Protein 4HY3 (pdb70)

InterPro domains:
  IPR006140 D-isomer specific 2-hydroxyacid dehydrogenase, NAD-binding domain [PF02826] (118-294)
  IPR036291 NAD(P)-binding domain superfamily [SSF51735] (111-295)
  IPR050223 D-isomer specific 2-hydroxyacid dehydrogenase [PTHR10996] (55-313)

Structure (mmCIF, N/CA/C/O backbone):
data_4HY3
#
_entry.id   4HY3
#
_cell.length_a   61.733
_cell.length_b   121.118
_cell.length_c   106.652
_cell.angle_alpha   90.00
_cell.angle_beta   101.40
_cell.angle_gamma   90.00
#
_symmetry.space_group_name_H-M   'P 1 21 1'
#
loop_
_entity.id
_entity.type
_entity.pdbx_description
1 polymer 'phosphoglycerate oxidoreductase'
2 water water
#
loop_
_atom_site.group_PDB
_atom_site.id
_atom_site.type_symbol
_atom_site.label_atom_id
_atom_site.label_alt_id
_atom_site.label_comp_id
_atom_site.label_asym_id
_atom_site.label_entity_id
_atom_site.label_seq_id
_atom_site.pdbx_PDB_ins_code
_atom_site.Cartn_x
_atom_site.Cartn_y
_atom_site.Cartn_z
_atom_site.occupancy
_atom_site.B_iso_or_equiv
_atom_site.auth_seq_id
_atom_site.auth_comp_id
_atom_site.auth_asym_id
_atom_site.auth_atom_id
_atom_site.pdbx_PDB_model_num
ATOM 1 N N . ARG A 1 28 ? 29.982 3.510 68.412 1.00 30.68 6 ARG A N 1
ATOM 2 C CA . ARG A 1 28 ? 29.422 2.722 67.291 1.00 26.97 6 ARG A CA 1
ATOM 3 C C . ARG A 1 28 ? 28.579 1.607 67.882 1.00 25.49 6 ARG A C 1
ATOM 4 O O . ARG A 1 28 ? 29.033 0.892 68.754 1.00 25.06 6 ARG A O 1
ATOM 12 N N . PRO A 1 29 ? 27.347 1.465 67.402 1.00 25.77 7 PRO A N 1
ATOM 13 C CA . PRO A 1 29 ? 26.446 0.332 67.701 1.00 26.63 7 PRO A CA 1
ATOM 14 C C . PRO A 1 29 ? 27.083 -1.019 67.397 1.00 25.06 7 PRO A C 1
ATOM 15 O O . PRO A 1 29 ? 27.881 -1.131 66.502 1.00 26.92 7 PRO A O 1
ATOM 19 N N . LEU A 1 30 ? 26.723 -2.037 68.144 1.00 25.33 8 LEU A N 1
ATOM 20 C CA . LEU A 1 30 ? 27.327 -3.337 67.983 1.00 26.29 8 LEU A CA 1
ATOM 21 C C . LEU A 1 30 ? 26.322 -4.304 67.403 1.00 25.69 8 LEU A C 1
ATOM 22 O O . LEU A 1 30 ? 25.173 -4.357 67.843 1.00 24.25 8 LEU A O 1
ATOM 27 N N . ALA A 1 31 ? 26.790 -5.084 66.435 1.00 25.44 9 ALA A N 1
ATOM 28 C CA . ALA A 1 31 ? 26.001 -6.129 65.835 1.00 26.32 9 ALA A CA 1
ATOM 29 C C . ALA A 1 31 ? 26.764 -7.445 65.788 1.00 28.37 9 ALA A C 1
ATOM 30 O O . ALA A 1 31 ? 27.929 -7.491 65.365 1.00 30.19 9 ALA A O 1
ATOM 32 N N . ILE A 1 32 ? 26.082 -8.516 66.193 1.00 27.96 10 ILE A N 1
ATOM 33 C CA . ILE A 1 32 ? 26.615 -9.864 66.138 1.00 26.43 10 ILE A CA 1
ATOM 34 C C . ILE A 1 32 ? 26.388 -10.461 64.759 1.00 26.92 10 ILE A C 1
ATOM 35 O O . ILE A 1 32 ? 25.303 -10.393 64.194 1.00 26.96 10 ILE A O 1
ATOM 40 N N . SER A 1 33 ? 27.436 -11.049 64.208 1.00 30.09 11 SER A N 1
ATOM 41 C CA . SER A 1 33 ? 27.325 -11.718 62.929 1.00 31.01 11 SER A CA 1
ATOM 42 C C . SER A 1 33 ? 27.282 -13.246 63.116 1.00 31.40 11 SER A C 1
ATOM 43 O O . SER A 1 33 ? 28.142 -13.826 63.745 1.00 33.46 11 SER A O 1
ATOM 46 N N . ALA A 1 34 ? 26.243 -13.877 62.593 1.00 32.29 12 ALA A N 1
ATOM 47 C CA . ALA A 1 34 ? 26.036 -15.332 62.717 1.00 33.58 12 ALA A CA 1
ATOM 48 C C . ALA A 1 34 ? 25.159 -15.697 61.542 1.00 32.41 12 ALA A C 1
ATOM 49 O O . ALA A 1 34 ? 24.013 -16.128 61.712 1.00 33.05 12 ALA A O 1
ATOM 51 N N . PRO A 1 35 ? 25.676 -15.455 60.337 1.00 30.25 13 PRO A N 1
ATOM 52 C CA . PRO A 1 35 ? 24.918 -15.517 59.086 1.00 29.25 13 PRO A CA 1
ATOM 53 C C . PRO A 1 35 ? 24.825 -16.892 58.424 1.00 28.72 13 PRO A C 1
ATOM 54 O O . PRO A 1 35 ? 24.031 -17.088 57.489 1.00 29.26 13 PRO A O 1
ATOM 58 N N . GLU A 1 36 ? 25.652 -17.813 58.896 1.00 28.65 14 GLU A N 1
ATOM 59 C CA . GLU A 1 36 ? 25.730 -19.207 58.434 1.00 27.85 14 GLU A CA 1
ATOM 60 C C . GLU A 1 36 ? 24.366 -19.795 58.152 1.00 26.57 14 GLU A C 1
ATOM 61 O O . GLU A 1 36 ? 23.457 -19.605 58.937 1.00 28.60 14 GLU A O 1
ATOM 67 N N . PRO A 1 37 ? 24.188 -20.514 57.035 1.00 26.73 15 PRO A N 1
ATOM 68 C CA . PRO A 1 37 ? 25.078 -20.945 55.956 1.00 25.04 15 PRO A CA 1
ATOM 69 C C . PRO A 1 37 ? 25.401 -19.812 54.965 1.00 23.86 15 PRO A C 1
ATOM 70 O O . PRO A 1 37 ? 25.938 -20.073 53.918 1.00 23.27 15 PRO A O 1
ATOM 74 N N . ARG A 1 38 ? 25.022 -18.580 55.265 1.00 24.19 16 ARG A N 1
ATOM 75 C CA . ARG A 1 38 ? 25.435 -17.452 54.453 1.00 25.84 16 ARG A CA 1
ATOM 76 C C . ARG A 1 38 ? 26.690 -16.909 55.110 1.00 24.02 16 ARG A C 1
ATOM 77 O O . ARG A 1 38 ? 27.078 -17.433 56.169 1.00 25.47 16 ARG A O 1
ATOM 85 N N . SER A 1 39 ? 27.336 -15.905 54.510 1.00 19.54 17 SER A N 1
ATOM 86 C CA . SER A 1 39 ? 28.472 -15.257 55.163 1.00 17.39 17 SER A CA 1
ATOM 87 C C . SER A 1 39 ? 28.612 -13.795 54.773 1.00 17.05 17 SER A C 1
ATOM 88 O O . SER A 1 39 ? 28.270 -13.404 53.661 1.00 16.49 17 SER A O 1
ATOM 91 N N . LEU A 1 40 ? 29.201 -13.004 55.665 1.00 16.32 18 LEU A N 1
ATOM 92 C CA . LEU A 1 40 ? 29.591 -11.637 55.321 1.00 16.00 18 LEU A CA 1
ATOM 93 C C . LEU A 1 40 ? 30.268 -11.478 53.956 1.00 16.71 18 LEU A C 1
ATOM 94 O O . LEU A 1 40 ? 29.875 -10.614 53.152 1.00 16.21 18 LEU A O 1
ATOM 99 N N . ASP A 1 41 ? 31.282 -12.311 53.690 1.00 18.94 19 ASP A N 1
ATOM 100 C CA . ASP A 1 41 ? 32.008 -12.257 52.407 1.00 19.68 19 ASP A CA 1
ATOM 101 C C . ASP A 1 41 ? 31.077 -12.345 51.208 1.00 19.73 19 ASP A C 1
ATOM 102 O O . ASP A 1 41 ? 31.249 -11.583 50.278 1.00 19.63 19 ASP A O 1
ATOM 107 N N . LEU A 1 42 ? 30.075 -13.234 51.281 1.00 20.64 20 LEU A N 1
ATOM 108 C CA . LEU A 1 42 ? 29.066 -13.452 50.235 1.00 22.31 20 LEU A CA 1
ATOM 109 C C . LEU A 1 42 ? 27.993 -12.378 50.089 1.00 23.28 20 LEU A C 1
ATOM 110 O O . LEU A 1 42 ? 27.553 -12.085 48.953 1.00 25.76 20 LEU A O 1
ATOM 115 N N . ILE A 1 43 ? 27.557 -11.819 51.209 1.00 21.80 21 ILE A N 1
ATOM 116 C CA . ILE A 1 43 ? 26.414 -10.922 51.188 1.00 22.20 21 ILE A CA 1
ATOM 117 C C . ILE A 1 43 ? 26.755 -9.416 51.200 1.00 22.90 21 ILE A C 1
ATOM 118 O O . ILE A 1 43 ? 25.875 -8.552 51.177 1.00 23.49 21 ILE A O 1
ATOM 123 N N . PHE A 1 44 ? 28.031 -9.083 51.165 1.00 22.90 22 PHE A N 1
ATOM 124 C CA . PHE A 1 44 ? 28.394 -7.670 51.187 1.00 20.91 22 PHE A CA 1
ATOM 125 C C . PHE A 1 44 ? 29.353 -7.311 50.060 1.00 21.19 22 PHE A C 1
ATOM 126 O O . PHE A 1 44 ? 30.471 -7.827 50.030 1.00 24.20 22 PHE A O 1
ATOM 134 N N . SER A 1 45 ? 28.956 -6.453 49.126 1.00 19.06 23 SER A N 1
ATOM 135 C CA . SER A 1 45 ? 29.972 -5.866 48.268 1.00 18.89 23 SER A CA 1
ATOM 136 C C . SER A 1 45 ? 31.049 -5.183 49.152 1.00 19.30 23 SER A C 1
ATOM 137 O O . SER A 1 45 ? 30.764 -4.790 50.304 1.00 18.57 23 SER A O 1
ATOM 140 N N . ASP A 1 46 ? 32.251 -5.022 48.600 1.00 20.01 24 ASP A N 1
ATOM 141 C CA . ASP A 1 46 ? 33.295 -4.138 49.157 1.00 22.10 24 ASP A CA 1
ATOM 142 C C . ASP A 1 46 ? 32.767 -2.819 49.743 1.00 22.72 24 ASP A C 1
ATOM 143 O O . ASP A 1 46 ? 32.865 -2.601 50.980 1.00 21.64 24 ASP A O 1
ATOM 148 N N . GLU A 1 47 ? 32.213 -1.962 48.877 1.00 22.53 25 GLU A N 1
ATOM 149 C CA . GLU A 1 47 ? 31.576 -0.702 49.319 1.00 24.43 25 GLU A CA 1
ATOM 150 C C . GLU A 1 47 ? 30.630 -0.870 50.524 1.00 23.40 25 GLU A C 1
ATOM 151 O O . GLU A 1 47 ? 30.718 -0.141 51.514 1.00 23.52 25 GLU A O 1
ATOM 157 N N . ALA A 1 48 ? 29.729 -1.837 50.429 1.00 21.81 26 ALA A N 1
ATOM 158 C CA . ALA A 1 48 ? 28.829 -2.155 51.523 1.00 20.87 26 ALA A CA 1
ATOM 159 C C . ALA A 1 48 ? 29.552 -2.703 52.770 1.00 19.29 26 ALA A C 1
ATOM 160 O O . ALA A 1 48 ? 29.180 -2.367 53.905 1.00 18.48 26 ALA A O 1
ATOM 162 N N . ARG A 1 49 ? 30.557 -3.555 52.565 1.00 16.58 27 ARG A N 1
ATOM 163 C CA . ARG A 1 49 ? 31.285 -4.105 53.701 1.00 15.71 27 ARG A CA 1
ATOM 164 C C . ARG A 1 49 ? 32.100 -3.052 54.440 1.00 15.16 27 ARG A C 1
ATOM 165 O O . ARG A 1 49 ? 32.176 -3.052 55.681 1.00 14.68 27 ARG A O 1
ATOM 173 N N . ALA A 1 50 ? 32.711 -2.155 53.678 1.00 15.11 28 ALA A N 1
ATOM 174 C CA . ALA A 1 50 ? 33.392 -1.017 54.268 1.00 15.01 28 ALA A CA 1
ATOM 175 C C . ALA A 1 50 ? 32.373 -0.136 54.970 1.00 15.97 28 ALA A C 1
ATOM 176 O O . ALA A 1 50 ? 32.572 0.219 56.136 1.00 17.47 28 ALA A O 1
ATOM 178 N N . ALA A 1 51 ? 31.259 0.193 54.319 1.00 16.10 29 ALA A N 1
ATOM 179 C CA . ALA A 1 51 ? 30.248 1.005 55.007 1.00 16.29 29 ALA A CA 1
ATOM 180 C C . ALA A 1 51 ? 29.872 0.346 56.347 1.00 17.32 29 ALA A C 1
ATOM 181 O O . ALA A 1 51 ? 29.822 1.011 57.414 1.00 19.04 29 ALA A O 1
ATOM 183 N N . LEU A 1 52 ? 29.669 -0.968 56.309 1.00 16.73 30 LEU A N 1
ATOM 184 C CA . LEU A 1 52 ? 29.210 -1.700 57.469 1.00 16.33 30 LEU A CA 1
ATOM 185 C C . LEU A 1 52 ? 30.187 -1.623 58.647 1.00 17.60 30 LEU A C 1
ATOM 186 O O . LEU A 1 52 ? 29.752 -1.471 59.787 1.00 17.74 30 LEU A O 1
ATOM 191 N N . HIS A 1 53 ? 31.503 -1.757 58.408 1.00 17.62 31 HIS A N 1
ATOM 192 C CA . HIS A 1 53 ? 32.439 -1.783 59.544 1.00 16.89 31 HIS A CA 1
ATOM 193 C C . HIS A 1 53 ? 32.845 -0.428 59.931 1.00 17.53 31 HIS A C 1
ATOM 194 O O . HIS A 1 53 ? 33.352 -0.191 61.012 1.00 17.04 31 HIS A O 1
ATOM 201 N N . SER A 1 54 ? 32.626 0.506 59.031 1.00 19.20 32 SER A N 1
ATOM 202 C CA . SER A 1 54 ? 32.979 1.840 59.328 1.00 20.23 32 SER A CA 1
ATOM 203 C C . SER A 1 54 ? 31.947 2.265 60.287 1.00 21.40 32 SER A C 1
ATOM 204 O O . SER A 1 54 ? 32.221 3.043 61.159 1.00 24.00 32 SER A O 1
ATOM 207 N N . LYS A 1 55 ? 30.748 1.717 60.163 1.00 22.97 33 LYS A N 1
ATOM 208 C CA . LYS A 1 55 ? 29.654 2.198 60.981 1.00 24.21 33 LYS A CA 1
ATOM 209 C C . LYS A 1 55 ? 29.365 1.437 62.251 1.00 24.13 33 LYS A C 1
ATOM 210 O O . LYS A 1 55 ? 28.855 2.015 63.170 1.00 28.14 33 LYS A O 1
ATOM 216 N N . TYR A 1 56 ? 29.651 0.137 62.296 1.00 25.86 34 TYR A N 1
ATOM 217 C CA . TYR A 1 56 ? 29.288 -0.736 63.437 1.00 25.21 34 TYR A CA 1
ATOM 218 C C . TYR A 1 56 ? 30.485 -1.544 63.933 1.00 24.60 34 TYR A C 1
ATOM 219 O O . TYR A 1 56 ? 31.432 -1.750 63.173 1.00 24.47 34 TYR A O 1
ATOM 228 N N . GLU A 1 57 ? 30.445 -2.000 65.185 1.00 23.77 35 GLU A N 1
ATOM 229 C CA . GLU A 1 57 ? 31.309 -3.087 65.606 1.00 25.63 35 GLU A CA 1
ATOM 230 C C . GLU A 1 57 ? 30.616 -4.385 65.264 1.00 25.71 35 GLU A C 1
ATOM 231 O O . GLU A 1 57 ? 29.585 -4.751 65.887 1.00 23.91 35 GLU A O 1
ATOM 237 N N . ILE A 1 58 ? 31.171 -5.092 64.286 1.00 24.13 36 ILE A N 1
ATOM 238 C CA . ILE A 1 58 ? 30.596 -6.363 63.881 1.00 23.42 36 ILE A CA 1
ATOM 239 C C . ILE A 1 58 ? 31.406 -7.532 64.382 1.00 23.46 36 ILE A C 1
ATOM 240 O O . ILE A 1 58 ? 32.424 -7.850 63.789 1.00 25.27 36 ILE A O 1
ATOM 245 N N . VAL A 1 59 ? 30.975 -8.149 65.482 1.00 24.15 37 VAL A N 1
ATOM 246 C CA . VAL A 1 59 ? 31.667 -9.326 66.038 1.00 24.84 37 VAL A CA 1
ATOM 247 C C . VAL A 1 59 ? 31.128 -10.613 65.432 1.00 25.47 37 VAL A C 1
ATOM 248 O O . VAL A 1 59 ? 29.940 -10.960 65.598 1.00 24.51 37 VAL A O 1
ATOM 252 N N . GLU A 1 60 ? 32.004 -11.293 64.696 1.00 26.59 38 GLU A N 1
ATOM 253 C CA . GLU A 1 60 ? 31.707 -12.650 64.203 1.00 26.34 38 GLU A CA 1
ATOM 254 C C . GLU A 1 60 ? 31.619 -13.614 65.374 1.00 24.40 38 GLU A C 1
ATOM 255 O O . GLU A 1 60 ? 32.353 -13.498 66.346 1.00 26.78 38 GLU A O 1
ATOM 261 N N . ALA A 1 61 ? 30.666 -14.511 65.302 1.00 22.28 39 ALA A N 1
ATOM 262 C CA . ALA A 1 61 ? 30.296 -15.336 66.403 1.00 23.12 39 ALA A CA 1
ATOM 263 C C . ALA A 1 61 ? 29.800 -16.648 65.853 1.00 25.85 39 ALA A C 1
ATOM 264 O O . ALA A 1 61 ? 29.358 -16.744 64.712 1.00 25.01 39 ALA A O 1
ATOM 266 N N . ASP A 1 62 ? 29.884 -17.663 66.696 1.00 30.68 40 ASP A N 1
ATOM 267 C CA . ASP A 1 62 ? 29.536 -19.018 66.358 1.00 32.63 40 ASP A CA 1
ATOM 268 C C . ASP A 1 62 ? 28.047 -19.133 66.549 1.00 31.64 40 ASP A C 1
ATOM 269 O O . ASP A 1 62 ? 27.553 -18.913 67.636 1.00 32.57 40 ASP A O 1
ATOM 274 N N . PRO A 1 63 ? 27.314 -19.462 65.481 1.00 33.04 41 PRO A N 1
ATOM 275 C CA . PRO A 1 63 ? 25.859 -19.507 65.673 1.00 34.11 41 PRO A CA 1
ATOM 276 C C . PRO A 1 63 ? 25.397 -20.551 66.722 1.00 39.36 41 PRO A C 1
ATOM 277 O O . PRO A 1 63 ? 24.542 -20.209 67.566 1.00 43.70 41 PRO A O 1
ATOM 281 N N . GLU A 1 64 ? 25.964 -21.768 66.732 1.00 40.51 42 GLU A N 1
ATOM 282 C CA . GLU A 1 64 ? 25.590 -22.767 67.771 1.00 41.59 42 GLU A CA 1
ATOM 283 C C . GLU A 1 64 ? 25.869 -22.332 69.215 1.00 40.14 42 GLU A C 1
ATOM 284 O O . GLU A 1 64 ? 25.361 -22.958 70.151 1.00 43.83 42 GLU A O 1
ATOM 290 N N . ASN A 1 65 ? 26.664 -21.280 69.406 1.00 38.44 43 ASN A N 1
ATOM 291 C CA . ASN A 1 65 ? 26.982 -20.803 70.752 1.00 39.80 43 ASN A CA 1
ATOM 292 C C . ASN A 1 65 ? 26.897 -19.266 70.943 1.00 38.83 43 ASN A C 1
ATOM 293 O O . ASN A 1 65 ? 27.880 -18.628 71.304 1.00 38.13 43 ASN A O 1
ATOM 298 N N . ILE A 1 66 ? 25.726 -18.669 70.718 1.00 38.77 44 ILE A N 1
ATOM 299 C CA . ILE A 1 66 ? 25.581 -17.221 70.928 1.00 39.19 44 ILE A CA 1
ATOM 300 C C . ILE A 1 66 ? 25.757 -16.935 72.401 1.00 42.21 44 ILE A C 1
ATOM 301 O O . ILE A 1 66 ? 26.432 -15.961 72.784 1.00 44.70 44 ILE A O 1
ATOM 306 N N . ALA A 1 67 ? 25.163 -17.796 73.225 1.00 42.79 45 ALA A N 1
ATOM 307 C CA . ALA A 1 67 ? 25.190 -17.600 74.667 1.00 42.07 45 ALA A CA 1
ATOM 308 C C . ALA A 1 67 ? 26.619 -17.463 75.160 1.00 41.49 45 ALA A C 1
ATOM 309 O O . ALA A 1 67 ? 26.859 -16.859 76.198 1.00 40.33 45 ALA A O 1
ATOM 311 N N . GLY A 1 68 ? 27.561 -18.000 74.377 1.00 41.40 46 GLY A N 1
ATOM 312 C CA . GLY A 1 68 ? 28.965 -18.064 74.755 1.00 39.19 46 GLY A CA 1
ATOM 313 C C . GLY A 1 68 ? 29.674 -16.737 74.719 1.00 40.79 46 GLY A C 1
ATOM 314 O O . GLY A 1 68 ? 30.743 -16.589 75.305 1.00 43.44 46 GLY A O 1
ATOM 315 N N . LEU A 1 69 ? 29.096 -15.769 74.018 1.00 42.45 47 LEU A N 1
ATOM 316 C CA . LEU A 1 69 ? 29.715 -14.448 73.836 1.00 43.05 47 LEU A CA 1
ATOM 317 C C . LEU A 1 69 ? 29.977 -13.701 75.140 1.00 44.04 47 LEU A C 1
ATOM 318 O O . LEU A 1 69 ? 29.484 -14.073 76.214 1.00 43.13 47 LEU A O 1
ATOM 323 N N . GLY A 1 70 ? 30.727 -12.609 75.047 1.00 48.70 48 GLY A N 1
ATOM 324 C CA . GLY A 1 70 ? 30.858 -11.696 76.193 1.00 54.87 48 GLY A CA 1
ATOM 325 C C . GLY A 1 70 ? 29.507 -11.349 76.810 1.00 57.46 48 GLY A C 1
ATOM 326 O O . GLY A 1 70 ? 28.563 -10.982 76.114 1.00 61.49 48 GLY A O 1
ATOM 327 N N . ASP A 1 71 ? 29.395 -11.490 78.119 1.00 61.09 49 ASP A N 1
ATOM 328 C CA . ASP A 1 71 ? 28.254 -10.928 78.844 1.00 60.80 49 ASP A CA 1
ATOM 329 C C . ASP A 1 71 ? 28.245 -9.399 78.674 1.00 57.25 49 ASP A C 1
ATOM 330 O O . ASP A 1 71 ? 27.205 -8.747 78.807 1.00 54.69 49 ASP A O 1
ATOM 335 N N . ASP A 1 72 ? 29.422 -8.847 78.373 1.00 52.64 50 ASP A N 1
ATOM 336 C CA . ASP A 1 72 ? 29.556 -7.492 77.858 1.00 47.63 50 ASP A CA 1
ATOM 337 C C . ASP A 1 72 ? 29.014 -7.354 76.433 1.00 45.04 50 ASP A C 1
ATOM 338 O O . ASP A 1 72 ? 28.258 -6.419 76.144 1.00 43.26 50 ASP A O 1
ATOM 343 N N . ILE A 1 73 ? 29.443 -8.250 75.537 1.00 42.35 51 ILE A N 1
ATOM 344 C CA . ILE A 1 73 ? 29.008 -8.204 74.131 1.00 38.47 51 ILE A CA 1
ATOM 345 C C . ILE A 1 73 ? 27.470 -8.260 74.090 1.00 37.50 51 ILE A C 1
ATOM 346 O O . ILE A 1 73 ? 26.834 -7.408 73.491 1.00 37.29 51 ILE A O 1
ATOM 351 N N . LEU A 1 74 ? 26.875 -9.204 74.808 1.00 37.10 52 LEU A N 1
ATOM 352 C CA . LEU A 1 74 ? 25.422 -9.372 74.812 1.00 36.47 52 LEU A CA 1
ATOM 353 C C . LEU A 1 74 ? 24.645 -8.179 75.376 1.00 37.21 52 LEU A C 1
ATOM 354 O O . LEU A 1 74 ? 23.473 -7.989 75.067 1.00 38.88 52 LEU A O 1
ATOM 359 N N . GLY A 1 75 ? 25.304 -7.382 76.206 1.00 37.49 53 GLY A N 1
ATOM 360 C CA . GLY A 1 75 ? 24.649 -6.266 76.858 1.00 36.20 53 GLY A CA 1
ATOM 361 C C . GLY A 1 75 ? 24.363 -5.134 75.909 1.00 37.32 53 GLY A C 1
ATOM 362 O O . GLY A 1 75 ? 23.371 -4.412 76.081 1.00 39.91 53 GLY A O 1
ATOM 363 N N . ARG A 1 76 ? 25.226 -5.001 74.896 1.00 35.10 54 ARG A N 1
ATOM 364 C CA . ARG A 1 76 ? 25.215 -3.882 73.967 1.00 32.23 54 ARG A CA 1
ATOM 365 C C . ARG A 1 76 ? 24.662 -4.204 72.550 1.00 31.34 54 ARG A C 1
ATOM 366 O O . ARG A 1 76 ? 24.379 -3.291 71.770 1.00 32.76 54 ARG A O 1
ATOM 374 N N . ALA A 1 77 ? 24.541 -5.477 72.197 1.00 27.96 55 ALA A N 1
ATOM 375 C CA . ALA A 1 77 ? 24.131 -5.842 70.842 1.00 28.64 55 ALA A CA 1
ATOM 376 C C . ALA A 1 77 ? 22.760 -5.223 70.421 1.00 30.63 55 ALA A C 1
ATOM 377 O O . ALA A 1 77 ? 21.701 -5.553 70.976 1.00 33.24 55 ALA A O 1
ATOM 379 N N . ARG A 1 78 ? 22.794 -4.336 69.441 1.00 27.79 56 ARG A N 1
ATOM 380 C CA . ARG A 1 78 ? 21.591 -3.755 68.915 1.00 27.35 56 ARG A CA 1
ATOM 381 C C . ARG A 1 78 ? 20.970 -4.579 67.763 1.00 26.18 56 ARG A C 1
ATOM 382 O O . ARG A 1 78 ? 19.816 -4.383 67.437 1.00 24.19 56 ARG A O 1
ATOM 390 N N . TYR A 1 79 ? 21.745 -5.460 67.131 1.00 25.41 57 TYR A N 1
ATOM 391 C CA . TYR A 1 79 ? 21.280 -6.227 65.978 1.00 25.04 57 TYR A CA 1
ATOM 392 C C . TYR A 1 79 ? 21.967 -7.580 65.883 1.00 28.13 57 TYR A C 1
ATOM 393 O O . TYR A 1 79 ? 23.101 -7.739 66.342 1.00 30.22 57 TYR A O 1
ATOM 402 N N . ILE A 1 80 ? 21.288 -8.553 65.267 1.00 28.35 58 ILE A N 1
ATOM 403 C CA . ILE A 1 80 ? 21.904 -9.825 64.902 1.00 27.01 58 ILE A CA 1
ATOM 404 C C . ILE A 1 80 ? 21.794 -9.978 63.400 1.00 27.54 58 ILE A C 1
ATOM 405 O O . ILE A 1 80 ? 20.693 -10.137 62.875 1.00 29.81 58 ILE A O 1
ATOM 410 N N . ILE A 1 81 ? 22.911 -9.911 62.684 1.00 26.31 59 ILE A N 1
ATOM 411 C CA . ILE A 1 81 ? 22.858 -10.283 61.274 1.00 25.53 59 ILE A CA 1
ATOM 412 C C . ILE A 1 81 ? 22.933 -11.814 61.214 1.00 26.34 59 ILE A C 1
ATOM 413 O O . ILE A 1 81 ? 23.948 -12.394 61.601 1.00 27.19 59 ILE A O 1
ATOM 418 N N . GLY A 1 82 ? 21.845 -12.453 60.781 1.00 27.64 60 GLY A N 1
ATOM 419 C CA . GLY A 1 82 ? 21.743 -13.931 60.658 1.00 27.94 60 GLY A CA 1
ATOM 420 C C . GLY A 1 82 ? 20.552 -14.601 61.350 1.00 28.85 60 GLY A C 1
ATOM 421 O O . GLY A 1 82 ? 19.519 -13.963 61.576 1.00 32.59 60 GLY A O 1
ATOM 422 N N . GLN A 1 83 ? 20.693 -15.889 61.682 1.00 28.94 61 GLN A N 1
ATOM 423 C CA . GLN A 1 83 ? 19.576 -16.745 62.170 1.00 28.11 61 GLN A CA 1
ATOM 424 C C . GLN A 1 83 ? 19.955 -17.676 63.331 1.00 28.14 61 GLN A C 1
ATOM 425 O O . GLN A 1 83 ? 19.519 -18.835 63.353 1.00 28.43 61 GLN A O 1
ATOM 431 N N . PRO A 1 84 ? 20.766 -17.215 64.288 1.00 26.49 62 PRO A N 1
ATOM 432 C CA . PRO A 1 84 ? 21.262 -18.241 65.223 1.00 28.47 62 PRO A CA 1
ATOM 433 C C . PRO A 1 84 ? 20.174 -18.862 66.111 1.00 33.81 62 PRO A C 1
ATOM 434 O O . PRO A 1 84 ? 19.141 -18.230 66.340 1.00 37.61 62 PRO A O 1
ATOM 438 N N . PRO A 1 85 ? 20.383 -20.116 66.577 1.00 39.47 63 PRO A N 1
ATOM 439 C CA . PRO A 1 85 ? 19.668 -20.589 67.770 1.00 38.79 63 PRO A CA 1
ATOM 440 C C . PRO A 1 85 ? 19.716 -19.573 68.903 1.00 37.72 63 PRO A C 1
ATOM 441 O O . PRO A 1 85 ? 20.768 -19.008 69.167 1.00 39.22 63 PRO A O 1
ATOM 445 N N . LEU A 1 86 ? 18.584 -19.340 69.551 1.00 39.09 64 LEU A N 1
ATOM 446 C CA . LEU A 1 86 ? 18.534 -18.506 70.760 1.00 43.94 64 LEU A CA 1
ATOM 447 C C . LEU A 1 86 ? 17.486 -19.032 71.723 1.00 44.93 64 LEU A C 1
ATOM 448 O O . LEU A 1 86 ? 16.503 -19.633 71.305 1.00 48.72 64 LEU A O 1
ATOM 453 N N . SER A 1 87 ? 17.688 -18.769 73.006 1.00 44.72 65 SER A N 1
ATOM 454 C CA . SER A 1 87 ? 16.788 -19.214 74.047 1.00 44.87 65 SER A CA 1
ATOM 455 C C . SER A 1 87 ? 16.487 -18.038 74.948 1.00 48.42 65 SER A C 1
ATOM 456 O O . SER A 1 87 ? 17.294 -17.101 75.048 1.00 48.60 65 SER A O 1
ATOM 459 N N . ALA A 1 88 ? 15.358 -18.125 75.645 1.00 49.34 66 ALA A N 1
ATOM 460 C CA . ALA A 1 88 ? 14.953 -17.134 76.646 1.00 47.16 66 ALA A CA 1
ATOM 461 C C . ALA A 1 88 ? 16.069 -16.564 77.538 1.00 47.06 66 ALA A C 1
ATOM 462 O O . ALA A 1 88 ? 16.115 -15.359 77.763 1.00 46.46 66 ALA A O 1
ATOM 464 N N . GLU A 1 89 ? 16.953 -17.410 78.060 1.00 48.57 67 GLU A N 1
ATOM 465 C CA . GLU A 1 89 ? 17.915 -16.951 79.081 1.00 51.36 67 GLU A CA 1
ATOM 466 C C . GLU A 1 89 ? 18.976 -16.083 78.427 1.00 51.53 67 GLU A C 1
ATOM 467 O O . GLU A 1 89 ? 19.441 -15.081 78.997 1.00 51.12 67 GLU A O 1
ATOM 473 N N . THR A 1 90 ? 19.363 -16.486 77.220 1.00 49.84 68 THR A N 1
ATOM 474 C CA . THR A 1 90 ? 20.403 -15.778 76.504 1.00 43.80 68 THR A CA 1
ATOM 475 C C . THR A 1 90 ? 19.774 -14.505 75.949 1.00 41.43 68 THR A C 1
ATOM 476 O O . THR A 1 90 ? 20.316 -13.416 76.127 1.00 41.17 68 THR A O 1
ATOM 480 N N . LEU A 1 91 ? 18.589 -14.634 75.367 1.00 37.14 69 LEU A N 1
ATOM 481 C CA . LEU A 1 91 ? 17.781 -13.468 75.009 1.00 38.06 69 LEU A CA 1
ATOM 482 C C . LEU A 1 91 ? 17.457 -12.462 76.120 1.00 40.04 69 LEU A C 1
ATOM 483 O O . LEU A 1 91 ? 17.275 -11.270 75.851 1.00 44.14 69 LEU A O 1
ATOM 488 N N . ALA A 1 92 ? 17.356 -12.943 77.356 1.00 42.09 70 ALA A N 1
ATOM 489 C CA . ALA A 1 92 ? 17.071 -12.094 78.505 1.00 40.25 70 ALA A CA 1
ATOM 490 C C . ALA A 1 92 ? 18.322 -11.336 78.809 1.00 42.70 70 ALA A C 1
ATOM 491 O O . ALA A 1 92 ? 18.286 -10.339 79.532 1.00 48.29 70 ALA A O 1
ATOM 493 N N . ARG A 1 93 ? 19.434 -11.803 78.243 1.00 42.08 71 ARG A N 1
ATOM 494 C CA . ARG A 1 93 ? 20.714 -11.139 78.455 1.00 43.73 71 ARG A CA 1
ATOM 495 C C . ARG A 1 93 ? 20.965 -9.976 77.497 1.00 44.83 71 ARG A C 1
ATOM 496 O O . ARG A 1 93 ? 21.956 -9.238 77.649 1.00 44.90 71 ARG A O 1
ATOM 512 N N . PRO A 1 95 ? 19.471 -6.781 76.424 1.00 36.94 73 PRO A N 1
ATOM 513 C CA . PRO A 1 95 ? 18.524 -5.684 76.638 1.00 35.44 73 PRO A CA 1
ATOM 514 C C . PRO A 1 95 ? 18.490 -4.609 75.535 1.00 33.61 73 PRO A C 1
ATOM 515 O O . PRO A 1 95 ? 17.582 -3.798 75.498 1.00 34.24 73 PRO A O 1
ATOM 519 N N . ALA A 1 96 ? 19.469 -4.575 74.653 1.00 32.07 74 ALA A N 1
ATOM 520 C CA . ALA A 1 96 ? 19.432 -3.573 73.610 1.00 29.74 74 ALA A CA 1
ATOM 521 C C . ALA A 1 96 ? 19.042 -4.147 72.254 1.00 27.80 74 ALA A C 1
ATOM 522 O O . ALA A 1 96 ? 18.888 -3.400 71.295 1.00 28.49 74 ALA A O 1
ATOM 524 N N . LEU A 1 97 ? 18.905 -5.470 72.173 1.00 27.17 75 LEU A N 1
ATOM 525 C CA . LEU A 1 97 ? 18.603 -6.136 70.893 1.00 27.57 75 LEU A CA 1
ATOM 526 C C . LEU A 1 97 ? 17.406 -5.449 70.230 1.00 28.29 75 LEU A C 1
ATOM 527 O O . LEU A 1 97 ? 16.359 -5.277 70.844 1.00 31.74 75 LEU A O 1
ATOM 532 N N . ARG A 1 98 ? 17.572 -5.019 68.998 1.00 26.09 76 ARG A N 1
ATOM 533 C CA . ARG A 1 98 ? 16.530 -4.274 68.375 1.00 25.24 76 ARG A CA 1
ATOM 534 C C . ARG A 1 98 ? 15.921 -5.145 67.270 1.00 25.27 76 ARG A C 1
ATOM 535 O O . ARG A 1 98 ? 14.689 -5.221 67.110 1.00 24.01 76 ARG A O 1
ATOM 543 N N . SER A 1 99 ? 16.770 -5.838 66.516 1.00 24.39 77 SER A N 1
ATOM 544 C CA . SER A 1 99 ? 16.252 -6.696 65.466 1.00 23.54 77 SER A CA 1
ATOM 545 C C . SER A 1 99 ? 17.215 -7.791 65.094 1.00 23.46 77 SER A C 1
ATOM 546 O O . SER A 1 99 ? 18.406 -7.697 65.334 1.00 22.22 77 SER A O 1
ATOM 549 N N . ILE A 1 100 ? 16.657 -8.836 64.497 1.00 23.68 78 ILE A N 1
ATOM 550 C CA . ILE A 1 100 ? 17.416 -9.920 63.967 1.00 24.05 78 ILE A CA 1
ATOM 551 C C . ILE A 1 100 ? 17.189 -9.883 62.480 1.00 24.29 78 ILE A C 1
ATOM 552 O O . ILE A 1 100 ? 16.058 -9.915 62.039 1.00 24.92 78 ILE A O 1
ATOM 557 N N . LEU A 1 101 ? 18.255 -9.784 61.702 1.00 25.16 79 LEU A N 1
ATOM 558 C CA . LEU A 1 101 ? 18.081 -9.779 60.278 1.00 27.24 79 LEU A CA 1
ATOM 559 C C . LEU A 1 101 ? 18.422 -11.153 59.690 1.00 31.65 79 LEU A C 1
ATOM 560 O O . LEU A 1 101 ? 19.603 -11.513 59.555 1.00 30.23 79 LEU A O 1
ATOM 565 N N . ASN A 1 102 ? 17.365 -11.901 59.345 1.00 33.86 80 ASN A N 1
ATOM 566 C CA . ASN A 1 102 ? 17.477 -13.225 58.755 1.00 38.50 80 ASN A CA 1
ATOM 567 C C . ASN A 1 102 ? 17.988 -13.034 57.361 1.00 37.82 80 ASN A C 1
ATOM 568 O O . ASN A 1 102 ? 17.452 -12.205 56.632 1.00 38.04 80 ASN A O 1
ATOM 573 N N . VAL A 1 103 ? 19.024 -13.796 57.008 1.00 38.99 81 VAL A N 1
ATOM 574 C CA . VAL A 1 103 ? 19.696 -13.696 55.701 1.00 36.77 81 VAL A CA 1
ATOM 575 C C . VAL A 1 103 ? 19.643 -14.972 54.892 1.00 38.06 81 VAL A C 1
ATOM 576 O O . VAL A 1 103 ? 19.912 -14.968 53.711 1.00 37.20 81 VAL A O 1
ATOM 580 N N . GLU A 1 104 ? 19.344 -16.081 55.543 1.00 44.75 82 GLU A N 1
ATOM 581 C CA . GLU A 1 104 ? 18.856 -17.211 54.802 1.00 49.26 82 GLU A CA 1
ATOM 582 C C . GLU A 1 104 ? 17.468 -16.719 54.467 1.00 48.78 82 GLU A C 1
ATOM 583 O O . GLU A 1 104 ? 16.828 -16.094 55.309 1.00 55.06 82 GLU A O 1
ATOM 589 N N . SER A 1 105 ? 16.985 -16.915 53.258 1.00 45.21 83 SER A N 1
ATOM 590 C CA . SER A 1 105 ? 15.633 -16.409 53.004 1.00 47.30 83 SER A CA 1
ATOM 591 C C . SER A 1 105 ? 14.545 -16.901 54.018 1.00 45.76 83 SER A C 1
ATOM 592 O O . SER A 1 105 ? 13.466 -16.324 54.081 1.00 43.88 83 SER A O 1
ATOM 595 N N . ASN A 1 106 ? 14.839 -17.916 54.840 1.00 45.04 84 ASN A N 1
ATOM 596 C CA . ASN A 1 106 ? 13.784 -18.590 55.621 1.00 46.23 84 ASN A CA 1
ATOM 597 C C . ASN A 1 106 ? 13.716 -18.429 57.148 1.00 49.04 84 ASN A C 1
ATOM 598 O O . ASN A 1 106 ? 14.716 -18.556 57.865 1.00 55.12 84 ASN A O 1
ATOM 603 N N . LEU A 1 107 ? 12.513 -18.141 57.634 1.00 46.36 85 LEU A N 1
ATOM 604 C CA . LEU A 1 107 ? 12.238 -18.132 59.063 1.00 44.10 85 LEU A CA 1
ATOM 605 C C . LEU A 1 107 ? 12.425 -19.525 59.656 1.00 43.01 85 LEU A C 1
ATOM 606 O O . LEU A 1 107 ? 12.106 -20.512 59.019 1.00 44.04 85 LEU A O 1
ATOM 611 N N . LEU A 1 108 ? 12.927 -19.590 60.883 1.00 44.08 86 LEU A N 1
ATOM 612 C CA . LEU A 1 108 ? 13.390 -20.835 61.468 1.00 44.97 86 LEU A CA 1
ATOM 613 C C . LEU A 1 108 ? 12.807 -21.012 62.847 1.00 50.35 86 LEU A C 1
ATOM 614 O O . LEU A 1 108 ? 12.808 -20.062 63.629 1.00 50.43 86 LEU A O 1
ATOM 619 N N . ASN A 1 109 ? 12.331 -22.223 63.155 1.00 53.82 87 ASN A N 1
ATOM 620 C CA . ASN A 1 109 ? 11.806 -22.503 64.490 1.00 57.55 87 ASN A CA 1
ATOM 621 C C . ASN A 1 109 ? 12.988 -22.652 65.416 1.00 60.14 87 ASN A C 1
ATOM 622 O O . ASN A 1 109 ? 13.407 -23.761 65.760 1.00 67.45 87 ASN A O 1
ATOM 627 N N . ASN A 1 110 ? 13.484 -21.494 65.840 1.00 64.19 88 ASN A N 1
ATOM 628 C CA . ASN A 1 110 ? 14.841 -21.317 66.329 1.00 65.14 88 ASN A CA 1
ATOM 629 C C . ASN A 1 110 ? 14.974 -20.629 67.697 1.00 63.29 88 ASN A C 1
ATOM 630 O O . ASN A 1 110 ? 16.002 -20.761 68.365 1.00 61.84 88 ASN A O 1
ATOM 643 N N . PRO A 1 112 ? 12.473 -18.203 70.947 1.00 63.92 90 PRO A N 1
ATOM 644 C CA . PRO A 1 112 ? 11.187 -17.754 71.468 1.00 62.46 90 PRO A CA 1
ATOM 645 C C . PRO A 1 112 ? 10.641 -16.497 70.762 1.00 65.30 90 PRO A C 1
ATOM 646 O O . PRO A 1 112 ? 10.798 -15.367 71.250 1.00 70.31 90 PRO A O 1
ATOM 650 N N . TYR A 1 113 ? 9.990 -16.699 69.623 1.00 59.21 91 TYR A N 1
ATOM 651 C CA . TYR A 1 113 ? 9.395 -15.591 68.897 1.00 58.33 91 TYR A CA 1
ATOM 652 C C . TYR A 1 113 ? 8.406 -14.795 69.732 1.00 58.67 91 TYR A C 1
ATOM 653 O O . TYR A 1 113 ? 8.323 -13.595 69.573 1.00 58.59 91 TYR A O 1
ATOM 662 N N . GLU A 1 114 ? 7.655 -15.463 70.611 1.00 61.17 92 GLU A N 1
ATOM 663 C CA . GLU A 1 114 ? 6.673 -14.789 71.461 1.00 55.30 92 GLU A CA 1
ATOM 664 C C . GLU A 1 114 ? 7.313 -13.632 72.261 1.00 51.57 92 GLU A C 1
ATOM 665 O O . GLU A 1 114 ? 6.821 -12.495 72.244 1.00 48.77 92 GLU A O 1
ATOM 671 N N . VAL A 1 115 ? 8.445 -13.904 72.904 1.00 48.65 93 VAL A N 1
ATOM 672 C CA . VAL A 1 115 ? 9.168 -12.868 73.653 1.00 44.62 93 VAL A CA 1
ATOM 673 C C . VAL A 1 115 ? 9.750 -11.794 72.742 1.00 40.68 93 VAL A C 1
ATOM 674 O O . VAL A 1 115 ? 9.762 -10.615 73.099 1.00 39.98 93 VAL A O 1
ATOM 678 N N . LEU A 1 116 ? 10.210 -12.187 71.560 1.00 39.24 94 LEU A N 1
ATOM 679 C CA . LEU A 1 116 ? 10.573 -11.185 70.578 1.00 39.38 94 LEU A CA 1
ATOM 680 C C . LEU A 1 116 ? 9.284 -10.904 69.937 1.00 42.36 94 LEU A C 1
ATOM 681 O O . LEU A 1 116 ? 8.994 -11.503 68.907 1.00 49.06 94 LEU A O 1
ATOM 686 N N . PHE A 1 117 ? 8.500 -10.036 70.554 1.00 43.82 95 PHE A N 1
ATOM 687 C CA . PHE A 1 117 ? 7.227 -9.522 70.014 1.00 44.03 95 PHE A CA 1
ATOM 688 C C . PHE A 1 117 ? 6.703 -8.732 71.179 1.00 45.93 95 PHE A C 1
ATOM 689 O O . PHE A 1 117 ? 6.464 -7.534 71.054 1.00 47.93 95 PHE A O 1
ATOM 697 N N . GLN A 1 118 ? 6.563 -9.418 72.312 1.00 45.58 96 GLN A N 1
ATOM 698 C CA . GLN A 1 118 ? 6.530 -8.787 73.617 1.00 48.87 96 GLN A CA 1
ATOM 699 C C . GLN A 1 118 ? 7.480 -7.592 73.661 1.00 46.15 96 GLN A C 1
ATOM 700 O O . GLN A 1 118 ? 7.061 -6.471 73.942 1.00 44.86 96 GLN A O 1
ATOM 706 N N . ARG A 1 119 ? 8.755 -7.844 73.367 1.00 44.39 97 ARG A N 1
ATOM 707 C CA . ARG A 1 119 ? 9.813 -6.839 73.502 1.00 41.81 97 ARG A CA 1
ATOM 708 C C . ARG A 1 119 ? 9.859 -5.758 72.420 1.00 40.22 97 ARG A C 1
ATOM 709 O O . ARG A 1 119 ? 10.406 -4.666 72.651 1.00 36.48 97 ARG A O 1
ATOM 717 N N . GLY A 1 120 ? 9.274 -6.074 71.257 1.00 41.39 98 GLY A N 1
ATOM 718 C CA . GLY A 1 120 ? 9.223 -5.169 70.089 1.00 38.22 98 GLY A CA 1
ATOM 719 C C . GLY A 1 120 ? 10.345 -5.440 69.094 1.00 38.41 98 GLY A C 1
ATOM 720 O O . GLY A 1 120 ? 10.756 -4.533 68.360 1.00 38.89 98 GLY A O 1
ATOM 721 N N . ILE A 1 121 ? 10.835 -6.686 69.080 1.00 34.95 99 ILE A N 1
ATOM 722 C CA . ILE A 1 121 ? 12.049 -7.039 68.377 1.00 32.75 99 ILE A CA 1
ATOM 723 C C . ILE A 1 121 ? 11.631 -7.557 67.016 1.00 34.23 99 ILE A C 1
ATOM 724 O O . ILE A 1 121 ? 10.986 -8.600 66.942 1.00 38.24 99 ILE A O 1
ATOM 729 N N . HIS A 1 122 ? 11.997 -6.828 65.960 1.00 30.77 100 HIS A N 1
ATOM 730 C CA . HIS A 1 122 ? 11.660 -7.183 64.592 1.00 29.97 100 HIS A CA 1
ATOM 731 C C . HIS A 1 122 ? 12.544 -8.271 64.064 1.00 29.99 100 HIS A C 1
ATOM 732 O O . HIS A 1 122 ? 13.724 -8.327 64.363 1.00 31.93 100 HIS A O 1
ATOM 739 N N . VAL A 1 123 ? 11.958 -9.166 63.279 1.00 30.54 101 VAL A N 1
ATOM 740 C CA . VAL A 1 123 ? 12.695 -10.195 62.593 1.00 29.26 101 VAL A CA 1
ATOM 741 C C . VAL A 1 123 ? 12.435 -9.916 61.152 1.00 32.41 101 VAL A C 1
ATOM 742 O O . VAL A 1 123 ? 11.275 -9.859 60.730 1.00 38.35 101 VAL A O 1
ATOM 746 N N . VAL A 1 124 ? 13.504 -9.748 60.389 1.00 32.55 102 VAL A N 1
ATOM 747 C CA . VAL A 1 124 ? 13.398 -9.272 59.033 1.00 31.71 102 VAL A CA 1
ATOM 748 C C . VAL A 1 124 ? 14.093 -10.303 58.142 1.00 33.24 102 VAL A C 1
ATOM 749 O O . VAL A 1 124 ? 14.965 -11.042 58.614 1.00 35.71 102 VAL A O 1
ATOM 753 N N . THR A 1 125 ? 13.685 -10.389 56.876 1.00 34.76 103 THR A N 1
ATOM 754 C CA . THR A 1 125 ? 14.225 -11.393 55.938 1.00 35.81 103 THR A CA 1
ATOM 755 C C . THR A 1 125 ? 14.499 -10.726 54.629 1.00 34.87 103 THR A C 1
ATOM 756 O O . THR A 1 125 ? 13.980 -9.661 54.329 1.00 35.29 103 THR A O 1
ATOM 760 N N . THR A 1 126 ? 15.287 -11.393 53.819 1.00 33.33 104 THR A N 1
ATOM 761 C CA . THR A 1 126 ? 15.913 -10.733 52.724 1.00 33.81 104 THR A CA 1
ATOM 762 C C . THR A 1 126 ? 15.671 -11.505 51.455 1.00 33.85 104 THR A C 1
ATOM 763 O O . THR A 1 126 ? 16.351 -11.269 50.454 1.00 32.38 104 THR A O 1
ATOM 767 N N . GLY A 1 127 ? 14.713 -12.433 51.525 1.00 33.98 105 GLY A N 1
ATOM 768 C CA . GLY A 1 127 ? 14.371 -13.339 50.434 1.00 32.46 105 GLY A CA 1
ATOM 769 C C . GLY A 1 127 ? 13.889 -12.689 49.145 1.00 33.17 105 GLY A C 1
ATOM 770 O O . GLY A 1 127 ? 13.916 -13.316 48.082 1.00 32.68 105 GLY A O 1
ATOM 771 N N . GLN A 1 128 ? 13.450 -11.433 49.208 1.00 34.83 106 GLN A N 1
ATOM 772 C CA . GLN A 1 128 ? 12.967 -10.816 47.984 1.00 36.51 106 GLN A CA 1
ATOM 773 C C . GLN A 1 128 ? 14.074 -10.499 46.989 1.00 34.29 106 GLN A C 1
ATOM 774 O O . GLN A 1 128 ? 13.794 -10.175 45.837 1.00 33.55 106 GLN A O 1
ATOM 780 N N . VAL A 1 129 ? 15.325 -10.619 47.427 1.00 32.36 107 VAL A N 1
ATOM 781 C CA . VAL A 1 129 ? 16.452 -10.509 46.506 1.00 32.29 107 VAL A CA 1
ATOM 782 C C . VAL A 1 129 ? 16.392 -11.534 45.376 1.00 30.31 107 VAL A C 1
ATOM 783 O O . VAL A 1 129 ? 16.968 -11.334 44.330 1.00 29.89 107 VAL A O 1
ATOM 787 N N . PHE A 1 130 ? 15.691 -12.633 45.584 1.00 30.80 108 PHE A N 1
ATOM 788 C CA . PHE A 1 130 ? 15.691 -13.680 44.588 1.00 29.58 108 PHE A CA 1
ATOM 789 C C . PHE A 1 130 ? 14.610 -13.496 43.557 1.00 32.00 108 PHE A C 1
ATOM 790 O O . PHE A 1 130 ? 14.503 -14.328 42.659 1.00 33.21 108 PHE A O 1
ATOM 798 N N . ALA A 1 131 ? 13.807 -12.429 43.683 1.00 30.68 109 ALA A N 1
ATOM 799 C CA . ALA A 1 131 ? 12.709 -12.186 42.772 1.00 28.50 109 ALA A CA 1
ATOM 800 C C . ALA A 1 131 ? 13.217 -11.816 41.397 1.00 31.34 109 ALA A C 1
ATOM 801 O O . ALA A 1 131 ? 12.922 -12.509 40.426 1.00 37.79 109 ALA A O 1
ATOM 803 N N . GLU A 1 132 ? 13.974 -10.733 41.295 1.00 31.60 110 GLU A N 1
ATOM 804 C CA . GLU A 1 132 ? 14.372 -10.203 39.993 1.00 31.03 110 GLU A CA 1
ATOM 805 C C . GLU A 1 132 ? 15.124 -11.290 39.207 1.00 30.64 110 GLU A C 1
ATOM 806 O O . GLU A 1 132 ? 14.764 -11.577 38.051 1.00 27.43 110 GLU A O 1
ATOM 812 N N . PRO A 1 133 ? 16.158 -11.913 39.831 1.00 29.97 111 PRO A N 1
ATOM 813 C CA . PRO A 1 133 ? 16.784 -13.065 39.180 1.00 29.50 111 PRO A CA 1
ATOM 814 C C . PRO A 1 133 ? 15.739 -14.054 38.603 1.00 28.78 111 PRO A C 1
ATOM 815 O O . PRO A 1 133 ? 15.782 -14.360 37.425 1.00 29.34 111 PRO A O 1
ATOM 819 N N . VAL A 1 134 ? 14.789 -14.500 39.410 1.00 28.07 112 VAL A N 1
ATOM 820 C CA . VAL A 1 134 ? 13.818 -15.475 38.950 1.00 28.78 112 VAL A CA 1
ATOM 821 C C . VAL A 1 134 ? 12.821 -14.957 37.908 1.00 28.36 112 VAL A C 1
ATOM 822 O O . VAL A 1 134 ? 12.496 -15.666 36.974 1.00 28.72 112 VAL A O 1
ATOM 826 N N . ALA A 1 135 ? 12.344 -13.730 38.049 1.00 28.46 113 ALA A N 1
ATOM 827 C CA . ALA A 1 135 ? 11.584 -13.115 36.950 1.00 27.95 113 ALA A CA 1
ATOM 828 C C . A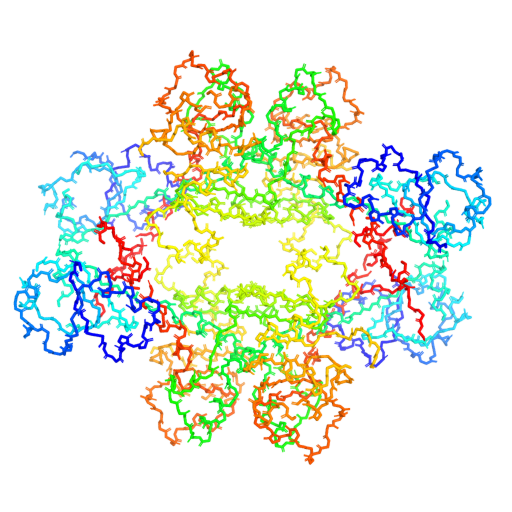LA A 1 135 ? 12.364 -13.195 35.649 1.00 28.50 113 ALA A C 1
ATOM 829 O O . ALA A 1 135 ? 11.875 -13.705 34.664 1.00 31.08 113 ALA A O 1
ATOM 831 N N . GLU A 1 136 ? 13.586 -12.702 35.632 1.00 29.86 114 GLU A N 1
ATOM 832 C CA . GLU A 1 136 ? 14.256 -12.548 34.352 1.00 30.33 114 GLU A CA 1
ATOM 833 C C . GLU A 1 136 ? 14.406 -13.839 33.587 1.00 28.99 114 GLU A C 1
ATOM 834 O O . GLU A 1 136 ? 13.956 -13.927 32.438 1.00 24.32 114 GLU A O 1
ATOM 840 N N . ILE A 1 137 ? 15.003 -14.845 34.232 1.00 30.69 115 ILE A N 1
ATOM 841 C CA . ILE A 1 137 ? 15.183 -16.159 33.603 1.00 32.47 115 ILE A CA 1
ATOM 842 C C . ILE A 1 137 ? 13.827 -16.800 33.290 1.00 33.87 115 ILE A C 1
ATOM 843 O O . ILE A 1 137 ? 13.720 -17.634 32.388 1.00 33.65 115 ILE A O 1
ATOM 848 N N . GLY A 1 138 ? 12.799 -16.377 34.030 1.00 34.14 116 GLY A N 1
ATOM 849 C CA . GLY A 1 138 ? 11.409 -16.784 33.796 1.00 31.70 116 GLY A CA 1
ATOM 850 C C . GLY A 1 138 ? 10.805 -16.230 32.509 1.00 31.35 116 GLY A C 1
ATOM 851 O O . GLY A 1 138 ? 10.224 -16.981 31.702 1.00 31.62 116 GLY A O 1
ATOM 852 N N . LEU A 1 139 ? 10.905 -14.917 32.315 1.00 29.21 117 LEU A N 1
ATOM 853 C CA . LEU A 1 139 ? 10.516 -14.340 31.051 1.00 27.52 117 LEU A CA 1
ATOM 854 C C . LEU A 1 139 ? 11.402 -15.005 29.992 1.00 30.32 117 LEU A C 1
ATOM 855 O O . LEU A 1 139 ? 10.983 -15.247 28.856 1.00 30.83 117 LEU A O 1
ATOM 860 N N . GLY A 1 140 ? 12.628 -15.343 30.393 1.00 31.09 118 GLY A N 1
ATOM 861 C CA . GLY A 1 140 ? 13.571 -15.950 29.483 1.00 31.14 118 GLY A CA 1
ATOM 862 C C . GLY A 1 140 ? 12.969 -17.191 28.861 1.00 30.77 118 GLY A C 1
ATOM 863 O O . GLY A 1 140 ? 12.862 -17.268 27.648 1.00 32.52 118 GLY A O 1
ATOM 864 N N . PHE A 1 141 ? 12.569 -18.155 29.688 1.00 30.50 119 PHE A N 1
ATOM 865 C CA . PHE A 1 141 ? 11.948 -19.384 29.178 1.00 31.17 119 PHE A CA 1
ATOM 866 C C . PHE A 1 141 ? 10.683 -19.116 28.385 1.00 31.87 119 PHE A C 1
ATOM 867 O O . PHE A 1 141 ? 10.472 -19.776 27.356 1.00 34.03 119 PHE A O 1
ATOM 875 N N . ALA A 1 142 ? 9.855 -18.168 28.839 1.00 30.06 120 ALA A N 1
ATOM 876 C CA . ALA A 1 142 ? 8.659 -17.799 28.065 1.00 32.07 120 ALA A CA 1
ATOM 877 C C . ALA A 1 142 ? 9.013 -17.571 26.587 1.00 32.29 120 ALA A C 1
ATOM 878 O O . ALA A 1 142 ? 8.449 -18.225 25.699 1.00 30.34 120 ALA A O 1
ATOM 880 N N . LEU A 1 143 ? 10.009 -16.714 26.359 1.00 33.24 121 LEU A N 1
ATOM 881 C CA . LEU A 1 143 ? 10.481 -16.390 25.019 1.00 34.85 121 LEU A CA 1
ATOM 882 C C . LEU A 1 143 ? 11.184 -17.552 24.359 1.00 35.45 121 LEU A C 1
ATOM 883 O O . LEU A 1 143 ? 11.152 -17.696 23.138 1.00 36.06 121 LEU A O 1
ATOM 888 N N . ALA A 1 144 ? 11.822 -18.389 25.153 1.00 36.30 122 ALA A N 1
ATOM 889 C CA . ALA A 1 144 ? 12.467 -19.527 24.552 1.00 39.69 122 ALA A CA 1
ATOM 890 C C . ALA A 1 144 ? 11.362 -20.435 24.009 1.00 43.08 122 ALA A C 1
ATOM 891 O O . ALA A 1 144 ? 11.354 -20.728 22.805 1.00 45.21 122 ALA A O 1
ATOM 893 N N . LEU A 1 145 ? 10.403 -20.826 24.858 1.00 40.32 123 LEU A N 1
ATOM 894 C CA . LEU A 1 145 ? 9.268 -21.637 24.368 1.00 37.83 123 LEU A CA 1
ATOM 895 C C . LEU A 1 145 ? 8.545 -20.933 23.208 1.00 36.67 123 LEU A C 1
ATOM 896 O O . LEU A 1 145 ? 8.523 -21.466 22.125 1.00 39.06 123 LEU A O 1
ATOM 901 N N . ALA A 1 146 ? 8.052 -19.715 23.390 1.00 35.42 124 ALA A N 1
ATOM 902 C CA . ALA A 1 146 ? 7.239 -19.088 22.343 1.00 37.68 124 ALA A CA 1
ATOM 903 C C . ALA A 1 146 ? 7.902 -18.870 20.960 1.00 39.94 124 ALA A C 1
ATOM 904 O O . ALA A 1 146 ? 7.238 -18.388 20.030 1.00 42.25 124 ALA A O 1
ATOM 906 N N . ARG A 1 147 ? 9.184 -19.206 20.823 1.00 39.80 125 ARG A N 1
ATOM 907 C CA . ARG A 1 147 ? 9.918 -19.027 19.561 1.00 40.67 125 ARG A CA 1
ATOM 908 C C . ARG A 1 147 ? 10.961 -20.118 19.388 1.00 42.33 125 ARG A C 1
ATOM 909 O O . ARG A 1 147 ? 11.814 -20.038 18.504 1.00 44.09 125 ARG A O 1
ATOM 917 N N . GLY A 1 148 ? 10.883 -21.137 20.239 1.00 44.27 126 GLY A N 1
ATOM 918 C CA . GLY A 1 148 ? 11.787 -22.281 20.207 1.00 46.28 126 GLY A CA 1
ATOM 919 C C . GLY A 1 148 ? 13.259 -21.897 20.138 1.00 49.77 126 GLY A C 1
ATOM 920 O O . GLY A 1 148 ? 14.027 -22.545 19.440 1.00 54.36 126 GLY A O 1
ATOM 921 N N . ILE A 1 149 ? 13.673 -20.856 20.856 1.00 47.25 127 ILE A N 1
ATOM 922 C CA . ILE A 1 149 ? 15.058 -20.422 20.763 1.00 46.58 127 ILE A CA 1
ATOM 923 C C . ILE A 1 149 ? 16.025 -21.581 20.965 1.00 48.75 127 ILE A C 1
ATOM 924 O O . ILE A 1 149 ? 17.108 -21.567 20.388 1.00 50.55 127 ILE A O 1
ATOM 929 N N . VAL A 1 150 ? 15.655 -22.578 21.769 1.00 49.78 128 VAL A N 1
ATOM 930 C CA . VAL A 1 150 ? 16.602 -23.648 22.075 1.00 50.20 128 VAL A CA 1
ATOM 931 C C . VAL A 1 150 ? 16.625 -24.674 20.972 1.00 56.36 128 VAL A C 1
ATOM 932 O O . VAL A 1 150 ? 17.694 -24.987 20.426 1.00 61.60 128 VAL A O 1
ATOM 936 N N . ASP A 1 151 ? 15.457 -25.208 20.631 1.00 61.13 129 ASP A N 1
ATOM 937 C CA . ASP A 1 151 ? 15.429 -26.179 19.551 1.00 63.04 129 ASP A CA 1
ATOM 938 C C . ASP A 1 151 ? 16.012 -25.566 18.260 1.00 60.03 129 ASP A C 1
ATOM 939 O O . ASP A 1 151 ? 16.742 -26.237 17.530 1.00 55.47 129 ASP A O 1
ATOM 944 N N . ALA A 1 152 ? 15.755 -24.276 18.036 1.00 59.76 130 ALA A N 1
ATOM 945 C CA . ALA A 1 152 ? 16.322 -23.550 16.881 1.00 61.26 130 ALA A CA 1
ATOM 946 C C . ALA A 1 152 ? 17.848 -23.447 16.912 1.00 62.73 130 ALA A C 1
ATOM 947 O O . ALA A 1 152 ? 18.469 -23.247 15.867 1.00 60.26 130 ALA A O 1
ATOM 949 N N . ASP A 1 153 ? 18.442 -23.568 18.101 1.00 65.57 131 ASP A N 1
ATOM 950 C CA . ASP A 1 153 ? 19.896 -23.476 18.237 1.00 66.70 131 ASP A CA 1
ATOM 951 C C . ASP A 1 153 ? 20.548 -24.831 18.042 1.00 69.17 131 ASP A C 1
ATOM 952 O O . ASP A 1 153 ? 21.607 -24.913 17.416 1.00 66.89 131 ASP A O 1
ATOM 957 N N . ILE A 1 154 ? 19.927 -25.879 18.593 1.00 69.96 132 ILE A N 1
ATOM 958 C CA . ILE A 1 154 ? 20.437 -27.255 18.460 1.00 68.19 132 ILE A CA 1
ATOM 959 C C . ILE A 1 154 ? 20.305 -27.754 17.023 1.00 67.03 132 ILE A C 1
ATOM 960 O O . ILE A 1 154 ? 21.205 -28.429 16.526 1.00 65.22 132 ILE A O 1
ATOM 965 N N . ALA A 1 155 ? 19.203 -27.392 16.358 1.00 70.16 133 ALA A N 1
ATOM 966 C CA . ALA A 1 155 ? 18.931 -27.826 14.979 1.00 71.66 133 ALA A CA 1
ATOM 967 C C . ALA A 1 155 ? 19.984 -27.277 14.020 1.00 76.70 133 ALA A C 1
ATOM 968 O O . ALA A 1 155 ? 20.618 -28.032 13.286 1.00 86.59 133 ALA A O 1
ATOM 970 N N . PHE A 1 156 ? 20.148 -25.957 14.052 1.00 73.47 134 PHE A N 1
ATOM 971 C CA . PHE A 1 156 ? 21.227 -25.203 13.399 1.00 68.07 134 PHE A CA 1
ATOM 972 C C . PHE A 1 156 ? 22.613 -25.725 13.826 1.00 66.70 134 PHE A C 1
ATOM 973 O O . PHE A 1 156 ? 23.519 -25.842 12.995 1.00 67.51 134 PHE A O 1
ATOM 981 N N . GLN A 1 157 ? 22.765 -26.052 15.111 1.00 63.98 135 GLN A N 1
ATOM 982 C CA . GLN A 1 157 ? 24.057 -26.470 15.663 1.00 70.52 135 GLN A CA 1
ATOM 983 C C . GLN A 1 157 ? 24.564 -27.711 14.949 1.00 73.48 135 GLN A C 1
ATOM 984 O O . GLN A 1 157 ? 25.698 -27.732 14.463 1.00 70.99 135 GLN A O 1
ATOM 990 N N . GLU A 1 158 ? 23.701 -28.727 14.885 1.00 77.71 136 GLU A N 1
ATOM 991 C CA . GLU A 1 158 ? 24.012 -30.012 14.252 1.00 78.58 136 GLU A CA 1
ATOM 992 C C . GLU A 1 158 ? 23.759 -29.979 12.728 1.00 79.24 136 GLU A C 1
ATOM 993 O O . GLU A 1 158 ? 24.534 -30.551 11.964 1.00 80.42 136 GLU A O 1
ATOM 999 N N . GLY A 1 159 ? 22.686 -29.312 12.300 1.00 79.37 137 GLY A N 1
ATOM 1000 C CA . GLY A 1 159 ? 22.469 -28.984 10.885 1.00 77.31 137 GLY A CA 1
ATOM 1001 C C . GLY A 1 159 ? 21.138 -29.412 10.294 1.00 79.43 137 GLY A C 1
ATOM 1002 O O . GLY A 1 159 ? 21.121 -30.196 9.354 1.00 84.85 137 GLY A O 1
ATOM 1003 N N . THR A 1 160 ? 20.024 -28.903 10.830 1.00 79.63 138 THR A N 1
ATOM 1004 C CA . THR A 1 160 ? 18.670 -29.241 10.324 1.00 81.15 138 THR A CA 1
ATOM 1005 C C . THR A 1 160 ? 17.706 -28.037 10.292 1.00 78.47 138 THR A C 1
ATOM 1006 O O . THR A 1 160 ? 16.612 -28.083 10.857 1.00 79.89 138 THR A O 1
ATOM 1010 N N . GLU A 1 161 ? 18.110 -26.998 9.572 1.00 76.24 139 GLU A N 1
ATOM 1011 C CA . GLU A 1 161 ? 17.530 -25.650 9.647 1.00 77.76 139 GLU A CA 1
ATOM 1012 C C . GLU A 1 161 ? 16.008 -25.471 9.696 1.00 82.04 139 GLU A C 1
ATOM 1013 O O . GLU A 1 161 ? 15.449 -25.317 10.779 1.00 96.22 139 GLU A O 1
ATOM 1019 N N . LEU A 1 162 ? 15.352 -25.506 8.534 1.00 81.91 140 LEU A N 1
ATOM 1020 C CA . LEU A 1 162 ? 14.060 -24.835 8.307 1.00 79.26 140 LEU A CA 1
ATOM 1021 C C . LEU A 1 162 ? 14.370 -23.347 8.428 1.00 73.83 140 LEU A C 1
ATOM 1022 O O . LEU A 1 162 ? 14.494 -22.818 9.522 1.00 76.64 140 LEU A O 1
ATOM 1027 N N . TRP A 1 163 ? 14.530 -22.677 7.295 1.00 72.79 141 TRP A N 1
ATOM 1028 C CA . TRP A 1 163 ? 15.259 -21.425 7.311 1.00 67.62 141 TRP A CA 1
ATOM 1029 C C . TRP A 1 163 ? 14.496 -20.182 7.538 1.00 70.47 141 TRP A C 1
ATOM 1030 O O . TRP A 1 163 ? 14.626 -19.242 6.770 1.00 78.28 141 TRP A O 1
ATOM 1041 N N . GLY A 1 164 ? 13.741 -20.139 8.629 1.00 71.69 142 GLY A N 1
ATOM 1042 C CA . GLY A 1 164 ? 13.038 -18.925 9.017 1.00 69.65 142 GLY A CA 1
ATOM 1043 C C . GLY A 1 164 ? 11.806 -18.741 8.169 1.00 70.61 142 GLY A C 1
ATOM 1044 O O . GLY A 1 164 ? 11.899 -18.604 6.955 1.00 71.38 142 GLY A O 1
ATOM 1045 N N . GLY A 1 165 ? 10.650 -18.721 8.822 1.00 71.56 143 GLY A N 1
ATOM 1046 C CA . GLY A 1 165 ? 9.372 -18.809 8.139 1.00 66.85 143 GLY A CA 1
ATOM 1047 C C . GLY A 1 165 ? 8.984 -20.253 8.310 1.00 67.30 143 GLY A C 1
ATOM 1048 O O . GLY A 1 165 ? 7.966 -20.570 8.933 1.00 65.31 143 GLY A O 1
ATOM 1049 N N . GLU A 1 166 ? 9.838 -21.128 7.789 1.00 70.80 144 GLU A N 1
ATOM 1050 C CA . GLU A 1 166 ? 9.651 -22.567 7.913 1.00 77.90 144 GLU A CA 1
ATOM 1051 C C . GLU A 1 166 ? 9.830 -23.078 9.347 1.00 77.98 144 GLU A C 1
ATOM 1052 O O . GLU A 1 166 ? 9.261 -24.113 9.711 1.00 83.49 144 GLU A O 1
ATOM 1058 N N . GLY A 1 167 ? 10.601 -22.344 10.155 1.00 76.44 145 GLY A N 1
ATOM 1059 C CA . GLY A 1 167 ? 10.780 -22.661 11.573 1.00 63.72 145 GLY A CA 1
ATOM 1060 C C . GLY A 1 167 ? 9.565 -22.270 12.387 1.00 56.24 145 GLY A C 1
ATOM 1061 O O . GLY A 1 167 ? 9.250 -22.887 13.394 1.00 62.01 145 GLY A O 1
ATOM 1062 N N . ASN A 1 168 ? 8.846 -21.275 11.909 1.00 50.51 146 ASN A N 1
ATOM 1063 C CA . ASN A 1 168 ? 7.900 -20.553 12.740 1.00 54.26 146 ASN A CA 1
ATOM 1064 C C . ASN A 1 168 ? 6.454 -21.082 12.727 1.00 53.59 146 ASN A C 1
ATOM 1065 O O . ASN A 1 168 ? 5.488 -20.360 13.025 1.00 44.21 146 ASN A O 1
ATOM 1070 N N . ALA A 1 169 ? 6.336 -22.363 12.386 1.00 59.24 147 ALA A N 1
ATOM 1071 C CA . ALA A 1 169 ? 5.087 -23.109 12.484 1.00 62.57 147 ALA A CA 1
ATOM 1072 C C . ALA A 1 169 ? 4.337 -22.626 13.707 1.00 64.58 147 ALA A C 1
ATOM 1073 O O . ALA A 1 169 ? 3.221 -22.109 13.616 1.00 63.51 147 ALA A O 1
ATOM 1075 N N . SER A 1 170 ? 5.013 -22.749 14.843 1.00 66.35 148 SER A N 1
ATOM 1076 C CA . SER A 1 170 ? 4.406 -22.595 16.150 1.00 65.19 148 SER A CA 1
ATOM 1077 C C . SER A 1 170 ? 4.886 -21.324 16.870 1.00 64.27 148 SER A C 1
ATOM 1078 O O . SER A 1 170 ? 4.499 -21.071 18.023 1.00 61.19 148 SER A O 1
ATOM 1081 N N . ALA A 1 171 ? 5.713 -20.524 16.191 1.00 58.29 149 ALA A N 1
ATOM 1082 C CA . ALA A 1 171 ? 6.138 -19.246 16.742 1.00 54.26 149 ALA A CA 1
ATOM 1083 C C . ALA A 1 171 ? 4.927 -18.376 17.065 1.00 55.51 149 ALA A C 1
ATOM 1084 O O . ALA A 1 171 ? 3.821 -18.641 16.596 1.00 55.28 149 ALA A O 1
ATOM 1086 N N . ARG A 1 172 ? 5.152 -17.348 17.882 1.00 58.08 150 ARG A N 1
ATOM 1087 C CA . ARG A 1 172 ? 4.092 -16.553 18.491 1.00 55.98 150 ARG A CA 1
ATOM 1088 C C . ARG A 1 172 ? 4.696 -15.477 19.393 1.00 54.99 150 ARG A C 1
ATOM 1089 O O . ARG A 1 172 ? 5.696 -15.724 20.080 1.00 57.07 150 ARG A O 1
ATOM 1097 N N . LEU A 1 173 ? 4.092 -14.290 19.387 1.00 50.29 151 LEU A N 1
ATOM 1098 C CA . LEU A 1 173 ? 4.538 -13.190 20.220 1.00 47.72 151 LEU A CA 1
ATOM 1099 C C . LEU A 1 173 ? 3.940 -13.304 21.603 1.00 50.36 151 LEU A C 1
ATOM 1100 O O . LEU A 1 173 ? 2.875 -13.887 21.770 1.00 52.57 151 LEU A O 1
ATOM 1105 N N . ILE A 1 174 ? 4.620 -12.714 22.590 1.00 49.23 152 ILE A N 1
ATOM 1106 C CA . ILE A 1 174 ? 4.074 -12.596 23.931 1.00 45.11 152 ILE A CA 1
ATOM 1107 C C . ILE A 1 174 ? 3.217 -11.339 24.072 1.00 43.29 152 ILE A C 1
ATOM 1108 O O . ILE A 1 174 ? 2.341 -11.287 24.913 1.00 42.69 152 ILE A O 1
ATOM 1113 N N . ALA A 1 175 ? 3.450 -10.331 23.243 1.00 46.80 153 ALA A N 1
ATOM 1114 C CA . ALA A 1 175 ? 2.706 -9.075 23.379 1.00 47.52 153 ALA A CA 1
ATOM 1115 C C . ALA A 1 175 ? 1.205 -9.307 23.204 1.00 49.03 153 ALA A C 1
ATOM 1116 O O . ALA A 1 175 ? 0.401 -8.720 23.934 1.00 51.44 153 ALA A O 1
ATOM 1118 N N . GLY A 1 176 ? 0.844 -10.179 22.261 1.00 49.55 154 GLY A N 1
ATOM 1119 C CA . GLY A 1 176 ? -0.499 -10.806 22.191 1.00 54.98 154 GLY A CA 1
ATOM 1120 C C . GLY A 1 176 ? -1.597 -10.374 23.177 1.00 52.57 154 GLY A C 1
ATOM 1121 O O . GLY A 1 176 ? -2.164 -9.299 23.012 1.00 58.46 154 GLY A O 1
ATOM 1122 N N . SER A 1 177 ? -1.934 -11.149 24.208 1.00 48.50 155 SER A N 1
ATOM 1123 C CA . SER A 1 177 ? -1.347 -12.402 24.641 1.00 47.32 155 SER A CA 1
ATOM 1124 C C . SER A 1 177 ? -1.944 -12.629 26.008 1.00 46.24 155 SER A C 1
ATOM 1125 O O . SER A 1 177 ? -2.125 -11.674 26.781 1.00 45.26 155 SER A O 1
ATOM 1128 N N . GLU A 1 178 ? -2.241 -13.880 26.326 1.00 43.70 156 GLU A N 1
ATOM 1129 C CA . GLU A 1 178 ? -2.869 -14.181 27.604 1.00 44.73 156 GLU A CA 1
ATOM 1130 C C . GLU A 1 178 ? -1.885 -14.784 28.604 1.00 41.98 156 GLU A C 1
ATOM 1131 O O . GLU A 1 178 ? -1.453 -15.952 28.442 1.00 36.63 156 GLU A O 1
ATOM 1137 N N . ILE A 1 179 ? -1.536 -13.992 29.635 1.00 37.61 157 ILE A N 1
ATOM 1138 C CA . ILE A 1 179 ? -0.662 -14.497 30.718 1.00 34.53 157 ILE A CA 1
ATOM 1139 C C . ILE A 1 179 ? -1.370 -14.761 32.025 1.00 31.94 157 ILE A C 1
ATOM 1140 O O . ILE A 1 179 ? -2.074 -13.894 32.547 1.00 31.22 157 ILE A O 1
ATOM 1145 N N . GLY A 1 180 ? -1.133 -15.950 32.563 1.00 30.79 158 GLY A N 1
ATOM 1146 C CA . GLY A 1 180 ? -1.616 -16.290 33.892 1.00 32.67 158 GLY A CA 1
ATOM 1147 C C . GLY A 1 180 ? -0.561 -16.675 34.914 1.00 35.37 158 GLY A C 1
ATOM 1148 O O . GLY A 1 180 ? 0.383 -17.456 34.658 1.00 35.51 158 GLY A O 1
ATOM 1149 N N . ILE A 1 181 ? -0.737 -16.136 36.106 1.00 36.40 159 ILE A N 1
ATOM 1150 C CA . ILE A 1 181 ? 0.204 -16.389 37.178 1.00 37.17 159 ILE A CA 1
ATOM 1151 C C . ILE A 1 181 ? -0.458 -17.160 38.339 1.00 36.91 159 ILE A C 1
ATOM 1152 O O . ILE A 1 181 ? -1.435 -16.685 38.947 1.00 36.31 159 ILE A O 1
ATOM 1157 N N . VAL A 1 182 ? 0.061 -18.356 38.613 1.00 34.70 160 VAL A N 1
ATOM 1158 C CA . VAL A 1 182 ? -0.366 -19.151 39.780 1.00 36.30 160 VAL A CA 1
ATOM 1159 C C . VAL A 1 182 ? 0.469 -18.773 41.018 1.00 36.93 160 VAL A C 1
ATOM 1160 O O . VAL A 1 182 ? 1.612 -19.226 41.204 1.00 37.35 160 VAL A O 1
ATOM 1164 N N . GLY A 1 183 ? -0.118 -17.946 41.869 1.00 38.78 161 GLY A N 1
ATOM 1165 C CA . GLY A 1 183 ? 0.610 -17.343 42.980 1.00 35.73 161 GLY A CA 1
ATOM 1166 C C . GLY A 1 183 ? 1.040 -15.953 42.582 1.00 33.80 161 GLY A C 1
ATOM 1167 O O . GLY A 1 183 ? 0.955 -15.584 41.413 1.00 31.48 161 GLY A O 1
ATOM 1168 N N . PHE A 1 184 ? 1.493 -15.177 43.563 1.00 34.15 162 PHE A N 1
ATOM 1169 C CA . PHE A 1 184 ? 1.881 -13.795 43.332 1.00 34.16 162 PHE A CA 1
ATOM 1170 C C . PHE A 1 184 ? 2.301 -13.193 44.633 1.00 36.30 162 PHE A C 1
ATOM 1171 O O . PHE A 1 184 ? 1.454 -12.657 45.363 1.00 44.50 162 PHE A O 1
ATOM 1179 N N . GLY A 1 185 ? 3.589 -13.263 44.931 1.00 34.50 163 GLY A N 1
ATOM 1180 C CA . GLY A 1 185 ? 4.142 -12.548 46.073 1.00 32.41 163 GLY A CA 1
ATOM 1181 C C . GLY A 1 185 ? 5.170 -11.663 45.427 1.00 34.12 163 GLY A C 1
ATOM 1182 O O . GLY A 1 185 ? 4.879 -10.993 44.433 1.00 37.26 163 GLY A O 1
ATOM 1183 N N . ASP A 1 186 ? 6.388 -11.690 45.943 1.00 34.26 164 ASP A N 1
ATOM 1184 C CA . ASP A 1 186 ? 7.474 -10.908 45.355 1.00 35.01 164 ASP A CA 1
ATOM 1185 C C . ASP A 1 186 ? 7.766 -11.332 43.896 1.00 34.43 164 ASP A C 1
ATOM 1186 O O . ASP A 1 186 ? 7.931 -10.478 43.014 1.00 34.32 164 ASP A O 1
ATOM 1191 N N . LEU A 1 187 ? 7.832 -12.648 43.661 1.00 33.70 165 LEU A N 1
ATOM 1192 C CA . LEU A 1 187 ? 8.133 -13.207 42.356 1.00 33.13 165 LEU A CA 1
ATOM 1193 C C . LEU A 1 187 ? 7.055 -12.789 41.379 1.00 35.06 165 LEU A C 1
ATOM 1194 O O . LEU A 1 187 ? 7.336 -12.385 40.249 1.00 36.40 165 LEU A O 1
ATOM 1199 N N . GLY A 1 188 ? 5.812 -12.863 41.841 1.00 33.14 166 GLY A N 1
ATOM 1200 C CA . GLY A 1 188 ? 4.719 -12.279 41.123 1.00 29.92 166 GLY A CA 1
ATOM 1201 C C . GLY A 1 188 ? 4.999 -10.876 40.658 1.00 28.33 166 GLY A C 1
ATOM 1202 O O . GLY A 1 188 ? 4.919 -10.619 39.467 1.00 28.65 166 GLY A O 1
ATOM 1203 N N . LYS A 1 189 ? 5.325 -9.967 41.578 1.00 29.15 167 LYS A N 1
ATOM 1204 C CA . LYS A 1 189 ? 5.505 -8.542 41.212 1.00 30.05 167 LYS A CA 1
ATOM 1205 C C . LYS A 1 189 ? 6.666 -8.331 40.269 1.00 29.26 167 LYS A C 1
ATOM 1206 O O . LYS A 1 189 ? 6.588 -7.476 39.382 1.00 29.31 167 LYS A O 1
ATOM 1212 N N . ALA A 1 190 ? 7.736 -9.112 40.446 1.00 28.19 168 ALA A N 1
ATOM 1213 C CA . ALA A 1 190 ? 8.941 -8.909 39.649 1.00 29.12 168 ALA A CA 1
ATOM 1214 C C . ALA A 1 190 ? 8.602 -9.235 38.209 1.00 30.48 168 ALA A C 1
ATOM 1215 O O . ALA A 1 190 ? 9.090 -8.583 37.267 1.00 33.60 168 ALA A O 1
ATOM 1217 N N . LEU A 1 191 ? 7.731 -10.233 38.069 1.00 29.64 169 LEU A N 1
ATOM 1218 C CA . LEU A 1 191 ? 7.306 -10.758 36.796 1.00 28.78 169 LEU A CA 1
ATOM 1219 C C . LEU A 1 191 ? 6.403 -9.729 36.139 1.00 29.77 169 LEU A C 1
ATOM 1220 O O . LEU A 1 191 ? 6.625 -9.319 34.993 1.00 29.62 169 LEU A O 1
ATOM 1225 N N . ARG A 1 192 ? 5.413 -9.257 36.881 1.00 30.82 170 ARG A N 1
ATOM 1226 C CA . ARG A 1 192 ? 4.563 -8.203 36.358 1.00 31.43 170 ARG A CA 1
ATOM 1227 C C . ARG A 1 192 ? 5.425 -7.065 35.848 1.00 31.16 170 ARG A C 1
ATOM 1228 O O . ARG A 1 192 ? 5.074 -6.425 34.868 1.00 32.40 170 ARG A O 1
ATOM 1236 N N . ARG A 1 193 ? 6.561 -6.820 36.488 1.00 32.01 171 ARG A N 1
ATOM 1237 C CA . ARG A 1 193 ? 7.388 -5.700 36.053 1.00 32.85 171 ARG A CA 1
ATOM 1238 C C . ARG A 1 193 ? 8.070 -5.974 34.707 1.00 31.73 171 ARG A C 1
ATOM 1239 O O . ARG A 1 193 ? 7.984 -5.166 33.784 1.00 29.38 171 ARG A O 1
ATOM 1247 N N . VAL A 1 194 ? 8.727 -7.122 34.589 1.00 30.76 172 VAL A N 1
ATOM 1248 C CA . VAL A 1 194 ? 9.402 -7.426 33.332 1.00 30.37 172 VAL A CA 1
ATOM 1249 C C . VAL A 1 194 ? 8.388 -7.532 32.188 1.00 29.63 172 VAL A C 1
ATOM 1250 O O . VAL A 1 194 ? 8.682 -7.149 31.062 1.00 32.48 172 VAL A O 1
ATOM 1254 N N . LEU A 1 195 ? 7.178 -7.970 32.500 1.00 28.85 173 LEU A N 1
ATOM 1255 C CA . LEU A 1 195 ? 6.155 -8.103 31.479 1.00 29.90 173 LEU A CA 1
ATOM 1256 C C . LEU A 1 195 ? 5.511 -6.768 31.087 1.00 29.68 173 LEU A C 1
ATOM 1257 O O . LEU A 1 195 ? 4.820 -6.694 30.086 1.00 33.41 173 LEU A O 1
ATOM 1262 N N . SER A 1 196 ? 5.771 -5.710 31.833 1.00 29.97 174 SER A N 1
ATOM 1263 C CA . SER A 1 196 ? 5.082 -4.445 31.607 1.00 34.43 174 SER A CA 1
ATOM 1264 C C . SER A 1 196 ? 5.334 -3.841 30.251 1.00 36.95 174 SER A C 1
ATOM 1265 O O . SER A 1 196 ? 4.705 -2.858 29.890 1.00 41.04 174 SER A O 1
ATOM 1268 N N . GLY A 1 197 ? 6.273 -4.411 29.517 1.00 40.65 175 GLY A N 1
ATOM 1269 C CA . GLY A 1 197 ? 6.607 -3.917 28.200 1.00 45.34 175 GLY A CA 1
ATOM 1270 C C . GLY A 1 197 ? 5.913 -4.706 27.115 1.00 50.58 175 GLY A C 1
ATOM 1271 O O . GLY A 1 197 ? 6.174 -4.501 25.935 1.00 55.15 175 GLY A O 1
ATOM 1272 N N . PHE A 1 198 ? 5.016 -5.604 27.507 1.00 52.48 176 PHE A N 1
ATOM 1273 C CA . PHE A 1 198 ? 4.363 -6.470 26.543 1.00 49.40 176 PHE A CA 1
ATOM 1274 C C . PHE A 1 198 ? 2.889 -6.210 26.358 1.00 50.56 176 PHE A C 1
ATOM 1275 O O . PHE A 1 198 ? 2.254 -6.885 25.556 1.00 56.13 176 PHE A O 1
ATOM 1283 N N . ARG A 1 199 ? 2.343 -5.243 27.087 1.00 48.68 177 ARG A N 1
ATOM 1284 C CA . ARG A 1 199 ? 0.938 -4.866 26.932 1.00 50.29 177 ARG A CA 1
ATOM 1285 C C . ARG A 1 199 ? 0.027 -6.081 26.676 1.00 47.88 177 ARG A C 1
ATOM 1286 O O . ARG A 1 199 ? -0.881 -6.016 25.857 1.00 52.41 177 ARG A O 1
ATOM 1294 N N . ALA A 1 200 ? 0.308 -7.173 27.391 1.00 42.99 178 ALA A N 1
ATOM 1295 C CA . ALA A 1 200 ? -0.448 -8.427 27.393 1.00 41.37 178 ALA A CA 1
ATOM 1296 C C . ALA A 1 200 ? -1.576 -8.441 28.449 1.00 40.78 178 ALA A C 1
ATOM 1297 O O . ALA A 1 200 ? -1.734 -7.475 29.200 1.00 41.58 178 ALA A O 1
ATOM 1299 N N . ARG A 1 201 ? -2.355 -9.525 28.504 1.00 38.28 179 ARG A N 1
ATOM 1300 C CA . ARG A 1 201 ? -3.388 -9.677 29.537 1.00 39.66 179 ARG A CA 1
ATOM 1301 C C . ARG A 1 201 ? -2.999 -10.636 30.698 1.00 41.34 179 ARG A C 1
ATOM 1302 O O . ARG A 1 201 ? -2.713 -11.849 30.503 1.00 38.45 179 ARG A O 1
ATOM 1310 N N . ILE A 1 202 ? -2.997 -10.086 31.912 1.00 39.55 180 ILE A N 1
ATOM 1311 C CA . ILE A 1 202 ? -2.407 -10.803 33.033 1.00 39.62 180 ILE A CA 1
ATOM 1312 C C . ILE A 1 202 ? -3.385 -11.176 34.153 1.00 42.22 180 ILE A C 1
ATOM 1313 O O . ILE A 1 202 ? -3.805 -10.312 34.961 1.00 43.46 180 ILE A O 1
ATOM 1318 N N . ARG A 1 203 ? -3.714 -12.473 34.188 1.00 42.44 181 ARG A N 1
ATOM 1319 C CA . ARG A 1 203 ? -4.626 -13.074 35.174 1.00 43.14 181 ARG A CA 1
ATOM 1320 C C . ARG A 1 203 ? -3.837 -13.687 36.287 1.00 41.34 181 ARG A C 1
ATOM 1321 O O . ARG A 1 203 ? -2.930 -14.480 36.044 1.00 42.52 181 ARG A O 1
ATOM 1329 N N . VAL A 1 204 ? -4.209 -13.347 37.510 1.00 41.21 182 VAL A N 1
ATOM 1330 C CA . VAL A 1 204 ? -3.464 -13.780 38.677 1.00 43.98 182 VAL A CA 1
ATOM 1331 C C . VAL A 1 204 ? -4.384 -14.480 39.662 1.00 44.11 182 VAL A C 1
ATOM 1332 O O . VAL A 1 204 ? -5.448 -13.975 40.002 1.00 45.69 182 VAL A O 1
ATOM 1336 N N . PHE A 1 205 ? -3.955 -15.634 40.140 1.00 43.85 183 PHE A N 1
ATOM 1337 C CA . PHE A 1 205 ? -4.666 -16.285 41.208 1.00 45.71 183 PHE A CA 1
ATOM 1338 C C . PHE A 1 205 ? -3.878 -16.183 42.513 1.00 46.36 183 PHE A C 1
ATOM 1339 O O . PHE A 1 205 ? -2.705 -16.544 42.572 1.00 45.69 183 PHE A O 1
ATOM 1347 N N . ASP A 1 206 ? -4.541 -15.685 43.554 1.00 46.56 184 ASP A N 1
ATOM 1348 C CA . ASP A 1 206 ? -3.924 -15.532 44.861 1.00 46.48 184 ASP A CA 1
ATOM 1349 C C . ASP A 1 206 ? -4.980 -15.486 45.986 1.00 50.67 184 ASP A C 1
ATOM 1350 O O . ASP A 1 206 ? -5.867 -14.632 45.992 1.00 52.39 184 ASP A O 1
ATOM 1355 N N . PRO A 1 207 ? -4.889 -16.428 46.939 1.00 56.19 185 PRO A N 1
ATOM 1356 C CA . PRO A 1 207 ? -5.786 -16.445 48.095 1.00 56.35 185 PRO A CA 1
ATOM 1357 C C . PRO A 1 207 ? -5.587 -15.313 49.100 1.00 53.76 185 PRO A C 1
ATOM 1358 O O . PRO A 1 207 ? -6.553 -14.851 49.661 1.00 55.19 185 PRO A O 1
ATOM 1362 N N . TRP A 1 208 ? -4.360 -14.886 49.361 1.00 57.51 186 TRP A N 1
ATOM 1363 C CA . TRP A 1 208 ? -4.143 -13.956 50.479 1.00 62.18 186 TRP A CA 1
ATOM 1364 C C . TRP A 1 208 ? -3.897 -12.539 50.072 1.00 62.36 186 TRP A C 1
ATOM 1365 O O . TRP A 1 208 ? -3.419 -11.722 50.868 1.00 66.68 186 TRP A O 1
ATOM 1376 N N . LEU A 1 209 ? -4.191 -12.209 48.831 1.00 56.61 187 LEU A N 1
ATOM 1377 C CA . LEU A 1 209 ? -4.134 -10.827 48.483 1.00 49.79 187 LEU A CA 1
ATOM 1378 C C . LEU A 1 209 ? -5.527 -10.479 48.031 1.00 46.98 187 LEU A C 1
ATOM 1379 O O . LEU A 1 209 ? -6.056 -11.160 47.144 1.00 44.34 187 LEU A O 1
ATOM 1384 N N . PRO A 1 210 ? -6.135 -9.459 48.685 1.00 44.40 188 PRO A N 1
ATOM 1385 C CA . PRO A 1 210 ? -7.411 -8.831 48.298 1.00 44.24 188 PRO A CA 1
ATOM 1386 C C . PRO A 1 210 ? -7.409 -8.410 46.827 1.00 46.10 188 PRO A C 1
ATOM 1387 O O . PRO A 1 210 ? -6.364 -8.018 46.302 1.00 45.50 188 PRO A O 1
ATOM 1391 N N . ARG A 1 211 ? -8.571 -8.490 46.177 1.00 48.26 189 ARG A N 1
ATOM 1392 C CA . ARG A 1 211 ? -8.724 -8.085 44.774 1.00 49.33 189 ARG A CA 1
ATOM 1393 C C . ARG A 1 211 ? -8.334 -6.634 44.525 1.00 48.02 189 ARG A C 1
ATOM 1394 O O . ARG A 1 211 ? -7.867 -6.306 43.444 1.00 50.29 189 ARG A O 1
ATOM 1402 N N . SER A 1 212 ? -8.509 -5.771 45.520 1.00 45.24 190 SER A N 1
ATOM 1403 C CA . SER A 1 212 ? -8.040 -4.393 45.413 1.00 46.80 190 SER A CA 1
ATOM 1404 C C . SER A 1 212 ? -6.523 -4.234 45.267 1.00 48.97 190 SER A C 1
ATOM 1405 O O . SER A 1 212 ? -6.054 -3.240 44.711 1.00 47.77 190 SER A O 1
ATOM 1416 N N . LEU A 1 214 ? -4.366 -6.597 44.031 1.00 40.77 192 LEU A N 1
ATOM 1417 C CA . LEU A 1 214 ? -4.021 -7.125 42.726 1.00 45.68 192 LEU A CA 1
ATOM 1418 C C . LEU A 1 214 ? -4.287 -6.116 41.619 1.00 48.39 192 LEU A C 1
ATOM 1419 O O . LEU A 1 214 ? -3.420 -5.841 40.790 1.00 50.17 192 LEU A O 1
ATOM 1424 N N . GLU A 1 215 ? -5.497 -5.575 41.606 1.00 51.98 193 GLU A N 1
ATOM 1425 C CA . GLU A 1 215 ? -5.892 -4.598 40.597 1.00 55.33 193 GLU A CA 1
ATOM 1426 C C . GLU A 1 215 ? -4.886 -3.437 40.522 1.00 52.73 193 GLU A C 1
ATOM 1427 O O . GLU A 1 215 ? -4.569 -2.968 39.433 1.00 52.85 193 GLU A O 1
ATOM 1433 N N . GLU A 1 216 ? -4.379 -3.002 41.675 1.00 52.47 194 GLU A N 1
ATOM 1434 C CA . GLU A 1 216 ? -3.449 -1.861 41.753 1.00 55.01 194 GLU A CA 1
ATOM 1435 C C . GLU A 1 216 ? -1.988 -2.225 41.454 1.00 51.00 194 GLU A C 1
ATOM 1436 O O . GLU A 1 216 ? -1.144 -1.344 41.278 1.00 49.00 194 GLU A O 1
ATOM 1442 N N . ASN A 1 217 ? -1.705 -3.522 41.411 1.00 47.79 195 ASN A N 1
ATOM 1443 C CA . ASN A 1 217 ? -0.422 -4.041 40.955 1.00 47.41 195 ASN A CA 1
ATOM 1444 C C . ASN A 1 217 ? -0.432 -4.277 39.449 1.00 46.53 195 ASN A C 1
ATOM 1445 O O . ASN A 1 217 ? 0.434 -4.964 38.921 1.00 48.45 195 ASN A O 1
ATOM 1450 N N . GLY A 1 218 ? -1.440 -3.743 38.770 1.00 43.74 196 GLY A N 1
ATOM 1451 C CA . GLY A 1 218 ? -1.661 -4.023 37.363 1.00 41.18 196 GLY A CA 1
ATOM 1452 C C . GLY A 1 218 ? -2.003 -5.462 36.980 1.00 39.70 196 GLY A C 1
ATOM 1453 O O . GLY A 1 218 ? -1.508 -5.961 35.977 1.00 36.93 196 GLY A O 1
ATOM 1454 N N . VAL A 1 219 ? -2.851 -6.149 37.731 1.00 39.31 197 VAL A N 1
ATOM 1455 C CA . VAL A 1 219 ? -3.254 -7.485 37.264 1.00 42.95 197 VAL A CA 1
ATOM 1456 C C . VAL A 1 219 ? -4.740 -7.758 37.489 1.00 45.82 197 VAL A C 1
ATOM 1457 O O . VAL A 1 219 ? -5.395 -7.066 38.282 1.00 45.54 197 VAL A O 1
ATOM 1461 N N . GLU A 1 220 ? -5.232 -8.797 36.811 1.00 43.14 198 GLU A N 1
ATOM 1462 C CA . GLU A 1 220 ? -6.613 -9.225 36.904 1.00 45.19 198 GLU A CA 1
ATOM 1463 C C . GLU A 1 220 ? -6.782 -10.436 37.844 1.00 44.78 198 GLU A C 1
ATOM 1464 O O . GLU A 1 220 ? -6.444 -11.575 37.477 1.00 40.66 198 GLU A O 1
ATOM 1470 N N . PRO A 1 221 ? -7.316 -10.192 39.059 1.00 43.94 199 PRO A N 1
ATOM 1471 C CA . PRO A 1 221 ? -7.565 -11.238 40.053 1.00 41.90 199 PRO A CA 1
ATOM 1472 C C . PRO A 1 221 ? -8.486 -12.250 39.449 1.00 43.24 199 PRO A C 1
ATOM 1473 O O . PRO A 1 221 ? -9.471 -11.861 38.833 1.00 50.10 199 PRO A O 1
ATOM 1477 N N . ALA A 1 222 ? -8.182 -13.531 39.603 1.00 41.75 200 ALA A N 1
ATOM 1478 C CA . ALA A 1 222 ? -8.894 -14.545 38.848 1.00 44.56 200 ALA A CA 1
ATOM 1479 C C . ALA A 1 222 ? -8.923 -15.929 39.519 1.00 50.14 200 ALA A C 1
ATOM 1480 O O . ALA A 1 222 ? -8.170 -16.226 40.447 1.00 52.89 200 ALA A O 1
ATOM 1482 N N . SER A 1 223 ? -9.830 -16.766 39.044 1.00 51.09 201 SER A N 1
ATOM 1483 C CA . SER A 1 223 ? -9.972 -18.102 39.538 1.00 50.91 201 SER A CA 1
ATOM 1484 C C . SER A 1 223 ? -8.799 -18.878 39.018 1.00 51.31 201 SER A C 1
ATOM 1485 O O . SER A 1 223 ? -8.242 -18.523 37.983 1.00 47.94 201 SER A O 1
ATOM 1488 N N . LEU A 1 224 ? -8.453 -19.956 39.720 1.00 50.16 202 LEU A N 1
ATOM 1489 C CA . LEU A 1 224 ? -7.370 -20.833 39.315 1.00 48.96 202 LEU A CA 1
ATOM 1490 C C . LEU A 1 224 ? -7.696 -21.409 37.974 1.00 51.10 202 LEU A C 1
ATOM 1491 O O . LEU A 1 224 ? -6.811 -21.617 37.160 1.00 50.69 202 LEU A O 1
ATOM 1496 N N . GLU A 1 225 ? -8.989 -21.659 37.766 1.00 61.74 203 GLU A N 1
ATOM 1497 C CA . GLU A 1 225 ? -9.514 -22.283 36.546 1.00 58.00 203 GLU A CA 1
ATOM 1498 C C . GLU A 1 225 ? -9.377 -21.331 35.342 1.00 51.32 203 GLU A C 1
ATOM 1499 O O . GLU A 1 225 ? -8.827 -21.724 34.309 1.00 45.57 203 GLU A O 1
ATOM 1505 N N . ASP A 1 226 ? -9.809 -20.079 35.493 1.00 47.09 204 ASP A N 1
ATOM 1506 C CA . ASP A 1 226 ? -9.487 -19.041 34.484 1.00 51.69 204 ASP A CA 1
ATOM 1507 C C . ASP A 1 226 ? -8.000 -18.970 34.110 1.00 49.68 204 ASP A C 1
ATOM 1508 O O . ASP A 1 226 ? -7.666 -18.921 32.929 1.00 49.83 204 ASP A O 1
ATOM 1513 N N . VAL A 1 227 ? -7.127 -18.936 35.124 1.00 47.02 205 VAL A N 1
ATOM 1514 C CA . VAL A 1 227 ? -5.685 -18.776 34.945 1.00 44.38 205 VAL A CA 1
ATOM 1515 C C . VAL A 1 227 ? -5.166 -19.995 34.208 1.00 47.15 205 VAL A C 1
ATOM 1516 O O . VAL A 1 227 ? -4.339 -19.901 33.284 1.00 48.65 205 VAL A O 1
ATOM 1520 N N . LEU A 1 228 ? -5.696 -21.138 34.613 1.00 47.06 206 LEU A N 1
ATOM 1521 C CA . LEU A 1 228 ? -5.232 -22.419 34.152 1.00 48.12 206 LEU A CA 1
ATOM 1522 C C . LEU A 1 228 ? -5.739 -22.678 32.732 1.00 49.57 206 LEU A C 1
ATOM 1523 O O . LEU A 1 228 ? -5.135 -23.446 31.975 1.00 48.71 206 LEU A O 1
ATOM 1528 N N . THR A 1 229 ? -6.820 -21.992 32.364 1.00 47.70 207 THR A N 1
ATOM 1529 C CA . THR A 1 229 ? -7.613 -22.389 31.212 1.00 48.72 207 THR A CA 1
ATOM 1530 C C . THR A 1 229 ? -7.619 -21.409 30.058 1.00 51.25 207 THR A C 1
ATOM 1531 O O . THR A 1 229 ? -7.386 -21.807 28.913 1.00 63.58 207 THR A O 1
ATOM 1535 N N . LYS A 1 230 ? -7.879 -20.142 30.361 1.00 48.47 208 LYS A N 1
ATOM 1536 C CA . LYS A 1 230 ? -7.917 -19.069 29.364 1.00 47.39 208 LYS A CA 1
ATOM 1537 C C . LYS A 1 230 ? -6.547 -18.413 29.176 1.00 46.33 208 LYS A C 1
ATOM 1538 O O . LYS A 1 230 ? -6.460 -17.189 29.019 1.00 40.44 208 LYS A O 1
ATOM 1544 N N . SER A 1 231 ? -5.480 -19.222 29.198 1.00 45.96 209 SER A N 1
ATOM 1545 C CA . SER A 1 231 ? -4.124 -18.658 29.207 1.00 47.19 209 SER A CA 1
ATOM 1546 C C . SER A 1 231 ? -3.120 -19.332 28.259 1.00 48.51 209 SER A C 1
ATOM 1547 O O . SER A 1 231 ? -3.069 -20.565 28.148 1.00 49.07 209 SER A O 1
ATOM 1550 N N . ASP A 1 232 ? -2.331 -18.502 27.577 1.00 46.90 210 ASP A N 1
ATOM 1551 C CA . ASP A 1 232 ? -1.293 -18.990 26.688 1.00 46.46 210 ASP A CA 1
ATOM 1552 C C . ASP A 1 232 ? 0.019 -19.170 27.424 1.00 45.97 210 ASP A C 1
ATOM 1553 O O . ASP A 1 232 ? 0.806 -20.063 27.086 1.00 45.71 210 ASP A O 1
ATOM 1558 N N . PHE A 1 233 ? 0.252 -18.330 28.435 1.00 41.59 211 PHE A N 1
ATOM 1559 C CA . PHE A 1 233 ? 1.412 -18.503 29.280 1.00 37.36 211 PHE A CA 1
ATOM 1560 C C . PHE A 1 233 ? 1.045 -18.504 30.742 1.00 38.28 211 PHE A C 1
ATOM 1561 O O . PHE A 1 233 ? 0.462 -17.542 31.259 1.00 39.37 211 PHE A O 1
ATOM 1569 N N . ILE A 1 234 ? 1.412 -19.599 31.403 1.00 37.17 212 ILE A N 1
ATOM 1570 C CA . ILE A 1 234 ? 1.103 -19.830 32.805 1.00 35.65 212 ILE A CA 1
ATOM 1571 C C . ILE A 1 234 ? 2.416 -19.988 33.537 1.00 35.06 212 ILE A C 1
ATOM 1572 O O . ILE A 1 234 ? 3.208 -20.873 33.190 1.00 34.61 212 ILE A O 1
ATOM 1577 N N . PHE A 1 235 ? 2.621 -19.135 34.547 1.00 32.51 213 PHE A N 1
ATOM 1578 C CA . PHE A 1 235 ? 3.779 -19.190 35.429 1.00 31.76 213 PHE A CA 1
ATOM 1579 C C . PHE A 1 235 ? 3.357 -19.640 36.837 1.00 34.04 213 PHE A C 1
ATOM 1580 O O . PHE A 1 235 ? 2.474 -19.019 37.440 1.00 36.46 213 PHE A O 1
ATOM 1588 N N . VAL A 1 236 ? 3.984 -20.696 37.363 1.00 35.16 214 VAL A N 1
ATOM 1589 C CA . VAL A 1 236 ? 3.879 -21.067 38.793 1.00 36.52 214 VAL A CA 1
ATOM 1590 C C . VAL A 1 236 ? 5.024 -20.430 39.630 1.00 40.08 214 VAL A C 1
ATOM 1591 O O . VAL A 1 236 ? 6.221 -20.683 39.410 1.00 38.94 214 VAL A O 1
ATOM 1595 N N . VAL A 1 237 ? 4.642 -19.658 40.636 1.00 40.41 215 VAL A N 1
ATOM 1596 C CA . VAL A 1 237 ? 5.505 -18.614 41.137 1.00 41.66 215 VAL A CA 1
ATOM 1597 C C . VAL A 1 237 ? 5.585 -18.536 42.676 1.00 48.38 215 VAL A C 1
ATOM 1598 O O . VAL A 1 237 ? 6.584 -18.057 43.238 1.00 48.47 215 VAL A O 1
ATOM 1602 N N . ALA A 1 238 ? 4.541 -19.035 43.341 1.00 56.70 216 ALA A N 1
ATOM 1603 C CA . ALA A 1 238 ? 4.484 -19.152 44.801 1.00 62.22 216 ALA A CA 1
ATOM 1604 C C . ALA A 1 238 ? 3.620 -20.346 45.172 1.00 71.90 216 ALA A C 1
ATOM 1605 O O . ALA A 1 238 ? 2.753 -20.759 44.391 1.00 72.33 216 ALA A O 1
ATOM 1607 N N . ALA A 1 239 ? 3.877 -20.907 46.357 1.00 85.56 217 ALA A N 1
ATOM 1608 C CA . ALA A 1 239 ? 3.010 -21.936 46.960 1.00 91.03 217 ALA A CA 1
ATOM 1609 C C . ALA A 1 239 ? 1.774 -21.248 47.554 1.00 93.87 217 ALA A C 1
ATOM 1610 O O . ALA A 1 239 ? 1.815 -20.034 47.848 1.00 86.54 217 ALA A O 1
ATOM 1612 N N . VAL A 1 240 ? 0.677 -21.997 47.715 1.00 90.10 218 VAL A N 1
ATOM 1613 C CA . VAL A 1 240 ? -0.576 -21.387 48.194 1.00 82.73 218 VAL A CA 1
ATOM 1614 C C . VAL A 1 240 ? -1.524 -22.243 49.065 1.00 78.49 218 VAL A C 1
ATOM 1615 O O . VAL A 1 240 ? -2.740 -22.107 48.895 1.00 76.97 218 VAL A O 1
ATOM 1619 N N . THR A 1 241 ? -1.040 -23.051 50.028 1.00 66.73 219 THR A N 1
ATOM 1620 C CA . THR A 1 241 ? 0.332 -23.054 50.543 1.00 66.37 219 THR A CA 1
ATOM 1621 C C . THR A 1 241 ? 0.926 -24.461 50.748 1.00 70.03 219 THR A C 1
ATOM 1622 O O . THR A 1 241 ? 0.604 -25.429 50.040 1.00 58.97 219 THR A O 1
ATOM 1626 N N . SER A 1 242 ? 1.818 -24.485 51.754 1.00 70.49 220 SER A N 1
ATOM 1627 C CA . SER A 1 242 ? 2.400 -25.635 52.425 1.00 64.00 220 SER A CA 1
ATOM 1628 C C . SER A 1 242 ? 2.897 -26.713 51.491 1.00 65.10 220 SER A C 1
ATOM 1629 O O . SER A 1 242 ? 4.071 -26.713 51.125 1.00 68.55 220 SER A O 1
ATOM 1632 N N . GLU A 1 243 ? 2.003 -27.624 51.116 1.00 62.99 221 GLU A N 1
ATOM 1633 C CA . GLU A 1 243 ? 2.307 -28.712 50.189 1.00 60.99 221 GLU A CA 1
ATOM 1634 C C . GLU A 1 243 ? 3.782 -28.838 49.769 1.00 58.45 221 GLU A C 1
ATOM 1635 O O . GLU A 1 243 ? 4.699 -28.826 50.595 1.00 52.65 221 GLU A O 1
ATOM 1641 N N . PHE A 1 247 ? -1.715 -30.049 44.158 1.00 53.41 225 PHE A N 1
ATOM 1642 C CA . PHE A 1 247 ? -2.746 -29.791 43.129 1.00 57.98 225 PHE A CA 1
ATOM 1643 C C . PHE A 1 247 ? -2.215 -29.978 41.695 1.00 58.29 225 PHE A C 1
ATOM 1644 O O . PHE A 1 247 ? -1.397 -30.876 41.472 1.00 55.17 225 PHE A O 1
ATOM 1652 N N . LEU A 1 248 ? -2.680 -29.163 40.735 1.00 54.62 226 LEU A N 1
ATOM 1653 C CA . LEU A 1 248 ? -2.275 -29.293 39.306 1.00 54.14 226 LEU A CA 1
ATOM 1654 C C . LEU A 1 248 ? -1.753 -30.685 38.884 1.00 60.19 226 LEU A C 1
ATOM 1655 O O . LEU A 1 248 ? -0.530 -30.910 38.793 1.00 60.72 226 LEU A O 1
ATOM 1660 N N . GLY A 1 249 ? -2.679 -31.603 38.609 1.00 63.73 227 GLY A N 1
ATOM 1661 C CA . GLY A 1 249 ? -2.320 -32.955 38.173 1.00 65.16 227 GLY A CA 1
ATOM 1662 C C . GLY A 1 249 ? -2.694 -33.218 36.730 1.00 63.40 227 GLY A C 1
ATOM 1663 O O . GLY A 1 249 ? -2.866 -32.276 35.952 1.00 64.19 227 GLY A O 1
ATOM 1664 N N . ALA A 1 250 ? -2.841 -34.498 36.381 1.00 62.91 228 ALA A N 1
ATOM 1665 C CA . ALA A 1 250 ? -3.140 -34.899 35.006 1.00 64.03 228 ALA A CA 1
ATOM 1666 C C . ALA A 1 250 ? -4.333 -34.115 34.447 1.00 67.17 228 ALA A C 1
ATOM 1667 O O . ALA A 1 250 ? -4.343 -33.707 33.275 1.00 70.77 228 ALA A O 1
ATOM 1669 N N . GLU A 1 251 ? -5.301 -33.867 35.327 1.00 68.39 229 GLU A N 1
ATOM 1670 C CA . GLU A 1 251 ? -6.595 -33.290 34.989 1.00 67.02 229 GLU A CA 1
ATOM 1671 C C . GLU A 1 251 ? -6.470 -31.772 34.810 1.00 65.67 229 GLU A C 1
ATOM 1672 O O . GLU A 1 251 ? -7.056 -31.180 33.898 1.00 64.99 229 GLU A O 1
ATOM 1678 N N . ALA A 1 252 ? -5.685 -31.149 35.677 1.00 63.26 230 ALA A N 1
ATOM 1679 C CA . ALA A 1 252 ? -5.346 -29.742 35.519 1.00 60.97 230 ALA A CA 1
ATOM 1680 C C . ALA A 1 252 ? -4.661 -29.439 34.174 1.00 57.24 230 ALA A C 1
ATOM 1681 O O . ALA A 1 252 ? -4.950 -28.426 33.546 1.00 52.47 230 ALA A O 1
ATOM 1683 N N . PHE A 1 253 ? -3.771 -30.318 33.727 1.00 53.10 231 PHE A N 1
ATOM 1684 C CA . PHE A 1 253 ? -3.026 -30.049 32.498 1.00 56.09 231 PHE A CA 1
ATOM 1685 C C . PHE A 1 253 ? -3.845 -30.050 31.208 1.00 55.60 231 PHE A C 1
ATOM 1686 O O . PHE A 1 253 ? -3.788 -29.100 30.439 1.00 55.29 231 PHE A O 1
ATOM 1694 N N . SER A 1 254 ? -4.600 -31.122 30.981 1.00 56.39 232 SER A N 1
ATOM 1695 C CA . SER A 1 254 ? -5.601 -31.182 29.907 1.00 52.12 232 SER A CA 1
ATOM 1696 C C . SER A 1 254 ? -6.545 -29.962 29.894 1.00 48.81 232 SER A C 1
ATOM 1697 O O . SER A 1 254 ? -6.940 -29.483 28.837 1.00 47.53 232 SER A O 1
ATOM 1700 N N . SER A 1 255 ? -6.900 -29.459 31.072 1.00 44.03 233 SER A N 1
ATOM 1701 C CA . SER A 1 255 ? -7.778 -28.303 31.184 1.00 43.74 233 SER A CA 1
ATOM 1702 C C . SER A 1 255 ? -7.276 -27.058 30.431 1.00 46.67 233 SER A C 1
ATOM 1703 O O . SER A 1 255 ? -7.987 -26.053 30.342 1.00 44.33 233 SER A O 1
ATOM 1714 N N . ARG A 1 257 ? -5.215 -24.625 27.335 1.00 57.85 235 ARG A N 1
ATOM 1715 C CA . ARG A 1 257 ? -5.294 -24.391 25.897 1.00 49.53 235 ARG A CA 1
ATOM 1716 C C . ARG A 1 257 ? -4.288 -25.265 25.215 1.00 52.77 235 ARG A C 1
ATOM 1717 O O . ARG A 1 257 ? -3.442 -25.870 25.867 1.00 53.62 235 ARG A O 1
ATOM 1725 N N . ARG A 1 258 ? -4.358 -25.292 23.890 1.00 59.90 236 ARG A N 1
ATOM 1726 C CA . ARG A 1 258 ? -3.666 -26.299 23.100 1.00 63.69 236 ARG A CA 1
ATOM 1727 C C . ARG A 1 258 ? -2.157 -26.139 23.207 1.00 64.39 236 ARG A C 1
ATOM 1728 O O . ARG A 1 258 ? -1.539 -26.830 24.021 1.00 67.38 236 ARG A O 1
ATOM 1736 N N . GLY A 1 259 ? -1.563 -25.231 22.432 1.00 59.88 237 GLY A N 1
ATOM 1737 C CA . GLY A 1 259 ? -0.115 -25.022 22.517 1.00 61.11 237 GLY A CA 1
ATOM 1738 C C . GLY A 1 259 ? 0.230 -24.128 23.697 1.00 62.75 237 GLY A C 1
ATOM 1739 O O . GLY A 1 259 ? 0.706 -23.011 23.532 1.00 65.64 237 GLY A O 1
ATOM 1740 N N . ALA A 1 260 ? -0.028 -24.603 24.902 1.00 62.90 238 ALA A N 1
ATOM 1741 C CA . ALA A 1 260 ? 0.110 -23.737 26.052 1.00 62.09 238 ALA A CA 1
ATOM 1742 C C . ALA A 1 260 ? 1.535 -23.743 26.591 1.00 60.68 238 ALA A C 1
ATOM 1743 O O . ALA A 1 260 ? 2.247 -24.754 26.526 1.00 61.53 238 ALA A O 1
ATOM 1745 N N . ALA A 1 261 ? 1.953 -22.599 27.111 1.00 54.44 239 ALA A N 1
ATOM 1746 C CA . ALA A 1 261 ? 3.261 -22.501 27.728 1.00 54.76 239 ALA A CA 1
ATOM 1747 C C . ALA A 1 261 ? 3.121 -22.492 29.252 1.00 49.48 239 ALA A C 1
ATOM 1748 O O . ALA A 1 261 ? 2.486 -21.593 29.829 1.00 46.09 239 ALA A O 1
ATOM 1750 N N . PHE A 1 262 ? 3.725 -23.502 29.876 1.00 42.63 240 PHE A N 1
ATOM 1751 C CA . PHE A 1 262 ? 3.664 -23.713 31.322 1.00 43.38 240 PHE A CA 1
ATOM 1752 C C . PHE A 1 262 ? 5.054 -23.647 31.962 1.00 41.92 240 PHE A C 1
ATOM 1753 O O . PHE A 1 262 ? 5.929 -24.478 31.683 1.00 40.45 240 PHE A O 1
ATOM 1761 N N . ILE A 1 263 ? 5.230 -22.682 32.856 1.00 39.68 241 ILE A N 1
ATOM 1762 C CA . ILE A 1 263 ? 6.556 -22.359 33.351 1.00 42.26 241 ILE A CA 1
ATOM 1763 C C . ILE A 1 263 ? 6.660 -22.466 34.875 1.00 42.51 241 ILE A C 1
ATOM 1764 O O . ILE A 1 263 ? 6.048 -21.699 35.615 1.00 45.68 241 ILE A O 1
ATOM 1769 N N . LEU A 1 264 ? 7.444 -23.430 35.333 1.00 43.41 242 LEU A N 1
ATOM 1770 C CA . LEU A 1 264 ? 7.520 -23.769 36.755 1.00 44.71 242 LEU A CA 1
ATOM 1771 C C . LEU A 1 264 ? 8.755 -23.161 37.463 1.00 47.18 242 LEU A C 1
ATOM 1772 O O . LEU A 1 264 ? 9.903 -23.578 37.217 1.00 47.37 242 LEU A O 1
ATOM 1777 N N . LEU A 1 265 ? 8.512 -22.208 38.363 1.00 42.64 243 LEU A N 1
ATOM 1778 C CA . LEU A 1 265 ? 9.597 -21.442 38.950 1.00 41.95 243 LEU A CA 1
ATOM 1779 C C . LEU A 1 265 ? 9.777 -21.661 40.434 1.00 46.14 243 LEU A C 1
ATOM 1780 O O . LEU A 1 265 ? 10.829 -21.357 40.980 1.00 50.89 243 LEU A O 1
ATOM 1785 N N . SER A 1 266 ? 8.761 -22.174 41.104 1.00 51.50 244 SER A N 1
ATOM 1786 C CA . SER A 1 266 ? 8.874 -22.384 42.540 1.00 54.18 244 SER A CA 1
ATOM 1787 C C . SER A 1 266 ? 8.214 -23.687 42.918 1.00 57.09 244 SER A C 1
ATOM 1788 O O . SER A 1 266 ? 7.076 -23.941 42.508 1.00 65.43 244 SER A O 1
ATOM 1791 N N . ARG A 1 267 ? 8.919 -24.507 43.692 1.00 54.09 245 ARG A N 1
ATOM 1792 C CA . ARG A 1 267 ? 8.283 -25.586 44.423 1.00 52.65 245 ARG A CA 1
ATOM 1793 C C . ARG A 1 267 ? 7.783 -26.666 43.455 1.00 52.19 245 ARG A C 1
ATOM 1794 O O . ARG A 1 267 ? 6.732 -26.514 42.825 1.00 52.59 245 ARG A O 1
ATOM 1802 N N . ALA A 1 268 ? 8.530 -27.757 43.333 1.00 50.57 246 ALA A N 1
ATOM 1803 C CA . ALA A 1 268 ? 8.119 -28.829 42.423 1.00 50.85 246 ALA A CA 1
ATOM 1804 C C . ALA A 1 268 ? 7.002 -29.663 43.025 1.00 52.79 246 ALA A C 1
ATOM 1805 O O . ALA A 1 268 ? 6.235 -30.311 42.304 1.00 53.00 246 ALA A O 1
ATOM 1807 N N . ASP A 1 269 ? 6.899 -29.635 44.349 1.00 52.49 247 ASP A N 1
ATOM 1808 C CA . ASP A 1 269 ? 5.947 -30.491 45.026 1.00 53.94 247 ASP A CA 1
ATOM 1809 C C . ASP A 1 269 ? 4.458 -30.155 44.751 1.00 50.96 247 ASP A C 1
ATOM 1810 O O . ASP A 1 269 ? 3.567 -30.883 45.189 1.00 47.61 247 ASP A O 1
ATOM 1815 N N . VAL A 1 270 ? 4.201 -29.083 43.999 1.00 49.55 248 VAL A N 1
ATOM 1816 C CA . VAL A 1 270 ? 2.823 -28.615 43.756 1.00 49.35 248 VAL A CA 1
ATOM 1817 C C . VAL A 1 270 ? 2.142 -29.264 42.549 1.00 51.91 248 VAL A C 1
ATOM 1818 O O . VAL A 1 270 ? 0.906 -29.239 42.457 1.00 51.54 248 VAL A O 1
ATOM 1822 N N . VAL A 1 271 ? 2.953 -29.813 41.632 1.00 51.88 249 VAL A N 1
ATOM 1823 C CA . VAL A 1 271 ? 2.484 -30.421 40.367 1.00 50.13 249 VAL A CA 1
ATOM 1824 C C . VAL A 1 271 ? 2.756 -31.900 40.401 1.00 50.46 249 VAL A C 1
ATOM 1825 O O . VAL A 1 271 ? 3.645 -32.331 41.133 1.00 51.86 249 VAL A O 1
ATOM 1829 N N . ASP A 1 272 ? 2.026 -32.672 39.596 1.00 50.97 250 ASP A N 1
ATOM 1830 C CA . ASP A 1 272 ? 2.415 -34.055 39.396 1.00 51.56 250 ASP A CA 1
ATOM 1831 C C . ASP A 1 272 ? 3.363 -34.143 38.230 1.00 49.02 250 ASP A C 1
ATOM 1832 O O . ASP A 1 272 ? 2.977 -33.911 37.088 1.00 46.06 250 ASP A O 1
ATOM 1837 N N . PHE A 1 273 ? 4.609 -34.487 38.512 1.00 50.77 251 PHE A N 1
ATOM 1838 C CA . PHE A 1 273 ? 5.604 -34.362 37.470 1.00 57.19 251 PHE A CA 1
ATOM 1839 C C . PHE A 1 273 ? 5.275 -35.225 36.265 1.00 64.19 251 PHE A C 1
ATOM 1840 O O . PHE A 1 273 ? 5.232 -34.729 35.132 1.00 64.18 251 PHE A O 1
ATOM 1848 N N . ASP A 1 274 ? 4.997 -36.505 36.518 1.00 70.64 252 ASP A N 1
ATOM 1849 C CA . ASP A 1 274 ? 4.698 -37.454 35.444 1.00 67.65 252 ASP A CA 1
ATOM 1850 C C . ASP A 1 274 ? 3.381 -37.082 34.769 1.00 63.73 252 ASP A C 1
ATOM 1851 O O . ASP A 1 274 ? 3.202 -37.344 33.585 1.00 67.02 252 ASP A O 1
ATOM 1856 N N . ALA A 1 275 ? 2.466 -36.463 35.513 1.00 60.77 253 ALA A N 1
ATOM 1857 C CA . ALA A 1 275 ? 1.279 -35.871 34.886 1.00 60.45 253 ALA A CA 1
ATOM 1858 C C . ALA A 1 275 ? 1.697 -34.784 33.910 1.00 59.13 253 ALA A C 1
ATOM 1859 O O . ALA A 1 275 ? 1.195 -34.747 32.789 1.00 60.01 253 ALA A O 1
ATOM 1861 N N . LEU A 1 276 ? 2.636 -33.924 34.328 1.00 59.50 254 LEU A N 1
ATOM 1862 C CA . LEU A 1 276 ? 3.178 -32.861 33.458 1.00 52.78 254 LEU A CA 1
ATOM 1863 C C . LEU A 1 276 ? 3.950 -33.390 32.235 1.00 49.05 254 LEU A C 1
ATOM 1864 O O . LEU A 1 276 ? 3.679 -32.991 31.104 1.00 45.47 254 LEU A O 1
ATOM 1877 N N . ALA A 1 278 ? 3.657 -36.260 30.842 1.00 61.37 256 ALA A N 1
ATOM 1878 C CA . ALA A 1 278 ? 2.644 -36.874 30.009 1.00 60.01 256 ALA A CA 1
ATOM 1879 C C . ALA A 1 278 ? 2.036 -35.874 29.022 1.00 62.58 256 ALA A C 1
ATOM 1880 O O . ALA A 1 278 ? 1.958 -36.169 27.824 1.00 68.53 256 ALA A O 1
ATOM 1882 N N . ALA A 1 279 ? 1.639 -34.695 29.518 1.00 59.39 257 ALA A N 1
ATOM 1883 C CA . ALA A 1 279 ? 1.049 -33.639 28.675 1.00 54.55 257 ALA A CA 1
ATOM 1884 C C . ALA A 1 279 ? 2.040 -33.060 27.672 1.00 54.01 257 ALA A C 1
ATOM 1885 O O . ALA A 1 279 ? 1.634 -32.497 26.643 1.00 55.15 257 ALA A O 1
ATOM 1887 N N . VAL A 1 280 ? 3.332 -33.213 27.955 1.00 51.63 258 VAL A N 1
ATOM 1888 C CA . VAL A 1 280 ? 4.346 -32.715 27.028 1.00 57.31 258 VAL A CA 1
ATOM 1889 C C . VAL A 1 280 ? 4.619 -33.680 25.871 1.00 58.90 258 VAL A C 1
ATOM 1890 O O . VAL A 1 280 ? 4.588 -33.262 24.719 1.00 59.32 258 VAL A O 1
ATOM 1894 N N . SER A 1 281 ? 4.919 -34.947 26.168 1.00 60.06 259 SER A N 1
ATOM 1895 C CA . SER A 1 281 ? 5.147 -35.936 25.101 1.00 63.42 259 SER A CA 1
ATOM 1896 C C . SER A 1 281 ? 3.900 -36.023 24.235 1.00 61.77 259 SER A C 1
ATOM 1897 O O . SER A 1 281 ? 3.986 -35.902 23.003 1.00 62.85 259 SER A O 1
ATOM 1900 N N . SER A 1 282 ? 2.743 -36.177 24.885 1.00 57.72 260 SER A N 1
ATOM 1901 C CA . SER A 1 282 ? 1.448 -36.128 24.196 1.00 58.58 260 SER A CA 1
ATOM 1902 C C . SER A 1 282 ? 1.476 -34.969 23.238 1.00 57.69 260 SER A C 1
ATOM 1903 O O . SER A 1 282 ? 0.813 -34.967 22.211 1.00 59.95 260 SER A O 1
ATOM 1906 N N . GLY A 1 283 ? 2.263 -33.970 23.600 1.00 62.26 261 GLY A N 1
ATOM 1907 C CA . GLY A 1 283 ? 2.439 -32.808 22.763 1.00 60.47 261 GLY A CA 1
ATOM 1908 C C . GLY A 1 283 ? 1.285 -31.864 22.935 1.00 54.92 261 GLY A C 1
ATOM 1909 O O . GLY A 1 283 ? 1.009 -31.083 22.029 1.00 53.84 261 GLY A O 1
ATOM 1910 N N . HIS A 1 284 ? 0.610 -31.935 24.085 1.00 52.39 262 HIS A N 1
ATOM 1911 C CA . HIS A 1 284 ? -0.475 -30.994 24.348 1.00 53.90 262 HIS A CA 1
ATOM 1912 C C . HIS A 1 284 ? 0.108 -29.641 24.574 1.00 52.96 262 HIS A C 1
ATOM 1913 O O . HIS A 1 284 ? 0.074 -28.807 23.662 1.00 51.61 262 HIS A O 1
ATOM 1920 N N . ILE A 1 285 ? 0.654 -29.437 25.779 1.00 51.83 263 ILE A N 1
ATOM 1921 C CA . ILE A 1 285 ? 1.343 -28.208 26.166 1.00 51.24 263 ILE A CA 1
ATOM 1922 C C . ILE A 1 285 ? 2.835 -28.327 25.908 1.00 53.35 263 ILE A C 1
ATOM 1923 O O . ILE A 1 285 ? 3.365 -29.423 25.674 1.00 55.47 263 ILE A O 1
ATOM 1928 N N . VAL A 1 286 ? 3.500 -27.177 25.978 1.00 52.23 264 VAL A N 1
ATOM 1929 C CA . VAL A 1 286 ? 4.960 -27.088 25.977 1.00 48.73 264 VAL A CA 1
ATOM 1930 C C . VAL A 1 286 ? 5.435 -26.516 27.337 1.00 45.91 264 VAL A C 1
ATOM 1931 O O . VAL A 1 286 ? 4.688 -25.789 27.998 1.00 48.08 264 VAL A O 1
ATOM 1935 N N . ALA A 1 287 ? 6.638 -26.852 27.787 1.00 43.05 265 ALA A N 1
ATOM 1936 C CA . ALA A 1 287 ? 7.030 -26.448 29.164 1.00 46.08 265 ALA A CA 1
ATOM 1937 C C . ALA A 1 287 ? 8.530 -26.166 29.521 1.00 44.72 265 ALA A C 1
ATOM 1938 O O . ALA A 1 287 ? 9.446 -26.468 28.766 1.00 44.36 265 ALA A O 1
ATOM 1940 N N . ALA A 1 288 ? 8.745 -25.550 30.683 1.00 44.43 266 ALA A N 1
ATOM 1941 C CA . ALA A 1 288 ? 10.084 -25.336 31.247 1.00 42.33 266 ALA A CA 1
ATOM 1942 C C . ALA A 1 288 ? 9.963 -25.189 32.736 1.00 39.51 266 ALA A C 1
ATOM 1943 O O . ALA A 1 288 ? 9.154 -24.405 33.205 1.00 39.65 266 ALA A O 1
ATOM 1945 N N . SER A 1 289 ? 10.763 -25.942 33.472 1.00 37.21 267 SER A N 1
ATOM 1946 C CA . SER A 1 289 ? 10.842 -25.771 34.906 1.00 39.02 267 SER A CA 1
ATOM 1947 C C . SER A 1 289 ? 12.289 -25.541 35.319 1.00 37.07 267 SER A C 1
ATOM 1948 O O . SER A 1 289 ? 13.207 -25.936 34.589 1.00 34.08 267 SER A O 1
ATOM 1951 N N . ASP A 1 290 ? 12.460 -24.919 36.492 1.00 35.16 268 ASP A N 1
ATOM 1952 C CA . ASP A 1 290 ? 13.755 -24.768 37.149 1.00 34.88 268 ASP A CA 1
ATOM 1953 C C . ASP A 1 290 ? 13.839 -25.628 38.384 1.00 33.98 268 ASP A C 1
ATOM 1954 O O . ASP A 1 290 ? 14.890 -25.754 38.992 1.00 33.64 268 ASP A O 1
ATOM 1959 N N . VAL A 1 291 ? 12.725 -26.223 38.765 1.00 36.73 269 VAL A N 1
ATOM 1960 C CA . VAL A 1 291 ? 12.718 -27.046 39.959 1.00 41.20 269 VAL A CA 1
ATOM 1961 C C . VAL A 1 291 ? 12.198 -28.441 39.607 1.00 40.56 269 VAL A C 1
ATOM 1962 O O . VAL A 1 291 ? 11.481 -28.612 38.623 1.00 39.82 269 VAL A O 1
ATOM 1966 N N . TYR A 1 292 ? 12.607 -29.441 40.378 1.00 41.76 270 TYR A N 1
ATOM 1967 C CA . TYR A 1 292 ? 12.345 -30.842 40.034 1.00 45.14 270 TYR A CA 1
ATOM 1968 C C . TYR A 1 292 ? 12.004 -31.646 41.281 1.00 50.15 270 TYR A C 1
ATOM 1969 O O . TYR A 1 292 ? 12.380 -31.242 42.382 1.00 53.32 270 TYR A O 1
ATOM 1978 N N . PRO A 1 293 ? 11.293 -32.780 41.119 1.00 52.60 271 PRO A N 1
ATOM 1979 C CA . PRO A 1 293 ? 10.830 -33.529 42.289 1.00 53.61 271 PRO A CA 1
ATOM 1980 C C . PRO A 1 293 ? 11.982 -34.041 43.137 1.00 56.87 271 PRO A C 1
ATOM 1981 O O . PRO A 1 293 ? 11.803 -34.266 44.335 1.00 64.10 271 PRO A O 1
ATOM 1985 N N . GLU A 1 294 ? 13.153 -34.209 42.525 1.00 56.28 272 GLU A N 1
ATOM 1986 C CA . GLU A 1 294 ? 14.365 -34.577 43.258 1.00 60.02 272 GLU A CA 1
ATOM 1987 C C . GLU A 1 294 ? 15.617 -33.854 42.701 1.00 59.77 272 GLU A C 1
ATOM 1988 O O . GLU A 1 294 ? 15.796 -33.740 41.476 1.00 56.96 272 GLU A O 1
ATOM 1994 N N . GLU A 1 295 ? 16.468 -33.353 43.600 1.00 55.32 273 GLU A N 1
ATOM 1995 C CA . GLU A 1 295 ? 17.583 -32.500 43.184 1.00 51.77 273 GLU A CA 1
ATOM 1996 C C . GLU A 1 295 ? 18.847 -32.810 43.925 1.00 50.63 273 GLU A C 1
ATOM 1997 O O . GLU A 1 295 ? 18.934 -32.524 45.115 1.00 48.24 273 GLU A O 1
ATOM 2003 N N . PRO A 1 296 ? 19.854 -33.340 43.201 1.00 52.93 274 PRO A N 1
ATOM 2004 C CA . PRO A 1 296 ? 19.776 -33.452 41.734 1.00 51.96 274 PRO A CA 1
ATOM 2005 C C . PRO A 1 296 ? 18.974 -34.667 41.268 1.00 53.57 274 PRO A C 1
ATOM 2006 O O . PRO A 1 296 ? 18.766 -35.603 42.032 1.00 55.86 274 PRO A O 1
ATOM 2010 N N . LEU A 1 297 ? 18.513 -34.617 40.025 1.00 55.40 275 LEU A N 1
ATOM 2011 C CA . LEU A 1 297 ? 17.716 -35.665 39.412 1.00 58.35 275 LEU A CA 1
ATOM 2012 C C . LEU A 1 297 ? 18.636 -36.823 39.012 1.00 68.83 275 LEU A C 1
ATOM 2013 O O . LEU A 1 297 ? 19.752 -36.579 38.550 1.00 75.19 275 LEU A O 1
ATOM 2018 N N . PRO A 1 298 ? 18.196 -38.090 39.194 1.00 75.01 276 PRO A N 1
ATOM 2019 C CA . PRO A 1 298 ? 19.086 -39.168 38.749 1.00 74.97 276 PRO A CA 1
ATOM 2020 C C . PRO A 1 298 ? 19.412 -39.018 37.271 1.00 75.26 276 PRO A C 1
ATOM 2021 O O . PRO A 1 298 ? 18.622 -38.432 36.524 1.00 74.85 276 PRO A O 1
ATOM 2025 N N . LEU A 1 299 ? 20.569 -39.532 36.863 1.00 75.86 277 LEU A N 1
ATOM 2026 C CA . LEU A 1 299 ? 21.052 -39.391 35.481 1.00 76.45 277 LEU A CA 1
ATOM 2027 C C . LEU A 1 299 ? 20.137 -40.075 34.440 1.00 77.56 277 LEU A C 1
ATOM 2028 O O . LEU A 1 299 ? 19.954 -39.554 33.334 1.00 72.00 277 LEU A O 1
ATOM 2033 N N . ASP A 1 300 ? 19.562 -41.225 34.807 1.00 78.33 278 ASP A N 1
ATOM 2034 C CA . ASP A 1 300 ? 18.697 -42.011 33.910 1.00 79.81 278 ASP A CA 1
ATOM 2035 C C . ASP A 1 300 ? 17.306 -41.385 33.649 1.00 79.27 278 ASP A C 1
ATOM 2036 O O . ASP A 1 300 ? 16.620 -41.737 32.684 1.00 84.27 278 ASP A O 1
ATOM 2041 N N . HIS A 1 301 ? 16.904 -40.468 34.523 1.00 71.25 279 HIS A N 1
ATOM 2042 C CA . HIS A 1 301 ? 15.584 -39.851 34.512 1.00 63.86 279 HIS A CA 1
ATOM 2043 C C . HIS A 1 301 ? 15.030 -39.473 33.151 1.00 64.46 279 HIS A C 1
ATOM 2044 O O . HIS A 1 301 ? 15.730 -38.888 32.318 1.00 64.00 279 HIS A O 1
ATOM 2051 N N . PRO A 1 302 ? 13.749 -39.798 32.910 1.00 62.63 280 PRO A N 1
ATOM 2052 C CA . PRO A 1 302 ? 13.112 -39.471 31.640 1.00 61.72 280 PRO A CA 1
ATOM 2053 C C . PRO A 1 302 ? 13.216 -38.012 31.216 1.00 59.96 280 PRO A C 1
ATOM 2054 O O . PRO A 1 302 ? 13.384 -37.744 30.028 1.00 59.30 280 PRO A O 1
ATOM 2058 N N . VAL A 1 303 ? 13.118 -37.079 32.162 1.00 61.40 281 VAL A N 1
ATOM 2059 C CA . VAL A 1 303 ? 12.966 -35.651 31.816 1.00 61.14 281 VAL A CA 1
ATOM 2060 C C . VAL A 1 303 ? 14.036 -35.155 30.857 1.00 57.86 281 VAL A C 1
ATOM 2061 O O . VAL A 1 303 ? 13.835 -34.188 30.127 1.00 62.21 281 VAL A O 1
ATOM 2065 N N . ARG A 1 304 ? 15.162 -35.843 30.846 1.00 52.62 282 ARG A N 1
ATOM 2066 C CA . ARG A 1 304 ? 16.298 -35.415 30.067 1.00 54.06 282 ARG A CA 1
ATOM 2067 C C . ARG A 1 304 ? 16.119 -35.505 28.544 1.00 57.26 282 ARG A C 1
ATOM 2068 O O . ARG A 1 304 ? 16.607 -34.648 27.806 1.00 58.31 282 ARG A O 1
ATOM 2076 N N . SER A 1 305 ? 15.382 -36.506 28.080 1.00 60.60 283 SER A N 1
ATOM 2077 C CA . SER A 1 305 ? 15.204 -36.705 26.643 1.00 64.44 283 SER A CA 1
ATOM 2078 C C . SER A 1 305 ? 13.971 -35.989 26.058 1.00 63.91 283 SER A C 1
ATOM 2079 O O . SER A 1 305 ? 13.875 -35.777 24.846 1.00 66.88 283 SER A O 1
ATOM 2082 N N . LEU A 1 306 ? 13.031 -35.615 26.915 1.00 64.09 284 LEU A N 1
ATOM 2083 C CA . LEU A 1 306 ? 11.738 -35.127 26.447 1.00 63.50 284 LEU A CA 1
ATOM 2084 C C . LEU A 1 306 ? 11.848 -33.888 25.565 1.00 65.31 284 LEU A C 1
ATOM 2085 O O . LEU A 1 306 ? 12.297 -32.838 26.028 1.00 71.93 284 LEU A O 1
ATOM 2090 N N . LYS A 1 307 ? 11.455 -34.006 24.298 1.00 61.35 285 LYS A N 1
ATOM 2091 C CA . LYS A 1 307 ? 11.358 -32.830 23.446 1.00 61.70 285 LYS A CA 1
ATOM 2092 C C . LYS A 1 307 ? 10.248 -31.923 23.981 1.00 63.37 285 LYS A C 1
ATOM 2093 O O . LYS A 1 307 ? 9.220 -32.407 24.471 1.00 62.47 285 LYS A O 1
ATOM 2099 N N . GLY A 1 308 ? 10.470 -30.612 23.896 1.00 62.24 286 GLY A N 1
ATOM 2100 C CA . GLY A 1 308 ? 9.419 -29.626 24.175 1.00 56.28 286 GLY A CA 1
ATOM 2101 C C . GLY A 1 308 ? 9.408 -29.134 25.611 1.00 51.96 286 GLY A C 1
ATOM 2102 O O . GLY A 1 308 ? 8.522 -28.371 26.008 1.00 46.10 286 GLY A O 1
ATOM 2103 N N . PHE A 1 309 ? 10.399 -29.582 26.381 1.00 48.59 287 PHE A N 1
ATOM 2104 C CA . PHE A 1 309 ? 10.541 -29.228 27.784 1.00 48.34 287 PHE A CA 1
ATOM 2105 C C . PHE A 1 309 ? 11.921 -28.587 28.007 1.00 48.40 287 PHE A C 1
ATOM 2106 O O . PHE A 1 309 ? 12.938 -29.290 27.944 1.00 46.22 287 PHE A O 1
ATOM 2114 N N . ILE A 1 310 ? 11.953 -27.271 28.260 1.00 45.50 288 ILE A N 1
ATOM 2115 C CA . ILE A 1 310 ? 13.203 -26.553 28.613 1.00 43.50 288 ILE A CA 1
ATOM 2116 C C . ILE A 1 310 ? 13.655 -26.765 30.061 1.00 42.30 288 ILE A C 1
ATOM 2117 O O . ILE A 1 310 ? 12.904 -26.457 30.988 1.00 42.88 288 ILE A O 1
ATOM 2122 N N . ARG A 1 311 ? 14.898 -27.242 30.231 1.00 41.88 289 ARG A N 1
ATOM 2123 C CA . ARG A 1 311 ? 15.472 -27.624 31.544 1.00 45.01 289 ARG A CA 1
ATOM 2124 C C . ARG A 1 311 ? 16.465 -26.604 32.147 1.00 46.85 289 ARG A C 1
ATOM 2125 O O . ARG A 1 311 ? 17.234 -25.951 31.413 1.00 49.58 289 ARG A O 1
ATOM 2133 N N . SER A 1 312 ? 16.457 -26.514 33.483 1.00 42.60 290 SER A N 1
ATOM 2134 C CA . SER A 1 312 ? 17.235 -25.536 34.239 1.00 41.28 290 SER A CA 1
ATOM 2135 C C . SER A 1 312 ? 17.503 -26.070 35.661 1.00 41.37 290 SER A C 1
ATOM 2136 O O . SER A 1 312 ? 16.567 -26.231 36.454 1.00 41.36 290 SER A O 1
ATOM 2139 N N . ALA A 1 313 ? 18.775 -26.324 35.983 1.00 38.53 291 ALA A N 1
ATOM 2140 C CA . ALA A 1 313 ? 19.172 -26.985 37.226 1.00 37.54 291 ALA A CA 1
ATOM 2141 C C . ALA A 1 313 ? 19.069 -26.164 38.536 1.00 42.18 291 ALA A C 1
ATOM 2142 O O . ALA A 1 313 ? 20.088 -25.887 39.191 1.00 45.76 291 ALA A O 1
ATOM 2144 N N . HIS A 1 314 ? 17.836 -25.809 38.921 1.00 41.70 292 HIS A N 1
ATOM 2145 C CA . HIS A 1 314 ? 17.528 -25.026 40.138 1.00 37.75 292 HIS A CA 1
ATOM 2146 C C . HIS A 1 314 ? 18.460 -23.848 40.335 1.00 35.15 292 HIS A C 1
ATOM 2147 O O . HIS A 1 314 ? 19.056 -23.648 41.397 1.00 33.31 292 HIS A O 1
ATOM 2154 N N . ARG A 1 315 ? 18.567 -23.031 39.303 1.00 34.50 293 ARG A N 1
ATOM 2155 C CA . ARG A 1 315 ? 19.516 -21.928 39.305 1.00 35.02 293 ARG A CA 1
ATOM 2156 C C . ARG A 1 315 ? 18.864 -20.613 38.924 1.00 36.54 293 ARG A C 1
ATOM 2157 O O . ARG A 1 315 ? 19.528 -19.718 38.406 1.00 45.00 293 ARG A O 1
ATOM 2165 N N . ALA A 1 316 ? 17.570 -20.483 39.164 1.00 34.38 294 ALA A N 1
ATOM 2166 C CA . ALA A 1 316 ? 16.869 -19.282 38.758 1.00 33.51 294 ALA A CA 1
ATOM 2167 C C . ALA A 1 316 ? 17.236 -18.095 39.650 1.00 32.82 294 ALA A C 1
ATOM 2168 O O . ALA A 1 316 ? 17.173 -16.949 39.211 1.00 34.53 294 ALA A O 1
ATOM 2170 N N . GLY A 1 317 ? 17.620 -18.370 40.894 1.00 32.16 295 GLY A N 1
ATOM 2171 C CA . GLY A 1 317 ? 17.822 -17.308 41.894 1.00 31.61 295 GLY A CA 1
ATOM 2172 C C . GLY A 1 317 ? 19.232 -17.091 42.437 1.00 31.73 295 GLY A C 1
ATOM 2173 O O . GLY A 1 317 ? 19.549 -15.993 42.837 1.00 32.80 295 GLY A O 1
ATOM 2174 N N . ALA A 1 318 ? 20.079 -18.123 42.451 1.00 31.83 296 ALA A N 1
ATOM 2175 C CA . ALA A 1 318 ? 21.431 -18.015 43.007 1.00 30.49 296 ALA A CA 1
ATOM 2176 C C . ALA A 1 318 ? 22.410 -17.265 42.117 1.00 29.95 296 ALA A C 1
ATOM 2177 O O . ALA A 1 318 ? 23.264 -17.874 41.487 1.00 30.85 296 ALA A O 1
ATOM 2179 N N . LEU A 1 319 ? 22.291 -15.941 42.078 1.00 29.67 297 LEU A N 1
ATOM 2180 C CA . LEU A 1 319 ? 23.246 -15.075 41.373 1.00 29.29 297 LEU A CA 1
ATOM 2181 C C . LEU A 1 319 ? 24.014 -14.257 42.392 1.00 32.10 297 LEU A C 1
ATOM 2182 O O . LEU A 1 319 ? 23.407 -13.817 43.368 1.00 33.26 297 LEU A O 1
ATOM 2187 N N . ASP A 1 320 ? 25.318 -14.022 42.169 1.00 33.94 298 ASP A N 1
ATOM 2188 C CA . ASP A 1 320 ? 26.100 -13.231 43.115 1.00 34.11 298 ASP A CA 1
ATOM 2189 C C . ASP A 1 320 ? 25.378 -11.923 43.441 1.00 34.38 298 ASP A C 1
ATOM 2190 O O . ASP A 1 320 ? 25.162 -11.614 44.617 1.00 36.31 298 ASP A O 1
ATOM 2195 N N . SER A 1 321 ? 24.965 -11.184 42.414 1.00 30.62 299 SER A N 1
ATOM 2196 C CA . SER A 1 321 ? 24.371 -9.886 42.631 1.00 30.29 299 SER A CA 1
ATOM 2197 C C . SER A 1 321 ? 23.088 -9.941 43.491 1.00 32.05 299 SER A C 1
ATOM 2198 O O . SER A 1 321 ? 22.698 -8.941 44.109 1.00 32.75 299 SER A O 1
ATOM 2201 N N . ALA A 1 322 ? 22.443 -11.107 43.541 1.00 31.12 300 ALA A N 1
ATOM 2202 C CA . ALA A 1 322 ? 21.277 -11.283 44.384 1.00 29.57 300 ALA A CA 1
ATOM 2203 C C . ALA A 1 322 ? 21.723 -11.283 45.813 1.00 29.86 300 ALA A C 1
ATOM 2204 O O . ALA A 1 322 ? 21.113 -10.628 46.676 1.00 33.51 300 ALA A O 1
ATOM 2206 N N . PHE A 1 323 ? 22.796 -12.019 46.065 1.00 27.81 301 PHE A N 1
ATOM 2207 C CA . PHE A 1 323 ? 23.380 -12.073 47.380 1.00 25.37 301 PHE A CA 1
ATOM 2208 C C . PHE A 1 323 ? 23.977 -10.752 47.812 1.00 23.96 301 PHE A C 1
ATOM 2209 O O . PHE A 1 323 ? 23.837 -10.380 48.954 1.00 23.10 301 PHE A O 1
ATOM 2217 N N . LYS A 1 324 ? 24.613 -10.019 46.907 1.00 24.13 302 LYS A N 1
ATOM 2218 C CA . LYS A 1 324 ? 25.165 -8.717 47.296 1.00 25.72 302 LYS A CA 1
ATOM 2219 C C . LYS A 1 324 ? 24.066 -7.751 47.670 1.00 26.17 302 LYS A C 1
ATOM 2220 O O . LYS A 1 324 ? 24.300 -6.798 48.410 1.00 26.95 302 LYS A O 1
ATOM 2226 N N . LYS A 1 325 ? 22.869 -7.982 47.150 1.00 27.60 303 LYS A N 1
ATOM 2227 C CA . LYS A 1 325 ? 21.747 -7.113 47.485 1.00 30.14 303 LYS A CA 1
ATOM 2228 C C . LYS A 1 325 ? 21.308 -7.339 48.932 1.00 29.02 303 LYS A C 1
ATOM 2229 O O . LYS A 1 325 ? 20.802 -6.444 49.580 1.00 29.97 303 LYS A O 1
ATOM 2243 N N . GLY A 1 327 ? 23.117 -7.604 51.404 1.00 25.50 305 GLY A N 1
ATOM 2244 C CA . GLY A 1 327 ? 23.935 -6.681 52.179 1.00 24.31 305 GLY A CA 1
ATOM 2245 C C . GLY A 1 327 ? 23.380 -5.284 52.226 1.00 24.24 305 GLY A C 1
ATOM 2246 O O . GLY A 1 327 ? 23.263 -4.698 53.300 1.00 25.32 305 GLY A O 1
ATOM 2247 N N . ASP A 1 328 ? 23.047 -4.754 51.059 1.00 24.77 306 ASP A N 1
ATOM 2248 C CA . ASP A 1 328 ? 22.453 -3.434 50.925 1.00 26.75 306 ASP A CA 1
ATOM 2249 C C . ASP A 1 328 ? 21.214 -3.249 51.752 1.00 27.55 306 ASP A C 1
ATOM 2250 O O . ASP A 1 328 ? 20.990 -2.172 52.297 1.00 29.52 306 ASP A O 1
ATOM 2263 N N . VAL A 1 330 ? 20.022 -5.110 54.556 1.00 26.49 308 VAL A N 1
ATOM 2264 C CA . VAL A 1 330 ? 20.530 -5.087 55.925 1.00 24.53 308 VAL A CA 1
ATOM 2265 C C . VAL A 1 330 ? 21.016 -3.697 56.355 1.00 24.00 308 VAL A C 1
ATOM 2266 O O . VAL A 1 330 ? 20.700 -3.198 57.443 1.00 22.99 308 VAL A O 1
ATOM 2270 N N . LEU A 1 331 ? 21.783 -3.067 55.475 1.00 23.76 309 LEU A N 1
ATOM 2271 C CA . LEU A 1 331 ? 22.341 -1.763 55.742 1.00 23.29 309 LEU A CA 1
ATOM 2272 C C . LEU A 1 331 ? 21.231 -0.705 55.837 1.00 24.83 309 LEU A C 1
ATOM 2273 O O . LEU A 1 331 ? 21.140 0.075 56.791 1.00 24.81 309 LEU A O 1
ATOM 2278 N N . GLU A 1 332 ? 20.349 -0.701 54.860 1.00 26.49 310 GLU A N 1
ATOM 2279 C CA . GLU A 1 332 ? 19.244 0.193 54.919 1.00 28.52 310 GLU A CA 1
ATOM 2280 C C . GLU A 1 332 ? 18.419 -0.038 56.179 1.00 30.26 310 GLU A C 1
ATOM 2281 O O . GLU A 1 332 ? 18.153 0.893 56.945 1.00 32.66 310 GLU A O 1
ATOM 2287 N N . ASP A 1 333 ? 18.042 -1.278 56.445 1.00 32.44 311 ASP A N 1
ATOM 2288 C CA . ASP A 1 333 ? 17.255 -1.515 57.643 1.00 33.55 311 ASP A CA 1
ATOM 2289 C C . ASP A 1 333 ? 17.956 -1.166 58.948 1.00 31.99 311 ASP A C 1
ATOM 2290 O O . ASP A 1 333 ? 17.327 -0.669 59.858 1.00 32.23 311 ASP A O 1
ATOM 2303 N N . ASP A 1 335 ? 20.070 1.261 59.391 1.00 27.53 313 ASP A N 1
ATOM 2304 C CA . ASP A 1 335 ? 20.139 2.683 59.449 1.00 27.53 313 ASP A CA 1
ATOM 2305 C C . ASP A 1 335 ? 18.824 3.301 59.908 1.00 29.42 313 ASP A C 1
ATOM 2306 O O . ASP A 1 335 ? 18.841 4.289 60.689 1.00 27.43 313 ASP A O 1
ATOM 2311 N N . LEU A 1 336 ? 17.698 2.724 59.443 1.00 27.40 314 LEU A N 1
ATOM 2312 C CA . LEU A 1 336 ? 16.386 3.110 59.949 1.00 25.10 314 LEU A CA 1
ATOM 2313 C C . LEU A 1 336 ? 16.225 2.835 61.441 1.00 26.49 314 LEU A C 1
ATOM 2314 O O . LEU A 1 336 ? 15.746 3.697 62.186 1.00 29.27 314 LEU A O 1
ATOM 2327 N N . ASP A 1 338 ? 18.575 2.357 63.696 1.00 29.10 316 ASP A N 1
ATOM 2328 C CA . ASP A 1 338 ? 19.451 3.282 64.420 1.00 29.72 316 ASP A CA 1
ATOM 2329 C C . ASP A 1 338 ? 18.762 4.628 64.678 1.00 28.72 316 ASP A C 1
ATOM 2330 O O . ASP A 1 338 ? 18.781 5.121 65.784 1.00 27.39 316 ASP A O 1
ATOM 2335 N N . ARG A 1 339 ? 18.168 5.208 63.639 1.00 29.95 317 ARG A N 1
ATOM 2336 C CA . ARG A 1 339 ? 17.454 6.475 63.742 1.00 29.54 317 ARG A CA 1
ATOM 2337 C C . ARG A 1 339 ? 16.048 6.291 64.320 1.00 31.01 317 ARG A C 1
ATOM 2338 O O . ARG A 1 339 ? 15.146 7.048 63.981 1.00 33.74 317 ARG A O 1
ATOM 2346 N N . GLY A 1 340 ? 15.865 5.280 65.172 1.00 32.31 318 GLY A N 1
ATOM 2347 C CA . GLY A 1 340 ? 14.584 4.992 65.842 1.00 31.47 318 GLY A CA 1
ATOM 2348 C C . GLY A 1 340 ? 13.415 4.443 65.010 1.00 34.34 318 GLY A C 1
ATOM 2349 O O . GLY A 1 340 ? 12.368 4.149 65.574 1.00 37.20 318 GLY A O 1
ATOM 2350 N N . LEU A 1 341 ? 13.547 4.298 63.689 1.00 32.99 319 LEU A N 1
ATOM 2351 C CA . LEU A 1 341 ? 12.376 3.953 62.868 1.00 35.50 319 LEU A CA 1
ATOM 2352 C C . LEU A 1 341 ? 12.230 2.442 62.566 1.00 40.46 319 LEU A C 1
ATOM 2353 O O . LEU A 1 341 ? 13.190 1.655 62.709 1.00 40.58 319 LEU A O 1
ATOM 2358 N N . PRO A 1 342 ? 11.011 2.026 62.175 1.00 40.78 320 PRO A N 1
ATOM 2359 C CA . PRO A 1 342 ? 10.701 0.663 61.785 1.00 40.48 320 PRO A CA 1
ATOM 2360 C C . PRO A 1 342 ? 11.378 0.257 60.494 1.00 41.46 320 PRO A C 1
ATOM 2361 O O . PRO A 1 342 ? 11.535 1.082 59.588 1.00 38.06 320 PRO A O 1
ATOM 2365 N N . PRO A 1 343 ? 11.781 -1.022 60.405 1.00 43.87 321 PRO A N 1
ATOM 2366 C CA . PRO A 1 343 ? 12.471 -1.492 59.207 1.00 44.87 321 PRO A CA 1
ATOM 2367 C C . PRO A 1 343 ? 11.468 -1.559 58.057 1.00 45.91 321 PRO A C 1
ATOM 2368 O O . PRO A 1 343 ? 10.289 -1.854 58.294 1.00 47.71 321 PRO A O 1
ATOM 2380 N N . ARG A 1 345 ? 12.758 -2.368 54.488 1.00 41.06 323 ARG A N 1
ATOM 2381 C CA . ARG A 1 345 ? 13.353 -2.906 53.273 1.00 43.28 323 ARG A CA 1
ATOM 2382 C C . ARG A 1 345 ? 13.207 -4.417 53.165 1.00 44.53 323 ARG A C 1
ATOM 2383 O O . ARG A 1 345 ? 12.822 -4.938 52.118 1.00 44.59 323 ARG A O 1
ATOM 2391 N N . CYS A 1 346 ? 13.547 -5.106 54.243 1.00 45.01 324 CYS A N 1
ATOM 2392 C CA . CYS A 1 346 ? 13.448 -6.547 54.294 1.00 45.80 324 CYS A CA 1
ATOM 2393 C C . CYS A 1 346 ? 12.066 -6.886 54.822 1.00 43.47 324 CYS A C 1
ATOM 2394 O O . CYS A 1 346 ? 11.435 -6.047 55.457 1.00 43.56 324 CYS A O 1
ATOM 2397 N N . LYS A 1 347 ? 11.606 -8.111 54.586 1.00 43.18 325 LYS A N 1
ATOM 2398 C CA . LYS A 1 347 ? 10.274 -8.516 55.013 1.00 45.09 325 LYS A CA 1
ATOM 2399 C C . LYS A 1 347 ? 10.148 -8.697 56.541 1.00 45.23 325 LYS A C 1
ATOM 2400 O O . LYS A 1 347 ? 11.021 -9.267 57.176 1.00 45.16 325 LYS A O 1
ATOM 2406 N N . ARG A 1 348 ? 9.060 -8.207 57.125 1.00 45.46 326 ARG A N 1
ATOM 2407 C CA . ARG A 1 348 ? 8.770 -8.467 58.539 1.00 47.41 326 ARG A CA 1
ATOM 2408 C C . ARG A 1 348 ? 8.034 -9.807 58.718 1.00 45.19 326 ARG A C 1
ATOM 2409 O O . ARG A 1 348 ? 7.460 -10.310 57.755 1.00 46.77 326 ARG A O 1
ATOM 2417 N N . ALA A 1 349 ? 8.038 -10.356 59.938 1.00 45.16 327 ALA A N 1
ATOM 2418 C CA . ALA A 1 349 ? 7.253 -11.555 60.332 1.00 49.03 327 ALA A CA 1
ATOM 2419 C C . ALA A 1 349 ? 6.335 -11.266 61.533 1.00 55.29 327 ALA A C 1
ATOM 2420 O O . ALA A 1 349 ? 6.695 -10.414 62.349 1.00 53.08 327 ALA A O 1
ATOM 2422 N N . GLU A 1 350 ? 5.182 -11.959 61.672 1.00 61.08 328 GLU A N 1
ATOM 2423 C CA . GLU A 1 350 ? 4.240 -11.670 62.801 1.00 70.66 328 GLU A CA 1
ATOM 2424 C C . GLU A 1 350 ? 3.278 -12.767 63.239 1.00 75.85 328 GLU A C 1
ATOM 2425 O O . GLU A 1 350 ? 3.126 -13.067 64.430 1.00 73.62 328 GLU A O 1
ATOM 2431 N N . ARG A 1 351 ? 2.571 -13.302 62.259 1.00 80.84 329 ARG A N 1
ATOM 2432 C CA . ARG A 1 351 ? 1.329 -14.017 62.492 1.00 72.68 329 ARG A CA 1
ATOM 2433 C C . ARG A 1 351 ? 1.568 -15.438 62.088 1.00 69.23 329 ARG A C 1
ATOM 2434 O O . ARG A 1 351 ? 0.697 -16.059 61.504 1.00 58.81 329 ARG A O 1
ATOM 2442 N N . GLU A 1 352 ? 2.773 -15.939 62.337 1.00 75.69 330 GLU A N 1
ATOM 2443 C CA . GLU A 1 352 ? 3.130 -17.260 61.843 1.00 67.64 330 GLU A CA 1
ATOM 2444 C C . GLU A 1 352 ? 3.618 -18.162 62.911 1.00 67.52 330 GLU A C 1
ATOM 2445 O O . GLU A 1 352 ? 4.811 -18.207 63.197 1.00 65.75 330 GLU A O 1
ATOM 2451 N N . THR A 1 353 ? 2.640 -18.836 63.519 1.00 68.11 331 THR A N 1
ATOM 2452 C CA . THR A 1 353 ? 2.841 -20.101 64.203 1.00 68.06 331 THR A CA 1
ATOM 2453 C C . THR A 1 353 ? 2.829 -21.209 63.139 1.00 68.38 331 THR A C 1
ATOM 2454 O O . THR A 1 353 ? 2.123 -21.119 62.110 1.00 60.17 331 THR A O 1
ATOM 2458 N N . VAL A 1 354 ? 3.645 -22.231 63.388 1.00 69.32 332 VAL A N 1
ATOM 2459 C CA . VAL A 1 354 ? 3.946 -23.256 62.394 1.00 69.60 332 VAL A CA 1
ATOM 2460 C C . VAL A 1 354 ? 4.196 -24.617 63.045 1.00 67.26 332 VAL A C 1
ATOM 2461 O O . VAL A 1 354 ? 3.476 -25.583 62.771 1.00 61.48 332 VAL A O 1
ATOM 2465 N N . ARG B 1 28 ? -15.037 -1.680 -6.767 1.00 59.23 6 ARG B N 1
ATOM 2466 C CA . ARG B 1 28 ? -15.295 -0.207 -6.819 1.00 69.78 6 ARG B CA 1
ATOM 2467 C C . ARG B 1 28 ? -14.198 0.664 -7.492 1.00 75.72 6 ARG B C 1
ATOM 2468 O O . ARG B 1 28 ? -14.467 1.251 -8.537 1.00 80.88 6 ARG B O 1
ATOM 2476 N N . PRO B 1 29 ? -12.990 0.810 -6.874 1.00 77.45 7 PRO B N 1
ATOM 2477 C CA . PRO B 1 29 ? -11.871 1.392 -7.622 1.00 71.43 7 PRO B CA 1
ATOM 2478 C C . PRO B 1 29 ? -10.828 0.317 -7.917 1.00 73.94 7 PRO B C 1
ATOM 2479 O O . PRO B 1 29 ? -11.005 -0.832 -7.493 1.00 76.11 7 PRO B O 1
ATOM 2483 N N . LEU B 1 30 ? -9.752 0.663 -8.621 1.00 73.92 8 LEU B N 1
ATOM 2484 C CA . LEU B 1 30 ? -8.884 -0.385 -9.196 1.00 74.93 8 LEU B CA 1
ATOM 2485 C C . LEU B 1 30 ? -7.440 -0.516 -8.643 1.00 69.98 8 LEU B C 1
ATOM 2486 O O . LEU B 1 30 ? -6.718 0.476 -8.453 1.00 58.97 8 LEU B O 1
ATOM 2491 N N . ALA B 1 31 ? -7.050 -1.775 -8.408 1.00 72.16 9 ALA B N 1
ATOM 2492 C CA . ALA B 1 31 ? -5.757 -2.145 -7.800 1.00 67.33 9 ALA B CA 1
ATOM 2493 C C . ALA B 1 31 ? -5.094 -3.383 -8.435 1.00 60.73 9 ALA B C 1
ATOM 2494 O O . ALA B 1 31 ? -5.707 -4.445 -8.562 1.00 57.85 9 ALA B O 1
ATOM 2496 N N . ILE B 1 32 ? -3.835 -3.215 -8.826 1.00 57.39 10 ILE B N 1
ATOM 2497 C CA . ILE B 1 32 ? -3.007 -4.293 -9.343 1.00 57.24 10 ILE B CA 1
ATOM 2498 C C . ILE B 1 32 ? -2.438 -5.058 -8.157 1.00 54.93 10 ILE B C 1
ATOM 2499 O O . ILE B 1 32 ? -1.847 -4.467 -7.258 1.00 54.99 10 ILE B O 1
ATOM 2504 N N . SER B 1 33 ? -2.619 -6.370 -8.168 1.00 54.25 11 SER B N 1
ATOM 2505 C CA . SER B 1 33 ? -2.053 -7.249 -7.169 1.00 53.39 11 SER B CA 1
ATOM 2506 C C . SER B 1 33 ? -0.847 -8.027 -7.708 1.00 57.47 11 SER B C 1
ATOM 2507 O O . SER B 1 33 ? -1.017 -9.098 -8.314 1.00 60.50 11 SER B O 1
ATOM 2510 N N . ALA B 1 34 ? 0.364 -7.521 -7.476 1.00 56.80 12 ALA B N 1
ATOM 2511 C CA . ALA B 1 34 ? 1.570 -8.267 -7.860 1.00 64.36 12 ALA B CA 1
ATOM 2512 C C . ALA B 1 34 ? 2.650 -8.363 -6.766 1.00 67.73 12 ALA B C 1
ATOM 2513 O O . ALA B 1 34 ? 3.780 -7.899 -6.957 1.00 75.91 12 ALA B O 1
ATOM 2515 N N . PRO B 1 35 ? 2.325 -8.997 -5.627 1.00 69.25 13 PRO B N 1
ATOM 2516 C CA . PRO B 1 35 ? 3.307 -9.027 -4.545 1.00 72.51 13 PRO B CA 1
ATOM 2517 C C . PRO B 1 35 ? 4.448 -9.985 -4.900 1.00 74.96 13 PRO B C 1
ATOM 2518 O O . PRO B 1 35 ? 4.297 -10.828 -5.792 1.00 81.94 13 PRO B O 1
ATOM 2522 N N . GLU B 1 36 ? 5.591 -9.844 -4.251 1.00 76.75 14 GLU B N 1
ATOM 2523 C CA . GLU B 1 36 ? 6.779 -10.492 -4.795 1.00 85.81 14 GLU B CA 1
ATOM 2524 C C . GLU B 1 36 ? 6.890 -11.971 -4.403 1.00 81.97 14 GLU B C 1
ATOM 2525 O O . GLU B 1 36 ? 6.269 -12.822 -5.063 1.00 80.54 14 GLU B O 1
ATOM 2531 N N . PRO B 1 37 ? 7.692 -12.292 -3.359 1.00 75.65 15 PRO B N 1
ATOM 2532 C CA . PRO B 1 37 ? 7.540 -13.616 -2.756 1.00 69.17 15 PRO B CA 1
ATOM 2533 C C . PRO B 1 37 ? 6.322 -13.635 -1.835 1.00 64.42 15 PRO B C 1
ATOM 2534 O O . PRO B 1 37 ? 5.851 -14.702 -1.457 1.00 68.12 15 PRO B O 1
ATOM 2538 N N . ARG B 1 38 ? 5.817 -12.459 -1.480 1.00 60.51 16 ARG B N 1
ATOM 2539 C CA . ARG B 1 38 ? 4.603 -12.368 -0.671 1.00 63.40 16 ARG B CA 1
ATOM 2540 C C . ARG B 1 38 ? 3.325 -12.554 -1.515 1.00 66.35 16 ARG B C 1
ATOM 2541 O O . ARG B 1 38 ? 3.111 -11.837 -2.485 1.00 69.69 16 ARG B O 1
ATOM 2549 N N . SER B 1 39 ? 2.503 -13.540 -1.164 1.00 65.86 17 SER B N 1
ATOM 2550 C CA . SER B 1 39 ? 1.237 -13.770 -1.855 1.00 67.49 17 SER B CA 1
ATOM 2551 C C . SER B 1 39 ? 0.090 -13.153 -1.067 1.00 68.64 17 SER B C 1
ATOM 2552 O O . SER B 1 39 ? 0.218 -12.929 0.126 1.00 74.80 17 SER B O 1
ATOM 2555 N N . LEU B 1 40 ? -1.028 -12.882 -1.729 1.00 71.50 18 LEU B N 1
ATOM 2556 C CA . LEU B 1 40 ? -2.219 -12.371 -1.042 1.00 73.94 18 LEU B CA 1
ATOM 2557 C C . LEU B 1 40 ? -2.719 -13.276 0.090 1.00 76.04 18 LEU B C 1
ATOM 2558 O O . LEU B 1 40 ? -3.124 -12.777 1.143 1.00 75.05 18 LEU B O 1
ATOM 2563 N N . ASP B 1 41 ? -2.694 -14.592 -0.135 1.00 77.52 19 ASP B N 1
ATOM 2564 C CA . ASP B 1 41 ? -3.043 -15.573 0.896 1.00 84.88 19 ASP B CA 1
ATOM 2565 C C . ASP B 1 41 ? -2.334 -15.212 2.208 1.00 82.80 19 ASP B C 1
ATOM 2566 O O . ASP B 1 41 ? -2.988 -14.814 3.176 1.00 85.03 19 ASP B O 1
ATOM 2571 N N . LEU B 1 42 ? -1.000 -15.318 2.202 1.00 74.72 20 LEU B N 1
ATOM 2572 C CA . LEU B 1 42 ? -0.132 -15.085 3.367 1.00 67.95 20 LEU B CA 1
ATOM 2573 C C . LEU B 1 42 ? -0.353 -13.776 4.137 1.00 68.59 20 LEU B C 1
ATOM 2574 O O . LEU B 1 42 ? -0.494 -13.781 5.364 1.00 70.25 20 LEU B O 1
ATOM 2579 N N . ILE B 1 43 ? -0.370 -12.657 3.427 1.00 61.33 21 ILE B N 1
ATOM 2580 C CA . ILE B 1 43 ? -0.431 -11.362 4.092 1.00 59.83 21 ILE B CA 1
ATOM 2581 C C . ILE B 1 43 ? -1.868 -10.903 4.391 1.00 60.21 21 ILE B C 1
ATOM 2582 O O . ILE B 1 43 ? -2.130 -9.710 4.605 1.00 57.90 21 ILE B O 1
ATOM 2587 N N . PHE B 1 44 ? -2.798 -11.853 4.419 1.00 64.18 22 PHE B N 1
ATOM 2588 C CA . PHE B 1 44 ? -4.213 -11.517 4.615 1.00 66.77 22 PHE B CA 1
ATOM 2589 C C . PHE B 1 44 ? -5.018 -12.581 5.355 1.00 70.03 22 PHE B C 1
ATOM 2590 O O . PHE B 1 44 ? -5.016 -13.758 4.989 1.00 71.06 22 PHE B O 1
ATOM 2598 N N . SER B 1 45 ? -5.725 -12.140 6.387 1.00 74.93 23 SER B N 1
ATOM 2599 C CA . SER B 1 45 ? -6.700 -12.978 7.061 1.00 74.49 23 SER B CA 1
ATOM 2600 C C . SER B 1 45 ? -8.029 -12.882 6.324 1.00 75.99 23 SER B C 1
ATOM 2601 O O . SER B 1 45 ? -8.343 -11.857 5.699 1.00 70.21 23 SER B O 1
ATOM 2604 N N . ASP B 1 46 ? -8.803 -13.961 6.417 1.00 82.11 24 ASP B N 1
ATOM 2605 C CA . ASP B 1 46 ? -10.141 -14.059 5.831 1.00 79.88 24 ASP B CA 1
ATOM 2606 C C . ASP B 1 46 ? -10.922 -12.763 5.969 1.00 81.29 24 ASP B C 1
ATOM 2607 O O . ASP B 1 46 ? -11.598 -12.335 5.037 1.00 88.98 24 ASP B O 1
ATOM 2612 N N . GLU B 1 47 ? -10.818 -12.144 7.137 1.00 77.78 25 GLU B N 1
ATOM 2613 C CA . GLU B 1 47 ? -11.468 -10.879 7.390 1.00 85.38 25 GLU B CA 1
ATOM 2614 C C . GLU B 1 47 ? -11.064 -9.806 6.369 1.00 86.50 25 GLU B C 1
ATOM 2615 O O . GLU B 1 47 ? -11.915 -9.287 5.639 1.00 84.11 25 GLU B O 1
ATOM 2621 N N . ALA B 1 48 ? -9.770 -9.488 6.324 1.00 86.59 26 ALA B N 1
ATOM 2622 C CA . ALA B 1 48 ? -9.252 -8.413 5.469 1.00 82.31 26 ALA B CA 1
ATOM 2623 C C . ALA B 1 48 ? -9.223 -8.802 3.977 1.00 78.64 26 ALA B C 1
ATOM 2624 O O . ALA B 1 48 ? -9.316 -7.938 3.096 1.00 74.02 26 ALA B O 1
ATOM 2626 N N . ARG B 1 49 ? -9.088 -10.102 3.716 1.00 72.30 27 ARG B N 1
ATOM 2627 C CA . ARG B 1 49 ? -9.165 -10.662 2.373 1.00 76.15 27 ARG B CA 1
ATOM 2628 C C . ARG B 1 49 ? -10.553 -10.350 1.782 1.00 78.00 27 ARG B C 1
ATOM 2629 O O . ARG B 1 49 ? -10.697 -9.503 0.895 1.00 71.82 27 ARG B O 1
ATOM 2637 N N . ALA B 1 50 ? -11.580 -10.996 2.329 1.00 80.18 28 ALA B N 1
ATOM 2638 C CA . ALA B 1 50 ? -12.956 -10.830 1.870 1.00 75.09 28 ALA B CA 1
ATOM 2639 C C . ALA B 1 50 ? -13.448 -9.382 1.894 1.00 72.73 28 ALA B C 1
ATOM 2640 O O . ALA B 1 50 ? -14.424 -9.051 1.235 1.00 74.81 28 ALA B O 1
ATOM 2642 N N . ALA B 1 51 ? -12.770 -8.522 2.642 1.00 71.22 29 ALA B N 1
ATOM 2643 C CA . ALA B 1 51 ? -13.144 -7.113 2.688 1.00 71.00 29 ALA B CA 1
ATOM 2644 C C . ALA B 1 51 ? -12.545 -6.354 1.516 1.00 72.65 29 ALA B C 1
ATOM 2645 O O . ALA B 1 51 ? -12.941 -5.209 1.249 1.00 67.60 29 ALA B O 1
ATOM 2647 N N . LEU B 1 52 ? -11.614 -7.009 0.809 1.00 74.04 30 LEU B N 1
ATOM 2648 C CA . LEU B 1 52 ? -10.773 -6.355 -0.219 1.00 74.17 30 LEU B CA 1
ATOM 2649 C C . LEU B 1 52 ? -11.363 -6.245 -1.635 1.00 75.97 30 LEU B C 1
ATOM 2650 O O . LEU B 1 52 ? -11.343 -5.162 -2.214 1.00 72.23 30 LEU B O 1
ATOM 2655 N N . HIS B 1 53 ? -11.849 -7.358 -2.196 1.00 80.23 31 HIS B N 1
ATOM 2656 C CA . HIS B 1 53 ? -12.534 -7.332 -3.499 1.00 79.45 31 HIS B CA 1
ATOM 2657 C C . HIS B 1 53 ? -13.901 -6.827 -3.262 1.00 79.37 31 HIS B C 1
ATOM 2658 O O . HIS B 1 53 ? -14.509 -6.195 -4.132 1.00 79.26 31 HIS B O 1
ATOM 2665 N N . SER B 1 54 ? -14.394 -7.132 -2.065 1.00 79.62 32 SER B N 1
ATOM 2666 C CA . SER B 1 54 ? -15.582 -6.508 -1.512 1.00 84.25 32 SER B CA 1
ATOM 2667 C C . SER B 1 54 ? -15.513 -4.977 -1.672 1.00 83.72 32 SER B C 1
ATOM 2668 O O . SER B 1 54 ? -16.520 -4.324 -1.974 1.00 81.80 32 SER B O 1
ATOM 2671 N N . LYS B 1 55 ? -14.317 -4.420 -1.497 1.00 82.18 33 LYS B N 1
ATOM 2672 C CA . LYS B 1 55 ? -14.130 -2.972 -1.559 1.00 84.60 33 LYS B CA 1
ATOM 2673 C C . LYS B 1 55 ? -13.425 -2.514 -2.841 1.00 82.17 33 LYS B C 1
ATOM 2674 O O . LYS B 1 55 ? -13.652 -1.390 -3.313 1.00 79.41 33 LYS B O 1
ATOM 2680 N N . TYR B 1 56 ? -12.584 -3.394 -3.395 1.00 80.46 34 TYR B N 1
ATOM 2681 C CA . TYR B 1 56 ? -11.762 -3.076 -4.573 1.00 79.22 34 TYR B CA 1
ATOM 2682 C C . TYR B 1 56 ? -11.867 -4.103 -5.697 1.00 76.33 34 TYR B C 1
ATOM 2683 O O . TYR B 1 56 ? -12.058 -5.303 -5.458 1.00 74.98 34 TYR B O 1
ATOM 2692 N N . GLU B 1 57 ? -11.754 -3.606 -6.927 1.00 73.35 35 GLU B N 1
ATOM 2693 C CA . GLU B 1 57 ? -11.555 -4.444 -8.102 1.00 71.48 35 GLU B CA 1
ATOM 2694 C C . GLU B 1 57 ? -10.053 -4.720 -8.193 1.00 65.84 35 GLU B C 1
ATOM 2695 O O . GLU B 1 57 ? -9.261 -3.827 -8.524 1.00 61.70 35 GLU B O 1
ATOM 2701 N N . ILE B 1 58 ? -9.656 -5.944 -7.862 1.00 61.78 36 ILE B N 1
ATOM 2702 C CA . ILE B 1 58 ? -8.225 -6.272 -7.840 1.00 70.52 36 ILE B CA 1
ATOM 2703 C C . ILE B 1 58 ? -7.809 -7.375 -8.830 1.0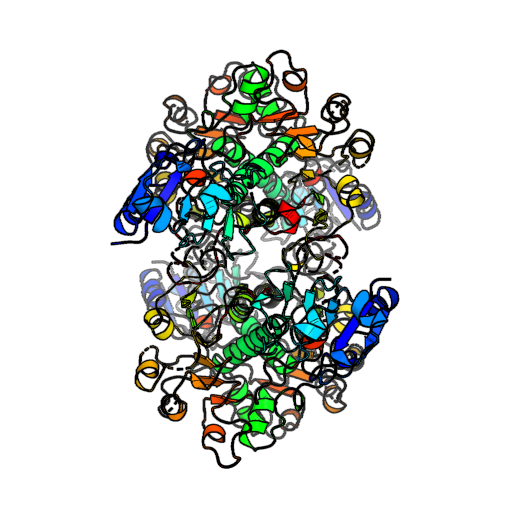0 69.76 36 ILE B C 1
ATOM 2704 O O . ILE B 1 58 ? -8.446 -8.441 -8.922 1.00 62.08 36 ILE B O 1
ATOM 2709 N N . VAL B 1 59 ? -6.730 -7.113 -9.565 1.00 64.85 37 VAL B N 1
ATOM 2710 C CA . VAL B 1 59 ? -6.275 -8.059 -10.568 1.00 68.49 37 VAL B CA 1
ATOM 2711 C C . VAL B 1 59 ? -4.872 -8.584 -10.302 1.00 65.92 37 VAL B C 1
ATOM 2712 O O . VAL B 1 59 ? -3.912 -7.821 -10.315 1.00 73.75 37 VAL B O 1
ATOM 2716 N N . GLU B 1 60 ? -4.765 -9.886 -10.044 1.00 64.46 38 GLU B N 1
ATOM 2717 C CA . GLU B 1 60 ? -3.462 -10.558 -9.995 1.00 69.76 38 GLU B CA 1
ATOM 2718 C C . GLU B 1 60 ? -2.757 -10.323 -11.343 1.00 67.70 38 GLU B C 1
ATOM 2719 O O . GLU B 1 60 ? -3.410 -10.002 -12.344 1.00 65.51 38 GLU B O 1
ATOM 2725 N N . ALA B 1 61 ? -1.433 -10.460 -11.360 1.00 66.18 39 ALA B N 1
ATOM 2726 C CA . ALA B 1 61 ? -0.636 -10.108 -12.525 1.00 67.96 39 ALA B CA 1
ATOM 2727 C C . ALA B 1 61 ? 0.819 -10.512 -12.337 1.00 72.29 39 ALA B C 1
ATOM 2728 O O . ALA B 1 61 ? 1.421 -10.180 -11.311 1.00 71.67 39 ALA B O 1
ATOM 2730 N N . ASP B 1 62 ? 1.386 -11.210 -13.324 1.00 72.97 40 ASP B N 1
ATOM 2731 C CA . ASP B 1 62 ? 2.821 -11.523 -13.323 1.00 71.49 40 ASP B CA 1
ATOM 2732 C C . ASP B 1 62 ? 3.605 -10.246 -13.023 1.00 71.70 40 ASP B C 1
ATOM 2733 O O . ASP B 1 62 ? 3.550 -9.296 -13.802 1.00 67.53 40 ASP B O 1
ATOM 2738 N N . PRO B 1 63 ? 4.333 -10.219 -11.880 1.00 77.82 41 PRO B N 1
ATOM 2739 C CA . PRO B 1 63 ? 5.014 -8.980 -11.467 1.00 74.37 41 PRO B CA 1
ATOM 2740 C C . PRO B 1 63 ? 6.143 -8.552 -12.412 1.00 73.48 41 PRO B C 1
ATOM 2741 O O . PRO B 1 63 ? 6.551 -7.391 -12.389 1.00 71.42 41 PRO B O 1
ATOM 2745 N N . GLU B 1 64 ? 6.627 -9.472 -13.245 1.00 72.99 42 GLU B N 1
ATOM 2746 C CA . GLU B 1 64 ? 7.697 -9.133 -14.167 1.00 78.64 42 GLU B CA 1
ATOM 2747 C C . GLU B 1 64 ? 7.178 -8.703 -15.554 1.00 83.41 42 GLU B C 1
ATOM 2748 O O . GLU B 1 64 ? 7.936 -8.155 -16.362 1.00 82.48 42 GLU B O 1
ATOM 2754 N N . ASN B 1 65 ? 5.889 -8.934 -15.820 1.00 81.32 43 ASN B N 1
ATOM 2755 C CA . ASN B 1 65 ? 5.257 -8.448 -17.050 1.00 72.96 43 ASN B CA 1
ATOM 2756 C C . ASN B 1 65 ? 4.089 -7.491 -16.802 1.00 70.27 43 ASN B C 1
ATOM 2757 O O . ASN B 1 65 ? 2.952 -7.721 -17.231 1.00 63.05 43 ASN B O 1
ATOM 2762 N N . ILE B 1 66 ? 4.379 -6.394 -16.123 1.00 70.87 44 ILE B N 1
ATOM 2763 C CA . ILE B 1 66 ? 3.313 -5.500 -15.712 1.00 71.23 44 ILE B CA 1
ATOM 2764 C C . ILE B 1 66 ? 2.944 -4.512 -16.815 1.00 67.05 44 ILE B C 1
ATOM 2765 O O . ILE B 1 66 ? 1.838 -3.978 -16.825 1.00 65.03 44 ILE B O 1
ATOM 2770 N N . ALA B 1 67 ? 3.851 -4.312 -17.766 1.00 68.24 45 ALA B N 1
ATOM 2771 C CA . ALA B 1 67 ? 3.561 -3.464 -18.926 1.00 64.82 45 ALA B CA 1
ATOM 2772 C C . ALA B 1 67 ? 2.512 -4.083 -19.840 1.00 60.50 45 ALA B C 1
ATOM 2773 O O . ALA B 1 67 ? 1.812 -3.362 -20.545 1.00 59.38 45 ALA B O 1
ATOM 2775 N N . GLY B 1 68 ? 2.400 -5.410 -19.807 1.00 57.05 46 GLY B N 1
ATOM 2776 C CA . GLY B 1 68 ? 1.526 -6.138 -20.723 1.00 59.40 46 GLY B CA 1
ATOM 2777 C C . GLY B 1 68 ? 0.154 -6.456 -20.161 1.00 64.95 46 GLY B C 1
ATOM 2778 O O . GLY B 1 68 ? -0.536 -7.393 -20.605 1.00 63.40 46 GLY B O 1
ATOM 2779 N N . LEU B 1 69 ? -0.251 -5.677 -19.172 1.00 64.43 47 LEU B N 1
ATOM 2780 C CA . LEU B 1 69 ? -1.585 -5.807 -18.636 1.00 62.64 47 LEU B CA 1
ATOM 2781 C C . LEU B 1 6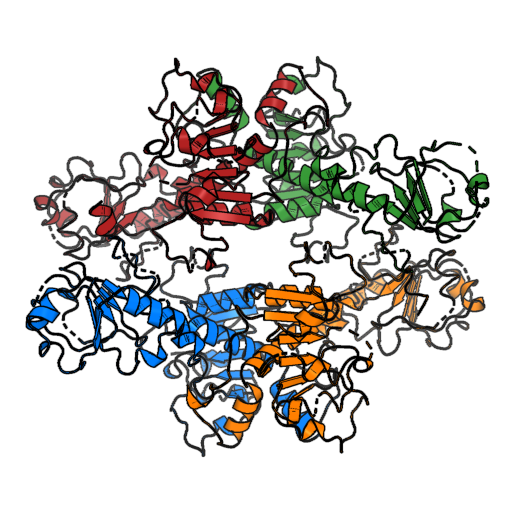9 ? -2.440 -4.964 -19.557 1.00 62.29 47 LEU B C 1
ATOM 2782 O O . LEU B 1 69 ? -1.937 -4.010 -20.145 1.00 64.18 47 LEU B O 1
ATOM 2787 N N . GLY B 1 70 ? -3.711 -5.320 -19.717 1.00 64.84 48 GLY B N 1
ATOM 2788 C CA . GLY B 1 70 ? -4.624 -4.543 -20.576 1.00 68.93 48 GLY B CA 1
ATOM 2789 C C . GLY B 1 70 ? -4.549 -3.047 -20.306 1.00 72.51 48 GLY B C 1
ATOM 2790 O O . GLY B 1 70 ? -4.477 -2.632 -19.141 1.00 75.54 48 GLY B O 1
ATOM 2791 N N . ASP B 1 71 ? -4.559 -2.236 -21.368 1.00 76.13 49 ASP B N 1
ATOM 2792 C CA . ASP B 1 71 ? -4.359 -0.779 -21.232 1.00 71.37 49 ASP B CA 1
ATOM 2793 C C . ASP B 1 71 ? -5.593 -0.045 -20.742 1.00 69.97 49 ASP B C 1
ATOM 2794 O O . ASP B 1 71 ? -5.510 1.124 -20.310 1.00 64.03 49 ASP B O 1
ATOM 2799 N N . ASP B 1 72 ? -6.733 -0.733 -20.817 1.00 68.89 50 ASP B N 1
ATOM 2800 C CA . ASP B 1 72 ? -7.924 -0.283 -20.123 1.00 74.56 50 ASP B CA 1
ATOM 2801 C C . ASP B 1 72 ? -7.560 -0.259 -18.636 1.00 78.83 50 ASP B C 1
ATOM 2802 O O . ASP B 1 72 ? -7.813 0.734 -17.935 1.00 81.20 50 ASP B O 1
ATOM 2807 N N . ILE B 1 73 ? -6.913 -1.339 -18.188 1.00 72.28 51 ILE B N 1
ATOM 2808 C CA . ILE B 1 73 ? -6.463 -1.476 -16.810 1.00 64.42 51 ILE B CA 1
ATOM 2809 C C . ILE B 1 73 ? -5.426 -0.403 -16.483 1.00 62.62 51 ILE B C 1
ATOM 2810 O O . ILE B 1 73 ? -5.770 0.587 -15.837 1.00 64.63 51 ILE B O 1
ATOM 2815 N N . LEU B 1 74 ? -4.196 -0.550 -16.963 1.00 59.03 52 LEU B N 1
ATOM 2816 C CA . LEU B 1 74 ? -3.143 0.438 -16.667 1.00 65.11 52 LEU B CA 1
ATOM 2817 C C . LEU B 1 74 ? -3.629 1.872 -16.495 1.00 66.01 52 LEU B C 1
ATOM 2818 O O . LEU B 1 74 ? -3.376 2.505 -15.468 1.00 66.56 52 LEU B O 1
ATOM 2823 N N . GLY B 1 75 ? -4.348 2.363 -17.501 1.00 70.96 53 GLY B N 1
ATOM 2824 C CA . GLY B 1 75 ? -4.733 3.766 -17.580 1.00 67.30 53 GLY B CA 1
ATOM 2825 C C . GLY B 1 75 ? -5.554 4.258 -16.416 1.00 65.72 53 GLY B C 1
ATOM 2826 O O . GLY B 1 75 ? -5.547 5.445 -16.122 1.00 67.75 53 GLY B O 1
ATOM 2827 N N . ARG B 1 76 ? -6.252 3.340 -15.754 1.00 68.92 54 ARG B N 1
ATOM 2828 C CA . ARG B 1 76 ? -7.162 3.685 -14.658 1.00 72.91 54 ARG B CA 1
ATOM 2829 C C . ARG B 1 76 ? -6.801 3.147 -13.238 1.00 79.98 54 ARG B C 1
ATOM 2830 O O . ARG B 1 76 ? -7.157 3.771 -12.231 1.00 78.14 54 ARG B O 1
ATOM 2838 N N . ALA B 1 77 ? -6.112 2.010 -13.150 1.00 81.43 55 ALA B N 1
ATOM 2839 C CA . ALA B 1 77 ? -5.745 1.443 -11.846 1.00 76.90 55 ALA B CA 1
ATOM 2840 C C . ALA B 1 77 ? -4.982 2.450 -10.993 1.00 77.30 55 ALA B C 1
ATOM 2841 O O . ALA B 1 77 ? -4.118 3.179 -11.505 1.00 75.13 55 ALA B O 1
ATOM 2843 N N . ARG B 1 78 ? -5.318 2.468 -9.696 1.00 76.01 56 ARG B N 1
ATOM 2844 C CA . ARG B 1 78 ? -4.865 3.503 -8.756 1.00 71.65 56 ARG B CA 1
ATOM 2845 C C . ARG B 1 78 ? -3.956 3.066 -7.602 1.00 66.85 56 ARG B C 1
ATOM 2846 O O . ARG B 1 78 ? -3.351 3.923 -6.935 1.00 62.67 56 ARG B O 1
ATOM 2854 N N . TYR B 1 79 ? -3.865 1.757 -7.369 1.00 57.46 57 TYR B N 1
ATOM 2855 C CA . TYR B 1 79 ? -2.920 1.222 -6.396 1.00 63.65 57 TYR B CA 1
ATOM 2856 C C . TYR B 1 79 ? -2.204 -0.018 -6.922 1.00 68.77 57 TYR B C 1
ATOM 2857 O O . TYR B 1 79 ? -2.828 -0.895 -7.529 1.00 67.69 57 TYR B O 1
ATOM 2866 N N . ILE B 1 80 ? -0.896 -0.093 -6.675 1.00 68.71 58 ILE B N 1
ATOM 2867 C CA . ILE B 1 80 ? -0.163 -1.344 -6.879 1.00 69.95 58 ILE B CA 1
ATOM 2868 C C . ILE B 1 80 ? 0.272 -1.936 -5.538 1.00 65.61 58 ILE B C 1
ATOM 2869 O O . ILE B 1 80 ? 0.872 -1.264 -4.700 1.00 70.81 58 ILE B O 1
ATOM 2874 N N . ILE B 1 81 ? -0.030 -3.205 -5.353 1.00 55.27 59 ILE B N 1
ATOM 2875 C CA . ILE B 1 81 ? 0.275 -3.879 -4.133 1.00 52.53 59 ILE B CA 1
ATOM 2876 C C . ILE B 1 81 ? 1.299 -4.941 -4.477 1.00 53.83 59 ILE B C 1
ATOM 2877 O O . ILE B 1 81 ? 0.952 -6.061 -4.844 1.00 51.84 59 ILE B O 1
ATOM 2882 N N . GLY B 1 82 ? 2.568 -4.572 -4.360 1.00 53.77 60 GLY B N 1
ATOM 2883 C CA . GLY B 1 82 ? 3.666 -5.436 -4.765 1.00 51.59 60 GLY B CA 1
ATOM 2884 C C . GLY B 1 82 ? 4.883 -4.568 -4.961 1.00 54.74 60 GLY B C 1
ATOM 2885 O O . GLY B 1 82 ? 4.867 -3.383 -4.611 1.00 54.68 60 GLY B O 1
ATOM 2886 N N . GLN B 1 83 ? 5.936 -5.154 -5.519 1.00 56.81 61 GLN B N 1
ATOM 2887 C CA . GLN B 1 83 ? 7.192 -4.445 -5.745 1.00 58.39 61 GLN B CA 1
ATOM 2888 C C . GLN B 1 83 ? 7.642 -4.639 -7.185 1.00 59.83 61 GLN B C 1
ATOM 2889 O O . GLN B 1 83 ? 8.826 -4.859 -7.431 1.00 61.59 61 GLN B O 1
ATOM 2895 N N . PRO B 1 84 ? 6.709 -4.563 -8.151 1.00 60.75 62 PRO B N 1
ATOM 2896 C CA . PRO B 1 84 ? 7.083 -5.052 -9.478 1.00 57.54 62 PRO B CA 1
ATOM 2897 C C . PRO B 1 84 ? 7.988 -4.060 -10.204 1.00 53.33 62 PRO B C 1
ATOM 2898 O O . PRO B 1 84 ? 7.858 -2.851 -10.016 1.00 52.80 62 PRO B O 1
ATOM 2902 N N . PRO B 1 85 ? 8.906 -4.555 -11.032 1.00 51.86 63 PRO B N 1
ATOM 2903 C CA . PRO B 1 85 ? 9.656 -3.532 -11.766 1.00 55.12 63 PRO B CA 1
ATOM 2904 C C . PRO B 1 85 ? 8.776 -2.742 -12.787 1.00 57.29 63 PRO B C 1
ATOM 2905 O O . PRO B 1 85 ? 7.861 -3.309 -13.434 1.00 46.61 63 PRO B O 1
ATOM 2909 N N . LEU B 1 86 ? 9.046 -1.437 -12.883 1.00 58.68 64 LEU B N 1
ATOM 2910 C CA . LEU B 1 86 ? 8.277 -0.525 -13.728 1.00 60.11 64 LEU B CA 1
ATOM 2911 C C . LEU B 1 86 ? 9.172 0.378 -14.562 1.00 68.92 64 LEU B C 1
ATOM 2912 O O . LEU B 1 86 ? 10.090 1.006 -14.029 1.00 73.09 64 LEU B O 1
ATOM 2917 N N . SER B 1 87 ? 8.894 0.456 -15.866 1.00 68.52 65 SER B N 1
ATOM 2918 C CA . SER B 1 87 ? 9.555 1.436 -16.732 1.00 62.64 65 SER B CA 1
ATOM 2919 C C . SER B 1 87 ? 8.689 2.686 -16.874 1.00 62.06 65 SER B C 1
ATOM 2920 O O . SER B 1 87 ? 7.454 2.612 -16.779 1.00 59.78 65 SER B O 1
ATOM 2923 N N . ALA B 1 88 ? 9.332 3.824 -17.120 1.00 58.62 66 ALA B N 1
ATOM 2924 C CA . ALA B 1 88 ? 8.624 5.042 -17.491 1.00 54.56 66 ALA B CA 1
ATOM 2925 C C . ALA B 1 88 ? 7.440 4.791 -18.460 1.00 58.85 66 ALA B C 1
ATOM 2926 O O . ALA B 1 88 ? 6.341 5.322 -18.267 1.00 58.42 66 ALA B O 1
ATOM 2928 N N . GLU B 1 89 ? 7.662 3.974 -19.489 1.00 63.33 67 GLU B N 1
ATOM 2929 C CA . GLU B 1 89 ? 6.620 3.665 -20.495 1.00 65.37 67 GLU B CA 1
ATOM 2930 C C . GLU B 1 89 ? 5.376 3.064 -19.859 1.00 68.73 67 GLU B C 1
ATOM 2931 O O . GLU B 1 89 ? 4.245 3.404 -20.234 1.00 67.28 67 GLU B O 1
ATOM 2937 N N . THR B 1 90 ? 5.602 2.154 -18.909 1.00 73.96 68 THR B N 1
ATOM 2938 C CA . THR B 1 90 ? 4.529 1.537 -18.130 1.00 72.69 68 THR B CA 1
ATOM 2939 C C . THR B 1 90 ? 3.936 2.580 -17.166 1.00 75.00 68 THR B C 1
ATOM 2940 O O . THR B 1 90 ? 2.758 2.500 -16.800 1.00 76.04 68 THR B O 1
ATOM 2944 N N . LEU B 1 91 ? 4.742 3.580 -16.808 1.00 69.70 69 LEU B N 1
ATOM 2945 C CA . LEU B 1 91 ? 4.321 4.606 -15.868 1.00 73.33 69 LEU B CA 1
ATOM 2946 C C . LEU B 1 91 ? 3.402 5.662 -16.489 1.00 81.51 69 LEU B C 1
ATOM 2947 O O . LEU B 1 91 ? 2.296 5.895 -15.990 1.00 85.90 69 LEU B O 1
ATOM 2952 N N . ALA B 1 92 ? 3.865 6.299 -17.566 1.00 80.94 70 ALA B N 1
ATOM 2953 C CA . ALA B 1 92 ? 3.074 7.281 -18.312 1.00 72.70 70 ALA B CA 1
ATOM 2954 C C . ALA B 1 92 ? 1.716 6.733 -18.793 1.00 73.53 70 ALA B C 1
ATOM 2955 O O . ALA B 1 92 ? 0.859 7.491 -19.258 1.00 77.47 70 ALA B O 1
ATOM 2957 N N . ARG B 1 93 ? 1.518 5.422 -18.670 1.00 69.86 71 ARG B N 1
ATOM 2958 C CA . ARG B 1 93 ? 0.240 4.798 -19.014 1.00 69.80 71 ARG B CA 1
ATOM 2959 C C . ARG B 1 93 ? -0.566 4.507 -17.763 1.00 75.27 71 ARG B C 1
ATOM 2960 O O . ARG B 1 93 ? -1.632 3.899 -17.824 1.00 74.82 71 ARG B O 1
ATOM 2976 N N . PRO B 1 95 ? -1.875 7.020 -15.405 1.00 92.19 73 PRO B N 1
ATOM 2977 C CA . PRO B 1 95 ? -2.032 8.394 -14.967 1.00 87.79 73 PRO B CA 1
ATOM 2978 C C . PRO B 1 95 ? -2.799 8.386 -13.656 1.00 82.17 73 PRO B C 1
ATOM 2979 O O . PRO B 1 95 ? -2.639 9.287 -12.834 1.00 79.24 73 PRO B O 1
ATOM 2983 N N . ALA B 1 96 ? -3.600 7.341 -13.470 1.00 76.28 74 ALA B N 1
ATOM 2984 C CA . ALA B 1 96 ? -4.440 7.184 -12.299 1.00 75.74 74 ALA B CA 1
ATOM 2985 C C . ALA B 1 96 ? -3.603 6.996 -11.021 1.00 80.28 74 ALA B C 1
ATOM 2986 O O . ALA B 1 96 ? -3.445 7.948 -10.249 1.00 81.47 74 ALA B O 1
ATOM 2988 N N . LEU B 1 97 ? -3.090 5.774 -10.817 1.00 76.47 75 LEU B N 1
ATOM 2989 C CA . LEU B 1 97 ? -2.111 5.408 -9.771 1.00 70.92 75 LEU B CA 1
ATOM 2990 C C . LEU B 1 97 ? -1.710 6.493 -8.783 1.00 74.38 75 LEU B C 1
ATOM 2991 O O . LEU B 1 97 ? -0.967 7.401 -9.153 1.00 73.85 75 LEU B O 1
ATOM 2996 N N . ARG B 1 98 ? -2.174 6.389 -7.534 1.00 74.92 76 ARG B N 1
ATOM 2997 C CA . ARG B 1 98 ? -1.753 7.344 -6.487 1.00 80.30 76 ARG B CA 1
ATOM 2998 C C . ARG B 1 98 ? -0.714 6.787 -5.491 1.00 77.38 76 ARG B C 1
ATOM 2999 O O . ARG B 1 98 ? 0.033 7.553 -4.874 1.00 75.05 76 ARG B O 1
ATOM 3007 N N . SER B 1 99 ? -0.652 5.461 -5.361 1.00 71.35 77 SER B N 1
ATOM 3008 C CA . SER B 1 99 ? 0.389 4.837 -4.557 1.00 71.39 77 SER B CA 1
ATOM 3009 C C . SER B 1 99 ? 0.779 3.418 -4.965 1.00 70.49 77 SER B C 1
ATOM 3010 O O . SER B 1 99 ? -0.046 2.634 -5.439 1.00 65.81 77 SER B O 1
ATOM 3013 N N . ILE B 1 100 ? 2.060 3.115 -4.754 1.00 74.33 78 ILE B N 1
ATOM 3014 C CA . ILE B 1 100 ? 2.571 1.746 -4.738 1.00 73.39 78 ILE B CA 1
ATOM 3015 C C . ILE B 1 100 ? 2.813 1.321 -3.281 1.00 78.40 78 ILE B C 1
ATOM 3016 O O . ILE B 1 100 ? 3.563 1.965 -2.531 1.00 81.63 78 ILE B O 1
ATOM 3021 N N . LEU B 1 101 ? 2.162 0.231 -2.897 1.00 72.77 79 LEU B N 1
ATOM 3022 C CA . LEU B 1 101 ? 2.224 -0.291 -1.549 1.00 65.98 79 LEU B CA 1
ATOM 3023 C C . LEU B 1 101 ? 3.103 -1.526 -1.519 1.00 60.91 79 LEU B C 1
ATOM 3024 O O . LEU B 1 101 ? 2.699 -2.607 -1.970 1.00 54.71 79 LEU B O 1
ATOM 3029 N N . ASN B 1 102 ? 4.312 -1.374 -0.992 1.00 61.40 80 ASN B N 1
ATOM 3030 C CA . ASN B 1 102 ? 5.236 -2.505 -0.969 1.00 62.75 80 ASN B CA 1
ATOM 3031 C C . ASN B 1 102 ? 5.156 -3.379 0.297 1.00 59.56 80 ASN B C 1
ATOM 3032 O O . ASN B 1 102 ? 5.095 -2.871 1.413 1.00 62.92 80 ASN B O 1
ATOM 3037 N N . VAL B 1 103 ? 5.107 -4.691 0.086 1.00 55.50 81 VAL B N 1
ATOM 3038 C CA . VAL B 1 103 ? 4.948 -5.683 1.147 1.00 54.78 81 VAL B CA 1
ATOM 3039 C C . VAL B 1 103 ? 6.188 -6.574 1.273 1.00 60.01 81 VAL B C 1
ATOM 3040 O O . VAL B 1 103 ? 6.126 -7.738 1.692 1.00 59.43 81 VAL B O 1
ATOM 3044 N N . GLU B 1 104 ? 7.314 -6.013 0.861 1.00 68.82 82 GLU B N 1
ATOM 3045 C CA . GLU B 1 104 ? 8.614 -6.590 1.106 1.00 76.10 82 GLU B CA 1
ATOM 3046 C C . GLU B 1 104 ? 9.318 -5.436 1.798 1.00 82.56 82 GLU B C 1
ATOM 3047 O O . GLU B 1 104 ? 9.416 -4.346 1.235 1.00 81.32 82 GLU B O 1
ATOM 3053 N N . SER B 1 105 ? 9.777 -5.655 3.026 1.00 86.10 83 SER B N 1
ATOM 3054 C CA . SER B 1 105 ? 10.311 -4.559 3.851 1.00 86.75 83 SER B CA 1
ATOM 3055 C C . SER B 1 105 ? 11.268 -3.565 3.144 1.00 82.44 83 SER B C 1
ATOM 3056 O O . SER B 1 105 ? 11.133 -2.360 3.334 1.00 81.11 83 SER B O 1
ATOM 3059 N N . ASN B 1 106 ? 12.201 -4.052 2.321 1.00 81.88 84 ASN B N 1
ATOM 3060 C CA . ASN B 1 106 ? 13.261 -3.185 1.745 1.00 80.39 84 ASN B CA 1
ATOM 3061 C C . ASN B 1 106 ? 13.021 -2.644 0.328 1.00 72.13 84 ASN B C 1
ATOM 3062 O O . ASN B 1 106 ? 12.855 -3.411 -0.618 1.00 68.95 84 ASN B O 1
ATOM 3067 N N . LEU B 1 107 ? 13.036 -1.321 0.193 1.00 69.67 85 LEU B N 1
ATOM 3068 C CA . LEU B 1 107 ? 12.818 -0.652 -1.099 1.00 72.13 85 LEU B CA 1
ATOM 3069 C C . LEU B 1 107 ? 13.758 -1.146 -2.216 1.00 73.34 85 LEU B C 1
ATOM 3070 O O . LEU B 1 107 ? 14.956 -1.309 -1.988 1.00 72.66 85 LEU B O 1
ATOM 3075 N N . LEU B 1 108 ? 13.221 -1.379 -3.414 1.00 72.59 86 LEU B N 1
ATOM 3076 C CA . LEU B 1 108 ? 14.031 -1.895 -4.527 1.00 74.29 86 LEU B CA 1
ATOM 3077 C C . LEU B 1 108 ? 14.308 -0.896 -5.648 1.00 73.01 86 LEU B C 1
ATOM 3078 O O . LEU B 1 108 ? 13.428 -0.139 -6.038 1.00 69.09 86 LEU B O 1
ATOM 3083 N N . ASN B 1 109 ? 15.544 -0.929 -6.153 1.00 78.90 87 ASN B N 1
ATOM 3084 C CA . ASN B 1 109 ? 16.002 -0.139 -7.313 1.00 81.85 87 ASN B CA 1
ATOM 3085 C C . ASN B 1 109 ? 15.356 -0.667 -8.608 1.00 78.24 87 ASN B C 1
ATOM 3086 O O . ASN B 1 109 ? 16.013 -1.264 -9.465 1.00 72.93 87 ASN B O 1
ATOM 3091 N N . ASN B 1 110 ? 14.068 -0.380 -8.746 1.00 77.56 88 ASN B N 1
ATOM 3092 C CA . ASN B 1 110 ? 13.139 -1.222 -9.487 1.00 76.04 88 ASN B CA 1
ATOM 3093 C C . ASN B 1 110 ? 12.387 -0.497 -10.603 1.00 77.46 88 ASN B C 1
ATOM 3094 O O . ASN B 1 110 ? 11.778 -1.138 -11.478 1.00 71.57 88 ASN B O 1
ATOM 3107 N N . PRO B 1 112 ? 11.337 4.010 -12.101 1.00 83.63 90 PRO B N 1
ATOM 3108 C CA . PRO B 1 112 ? 11.691 5.434 -12.029 1.00 85.91 90 PRO B CA 1
ATOM 3109 C C . PRO B 1 112 ? 11.149 6.164 -10.766 1.00 84.64 90 PRO B C 1
ATOM 3110 O O . PRO B 1 112 ? 10.013 6.651 -10.762 1.00 77.56 90 PRO B O 1
ATOM 3114 N N . TYR B 1 113 ? 11.969 6.242 -9.715 1.00 82.00 91 TYR B N 1
ATOM 3115 C CA . TYR B 1 113 ? 11.596 6.926 -8.461 1.00 83.59 91 TYR B CA 1
ATOM 3116 C C . TYR B 1 113 ? 11.643 8.460 -8.583 1.00 84.30 91 TYR B C 1
ATOM 3117 O O . TYR B 1 113 ? 11.643 9.185 -7.579 1.00 82.83 91 TYR B O 1
ATOM 3126 N N . GLU B 1 114 ? 11.701 8.949 -9.812 1.00 81.80 92 GLU B N 1
ATOM 3127 C CA . GLU B 1 114 ? 11.731 10.376 -10.050 1.00 83.19 92 GLU B CA 1
ATOM 3128 C C . GLU B 1 114 ? 10.372 10.836 -10.554 1.00 82.12 92 GLU B C 1
ATOM 3129 O O . GLU B 1 114 ? 9.887 11.899 -10.166 1.00 80.58 92 GLU B O 1
ATOM 3135 N N . VAL B 1 115 ? 9.751 10.021 -11.402 1.00 80.50 93 VAL B N 1
ATOM 3136 C CA . VAL B 1 115 ? 8.405 10.310 -11.872 1.00 83.28 93 VAL B CA 1
ATOM 3137 C C . VAL B 1 115 ? 7.408 10.237 -10.703 1.00 82.89 93 VAL B C 1
ATOM 3138 O O . VAL B 1 115 ? 6.622 11.170 -10.505 1.00 87.39 93 VAL B O 1
ATOM 3142 N N . LEU B 1 116 ? 7.461 9.150 -9.929 1.00 79.48 94 LEU B N 1
ATOM 3143 C CA . LEU B 1 116 ? 6.773 9.070 -8.638 1.00 74.63 94 LEU B CA 1
ATOM 3144 C C . LEU B 1 116 ? 7.469 10.131 -7.801 1.00 77.78 94 LEU B C 1
ATOM 3145 O O . LEU B 1 116 ? 8.647 9.984 -7.495 1.00 82.08 94 LEU B O 1
ATOM 3150 N N . PHE B 1 117 ? 6.752 11.201 -7.474 1.00 77.57 95 PHE B N 1
ATOM 3151 C CA . PHE B 1 117 ? 7.312 12.437 -6.890 1.00 87.14 95 PHE B CA 1
ATOM 3152 C C . PHE B 1 117 ? 6.634 13.629 -7.564 1.00 92.82 95 PHE B C 1
ATOM 3153 O O . PHE B 1 117 ? 5.930 14.404 -6.906 1.00 98.33 95 PHE B O 1
ATOM 3161 N N . GLN B 1 118 ? 6.856 13.768 -8.875 1.00 88.98 96 GLN B N 1
ATOM 3162 C CA . GLN B 1 118 ? 6.093 14.690 -9.712 1.00 83.88 96 GLN B CA 1
ATOM 3163 C C . GLN B 1 118 ? 4.648 14.211 -9.764 1.00 83.88 96 GLN B C 1
ATOM 3164 O O . GLN B 1 118 ? 3.752 14.884 -9.250 1.00 79.07 96 GLN B O 1
ATOM 3170 N N . ARG B 1 119 ? 4.435 13.035 -10.366 1.00 84.41 97 ARG B N 1
ATOM 3171 C CA . ARG B 1 119 ? 3.130 12.359 -10.372 1.00 84.28 97 ARG B CA 1
ATOM 3172 C C . ARG B 1 119 ? 2.552 12.301 -8.950 1.00 85.87 97 ARG B C 1
ATOM 3173 O O . ARG B 1 119 ? 1.364 12.015 -8.760 1.00 88.59 97 ARG B O 1
ATOM 3181 N N . GLY B 1 120 ? 3.406 12.579 -7.963 1.00 82.99 98 GLY B N 1
ATOM 3182 C CA . GLY B 1 120 ? 3.023 12.613 -6.557 1.00 77.59 98 GLY B CA 1
ATOM 3183 C C . GLY B 1 120 ? 2.720 11.240 -5.993 1.00 75.75 98 GLY B C 1
ATOM 3184 O O . GLY B 1 120 ? 1.961 11.116 -5.033 1.00 77.70 98 GLY B O 1
ATOM 3185 N N . ILE B 1 121 ? 3.314 10.203 -6.574 1.00 74.94 99 ILE B N 1
ATOM 3186 C CA . ILE B 1 121 ? 2.974 8.842 -6.173 1.00 75.23 99 ILE B CA 1
ATOM 3187 C C . ILE B 1 121 ? 3.718 8.458 -4.902 1.00 81.56 99 ILE B C 1
ATOM 3188 O O . ILE B 1 121 ? 4.924 8.721 -4.758 1.00 84.42 99 ILE B O 1
ATOM 3193 N N . HIS B 1 122 ? 2.978 7.842 -3.983 1.00 81.35 100 HIS B N 1
ATOM 3194 C CA . HIS B 1 122 ? 3.536 7.361 -2.730 1.00 73.58 100 HIS B CA 1
ATOM 3195 C C . HIS B 1 122 ? 4.003 5.946 -2.881 1.00 68.98 100 HIS B C 1
ATOM 3196 O O . HIS B 1 122 ? 3.289 5.101 -3.425 1.00 60.43 100 HIS B O 1
ATOM 3203 N N . VAL B 1 123 ? 5.216 5.686 -2.398 1.00 67.32 101 VAL B N 1
ATOM 3204 C CA . VAL B 1 123 ? 5.709 4.322 -2.192 1.00 62.56 101 VAL B CA 1
ATOM 3205 C C . VAL B 1 123 ? 5.735 4.078 -0.685 1.00 63.75 101 VAL B C 1
ATOM 3206 O O . VAL B 1 123 ? 6.375 4.807 0.082 1.00 59.50 101 VAL B O 1
ATOM 3210 N N . VAL B 1 124 ? 5.008 3.056 -0.260 1.00 66.93 102 VAL B N 1
ATOM 3211 C CA . VAL B 1 124 ? 4.896 2.780 1.155 1.00 62.80 102 VAL B CA 1
ATOM 3212 C C . VAL B 1 124 ? 5.450 1.410 1.531 1.00 67.59 102 VAL B C 1
ATOM 3213 O O . VAL B 1 124 ? 5.416 0.440 0.745 1.00 63.24 102 VAL B O 1
ATOM 3217 N N . THR B 1 125 ? 5.994 1.366 2.742 1.00 71.21 103 THR B N 1
ATOM 3218 C CA . THR B 1 125 ? 6.652 0.192 3.272 1.00 68.10 103 THR B CA 1
ATOM 3219 C C . THR B 1 125 ? 5.800 -0.319 4.404 1.00 69.31 103 THR B C 1
ATOM 3220 O O . THR B 1 125 ? 5.202 0.471 5.136 1.00 74.06 103 THR B O 1
ATOM 3224 N N . THR B 1 126 ? 5.728 -1.636 4.539 1.00 65.33 104 THR B N 1
ATOM 3225 C CA . THR B 1 126 ? 4.998 -2.239 5.648 1.00 63.68 104 THR B CA 1
ATOM 3226 C C . THR B 1 126 ? 5.989 -2.855 6.641 1.00 63.88 104 THR B C 1
ATOM 3227 O O . THR B 1 126 ? 5.604 -3.665 7.481 1.00 60.18 104 THR B O 1
ATOM 3231 N N . GLY B 1 127 ? 7.262 -2.472 6.530 1.00 65.05 105 GLY B N 1
ATOM 3232 C CA . GLY B 1 127 ? 8.357 -3.133 7.258 1.00 69.24 105 GLY B CA 1
ATOM 3233 C C . GLY B 1 127 ? 8.305 -3.086 8.781 1.00 69.13 105 GLY B C 1
ATOM 3234 O O . GLY B 1 127 ? 8.967 -3.879 9.452 1.00 71.24 105 GLY B O 1
ATOM 3235 N N . GLN B 1 128 ? 7.513 -2.166 9.329 1.00 65.00 106 GLN B N 1
ATOM 3236 C CA . GLN B 1 128 ? 7.397 -2.012 10.768 1.00 59.72 106 GLN B CA 1
ATOM 3237 C C . GLN B 1 128 ? 6.858 -3.248 11.499 1.00 61.61 106 GLN B C 1
ATOM 3238 O O . GLN B 1 128 ? 7.109 -3.414 12.699 1.00 67.04 106 GLN B O 1
ATOM 3244 N N . VAL B 1 129 ? 6.141 -4.117 10.785 1.00 55.41 107 VAL B N 1
ATOM 3245 C CA . VAL B 1 129 ? 5.534 -5.305 11.396 1.00 55.66 107 VAL B CA 1
ATOM 3246 C C . VAL B 1 129 ? 6.546 -6.337 11.839 1.00 53.75 107 VAL B C 1
ATOM 3247 O O . VAL B 1 129 ? 6.184 -7.357 12.420 1.00 55.40 107 VAL B O 1
ATOM 3251 N N . PHE B 1 130 ? 7.808 -6.104 11.528 1.00 53.41 108 PHE B N 1
ATOM 3252 C CA . PHE B 1 130 ? 8.852 -7.008 11.981 1.00 56.11 108 PHE B CA 1
ATOM 3253 C C . PHE B 1 130 ? 9.550 -6.451 13.213 1.00 53.08 108 PHE B C 1
ATOM 3254 O O . PHE B 1 130 ? 10.514 -7.026 13.699 1.00 54.16 108 PHE B O 1
ATOM 3262 N N . ALA B 1 131 ? 9.055 -5.326 13.716 1.00 50.54 109 ALA B N 1
ATOM 3263 C CA . ALA B 1 131 ? 9.685 -4.690 14.843 1.00 50.13 109 ALA B CA 1
ATOM 3264 C C . ALA B 1 131 ? 9.377 -5.494 16.114 1.00 52.71 109 ALA B C 1
ATOM 3265 O O . ALA B 1 131 ? 10.306 -6.027 16.739 1.00 53.65 109 ALA B O 1
ATOM 3267 N N . GLU B 1 132 ? 8.095 -5.636 16.468 1.00 50.57 110 GLU B N 1
ATOM 3268 C CA . GLU B 1 132 ? 7.722 -6.455 17.636 1.00 51.75 110 GLU B CA 1
ATOM 3269 C C . GLU B 1 132 ? 8.355 -7.873 17.641 1.00 52.42 110 GLU B C 1
ATOM 3270 O O . GLU B 1 132 ? 9.099 -8.191 18.565 1.00 56.94 110 GLU B O 1
ATOM 3276 N N . PRO B 1 133 ? 8.107 -8.712 16.610 1.00 46.21 111 PRO B N 1
ATOM 3277 C CA . PRO B 1 133 ? 8.648 -10.068 16.697 1.00 46.54 111 PRO B CA 1
ATOM 3278 C C . PRO B 1 133 ? 10.170 -10.131 16.860 1.00 47.93 111 PRO B C 1
ATOM 3279 O O . PRO B 1 133 ? 10.679 -11.033 17.549 1.00 47.55 111 PRO B O 1
ATOM 3283 N N . VAL B 1 134 ? 10.891 -9.193 16.247 1.00 45.05 112 VAL B N 1
ATOM 3284 C CA . VAL B 1 134 ? 12.352 -9.179 16.369 1.00 46.09 112 VAL B CA 1
ATOM 3285 C C . VAL B 1 134 ? 12.778 -8.661 17.766 1.00 47.69 112 VAL B C 1
ATOM 3286 O O . VAL B 1 134 ? 13.537 -9.328 18.481 1.00 46.55 112 VAL B O 1
ATOM 3290 N N . ALA B 1 135 ? 12.273 -7.491 18.167 1.00 44.94 113 ALA B N 1
ATOM 3291 C CA . ALA B 1 135 ? 12.422 -7.054 19.550 1.00 42.90 113 ALA B CA 1
ATOM 3292 C C . ALA B 1 135 ? 12.248 -8.256 20.478 1.00 43.54 113 ALA B C 1
ATOM 3293 O O . ALA B 1 135 ? 13.170 -8.636 21.219 1.00 41.21 113 ALA B O 1
ATOM 3295 N N . GLU B 1 136 ? 11.073 -8.873 20.391 1.00 43.80 114 GLU B N 1
ATOM 3296 C CA . GLU B 1 136 ? 10.716 -9.955 21.274 1.00 46.05 114 GLU B CA 1
ATOM 3297 C C . GLU B 1 136 ? 11.795 -11.027 21.297 1.00 48.31 114 GLU B C 1
ATOM 3298 O O . GLU B 1 136 ? 12.279 -11.396 22.381 1.00 50.47 114 GLU B O 1
ATOM 3304 N N . ILE B 1 137 ? 12.224 -11.499 20.130 1.00 46.60 115 ILE B N 1
ATOM 3305 C CA . ILE B 1 137 ? 13.212 -12.574 20.151 1.00 48.50 115 ILE B CA 1
ATOM 3306 C C . ILE B 1 137 ? 14.594 -12.039 20.538 1.00 50.44 115 ILE B C 1
ATOM 3307 O O . ILE B 1 137 ? 15.444 -12.791 21.036 1.00 54.75 115 ILE B O 1
ATOM 3312 N N . GLY B 1 138 ? 14.805 -10.739 20.337 1.00 48.10 116 GLY B N 1
ATOM 3313 C CA . GLY B 1 138 ? 16.042 -10.097 20.773 1.00 47.55 116 GLY B CA 1
ATOM 3314 C C . GLY B 1 138 ? 16.176 -10.151 22.287 1.00 45.80 116 GLY B C 1
ATOM 3315 O O . GLY B 1 138 ? 17.226 -10.507 22.829 1.00 42.21 116 GLY B O 1
ATOM 3316 N N . LEU B 1 139 ? 15.097 -9.809 22.978 1.00 44.84 117 LEU B N 1
ATOM 3317 C CA . LEU B 1 139 ? 15.091 -9.935 24.427 1.00 45.76 117 LEU B CA 1
ATOM 3318 C C . LEU B 1 139 ? 15.318 -11.407 24.801 1.00 46.19 117 LEU B C 1
ATOM 3319 O O . LEU B 1 139 ? 16.008 -11.704 25.786 1.00 49.26 117 LEU B O 1
ATOM 3324 N N . GLY B 1 140 ? 14.742 -12.312 24.015 1.00 37.74 118 GLY B N 1
ATOM 3325 C CA . GLY B 1 140 ? 15.003 -13.717 24.179 1.00 36.92 118 GLY B CA 1
ATOM 3326 C C . GLY B 1 140 ? 16.477 -14.075 24.185 1.00 36.25 118 GLY B C 1
ATOM 3327 O O . GLY B 1 140 ? 16.935 -14.710 25.137 1.00 40.57 118 GLY B O 1
ATOM 3328 N N . PHE B 1 141 ? 17.235 -13.686 23.158 1.00 34.54 119 PHE B N 1
ATOM 3329 C CA . PHE B 1 141 ? 18.694 -13.985 23.150 1.00 36.06 119 PHE B CA 1
ATOM 3330 C C . PHE B 1 141 ? 19.455 -13.359 24.321 1.00 36.14 119 PHE B C 1
ATOM 3331 O O . PHE B 1 141 ? 20.223 -14.047 25.029 1.00 34.95 119 PHE B O 1
ATOM 3339 N N . ALA B 1 142 ? 19.257 -12.054 24.512 1.00 34.57 120 ALA B N 1
ATOM 3340 C CA . ALA B 1 142 ? 19.904 -11.349 25.614 1.00 35.00 120 ALA B CA 1
ATOM 3341 C C . ALA B 1 142 ? 19.746 -12.106 26.929 1.00 36.61 120 ALA B C 1
ATOM 3342 O O . ALA B 1 142 ? 20.748 -12.453 27.562 1.00 38.55 120 ALA B O 1
ATOM 3344 N N . LEU B 1 143 ? 18.512 -12.427 27.318 1.00 36.29 121 LEU B N 1
ATOM 3345 C CA . LEU B 1 143 ? 18.303 -13.182 28.567 1.00 35.52 121 LEU B CA 1
ATOM 3346 C C . LEU B 1 143 ? 18.947 -14.551 28.527 1.00 36.84 121 LEU B C 1
ATOM 3347 O O . LEU B 1 143 ? 19.406 -15.057 29.551 1.00 35.89 121 LEU B O 1
ATOM 3352 N N . ALA B 1 144 ? 18.998 -15.140 27.335 1.00 37.20 122 ALA B N 1
ATOM 3353 C CA . ALA B 1 144 ? 19.572 -16.463 27.167 1.00 34.31 122 ALA B CA 1
ATOM 3354 C C . ALA B 1 144 ? 21.084 -16.349 27.227 1.00 34.01 122 ALA B C 1
ATOM 3355 O O . ALA B 1 144 ? 21.751 -17.142 27.904 1.00 31.28 122 ALA B O 1
ATOM 3357 N N . LEU B 1 145 ? 21.604 -15.334 26.531 1.00 34.52 123 LEU B N 1
ATOM 3358 C CA . LEU B 1 145 ? 23.023 -14.963 26.609 1.00 34.98 123 LEU B CA 1
ATOM 3359 C C . LEU B 1 145 ? 23.390 -14.578 28.017 1.00 34.14 123 LEU B C 1
ATOM 3360 O O . LEU B 1 145 ? 24.307 -15.143 28.602 1.00 33.42 123 LEU B O 1
ATOM 3365 N N . ALA B 1 146 ? 22.628 -13.636 28.574 1.00 34.71 124 ALA B N 1
ATOM 3366 C CA . ALA B 1 146 ? 22.815 -13.215 29.965 1.00 33.48 124 ALA B CA 1
ATOM 3367 C C . ALA B 1 146 ? 22.757 -14.364 30.962 1.00 32.04 124 ALA B C 1
ATOM 3368 O O . ALA B 1 146 ? 23.286 -14.235 32.049 1.00 33.62 124 ALA B O 1
ATOM 3370 N N . ARG B 1 147 ? 22.126 -15.488 30.621 1.00 32.04 125 ARG B N 1
ATOM 3371 C CA . ARG B 1 147 ? 21.883 -16.492 31.672 1.00 32.74 125 ARG B CA 1
ATOM 3372 C C . ARG B 1 147 ? 22.102 -17.953 31.360 1.00 30.23 125 ARG B C 1
ATOM 3373 O O . ARG B 1 147 ? 21.824 -18.805 32.179 1.00 29.89 125 ARG B O 1
ATOM 3381 N N . GLY B 1 148 ? 22.649 -18.232 30.187 1.00 31.41 126 GLY B N 1
ATOM 3382 C CA . GLY B 1 148 ? 23.100 -19.571 29.856 1.00 32.33 126 GLY B CA 1
ATOM 3383 C C . GLY B 1 148 ? 21.966 -20.558 29.728 1.00 33.91 126 GLY B C 1
ATOM 3384 O O . GLY B 1 148 ? 22.159 -21.744 29.985 1.00 32.11 126 GLY B O 1
ATOM 3385 N N . ILE B 1 149 ? 20.800 -20.050 29.298 1.00 34.96 127 ILE B N 1
ATOM 3386 C CA . ILE B 1 149 ? 19.565 -20.826 29.171 1.00 36.05 127 ILE B CA 1
ATOM 3387 C C . ILE B 1 149 ? 19.755 -22.034 28.247 1.00 41.65 127 ILE B C 1
ATOM 3388 O O . ILE B 1 149 ? 19.408 -23.168 28.630 1.00 46.85 127 ILE B O 1
ATOM 3393 N N . VAL B 1 150 ? 20.340 -21.788 27.074 1.00 40.76 128 VAL B N 1
ATOM 3394 C CA . VAL B 1 150 ? 20.558 -22.822 26.077 1.00 41.95 128 VAL B CA 1
ATOM 3395 C C . VAL B 1 150 ? 21.580 -23.848 26.531 1.00 42.99 128 VAL B C 1
ATOM 3396 O O . VAL B 1 150 ? 21.326 -25.061 26.452 1.00 44.17 128 VAL B O 1
ATOM 3400 N N . ASP B 1 151 ? 22.732 -23.410 27.015 1.00 44.88 129 ASP B N 1
ATOM 3401 C CA . ASP B 1 151 ? 23.695 -24.443 27.413 1.00 48.50 129 ASP B CA 1
ATOM 3402 C C . ASP B 1 151 ? 23.399 -25.022 28.787 1.00 46.11 129 ASP B C 1
ATOM 3403 O O . ASP B 1 151 ? 24.002 -26.007 29.177 1.00 50.68 129 ASP B O 1
ATOM 3408 N N . ALA B 1 152 ? 22.452 -24.430 29.504 1.00 44.33 130 ALA B N 1
ATOM 3409 C CA . ALA B 1 152 ? 21.938 -25.061 30.704 1.00 42.64 130 ALA B CA 1
ATOM 3410 C C . ALA B 1 152 ? 21.050 -26.228 30.279 1.00 45.46 130 ALA B C 1
ATOM 3411 O O . ALA B 1 152 ? 20.956 -27.242 30.970 1.00 42.94 130 ALA B O 1
ATOM 3413 N N . ASP B 1 153 ? 20.388 -26.078 29.140 1.00 45.65 131 ASP B N 1
ATOM 3414 C CA . ASP B 1 153 ? 19.448 -27.078 28.696 1.00 49.63 131 ASP B CA 1
ATOM 3415 C C . ASP B 1 153 ? 20.192 -28.232 28.058 1.00 53.20 131 ASP B C 1
ATOM 3416 O O . ASP B 1 153 ? 19.938 -29.407 28.362 1.00 54.52 131 ASP B O 1
ATOM 3421 N N . ILE B 1 154 ? 21.125 -27.884 27.177 1.00 54.53 132 ILE B N 1
ATOM 3422 C CA . ILE B 1 154 ? 21.916 -28.874 26.473 1.00 54.64 132 ILE B CA 1
ATOM 3423 C C . ILE B 1 154 ? 22.642 -29.765 27.489 1.00 54.28 132 ILE B C 1
ATOM 3424 O O . ILE B 1 154 ? 22.544 -30.997 27.426 1.00 50.63 132 ILE B O 1
ATOM 3429 N N . ALA B 1 155 ? 23.302 -29.131 28.456 1.00 52.71 133 ALA B N 1
ATOM 3430 C CA . ALA B 1 155 ? 23.889 -29.833 29.598 1.00 53.44 133 ALA B CA 1
ATOM 3431 C C . ALA B 1 155 ? 22.929 -30.808 30.328 1.00 53.90 133 ALA B C 1
ATOM 3432 O O . ALA B 1 155 ? 23.334 -31.899 30.751 1.00 52.41 133 ALA B O 1
ATOM 3434 N N . PHE B 1 156 ? 21.669 -30.406 30.468 1.00 52.77 134 PHE B N 1
ATOM 3435 C CA . PHE B 1 156 ? 20.702 -31.148 31.258 1.00 59.15 134 PHE B CA 1
ATOM 3436 C C . PHE B 1 156 ? 20.247 -32.356 30.443 1.00 64.85 134 PHE B C 1
ATOM 3437 O O . PHE B 1 156 ? 19.889 -33.400 31.005 1.00 65.70 134 PHE B O 1
ATOM 3445 N N . GLN B 1 157 ? 20.261 -32.203 29.118 1.00 61.97 135 GLN B N 1
ATOM 3446 C CA . GLN B 1 157 ? 20.080 -33.336 28.214 1.00 62.29 135 GLN B CA 1
ATOM 3447 C C . GLN B 1 157 ? 21.197 -34.367 28.395 1.00 61.98 135 GLN B C 1
ATOM 3448 O O . GLN B 1 157 ? 20.934 -35.562 28.497 1.00 70.58 135 GLN B O 1
ATOM 3454 N N . GLU B 1 158 ? 22.437 -33.902 28.463 1.00 58.42 136 GLU B N 1
ATOM 3455 C CA . GLU B 1 158 ? 23.589 -34.798 28.426 1.00 58.42 136 GLU B CA 1
ATOM 3456 C C . GLU B 1 158 ? 24.101 -35.204 29.806 1.00 62.34 136 GLU B C 1
ATOM 3457 O O . GLU B 1 158 ? 25.041 -35.990 29.912 1.00 67.20 136 GLU B O 1
ATOM 3463 N N . GLY B 1 159 ? 23.490 -34.673 30.860 1.00 64.14 137 GLY B N 1
ATOM 3464 C CA . GLY B 1 159 ? 23.885 -35.023 32.231 1.00 64.04 137 GLY B CA 1
ATOM 3465 C C . GLY B 1 159 ? 25.012 -34.194 32.826 1.00 66.65 137 GLY B C 1
ATOM 3466 O O . GLY B 1 159 ? 25.481 -34.490 33.925 1.00 66.24 137 GLY B O 1
ATOM 3467 N N . THR B 1 160 ? 25.419 -33.143 32.108 1.00 69.03 138 THR B N 1
ATOM 3468 C CA . THR B 1 160 ? 26.563 -32.285 32.462 1.00 69.18 138 THR B CA 1
ATOM 3469 C C . THR B 1 160 ? 26.362 -31.451 33.746 1.00 71.56 138 THR B C 1
ATOM 3470 O O . THR B 1 160 ? 27.314 -31.263 34.513 1.00 71.28 138 THR B O 1
ATOM 3474 N N . GLU B 1 161 ? 25.148 -30.931 33.956 1.00 68.28 139 GLU B N 1
ATOM 3475 C CA . GLU B 1 161 ? 24.700 -30.440 35.277 1.00 66.54 139 GLU B CA 1
ATOM 3476 C C . GLU B 1 161 ? 25.303 -29.156 35.860 1.00 65.08 139 GLU B C 1
ATOM 3477 O O . GLU B 1 161 ? 25.304 -28.114 35.201 1.00 66.69 139 GLU B O 1
ATOM 3483 N N . LEU B 1 162 ? 25.778 -29.219 37.105 1.00 59.82 140 LEU B N 1
ATOM 3484 C CA . LEU B 1 162 ? 26.070 -28.015 37.897 1.00 57.94 140 LEU B CA 1
ATOM 3485 C C . LEU B 1 162 ? 24.763 -27.327 38.342 1.00 60.12 140 LEU B C 1
ATOM 3486 O O . LEU B 1 162 ? 24.134 -26.562 37.592 1.00 59.26 140 LEU B O 1
ATOM 3491 N N . TRP B 1 163 ? 24.376 -27.623 39.584 1.00 60.17 141 TRP B N 1
ATOM 3492 C CA . TRP B 1 163 ? 23.121 -27.166 40.184 1.00 51.70 141 TRP B CA 1
ATOM 3493 C C . TRP B 1 163 ? 23.280 -25.920 40.987 1.00 46.24 141 TRP B C 1
ATOM 3494 O O . TRP B 1 163 ? 24.361 -25.610 41.489 1.00 43.18 141 TRP B O 1
ATOM 3505 N N . GLY B 1 164 ? 22.183 -25.197 41.116 1.00 45.23 142 GLY B N 1
ATOM 3506 C CA . GLY B 1 164 ? 22.162 -23.937 41.841 1.00 47.39 142 GLY B CA 1
ATOM 3507 C C . GLY B 1 164 ? 23.304 -23.021 41.473 1.00 47.60 142 GLY B C 1
ATOM 3508 O O . GLY B 1 164 ? 23.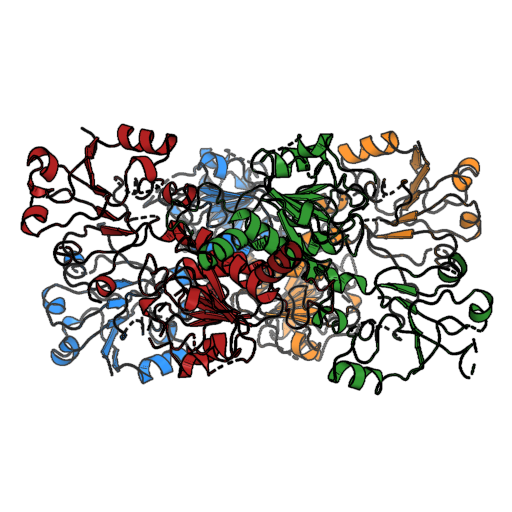617 -22.847 40.286 1.00 46.99 142 GLY B O 1
ATOM 3509 N N . GLY B 1 165 ? 23.941 -22.477 42.511 1.00 48.79 143 GLY B N 1
ATOM 3510 C CA . GLY B 1 165 ? 24.986 -21.464 42.378 1.00 48.80 143 GLY B CA 1
ATOM 3511 C C . GLY B 1 165 ? 26.227 -21.853 41.590 1.00 48.60 143 GLY B C 1
ATOM 3512 O O . GLY B 1 165 ? 26.926 -20.980 41.086 1.00 44.36 143 GLY B O 1
ATOM 3513 N N . GLU B 1 166 ? 26.500 -23.153 41.475 1.00 52.71 144 GLU B N 1
ATOM 3514 C CA . GLU B 1 166 ? 27.638 -23.630 40.669 1.00 56.62 144 GLU B CA 1
ATOM 3515 C C . GLU B 1 166 ? 27.539 -23.271 39.177 1.00 57.01 144 GLU B C 1
ATOM 3516 O O . GLU B 1 166 ? 28.561 -23.140 38.515 1.00 56.69 144 GLU B O 1
ATOM 3522 N N . GLY B 1 167 ? 26.323 -23.129 38.642 1.00 57.55 145 GLY B N 1
ATOM 3523 C CA . GLY B 1 167 ? 26.153 -22.854 37.209 1.00 52.44 145 GLY B CA 1
ATOM 3524 C C . GLY B 1 167 ? 26.269 -21.374 36.882 1.00 51.52 145 GLY B C 1
ATOM 3525 O O . GLY B 1 167 ? 26.408 -20.986 35.720 1.00 46.15 145 GLY B O 1
ATOM 3526 N N . ASN B 1 168 ? 26.245 -20.543 37.920 1.00 50.41 146 ASN B N 1
ATOM 3527 C CA . ASN B 1 168 ? 25.934 -19.136 37.739 1.00 48.26 146 ASN B CA 1
ATOM 3528 C C . ASN B 1 168 ? 27.084 -18.152 37.828 1.00 45.03 146 ASN B C 1
ATOM 3529 O O . ASN B 1 168 ? 26.849 -16.944 37.795 1.00 44.99 146 ASN B O 1
ATOM 3534 N N . ALA B 1 169 ? 28.309 -18.662 37.901 1.00 43.30 147 ALA B N 1
ATOM 3535 C CA . ALA B 1 169 ? 29.528 -17.836 37.968 1.00 45.61 147 ALA B CA 1
ATOM 3536 C C . ALA B 1 169 ? 29.500 -16.556 37.137 1.00 46.67 147 ALA B C 1
ATOM 3537 O O . ALA B 1 169 ? 30.012 -15.519 37.566 1.00 49.89 147 ALA B O 1
ATOM 3539 N N . SER B 1 170 ? 28.927 -16.636 35.941 1.00 44.88 148 SER B N 1
ATOM 3540 C CA . SER B 1 170 ? 28.871 -15.490 35.048 1.00 46.52 148 SER B CA 1
ATOM 3541 C C . SER B 1 170 ? 27.470 -15.336 34.476 1.00 45.99 148 SER B C 1
ATOM 3542 O O . SER B 1 170 ? 27.293 -15.029 33.292 1.00 42.90 148 SER B O 1
ATOM 3545 N N . ALA B 1 171 ? 26.485 -15.561 35.335 1.00 44.41 149 ALA B N 1
ATOM 3546 C CA . ALA B 1 171 ? 25.106 -15.254 35.036 1.00 45.60 149 ALA B CA 1
ATOM 3547 C C . ALA B 1 171 ? 24.777 -13.899 35.662 1.00 45.13 149 ALA B C 1
ATOM 3548 O O . ALA B 1 171 ? 25.034 -13.702 36.853 1.00 45.07 149 ALA B O 1
ATOM 3550 N N . ARG B 1 172 ? 24.204 -12.980 34.878 1.00 42.02 150 ARG B N 1
ATOM 3551 C CA . ARG B 1 172 ? 23.869 -11.631 35.372 1.00 42.66 150 ARG B CA 1
ATOM 3552 C C . ARG B 1 172 ? 22.427 -11.151 35.044 1.00 37.74 150 ARG B C 1
ATOM 3553 O O . ARG B 1 172 ? 21.736 -11.766 34.235 1.00 36.65 150 ARG B O 1
ATOM 3561 N N . LEU B 1 173 ? 21.992 -10.060 35.679 1.00 34.95 151 LEU B N 1
ATOM 3562 C CA . LEU B 1 173 ? 20.696 -9.434 35.404 1.00 33.25 151 LEU B CA 1
ATOM 3563 C C . LEU B 1 173 ? 20.831 -8.413 34.309 1.00 34.02 151 LEU B C 1
ATOM 3564 O O . LEU B 1 173 ? 21.900 -7.896 34.094 1.00 40.08 151 LEU B O 1
ATOM 3569 N N . ILE B 1 174 ? 19.727 -8.105 33.649 1.00 34.41 152 ILE B N 1
ATOM 3570 C CA . ILE B 1 174 ? 19.657 -7.090 32.602 1.00 34.06 152 ILE B CA 1
ATOM 3571 C C . ILE B 1 174 ? 19.098 -5.818 33.236 1.00 32.66 152 ILE B C 1
ATOM 3572 O O . ILE B 1 174 ? 19.464 -4.698 32.888 1.00 30.24 152 ILE B O 1
ATOM 3577 N N . ALA B 1 175 ? 18.196 -6.020 34.179 1.00 32.59 153 ALA B N 1
ATOM 3578 C CA . ALA B 1 175 ? 17.711 -4.962 35.029 1.00 34.20 153 ALA B CA 1
ATOM 3579 C C . ALA B 1 175 ? 18.903 -4.308 35.722 1.00 35.13 153 ALA B C 1
ATOM 3580 O O . ALA B 1 175 ? 19.739 -4.990 36.308 1.00 35.47 153 ALA B O 1
ATOM 3582 N N . GLY B 1 176 ? 18.991 -2.987 35.611 1.00 36.92 154 GLY B N 1
ATOM 3583 C CA . GLY B 1 176 ? 20.063 -2.230 36.219 1.00 38.03 154 GLY B CA 1
ATOM 3584 C C . GLY B 1 176 ? 21.370 -2.360 35.475 1.00 41.19 154 GLY B C 1
ATOM 3585 O O . GLY B 1 176 ? 22.405 -1.862 35.930 1.00 44.15 154 GLY B O 1
ATOM 3586 N N . SER B 1 177 ? 21.336 -3.032 34.332 1.00 41.03 155 SER B N 1
ATOM 3587 C CA . SER B 1 177 ? 22.530 -3.168 33.522 1.00 40.30 155 SER B CA 1
ATOM 3588 C C . SER B 1 177 ? 22.527 -2.075 32.487 1.00 41.16 155 SER B C 1
ATOM 3589 O O . SER B 1 177 ? 21.587 -1.272 32.411 1.00 39.19 155 SER B O 1
ATOM 3592 N N . GLU B 1 178 ? 23.592 -2.067 31.693 1.00 42.45 156 GLU B N 1
ATOM 3593 C CA . GLU B 1 178 ? 23.840 -1.044 30.707 1.00 42.37 156 GLU B CA 1
ATOM 3594 C C . GLU B 1 178 ? 23.665 -1.641 29.315 1.00 38.74 156 GLU B C 1
ATOM 3595 O O . GLU B 1 178 ? 24.370 -2.547 28.917 1.00 39.67 156 GLU B O 1
ATOM 3601 N N . ILE B 1 179 ? 22.692 -1.135 28.589 1.00 36.94 157 ILE B N 1
ATOM 3602 C CA . ILE B 1 179 ? 22.368 -1.643 27.275 1.00 37.50 157 ILE B CA 1
ATOM 3603 C C . ILE B 1 179 ? 22.722 -0.542 26.293 1.00 37.83 157 ILE B C 1
ATOM 3604 O O . ILE B 1 179 ? 22.499 0.638 26.564 1.00 37.71 157 ILE B O 1
ATOM 3609 N N . GLY B 1 180 ? 23.237 -0.940 25.138 1.00 39.04 158 GLY B N 1
ATOM 3610 C CA . GLY B 1 180 ? 23.461 -0.023 24.040 1.00 39.04 158 GLY B CA 1
ATOM 3611 C C . GLY B 1 180 ? 22.841 -0.612 22.796 1.00 41.43 158 GLY B C 1
ATOM 3612 O O . GLY B 1 180 ? 22.892 -1.829 22.590 1.00 46.67 158 GLY B O 1
ATOM 3613 N N . ILE B 1 181 ? 22.242 0.235 21.970 1.00 38.84 159 ILE B N 1
ATOM 3614 C CA . ILE B 1 181 ? 21.730 -0.207 20.701 1.00 38.42 159 ILE B CA 1
ATOM 3615 C C . ILE B 1 181 ? 22.535 0.478 19.617 1.00 42.30 159 ILE B C 1
ATOM 3616 O O . ILE B 1 181 ? 23.122 1.517 19.868 1.00 44.80 159 ILE B O 1
ATOM 3621 N N . VAL B 1 182 ? 22.588 -0.120 18.427 1.00 45.07 160 VAL B N 1
ATOM 3622 C CA . VAL B 1 182 ? 23.230 0.496 17.266 1.00 43.64 160 VAL B CA 1
ATOM 3623 C C . VAL B 1 182 ? 22.193 0.733 16.189 1.00 46.61 160 VAL B C 1
ATOM 3624 O O . VAL B 1 182 ? 21.525 -0.195 15.728 1.00 51.49 160 VAL B O 1
ATOM 3628 N N . GLY B 1 183 ? 22.038 1.983 15.793 1.00 47.28 161 GLY B N 1
ATOM 3629 C CA . GLY B 1 183 ? 20.932 2.338 14.931 1.00 46.42 161 GLY B CA 1
ATOM 3630 C C . GLY B 1 183 ? 19.692 2.314 15.788 1.00 48.39 161 GLY B C 1
ATOM 3631 O O . GLY B 1 183 ? 19.733 1.909 16.945 1.00 47.07 161 GLY B O 1
ATOM 3632 N N . PHE B 1 184 ? 18.578 2.746 15.223 1.00 52.23 162 PHE B N 1
ATOM 3633 C CA . PHE B 1 184 ? 17.344 2.820 15.974 1.00 50.83 162 PHE B CA 1
ATOM 3634 C C . PHE B 1 184 ? 16.178 2.842 15.006 1.00 53.75 162 PHE B C 1
ATOM 3635 O O . PHE B 1 184 ? 15.649 3.906 14.671 1.00 56.53 162 PHE B O 1
ATOM 3643 N N . GLY B 1 185 ? 15.776 1.666 14.543 1.00 55.15 163 GLY B N 1
ATOM 3644 C CA . GLY B 1 185 ? 14.718 1.602 13.537 1.00 59.93 163 GLY B CA 1
ATOM 3645 C C . GLY B 1 185 ? 13.359 1.813 14.163 1.00 56.74 163 GLY B C 1
ATOM 3646 O O . GLY B 1 185 ? 13.214 2.547 15.144 1.00 48.73 163 GLY B O 1
ATOM 3647 N N . ASP B 1 186 ? 12.362 1.167 13.576 1.00 56.80 164 ASP B N 1
ATOM 3648 C CA . ASP B 1 186 ? 11.192 0.807 14.334 1.00 60.11 164 ASP B CA 1
ATOM 3649 C C . ASP B 1 186 ? 11.644 -0.256 15.315 1.00 57.52 164 ASP B C 1
ATOM 3650 O O . ASP B 1 186 ? 11.153 -0.349 16.439 1.00 53.79 164 ASP B O 1
ATOM 3655 N N . LEU B 1 187 ? 12.616 -1.037 14.867 1.00 53.67 165 LEU B N 1
ATOM 3656 C CA . LEU B 1 187 ? 13.199 -2.080 15.654 1.00 55.79 165 LEU B CA 1
ATOM 3657 C C . LEU B 1 187 ? 13.761 -1.563 16.999 1.00 55.61 165 LEU B C 1
ATOM 3658 O O . LEU B 1 187 ? 13.708 -2.251 18.022 1.00 58.11 165 LEU B O 1
ATOM 3663 N N . GLY B 1 188 ? 14.288 -0.351 17.003 1.00 51.37 166 GLY B N 1
ATOM 3664 C CA . GLY B 1 188 ? 14.833 0.210 18.228 1.00 50.01 166 GLY B CA 1
ATOM 3665 C C . GLY B 1 188 ? 13.746 0.701 19.156 1.00 48.40 166 GLY B C 1
ATOM 3666 O O . GLY B 1 188 ? 13.841 0.564 20.367 1.00 47.00 166 GLY B O 1
ATOM 3667 N N . LYS B 1 189 ? 12.718 1.305 18.584 1.00 51.93 167 LYS B N 1
ATOM 3668 C CA . LYS B 1 189 ? 11.558 1.728 19.355 1.00 52.86 167 LYS B CA 1
ATOM 3669 C C . LYS B 1 189 ? 10.916 0.490 19.980 1.00 49.86 167 LYS B C 1
ATOM 3670 O O . LYS B 1 189 ? 10.524 0.523 21.139 1.00 53.03 167 LYS B O 1
ATOM 3676 N N . ALA B 1 190 ? 10.874 -0.612 19.229 1.00 50.44 168 ALA B N 1
ATOM 3677 C CA . ALA B 1 190 ? 10.264 -1.875 19.694 1.00 49.14 168 ALA B CA 1
ATOM 3678 C C . ALA B 1 190 ? 11.075 -2.522 20.787 1.00 46.86 168 ALA B C 1
ATOM 3679 O O . ALA B 1 190 ? 10.520 -3.103 21.702 1.00 52.49 168 ALA B O 1
ATOM 3681 N N . LEU B 1 191 ? 12.392 -2.422 20.680 1.00 44.24 169 LEU B N 1
ATOM 3682 C CA . LEU B 1 191 ? 13.303 -2.875 21.724 1.00 40.77 169 LEU B CA 1
ATOM 3683 C C . LEU B 1 191 ? 13.185 -2.017 22.998 1.00 39.97 169 LEU B C 1
ATOM 3684 O O . LEU B 1 191 ? 13.136 -2.530 24.118 1.00 40.79 169 LEU B O 1
ATOM 3689 N N . ARG B 1 192 ? 13.113 -0.708 22.822 1.00 38.67 170 ARG B N 1
ATOM 3690 C CA . ARG B 1 192 ? 12.876 0.181 23.929 1.00 38.68 170 ARG B CA 1
ATOM 3691 C C . ARG B 1 192 ? 11.660 -0.274 24.709 1.00 39.81 170 ARG B C 1
ATOM 3692 O O . ARG B 1 192 ? 11.710 -0.395 25.939 1.00 39.24 170 ARG B O 1
ATOM 3700 N N . ARG B 1 193 ? 10.575 -0.520 23.983 1.00 39.05 171 ARG B N 1
ATOM 3701 C CA . ARG B 1 193 ? 9.304 -0.814 24.605 1.00 39.87 171 ARG B CA 1
ATOM 3702 C C . ARG B 1 193 ? 9.405 -2.097 25.408 1.00 38.43 171 ARG B C 1
ATOM 3703 O O . ARG B 1 193 ? 8.998 -2.123 26.570 1.00 35.51 171 ARG B O 1
ATOM 3711 N N . VAL B 1 194 ? 9.961 -3.156 24.821 1.00 36.27 172 VAL B N 1
ATOM 3712 C CA . VAL B 1 194 ? 10.046 -4.400 25.584 1.00 37.34 172 VAL B CA 1
ATOM 3713 C C . VAL B 1 194 ? 10.963 -4.280 26.823 1.00 38.90 172 VAL B C 1
ATOM 3714 O O . VAL B 1 194 ? 10.690 -4.895 27.855 1.00 43.31 172 VAL B O 1
ATOM 3718 N N . LEU B 1 195 ? 12.010 -3.456 26.742 1.00 36.66 173 LEU B N 1
ATOM 3719 C CA . LEU B 1 195 ? 12.890 -3.270 27.889 1.00 34.86 173 LEU B CA 1
ATOM 3720 C C . LEU B 1 195 ? 12.272 -2.474 29.051 1.00 34.38 173 LEU B C 1
ATOM 3721 O O . LEU B 1 195 ? 12.765 -2.534 30.182 1.00 34.41 173 LEU B O 1
ATOM 3726 N N . SER B 1 196 ? 11.189 -1.755 28.778 1.00 33.68 174 SER B N 1
ATOM 3727 C CA . SER B 1 196 ? 10.535 -0.905 29.781 1.00 35.31 174 SER B CA 1
ATOM 3728 C C . SER B 1 196 ? 10.731 -1.295 31.256 1.00 35.45 174 SER B C 1
ATOM 3729 O O . SER B 1 196 ? 11.235 -0.496 32.038 1.00 38.10 174 SER B O 1
ATOM 3732 N N . GLY B 1 197 ? 10.328 -2.510 31.627 1.00 34.10 175 GLY B N 1
ATOM 3733 C CA . GLY B 1 197 ? 10.351 -2.943 33.011 1.00 33.42 175 GLY B CA 1
ATOM 3734 C C . GLY B 1 197 ? 11.711 -3.342 33.535 1.00 37.79 175 GLY B C 1
ATOM 3735 O O . GLY B 1 197 ? 11.818 -3.859 34.657 1.00 43.96 175 GLY B O 1
ATOM 3736 N N . PHE B 1 198 ? 12.766 -3.112 32.763 1.00 36.13 176 PHE B N 1
ATOM 3737 C CA . PHE B 1 198 ? 14.074 -3.483 33.257 1.00 38.79 176 PHE B CA 1
ATOM 3738 C C . PHE B 1 198 ? 14.808 -2.363 33.989 1.00 41.66 176 PHE B C 1
ATOM 3739 O O . PHE B 1 198 ? 15.742 -2.647 34.758 1.00 39.88 176 PHE B O 1
ATOM 3747 N N . ARG B 1 199 ? 14.375 -1.112 33.785 1.00 42.04 177 ARG B N 1
ATOM 3748 C CA . ARG B 1 199 ? 15.116 0.073 34.275 1.00 46.48 177 ARG B CA 1
ATOM 3749 C C . ARG B 1 199 ? 16.598 -0.137 34.023 1.00 46.08 177 ARG B C 1
ATOM 3750 O O . ARG B 1 199 ? 17.408 -0.284 34.947 1.00 43.27 177 ARG B O 1
ATOM 3758 N N . ALA B 1 200 ? 16.940 -0.218 32.754 1.00 48.63 178 ALA B N 1
ATOM 3759 C CA . ALA B 1 200 ? 18.318 -0.310 32.368 1.00 45.52 178 ALA B CA 1
ATOM 3760 C C . ALA B 1 200 ? 18.680 1.044 31.805 1.00 45.77 178 ALA B C 1
ATOM 3761 O O . ALA B 1 200 ? 17.786 1.846 31.487 1.00 42.19 178 ALA B O 1
ATOM 3763 N N . ARG B 1 201 ? 19.985 1.302 31.703 1.00 45.73 179 ARG B N 1
ATOM 3764 C CA . ARG B 1 201 ? 20.476 2.533 31.107 1.00 43.60 179 ARG B CA 1
ATOM 3765 C C . ARG B 1 201 ? 20.586 2.318 29.610 1.00 43.71 179 ARG B C 1
ATOM 3766 O O . ARG B 1 201 ? 21.458 1.585 29.144 1.00 45.11 179 ARG B O 1
ATOM 3774 N N . ILE B 1 202 ? 19.694 2.937 28.849 1.00 40.98 180 ILE B N 1
ATOM 3775 C CA . ILE B 1 202 ? 19.630 2.606 27.439 1.00 41.19 180 ILE B CA 1
ATOM 3776 C C . ILE B 1 202 ? 20.341 3.620 26.580 1.00 43.59 180 ILE B C 1
ATOM 3777 O O . ILE B 1 202 ? 19.747 4.652 26.203 1.00 44.76 180 ILE B O 1
ATOM 3782 N N . ARG B 1 203 ? 21.599 3.316 26.262 1.00 43.50 181 ARG B N 1
ATOM 3783 C CA . ARG B 1 203 ? 22.385 4.118 25.318 1.00 45.84 181 ARG B CA 1
ATOM 3784 C C . ARG B 1 203 ? 22.154 3.746 23.847 1.00 47.96 181 ARG B C 1
ATOM 3785 O O . ARG B 1 203 ? 22.326 2.596 23.463 1.00 50.08 181 ARG B O 1
ATOM 3793 N N . VAL B 1 204 ? 21.770 4.723 23.026 1.00 51.95 182 VAL B N 1
ATOM 3794 C CA . VAL B 1 204 ? 21.581 4.502 21.582 1.00 55.46 182 VAL B CA 1
ATOM 3795 C C . VAL B 1 204 ? 22.473 5.399 20.727 1.00 56.80 182 VAL B C 1
ATOM 3796 O O . VAL B 1 204 ? 22.694 6.559 21.054 1.00 62.58 182 VAL B O 1
ATOM 3800 N N . PHE B 1 205 ? 22.993 4.828 19.645 1.00 63.70 183 PHE B N 1
ATOM 3801 C CA . PHE B 1 205 ? 23.860 5.510 18.688 1.00 68.92 183 PHE B CA 1
ATOM 3802 C C . PHE B 1 205 ? 23.226 5.376 17.304 1.00 67.71 183 PHE B C 1
ATOM 3803 O O . PHE B 1 205 ? 23.011 4.269 16.811 1.00 64.09 183 PHE B O 1
ATOM 3811 N N . ASP B 1 206 ? 22.881 6.517 16.715 1.00 72.29 184 ASP B N 1
ATOM 3812 C CA . ASP B 1 206 ? 22.210 6.580 15.414 1.00 74.99 184 ASP B CA 1
ATOM 3813 C C . ASP B 1 206 ? 22.432 7.953 14.772 1.00 77.97 184 ASP B C 1
ATOM 3814 O O . ASP B 1 206 ? 21.848 8.945 15.208 1.00 81.80 184 ASP B O 1
ATOM 3819 N N . PRO B 1 207 ? 23.298 8.011 13.744 1.00 84.50 185 PRO B N 1
ATOM 3820 C CA . PRO B 1 207 ? 23.542 9.187 12.914 1.00 87.03 185 PRO B CA 1
ATOM 3821 C C . PRO B 1 207 ? 22.294 9.988 12.501 1.00 82.60 185 PRO B C 1
ATOM 3822 O O . PRO B 1 207 ? 22.166 11.148 12.882 1.00 78.41 185 PRO B O 1
ATOM 3826 N N . TRP B 1 208 ? 21.386 9.362 11.754 1.00 83.14 186 TRP B N 1
ATOM 3827 C CA . TRP B 1 208 ? 20.326 10.077 11.026 1.00 92.74 186 TRP B CA 1
ATOM 3828 C C . TRP B 1 208 ? 19.351 10.864 11.874 1.00 97.81 186 TRP B C 1
ATOM 3829 O O . TRP B 1 208 ? 19.203 12.077 11.692 1.00 102.65 186 TRP B O 1
ATOM 3840 N N . LEU B 1 209 ? 18.680 10.185 12.802 1.00 97.31 187 LEU B N 1
ATOM 3841 C CA . LEU B 1 209 ? 17.611 10.784 13.608 1.00 89.15 187 LEU B CA 1
ATOM 3842 C C . LEU B 1 209 ? 18.202 11.765 14.627 1.00 81.92 187 LEU B C 1
ATOM 3843 O O . LEU B 1 209 ? 19.160 11.410 15.328 1.00 79.08 187 LEU B O 1
ATOM 3848 N N . PRO B 1 210 ? 17.635 12.996 14.705 1.00 74.31 188 PRO B N 1
ATOM 3849 C CA . PRO B 1 210 ? 18.190 14.116 15.482 1.00 69.42 188 PRO B CA 1
ATOM 3850 C C . PRO B 1 210 ? 18.252 13.850 16.979 1.00 73.98 188 PRO B C 1
ATOM 3851 O O . PRO B 1 210 ? 17.225 13.550 17.593 1.00 76.89 188 PRO B O 1
ATOM 3855 N N . ARG B 1 211 ? 19.460 13.970 17.537 1.00 73.01 189 ARG B N 1
ATOM 3856 C CA . ARG B 1 211 ? 19.765 13.829 18.974 1.00 71.16 189 ARG B CA 1
ATOM 3857 C C . ARG B 1 211 ? 18.600 14.071 19.949 1.00 71.46 189 ARG B C 1
ATOM 3858 O O . ARG B 1 211 ? 18.445 13.342 20.927 1.00 78.50 189 ARG B O 1
ATOM 3866 N N . SER B 1 212 ? 17.781 15.076 19.662 1.00 68.59 190 SER B N 1
ATOM 3867 C CA . SER B 1 212 ? 16.666 15.468 20.520 1.00 72.06 190 SER B CA 1
ATOM 3868 C C . SER B 1 212 ? 15.385 14.636 20.353 1.00 76.05 190 SER B C 1
ATOM 3869 O O . SER B 1 212 ? 14.355 14.930 20.978 1.00 78.29 190 SER B O 1
ATOM 3880 N N . LEU B 1 214 ? 15.552 11.049 20.079 1.00 63.03 192 LEU B N 1
ATOM 3881 C CA . LEU B 1 214 ? 15.757 9.870 20.878 1.00 67.37 192 LEU B CA 1
ATOM 3882 C C . LEU B 1 214 ? 15.405 10.223 22.335 1.00 69.66 192 LEU B C 1
ATOM 3883 O O . LEU B 1 214 ? 14.814 9.423 23.053 1.00 67.76 192 LEU B O 1
ATOM 3888 N N . GLU B 1 215 ? 15.758 11.433 22.755 1.00 73.38 193 GLU B N 1
ATOM 3889 C CA . GLU B 1 215 ? 15.478 11.879 24.113 1.00 76.04 193 GLU B CA 1
ATOM 3890 C C . GLU B 1 215 ? 14.026 11.661 24.499 1.00 74.07 193 GLU B C 1
ATOM 3891 O O . GLU B 1 215 ? 13.741 11.011 25.504 1.00 78.82 193 GLU B O 1
ATOM 3897 N N . GLU B 1 216 ? 13.116 12.197 23.694 1.00 70.48 194 GLU B N 1
ATOM 3898 C CA . GLU B 1 216 ? 11.686 12.012 23.911 1.00 67.51 194 GLU B CA 1
ATOM 3899 C C . GLU B 1 216 ? 11.208 10.665 23.370 1.00 62.31 194 GLU B C 1
ATOM 3900 O O . GLU B 1 216 ? 10.051 10.515 22.966 1.00 64.67 194 GLU B O 1
ATOM 3906 N N . ASN B 1 217 ? 12.094 9.682 23.358 1.00 54.68 195 ASN B N 1
ATOM 3907 C CA . ASN B 1 217 ? 11.712 8.363 22.886 1.00 54.45 195 ASN B CA 1
ATOM 3908 C C . ASN B 1 217 ? 12.200 7.275 23.842 1.00 51.95 195 ASN B C 1
ATOM 3909 O O . ASN B 1 217 ? 12.093 6.077 23.553 1.00 46.44 195 ASN B O 1
ATOM 3914 N N . GLY B 1 218 ? 12.750 7.725 24.974 1.00 50.29 196 GLY B N 1
ATOM 3915 C CA . GLY B 1 218 ? 13.136 6.864 26.086 1.00 49.90 196 GLY B CA 1
ATOM 3916 C C . GLY B 1 218 ? 14.622 6.637 26.267 1.00 49.34 196 GLY B C 1
ATOM 3917 O O . GLY B 1 218 ? 15.101 6.370 27.367 1.00 52.68 196 GLY B O 1
ATOM 3918 N N . VAL B 1 219 ? 15.363 6.742 25.181 1.00 51.78 197 VAL B N 1
ATOM 3919 C CA . VAL B 1 219 ? 16.770 6.326 25.170 1.00 52.08 197 VAL B CA 1
ATOM 3920 C C . VAL B 1 219 ? 17.760 7.499 25.347 1.00 52.98 197 VAL B C 1
ATOM 3921 O O . VAL B 1 219 ? 17.393 8.667 25.217 1.00 52.10 197 VAL B O 1
ATOM 3925 N N . GLU B 1 220 ? 19.013 7.176 25.627 1.00 53.15 198 GLU B N 1
ATOM 3926 C CA . GLU B 1 220 ? 20.067 8.182 25.825 1.00 56.30 198 GLU B CA 1
ATOM 3927 C C . GLU B 1 220 ? 21.047 8.216 24.613 1.00 61.52 198 GLU B C 1
ATOM 3928 O O . GLU B 1 220 ? 21.751 7.233 24.348 1.00 65.45 198 GLU B O 1
ATOM 3934 N N . PRO B 1 221 ? 21.096 9.342 23.873 1.00 59.01 199 PRO B N 1
ATOM 3935 C CA . PRO B 1 221 ? 22.046 9.519 22.759 1.00 59.73 199 PRO B CA 1
ATOM 3936 C C . PRO B 1 221 ? 23.500 9.337 23.208 1.00 59.32 199 PRO B C 1
ATOM 3937 O O . PRO B 1 221 ? 23.860 9.788 24.304 1.00 59.54 199 PRO B O 1
ATOM 3941 N N . ALA B 1 222 ? 24.325 8.694 22.378 1.00 57.32 200 ALA B N 1
ATOM 3942 C CA . ALA B 1 222 ? 25.719 8.386 22.756 1.00 62.29 200 ALA B CA 1
ATOM 3943 C C . ALA B 1 222 ? 26.638 7.985 21.595 1.00 65.53 200 ALA B C 1
ATOM 3944 O O . ALA B 1 222 ? 26.235 7.247 20.683 1.00 64.27 200 ALA B O 1
ATOM 3946 N N . SER B 1 223 ? 27.887 8.447 21.662 1.00 66.91 201 SER B N 1
ATOM 3947 C CA . SER B 1 223 ? 28.902 8.050 20.692 1.00 70.20 201 SER B CA 1
ATOM 3948 C C . SER B 1 223 ? 29.060 6.527 20.639 1.00 71.32 201 SER B C 1
ATOM 3949 O O . SER B 1 223 ? 28.943 5.825 21.659 1.00 70.11 201 SER B O 1
ATOM 3952 N N . LEU B 1 224 ? 29.332 6.043 19.432 1.00 67.30 202 LEU B N 1
ATOM 3953 C CA . LEU B 1 224 ? 29.534 4.640 19.149 1.00 60.95 202 LEU B CA 1
ATOM 3954 C C . LEU B 1 224 ? 30.585 4.025 20.055 1.00 57.67 202 LEU B C 1
ATOM 3955 O O . LEU B 1 224 ? 30.580 2.819 20.291 1.00 52.43 202 LEU B O 1
ATOM 3960 N N . GLU B 1 225 ? 31.479 4.866 20.563 1.00 61.70 203 GLU B N 1
ATOM 3961 C CA . GLU B 1 225 ? 32.488 4.442 21.521 1.00 61.23 203 GLU B CA 1
ATOM 3962 C C . GLU B 1 225 ? 31.811 3.929 22.797 1.00 60.91 203 GLU B C 1
ATOM 3963 O O . GLU B 1 225 ? 31.993 2.768 23.177 1.00 56.06 203 GLU B O 1
ATOM 3969 N N . ASP B 1 226 ? 31.019 4.778 23.451 1.00 61.91 204 ASP B N 1
ATOM 3970 C CA . ASP B 1 226 ? 30.344 4.357 24.686 1.00 64.81 204 ASP B CA 1
ATOM 3971 C C . ASP B 1 226 ? 29.482 3.127 24.415 1.00 63.98 204 ASP B C 1
ATOM 3972 O O . ASP B 1 226 ? 29.633 2.080 25.074 1.00 62.33 204 ASP B O 1
ATOM 3977 N N . VAL B 1 227 ? 28.601 3.263 23.420 1.00 54.91 205 VAL B N 1
ATOM 3978 C CA . VAL B 1 227 ? 27.700 2.204 23.035 1.00 46.81 205 VAL B CA 1
ATOM 3979 C C . VAL B 1 227 ? 28.429 0.865 22.995 1.00 49.38 205 VAL B C 1
ATOM 3980 O O . VAL B 1 227 ? 27.850 -0.169 23.342 1.00 47.69 205 VAL B O 1
ATOM 3984 N N . LEU B 1 228 ? 29.708 0.899 22.624 1.00 48.04 206 LEU B N 1
ATOM 3985 C CA . LEU B 1 228 ? 30.515 -0.306 22.640 1.00 47.40 206 LEU B CA 1
ATOM 3986 C C . LEU B 1 228 ? 31.278 -0.497 23.953 1.00 50.53 206 LEU B C 1
ATOM 3987 O O . LEU B 1 228 ? 31.311 -1.619 24.491 1.00 58.04 206 LEU B O 1
ATOM 3992 N N . THR B 1 229 ? 31.863 0.577 24.482 1.00 46.71 207 THR B N 1
ATOM 3993 C CA . THR B 1 229 ? 32.827 0.441 25.569 1.00 48.38 207 THR B CA 1
ATOM 3994 C C . THR B 1 229 ? 32.154 0.337 26.907 1.00 48.82 207 THR B C 1
ATOM 3995 O O . THR B 1 229 ? 32.751 -0.133 27.871 1.00 52.96 207 THR B O 1
ATOM 3999 N N . LYS B 1 230 ? 30.916 0.806 26.973 1.00 50.61 208 LYS B N 1
ATOM 4000 C CA . LYS B 1 230 ? 30.209 0.944 28.244 1.00 50.32 208 LYS B CA 1
ATOM 4001 C C . LYS B 1 230 ? 28.808 0.328 28.192 1.00 48.56 208 LYS B C 1
ATOM 4002 O O . LYS B 1 230 ? 27.835 0.898 28.693 1.00 46.12 208 LYS B O 1
ATOM 4008 N N . SER B 1 231 ? 28.706 -0.833 27.561 1.00 49.03 209 SER B N 1
ATOM 4009 C CA . SER B 1 231 ? 27.464 -1.577 27.562 1.00 47.26 209 SER B CA 1
ATOM 4010 C C . SER B 1 231 ? 27.753 -3.034 27.903 1.00 48.76 209 SER B C 1
ATOM 4011 O O . SER B 1 231 ? 28.757 -3.594 27.452 1.00 54.54 209 SER B O 1
ATOM 4014 N N . ASP B 1 232 ? 26.908 -3.612 28.753 1.00 46.36 210 ASP B N 1
ATOM 4015 C CA . ASP B 1 232 ? 26.980 -5.023 29.094 1.00 44.43 210 ASP B CA 1
ATOM 4016 C C . ASP B 1 232 ? 26.275 -5.805 28.005 1.00 41.49 210 ASP B C 1
ATOM 4017 O O . ASP B 1 232 ? 26.607 -6.971 27.750 1.00 41.76 210 ASP B O 1
ATOM 4022 N N . PHE B 1 233 ? 25.293 -5.156 27.380 1.00 39.50 211 PHE B N 1
ATOM 4023 C CA . PHE B 1 233 ? 24.485 -5.752 26.321 1.00 39.26 211 PHE B CA 1
ATOM 4024 C C . PHE B 1 233 ? 24.427 -4.819 25.145 1.00 41.21 211 PHE B C 1
ATOM 4025 O O . PHE B 1 233 ? 23.924 -3.696 25.261 1.00 41.94 211 PHE B O 1
ATOM 4033 N N . ILE B 1 234 ? 24.933 -5.280 24.004 1.00 42.14 212 ILE B N 1
ATOM 4034 C CA . ILE B 1 234 ? 24.851 -4.464 22.788 1.00 45.37 212 ILE B CA 1
ATOM 4035 C C . ILE B 1 234 ? 24.002 -5.067 21.648 1.00 45.17 212 ILE B C 1
ATOM 4036 O O . ILE B 1 234 ? 24.291 -6.160 21.157 1.00 48.69 212 ILE B O 1
ATOM 4041 N N . PHE B 1 235 ? 22.959 -4.340 21.251 1.00 42.65 213 PHE B N 1
ATOM 4042 C CA . PHE B 1 235 ? 22.066 -4.753 20.176 1.00 45.12 213 PHE B CA 1
ATOM 4043 C C . PHE B 1 235 ? 22.320 -4.001 18.871 1.00 47.41 213 PHE B C 1
ATOM 4044 O O . PHE B 1 235 ? 22.388 -2.783 18.862 1.00 53.47 213 PHE B O 1
ATOM 4052 N N . VAL B 1 236 ? 22.405 -4.717 17.756 1.00 48.88 214 VAL B N 1
ATOM 4053 C CA . VAL B 1 236 ? 22.507 -4.074 16.441 1.00 45.14 214 VAL B CA 1
ATOM 4054 C C . VAL B 1 236 ? 21.244 -4.236 15.590 1.00 46.59 214 VAL B C 1
ATOM 4055 O O . VAL B 1 236 ? 20.788 -5.369 15.382 1.00 49.59 214 VAL B O 1
ATOM 4059 N N . VAL B 1 237 ? 20.688 -3.126 15.086 1.00 44.80 215 VAL B N 1
ATOM 4060 C CA . VAL B 1 237 ? 19.314 -3.152 14.541 1.00 47.27 215 VAL B CA 1
ATOM 4061 C C . VAL B 1 237 ? 19.095 -2.617 13.121 1.00 46.83 215 VAL B C 1
ATOM 4062 O O . VAL B 1 237 ? 19.884 -1.831 12.615 1.00 53.16 215 VAL B O 1
ATOM 4066 N N . PHE B 1 247 ? 31.876 -2.989 7.045 1.00 70.05 225 PHE B N 1
ATOM 4067 C CA . PHE B 1 247 ? 31.903 -1.819 7.910 1.00 77.19 225 PHE B CA 1
ATOM 4068 C C . PHE B 1 247 ? 32.551 -2.218 9.249 1.00 79.04 225 PHE B C 1
ATOM 4069 O O . PHE B 1 247 ? 33.675 -2.717 9.217 1.00 79.82 225 PHE B O 1
ATOM 4077 N N . LEU B 1 248 ? 31.863 -2.028 10.390 1.00 79.70 226 LEU B N 1
ATOM 4078 C CA . LEU B 1 248 ? 32.391 -2.307 11.768 1.00 79.18 226 LEU B CA 1
ATOM 4079 C C . LEU B 1 248 ? 32.901 -3.734 12.109 1.00 83.86 226 LEU B C 1
ATOM 4080 O O . LEU B 1 248 ? 32.484 -4.716 11.489 1.00 93.89 226 LEU B O 1
ATOM 4085 N N . GLY B 1 249 ? 33.759 -3.840 13.134 1.00 76.90 227 GLY B N 1
ATOM 4086 C CA . GLY B 1 249 ? 34.233 -5.132 13.663 1.00 67.73 227 GLY B CA 1
ATOM 4087 C C . GLY B 1 249 ? 35.640 -5.066 14.238 1.00 68.44 227 GLY B C 1
ATOM 4088 O O . GLY B 1 249 ? 36.185 -3.979 14.438 1.00 69.84 227 GLY B O 1
ATOM 4089 N N . ALA B 1 250 ? 36.219 -6.235 14.514 1.00 68.12 228 ALA B N 1
ATOM 4090 C CA . ALA B 1 250 ? 37.633 -6.394 14.934 1.00 69.36 228 ALA B CA 1
ATOM 4091 C C . ALA B 1 250 ? 38.120 -5.621 16.186 1.00 72.76 228 ALA B C 1
ATOM 4092 O O . ALA B 1 250 ? 38.121 -6.166 17.302 1.00 74.17 228 ALA B O 1
ATOM 4094 N N . GLU B 1 251 ? 38.560 -4.373 16.004 1.00 76.96 229 GLU B N 1
ATOM 4095 C CA . GLU B 1 251 ? 39.070 -3.567 17.131 1.00 81.43 229 GLU B CA 1
ATOM 4096 C C . GLU B 1 251 ? 37.920 -3.287 18.084 1.00 80.62 229 GLU B C 1
ATOM 4097 O O . GLU B 1 251 ? 38.100 -3.285 19.307 1.00 79.10 229 GLU B O 1
ATOM 4103 N N . ALA B 1 252 ? 36.742 -3.066 17.486 1.00 78.07 230 ALA B N 1
ATOM 4104 C CA . ALA B 1 252 ? 35.496 -2.829 18.193 1.00 71.43 230 ALA B CA 1
ATOM 4105 C C . ALA B 1 252 ? 35.236 -3.965 19.176 1.00 71.53 230 ALA B C 1
ATOM 4106 O O . ALA B 1 252 ? 35.030 -3.717 20.368 1.00 78.19 230 ALA B O 1
ATOM 4108 N N . PHE B 1 253 ? 35.301 -5.208 18.700 1.00 61.79 231 PHE B N 1
ATOM 4109 C CA . PHE B 1 253 ? 35.088 -6.346 19.579 1.00 56.92 231 PHE B CA 1
ATOM 4110 C C . PHE B 1 253 ? 36.037 -6.386 20.759 1.00 58.81 231 PHE B C 1
ATOM 4111 O O . PHE B 1 253 ? 35.727 -6.972 21.789 1.00 57.32 231 PHE B O 1
ATOM 4119 N N . SER B 1 254 ? 37.176 -5.722 20.637 1.00 62.06 232 SER B N 1
ATOM 4120 C CA . SER B 1 254 ? 38.136 -5.756 21.722 1.00 60.77 232 SER B CA 1
ATOM 4121 C C . SER B 1 254 ? 37.892 -4.619 22.699 1.00 58.51 232 SER B C 1
ATOM 4122 O O . SER B 1 254 ? 38.376 -4.643 23.837 1.00 57.80 232 SER B O 1
ATOM 4125 N N . SER B 1 255 ? 37.126 -3.630 22.245 1.00 60.31 233 SER B N 1
ATOM 4126 C CA . SER B 1 255 ? 36.811 -2.439 23.042 1.00 64.02 233 SER B CA 1
ATOM 4127 C C . SER B 1 255 ? 35.576 -2.636 23.921 1.00 66.87 233 SER B C 1
ATOM 4128 O O . SER B 1 255 ? 35.217 -1.770 24.725 1.00 65.34 233 SER B O 1
ATOM 4139 N N . ARG B 1 257 ? 33.152 -4.788 26.749 1.00 63.38 235 ARG B N 1
ATOM 4140 C CA . ARG B 1 257 ? 33.380 -5.064 28.148 1.00 63.58 235 ARG B CA 1
ATOM 4141 C C . ARG B 1 257 ? 33.806 -6.488 28.483 1.00 62.06 235 ARG B C 1
ATOM 4142 O O . ARG B 1 257 ? 33.598 -7.424 27.721 1.00 53.62 235 ARG B O 1
ATOM 4150 N N . ARG B 1 258 ? 34.401 -6.606 29.665 1.00 70.04 236 ARG B N 1
ATOM 4151 C CA . ARG B 1 258 ? 34.786 -7.863 30.286 1.00 72.22 236 ARG B CA 1
ATOM 4152 C C . ARG B 1 258 ? 34.174 -9.100 29.608 1.00 67.62 236 ARG B C 1
ATOM 4153 O O . ARG B 1 258 ? 34.866 -9.779 28.850 1.00 70.21 236 ARG B O 1
ATOM 4161 N N . GLY B 1 259 ? 32.899 -9.385 29.875 1.00 58.03 237 GLY B N 1
ATOM 4162 C CA . GLY B 1 259 ? 32.222 -10.553 29.299 1.00 52.44 237 GLY B CA 1
ATOM 4163 C C . GLY B 1 259 ? 30.835 -10.220 28.766 1.00 49.50 237 GLY B C 1
ATOM 4164 O O . GLY B 1 259 ? 29.848 -10.897 29.085 1.00 41.98 237 GLY B O 1
ATOM 4165 N N . ALA B 1 260 ? 30.797 -9.184 27.927 1.00 48.53 238 ALA B N 1
ATOM 4166 C CA . ALA B 1 260 ? 29.572 -8.538 27.466 1.00 51.05 238 ALA B CA 1
ATOM 4167 C C . ALA B 1 260 ? 28.890 -9.309 26.345 1.00 53.66 238 ALA B C 1
ATOM 4168 O O . ALA B 1 260 ? 29.517 -10.154 25.705 1.00 59.86 238 ALA B O 1
ATOM 4170 N N . ALA B 1 261 ? 27.618 -9.006 26.090 1.00 52.11 239 ALA B N 1
ATOM 4171 C CA . ALA B 1 261 ? 26.848 -9.734 25.065 1.00 48.94 239 ALA B CA 1
ATOM 4172 C C . ALA B 1 261 ? 26.564 -8.973 23.770 1.00 46.49 239 ALA B C 1
ATOM 4173 O O . ALA B 1 261 ? 25.955 -7.898 23.760 1.00 49.72 239 ALA B O 1
ATOM 4175 N N . PHE B 1 262 ? 26.974 -9.570 22.665 1.00 44.64 240 PHE B N 1
ATOM 4176 C CA . PHE B 1 262 ? 26.656 -9.033 21.358 1.00 44.75 240 PHE B CA 1
ATOM 4177 C C . PHE B 1 262 ? 25.444 -9.785 20.818 1.00 43.79 240 PHE B C 1
ATOM 4178 O O . PHE B 1 262 ? 25.452 -11.014 20.790 1.00 47.90 240 PHE B O 1
ATOM 4186 N N . ILE B 1 263 ? 24.402 -9.056 20.416 1.00 41.72 241 ILE B N 1
ATOM 4187 C CA . ILE B 1 263 ? 23.168 -9.650 19.869 1.00 40.95 241 ILE B CA 1
ATOM 4188 C C . ILE B 1 263 ? 22.883 -8.972 18.550 1.00 42.46 241 ILE B C 1
ATOM 4189 O O . ILE B 1 263 ? 22.534 -7.772 18.513 1.00 42.66 241 ILE B O 1
ATOM 4194 N N . LEU B 1 264 ? 23.004 -9.740 17.472 1.00 42.21 242 LEU B N 1
ATOM 4195 C CA . LEU B 1 264 ? 22.937 -9.178 16.132 1.00 44.45 242 LEU B CA 1
ATOM 4196 C C . LEU B 1 264 ? 21.644 -9.507 15.390 1.00 44.58 242 LEU B C 1
ATOM 4197 O O . LEU B 1 264 ? 21.381 -10.673 15.114 1.00 45.70 242 LEU B O 1
ATOM 4202 N N . LEU B 1 265 ? 20.867 -8.489 15.020 1.00 46.14 243 LEU B N 1
ATOM 4203 C CA . LEU B 1 265 ? 19.517 -8.748 14.511 1.00 50.74 243 LEU B CA 1
ATOM 4204 C C . LEU B 1 265 ? 19.186 -8.280 13.087 1.00 62.90 243 LEU B C 1
ATOM 4205 O O . LEU B 1 265 ? 18.180 -8.705 12.521 1.00 65.71 243 LEU B O 1
ATOM 4210 N N . SER B 1 266 ? 19.991 -7.406 12.495 1.00 74.03 244 SER B N 1
ATOM 4211 C CA . SER B 1 266 ? 19.762 -7.071 11.088 1.00 81.09 244 SER B CA 1
ATOM 4212 C C . SER B 1 266 ? 21.050 -6.681 10.411 1.00 87.87 244 SER B C 1
ATOM 4213 O O . SER B 1 266 ? 22.023 -6.332 11.087 1.00 82.82 244 SER B O 1
ATOM 4216 N N . ARG B 1 267 ? 21.037 -6.760 9.077 1.00 92.63 245 ARG B N 1
ATOM 4217 C CA . ARG B 1 267 ? 22.115 -6.269 8.214 1.00 92.34 245 ARG B CA 1
ATOM 4218 C C . ARG B 1 267 ? 23.482 -6.908 8.562 1.00 86.95 245 ARG B C 1
ATOM 4219 O O . ARG B 1 267 ? 24.319 -6.279 9.213 1.00 81.88 245 ARG B O 1
ATOM 4227 N N . ALA B 1 268 ? 23.687 -8.156 8.125 1.00 79.85 246 ALA B N 1
ATOM 4228 C CA . ALA B 1 268 ? 24.940 -8.903 8.357 1.00 79.20 246 ALA B CA 1
ATOM 4229 C C . ALA B 1 268 ? 26.217 -8.233 7.798 1.00 83.20 246 ALA B C 1
ATOM 4230 O O . ALA B 1 268 ? 27.319 -8.403 8.346 1.00 78.25 246 ALA B O 1
ATOM 4232 N N . ASP B 1 269 ? 26.051 -7.471 6.715 1.00 84.86 247 ASP B N 1
ATOM 4233 C CA . ASP B 1 269 ? 27.144 -6.769 6.029 1.00 85.52 247 ASP B CA 1
ATOM 4234 C C . ASP B 1 269 ? 27.999 -5.838 6.905 1.00 83.31 247 ASP B C 1
ATOM 4235 O O . ASP B 1 269 ? 28.993 -5.271 6.444 1.00 84.23 247 ASP B O 1
ATOM 4240 N N . VAL B 1 270 ? 27.614 -5.664 8.158 1.00 78.02 248 VAL B N 1
ATOM 4241 C CA . VAL B 1 270 ? 28.224 -4.620 8.963 1.00 75.48 248 VAL B CA 1
ATOM 4242 C C . VAL B 1 270 ? 29.286 -5.162 9.915 1.00 72.99 248 VAL B C 1
ATOM 4243 O O . VAL B 1 270 ? 30.098 -4.414 10.462 1.00 71.61 248 VAL B O 1
ATOM 4247 N N . VAL B 1 271 ? 29.304 -6.474 10.077 1.00 68.67 249 VAL B N 1
ATOM 4248 C CA . VAL B 1 271 ? 30.210 -7.081 11.034 1.00 69.29 249 VAL B CA 1
ATOM 4249 C C . VAL B 1 271 ? 31.209 -7.937 10.292 1.00 65.92 249 VAL B C 1
ATOM 4250 O O . VAL B 1 271 ? 30.828 -8.701 9.406 1.00 61.53 249 VAL B O 1
ATOM 4254 N N . ASP B 1 272 ? 32.487 -7.796 10.635 1.00 67.56 250 ASP B N 1
ATOM 4255 C CA . ASP B 1 272 ? 33.467 -8.727 10.115 1.00 71.31 250 ASP B CA 1
ATOM 4256 C C . ASP B 1 272 ? 33.254 -9.995 10.910 1.00 73.08 250 ASP B C 1
ATOM 4257 O O . ASP B 1 272 ? 33.509 -10.042 12.133 1.00 72.35 250 ASP B O 1
ATOM 4262 N N . PHE B 1 273 ? 32.773 -11.018 10.212 1.00 64.53 251 PHE B N 1
ATOM 4263 C CA . PHE B 1 273 ? 32.180 -12.139 10.892 1.00 58.97 251 PHE B CA 1
ATOM 4264 C C . PHE B 1 273 ? 33.190 -13.031 11.591 1.00 62.43 251 PHE B C 1
ATOM 4265 O O . PHE B 1 273 ? 32.904 -13.626 12.636 1.00 64.06 251 PHE B O 1
ATOM 4273 N N . ASP B 1 274 ? 34.388 -13.084 11.033 1.00 66.20 252 ASP B N 1
ATOM 4274 C CA . ASP B 1 274 ? 35.471 -13.849 11.629 1.00 70.22 252 ASP B CA 1
ATOM 4275 C C . ASP B 1 274 ? 36.025 -13.112 12.841 1.00 67.59 252 ASP B C 1
ATOM 4276 O O . ASP B 1 274 ? 36.471 -13.739 13.807 1.00 64.62 252 ASP B O 1
ATOM 4281 N N . ALA B 1 275 ? 35.998 -11.781 12.776 1.00 63.50 253 ALA B N 1
ATOM 4282 C CA . ALA B 1 275 ? 36.508 -10.954 13.855 1.00 66.71 253 ALA B CA 1
ATOM 4283 C C . ALA B 1 275 ? 35.643 -11.168 15.084 1.00 69.96 253 ALA B C 1
ATOM 4284 O O . ALA B 1 275 ? 36.160 -11.257 16.210 1.00 69.60 253 ALA B O 1
ATOM 4286 N N . LEU B 1 276 ? 34.330 -11.262 14.845 1.00 67.33 254 LEU B N 1
ATOM 4287 C CA . LEU B 1 276 ? 33.356 -11.570 15.882 1.00 63.65 254 LEU B CA 1
ATOM 4288 C C . LEU B 1 276 ? 33.585 -12.967 16.443 1.00 64.57 254 LEU B C 1
ATOM 4289 O O . LEU B 1 276 ? 33.581 -13.169 17.672 1.00 55.58 254 LEU B O 1
ATOM 4302 N N . ALA B 1 278 ? 36.220 -14.900 16.537 1.00 64.42 256 ALA B N 1
ATOM 4303 C CA . ALA B 1 278 ? 37.410 -15.122 17.343 1.00 61.59 256 ALA B CA 1
ATOM 4304 C C . ALA B 1 278 ? 37.224 -14.380 18.646 1.00 62.41 256 ALA B C 1
ATOM 4305 O O . ALA B 1 278 ? 37.531 -14.910 19.719 1.00 58.54 256 ALA B O 1
ATOM 4307 N N . ALA B 1 279 ? 36.685 -13.165 18.543 1.00 62.90 257 ALA B N 1
ATOM 4308 C CA . ALA B 1 279 ? 36.323 -12.387 19.717 1.00 66.44 257 ALA B CA 1
ATOM 4309 C C . ALA B 1 279 ? 35.423 -13.224 20.629 1.00 70.85 257 ALA B C 1
ATOM 4310 O O . ALA B 1 279 ? 35.478 -13.092 21.856 1.00 74.99 257 ALA B O 1
ATOM 4312 N N . VAL B 1 280 ? 34.609 -14.092 20.023 1.00 71.71 258 VAL B N 1
ATOM 4313 C CA . VAL B 1 280 ? 33.805 -15.060 20.773 1.00 69.69 258 VAL B CA 1
ATOM 4314 C C . VAL B 1 280 ? 34.669 -16.210 21.249 1.00 66.51 258 VAL B C 1
ATOM 4315 O O . VAL B 1 280 ? 34.595 -16.589 22.409 1.00 67.99 258 VAL B O 1
ATOM 4319 N N . SER B 1 281 ? 35.497 -16.752 20.361 1.00 69.79 259 SER B N 1
ATOM 4320 C CA . SER B 1 281 ? 36.362 -17.886 20.713 1.00 68.19 259 SER B CA 1
ATOM 4321 C C . SER B 1 281 ? 37.372 -17.559 21.807 1.00 67.53 259 SER B C 1
ATOM 4322 O O . SER B 1 281 ? 37.570 -18.360 22.726 1.00 64.65 259 SER B O 1
ATOM 4325 N N . SER B 1 282 ? 37.993 -16.381 21.723 1.00 67.16 260 SER B N 1
ATOM 4326 C CA . SER B 1 282 ? 38.861 -15.906 22.807 1.00 68.46 260 SER B CA 1
ATOM 4327 C C . SER B 1 282 ? 38.189 -16.070 24.165 1.00 66.62 260 SER B C 1
ATOM 4328 O O . SER B 1 282 ? 38.817 -16.522 25.117 1.00 69.51 260 SER B O 1
ATOM 4331 N N . GLY B 1 283 ? 36.900 -15.730 24.231 1.00 69.28 261 GLY B N 1
ATOM 4332 C CA . GLY B 1 283 ? 36.121 -15.789 25.473 1.00 60.48 261 GLY B CA 1
ATOM 4333 C C . GLY B 1 283 ? 35.798 -14.395 25.953 1.00 54.60 261 GLY B C 1
ATOM 4334 O O . GLY B 1 283 ? 35.009 -14.212 26.864 1.00 54.84 261 GLY B O 1
ATOM 4335 N N . HIS B 1 284 ? 36.444 -13.420 25.326 1.00 54.60 262 HIS B N 1
ATOM 4336 C CA . HIS B 1 284 ? 36.249 -11.997 25.580 1.00 53.69 262 HIS B CA 1
ATOM 4337 C C . HIS B 1 284 ? 34.803 -11.564 25.487 1.00 53.98 262 HIS B C 1
ATOM 4338 O O . HIS B 1 284 ? 34.399 -10.618 26.166 1.00 52.69 262 HIS B O 1
ATOM 4345 N N . ILE B 1 285 ? 34.019 -12.226 24.628 1.00 49.95 263 ILE B N 1
ATOM 4346 C CA . ILE B 1 285 ? 32.568 -11.994 24.571 1.00 48.85 263 ILE B CA 1
ATOM 4347 C C . ILE B 1 285 ? 31.709 -13.247 24.292 1.00 52.88 263 ILE B C 1
ATOM 4348 O O . ILE B 1 285 ? 32.198 -14.357 24.037 1.00 56.68 263 ILE B O 1
ATOM 4353 N N . VAL B 1 286 ? 30.406 -13.015 24.340 1.00 51.50 264 VAL B N 1
ATOM 4354 C CA . VAL B 1 286 ? 29.372 -14.021 24.228 1.00 43.76 264 VAL B CA 1
ATOM 4355 C C . VAL B 1 286 ? 28.409 -13.379 23.213 1.00 41.78 264 VAL B C 1
ATOM 4356 O O . VAL B 1 286 ? 28.259 -12.137 23.192 1.00 37.33 264 VAL B O 1
ATOM 4360 N N . ALA B 1 287 ? 27.825 -14.192 22.329 1.00 40.39 265 ALA B N 1
ATOM 4361 C CA . ALA B 1 287 ? 27.007 -13.638 21.225 1.00 41.38 265 ALA B CA 1
ATOM 4362 C C . ALA B 1 287 ? 25.897 -14.501 20.613 1.00 42.33 265 ALA B C 1
ATOM 4363 O O . ALA B 1 287 ? 25.818 -15.744 20.799 1.00 36.94 265 ALA B O 1
ATOM 4365 N N . ALA B 1 288 ? 25.052 -13.802 19.856 1.00 39.63 266 ALA B N 1
ATOM 4366 C CA . ALA B 1 288 ? 23.890 -14.398 19.261 1.00 41.26 266 ALA B CA 1
ATOM 4367 C C . ALA B 1 288 ? 23.553 -13.615 18.022 1.00 44.54 266 ALA B C 1
ATOM 4368 O O . ALA B 1 288 ? 23.636 -12.390 18.029 1.00 47.80 266 ALA B O 1
ATOM 4370 N N . SER B 1 289 ? 23.186 -14.330 16.955 1.00 49.31 267 SER B N 1
ATOM 4371 C CA . SER B 1 289 ? 22.807 -13.716 15.677 1.00 46.97 267 SER B CA 1
ATOM 4372 C C . SER B 1 289 ? 21.598 -14.389 15.051 1.00 44.77 267 SER B C 1
ATOM 4373 O O . SER B 1 289 ? 21.397 -15.589 15.216 1.00 49.38 267 SER B O 1
ATOM 4376 N N . ASP B 1 290 ? 20.808 -13.603 14.329 1.00 44.41 268 ASP B N 1
ATOM 4377 C CA . ASP B 1 290 ? 19.706 -14.096 13.497 1.00 45.35 268 ASP B CA 1
ATOM 4378 C C . ASP B 1 290 ? 20.010 -13.835 12.021 1.00 46.29 268 ASP B C 1
ATOM 4379 O O . ASP B 1 290 ? 19.203 -14.124 11.156 1.00 47.94 268 ASP B O 1
ATOM 4384 N N . VAL B 1 291 ? 21.173 -13.268 11.737 1.00 49.33 269 VAL B N 1
ATOM 4385 C CA . VAL B 1 291 ? 21.555 -12.918 10.372 1.00 49.86 269 VAL B CA 1
ATOM 4386 C C . VAL B 1 291 ? 22.936 -13.466 10.083 1.00 55.60 269 VAL B C 1
ATOM 4387 O O . VAL B 1 291 ? 23.801 -13.507 10.956 1.00 61.86 269 VAL B O 1
ATOM 4391 N N . TYR B 1 292 ? 23.134 -13.911 8.854 1.00 59.03 270 TYR B N 1
ATOM 4392 C CA . TYR B 1 292 ? 24.372 -14.547 8.475 1.00 59.93 270 TYR B CA 1
ATOM 4393 C C . TYR B 1 292 ? 24.793 -14.051 7.094 1.00 63.35 270 TYR B C 1
ATOM 4394 O O . TYR B 1 292 ? 23.937 -13.598 6.317 1.00 64.00 270 TYR B O 1
ATOM 4403 N N . PRO B 1 293 ? 26.113 -14.085 6.795 1.00 64.30 271 PRO B N 1
ATOM 4404 C CA . PRO B 1 293 ? 26.575 -13.628 5.466 1.00 64.59 271 PRO B CA 1
ATOM 4405 C C . PRO B 1 293 ? 26.032 -14.489 4.300 1.00 63.74 271 PRO B C 1
ATOM 4406 O O . PRO B 1 293 ? 25.326 -13.982 3.426 1.00 58.86 271 PRO B O 1
ATOM 4410 N N . GLU B 1 294 ? 26.323 -15.782 4.294 1.00 66.89 272 GLU B N 1
ATOM 4411 C CA . GLU B 1 294 ? 25.689 -16.648 3.302 1.00 75.08 272 GLU B CA 1
ATOM 4412 C C . GLU B 1 294 ? 24.351 -17.125 3.877 1.00 74.11 272 GLU B C 1
ATOM 4413 O O . GLU B 1 294 ? 24.320 -17.728 4.946 1.00 67.86 272 GLU B O 1
ATOM 4419 N N . GLU B 1 295 ? 23.250 -16.838 3.180 1.00 76.55 273 GLU B N 1
ATOM 4420 C CA . GLU B 1 295 ? 21.928 -17.284 3.633 1.00 77.29 273 GLU B CA 1
ATOM 4421 C C . GLU B 1 295 ? 21.118 -18.011 2.567 1.00 74.17 273 GLU B C 1
ATOM 4422 O O . GLU B 1 295 ? 20.817 -17.417 1.538 1.00 82.26 273 GLU B O 1
ATOM 4428 N N . PRO B 1 296 ? 20.759 -19.295 2.799 1.00 71.40 274 PRO B N 1
ATOM 4429 C CA . PRO B 1 296 ? 21.113 -20.233 3.878 1.00 71.40 274 PRO B CA 1
ATOM 4430 C C . PRO B 1 296 ? 22.611 -20.380 4.095 1.00 69.05 274 PRO B C 1
ATOM 4431 O O . PRO B 1 296 ? 23.397 -19.907 3.286 1.00 71.18 274 PRO B O 1
ATOM 4435 N N . LEU B 1 297 ? 23.008 -21.045 5.171 1.00 66.05 275 LEU B N 1
ATOM 4436 C CA . LEU B 1 297 ? 24.425 -21.135 5.486 1.00 72.15 275 LEU B CA 1
ATOM 4437 C C . LEU B 1 297 ? 25.035 -22.472 5.092 1.00 74.49 275 LEU B C 1
ATOM 4438 O O . LEU B 1 297 ? 24.380 -23.497 5.202 1.00 78.27 275 LEU B O 1
ATOM 4443 N N . PRO B 1 298 ? 26.294 -22.460 4.618 1.00 77.34 276 PRO B N 1
ATOM 4444 C CA . PRO B 1 298 ? 27.123 -23.650 4.443 1.00 75.45 276 PRO B CA 1
ATOM 4445 C C . PRO B 1 298 ? 27.040 -24.597 5.627 1.00 76.95 276 PRO B C 1
ATOM 4446 O O . PRO B 1 298 ? 27.139 -24.154 6.772 1.00 81.44 276 PRO B O 1
ATOM 4450 N N . LEU B 1 299 ? 26.863 -25.886 5.340 1.00 77.76 277 LEU B N 1
ATOM 4451 C CA . LEU B 1 299 ? 26.822 -26.941 6.359 1.00 78.23 277 LEU B CA 1
ATOM 4452 C C . LEU B 1 299 ? 28.195 -27.181 7.028 1.00 78.90 277 LEU B C 1
ATOM 4453 O O . LEU B 1 299 ? 28.268 -27.785 8.103 1.00 75.39 277 LEU B O 1
ATOM 4458 N N . ASP B 1 300 ? 29.265 -26.691 6.394 1.00 83.95 278 ASP B N 1
ATOM 4459 C CA . ASP B 1 300 ? 30.638 -26.816 6.914 1.00 84.51 278 ASP B CA 1
ATOM 4460 C C . ASP B 1 300 ? 30.986 -25.702 7.911 1.00 85.12 278 ASP B C 1
ATOM 4461 O O . ASP B 1 300 ? 31.757 -25.929 8.859 1.00 81.95 278 ASP B O 1
ATOM 4466 N N . HIS B 1 301 ? 30.404 -24.516 7.693 1.00 81.77 279 HIS B N 1
ATOM 4467 C CA . HIS B 1 301 ? 30.698 -23.290 8.466 1.00 79.56 279 HIS B CA 1
ATOM 4468 C C . HIS B 1 301 ? 30.908 -23.528 9.945 1.00 77.66 279 HIS B C 1
ATOM 4469 O O . HIS B 1 301 ? 30.081 -24.182 10.583 1.00 76.01 279 HIS B O 1
ATOM 4476 N N . PRO B 1 302 ? 32.010 -22.994 10.517 1.00 74.35 280 PRO B N 1
ATOM 4477 C CA . PRO B 1 302 ? 32.370 -23.456 11.858 1.00 75.81 280 PRO B CA 1
ATOM 4478 C C . PRO B 1 302 ? 31.585 -22.803 13.003 1.00 75.58 280 PRO B C 1
ATOM 4479 O O . PRO B 1 302 ? 31.669 -23.285 14.136 1.00 78.55 280 PRO B O 1
ATOM 4483 N N . VAL B 1 303 ? 30.825 -21.741 12.715 1.00 69.27 281 VAL B N 1
ATOM 4484 C CA . VAL B 1 303 ? 29.996 -21.090 13.737 1.00 62.29 281 VAL B CA 1
ATOM 4485 C C . VAL B 1 303 ? 29.156 -22.111 14.485 1.00 65.37 281 VAL B C 1
ATOM 4486 O O . VAL B 1 303 ? 28.955 -21.971 15.696 1.00 72.51 281 VAL B O 1
ATOM 4490 N N . ARG B 1 304 ? 28.697 -23.143 13.773 1.00 60.54 282 ARG B N 1
ATOM 4491 C CA . ARG B 1 304 ? 27.823 -24.159 14.354 1.00 64.11 282 ARG B CA 1
ATOM 4492 C C . ARG B 1 304 ? 28.582 -25.034 15.342 1.00 68.55 282 ARG B C 1
ATOM 4493 O O . ARG B 1 304 ? 27.985 -25.832 16.062 1.00 74.11 282 ARG B O 1
ATOM 4501 N N . SER B 1 305 ? 29.902 -24.892 15.356 1.00 67.47 283 SER B N 1
ATOM 4502 C CA . SER B 1 305 ? 30.740 -25.589 16.311 1.00 70.64 283 SER B CA 1
ATOM 4503 C C . SER B 1 305 ? 31.085 -24.687 17.496 1.00 67.29 283 SER B C 1
ATOM 4504 O O . SER B 1 305 ? 31.603 -25.145 18.515 1.00 71.62 283 SER B O 1
ATOM 4507 N N . LEU B 1 306 ? 30.748 -23.414 17.367 1.00 63.15 284 LEU B N 1
ATOM 4508 C CA . LEU B 1 306 ? 31.280 -22.359 18.220 1.00 60.76 284 LEU B CA 1
ATOM 4509 C C . LEU B 1 306 ? 30.599 -22.132 19.593 1.00 61.27 284 LEU B C 1
ATOM 4510 O O . LEU B 1 306 ? 29.541 -21.487 19.668 1.00 58.09 284 LEU B O 1
ATOM 4515 N N . LYS B 1 307 ? 31.223 -22.633 20.665 1.00 59.55 285 LYS B N 1
ATOM 4516 C CA . LYS B 1 307 ? 30.853 -22.268 22.047 1.00 62.53 285 LYS B CA 1
ATOM 4517 C C . LYS B 1 307 ? 30.722 -20.752 22.209 1.00 62.77 285 LYS B C 1
ATOM 4518 O O . LYS B 1 307 ? 31.578 -20.007 21.742 1.00 65.61 285 LYS B O 1
ATOM 4524 N N . GLY B 1 308 ? 29.681 -20.304 22.904 1.00 58.94 286 GLY B N 1
ATOM 4525 C CA . GLY B 1 308 ? 29.541 -18.894 23.250 1.00 53.17 286 GLY B CA 1
ATOM 4526 C C . GLY B 1 308 ? 28.735 -18.135 22.229 1.00 52.74 286 GLY B C 1
ATOM 4527 O O . GLY B 1 308 ? 28.726 -16.899 22.231 1.00 57.69 286 GLY B O 1
ATOM 4528 N N . PHE B 1 309 ? 28.054 -18.884 21.363 1.00 50.08 287 PHE B N 1
ATOM 4529 C CA . PHE B 1 309 ? 27.243 -18.334 20.283 1.00 48.80 287 PHE B CA 1
ATOM 4530 C C . PHE B 1 309 ? 25.889 -19.022 20.275 1.00 51.80 287 PHE B C 1
ATOM 4531 O O . PHE B 1 309 ? 25.764 -20.187 20.682 1.00 53.67 287 PHE B O 1
ATOM 4539 N N . ILE B 1 310 ? 24.880 -18.293 19.810 1.00 49.80 288 ILE B N 1
ATOM 4540 C CA . ILE B 1 310 ? 23.511 -18.786 19.739 1.00 50.63 288 ILE B CA 1
ATOM 4541 C C . ILE B 1 310 ? 22.997 -18.452 18.350 1.00 55.71 288 ILE B C 1
ATOM 4542 O O . ILE B 1 310 ? 23.030 -17.282 17.921 1.00 57.99 288 ILE B O 1
ATOM 4547 N N . ARG B 1 311 ? 22.520 -19.471 17.639 1.00 55.31 289 ARG B N 1
ATOM 4548 C CA . ARG B 1 311 ? 22.152 -19.288 16.236 1.00 53.46 289 ARG B CA 1
ATOM 4549 C C . ARG B 1 311 ? 20.652 -19.225 15.954 1.00 50.43 289 ARG B C 1
ATOM 4550 O O . ARG B 1 311 ? 19.858 -19.871 16.621 1.00 50.38 289 ARG B O 1
ATOM 4558 N N . SER B 1 312 ? 20.274 -18.447 14.950 1.00 52.50 290 SER B N 1
ATOM 4559 C CA . SER B 1 312 ? 18.895 -18.441 14.482 1.00 60.06 290 SER B CA 1
ATOM 4560 C C . SER B 1 312 ? 18.847 -18.304 12.961 1.00 64.04 290 SER B C 1
ATOM 4561 O O . SER B 1 312 ? 19.485 -17.410 12.391 1.00 69.95 290 SER B O 1
ATOM 4564 N N . ALA B 1 313 ? 18.102 -19.190 12.305 1.00 59.54 291 ALA B N 1
ATOM 4565 C CA . ALA B 1 313 ? 17.983 -19.155 10.853 1.00 55.42 291 ALA B CA 1
ATOM 4566 C C . ALA B 1 313 ? 17.056 -18.029 10.400 1.00 56.38 291 ALA B C 1
ATOM 4567 O O . ALA B 1 313 ? 15.937 -18.285 9.969 1.00 62.53 291 ALA B O 1
ATOM 4569 N N . HIS B 1 314 ? 17.508 -16.784 10.500 1.00 55.25 292 HIS B N 1
ATOM 4570 C CA . HIS B 1 314 ? 16.707 -15.619 10.071 1.00 61.30 292 HIS B CA 1
ATOM 4571 C C . HIS B 1 314 ? 15.223 -15.762 10.395 1.00 66.71 292 HIS B C 1
ATOM 4572 O O . HIS B 1 314 ? 14.355 -15.552 9.534 1.00 70.14 292 HIS B O 1
ATOM 4579 N N . ARG B 1 315 ? 14.929 -16.115 11.649 1.00 61.30 293 ARG B N 1
ATOM 4580 C CA . ARG B 1 315 ? 13.557 -16.363 12.101 1.00 57.82 293 ARG B CA 1
ATOM 4581 C C . ARG B 1 315 ? 12.982 -15.288 13.039 1.00 58.73 293 ARG B C 1
ATOM 4582 O O . ARG B 1 315 ? 11.890 -15.468 13.587 1.00 56.63 293 ARG B O 1
ATOM 4590 N N . ALA B 1 316 ? 13.699 -14.169 13.195 1.00 56.78 294 ALA B N 1
ATOM 4591 C CA . ALA B 1 316 ? 13.260 -13.058 14.064 1.00 55.15 294 ALA B CA 1
ATOM 4592 C C . ALA B 1 316 ? 11.943 -12.384 13.661 1.00 56.13 294 ALA B C 1
ATOM 4593 O O . ALA B 1 316 ? 11.095 -12.119 14.516 1.00 58.10 294 ALA B O 1
ATOM 4595 N N . GLY B 1 317 ? 11.765 -12.105 12.371 1.00 54.83 295 GLY B N 1
ATOM 4596 C CA . GLY B 1 317 ? 10.566 -11.396 11.912 1.00 55.02 295 GLY B CA 1
ATOM 4597 C C . GLY B 1 317 ? 9.503 -12.193 11.172 1.00 54.49 295 GLY B C 1
ATOM 4598 O O . GLY B 1 317 ? 8.359 -11.741 11.060 1.00 57.93 295 GLY B O 1
ATOM 4599 N N . ALA B 1 318 ? 9.872 -13.374 10.677 1.00 53.92 296 ALA B N 1
ATOM 4600 C CA . ALA B 1 318 ? 9.008 -14.178 9.795 1.00 54.78 296 ALA B CA 1
ATOM 4601 C C . ALA B 1 318 ? 7.872 -14.871 10.552 1.00 53.87 296 ALA B C 1
ATOM 4602 O O . ALA B 1 318 ? 7.880 -16.090 10.728 1.00 50.22 296 ALA B O 1
ATOM 4604 N N . LEU B 1 319 ? 6.901 -14.083 11.002 1.00 57.09 297 LEU B N 1
ATOM 4605 C CA . LEU B 1 319 ? 5.782 -14.614 11.781 1.00 60.79 297 LEU B CA 1
ATOM 4606 C C . LEU B 1 319 ? 4.449 -14.357 11.131 1.00 62.09 297 LEU B C 1
ATOM 4607 O O . LEU B 1 319 ? 4.164 -13.242 10.663 1.00 56.92 297 LEU B O 1
ATOM 4612 N N . ASP B 1 320 ? 3.608 -15.382 11.144 1.00 62.51 298 ASP B N 1
ATOM 4613 C CA . ASP B 1 320 ? 2.320 -15.230 10.527 1.00 62.36 298 ASP B CA 1
ATOM 4614 C C . ASP B 1 320 ? 1.531 -14.003 10.993 1.00 62.82 298 ASP B C 1
ATOM 4615 O O . ASP B 1 320 ? 0.905 -13.337 10.167 1.00 68.58 298 ASP B O 1
ATOM 4620 N N . SER B 1 321 ? 1.571 -13.695 12.290 1.00 63.00 299 SER B N 1
ATOM 4621 C CA . SER B 1 321 ? 0.910 -12.486 12.808 1.00 60.67 299 SER B CA 1
ATOM 4622 C C . SER B 1 321 ? 1.502 -11.232 12.180 1.00 59.30 299 SER B C 1
ATOM 4623 O O . SER B 1 321 ? 0.813 -10.217 12.016 1.00 62.24 299 SER B O 1
ATOM 4626 N N . ALA B 1 322 ? 2.780 -11.308 11.826 1.00 55.07 300 ALA B N 1
ATOM 4627 C CA . ALA B 1 322 ? 3.473 -10.181 11.232 1.00 57.96 300 ALA B CA 1
ATOM 4628 C C . ALA B 1 322 ? 2.944 -9.981 9.823 1.00 61.26 300 ALA B C 1
ATOM 4629 O O . ALA B 1 322 ? 2.532 -8.875 9.443 1.00 60.65 300 ALA B O 1
ATOM 4631 N N . PHE B 1 323 ? 2.926 -11.077 9.070 1.00 59.37 301 PHE B N 1
ATOM 4632 C CA . PHE B 1 323 ? 2.405 -11.082 7.721 1.00 55.11 301 PHE B CA 1
ATOM 4633 C C . PHE B 1 323 ? 0.977 -10.573 7.626 1.00 57.75 301 PHE B C 1
ATOM 4634 O O . PHE B 1 323 ? 0.699 -9.660 6.838 1.00 59.99 301 PHE B O 1
ATOM 4642 N N . LYS B 1 324 ? 0.081 -11.119 8.444 1.00 56.94 302 LYS B N 1
ATOM 4643 C CA . LYS B 1 324 ? -1.319 -10.678 8.400 1.00 59.48 302 LYS B CA 1
ATOM 4644 C C . LYS B 1 324 ? -1.481 -9.161 8.623 1.00 60.22 302 LYS B C 1
ATOM 4645 O O . LYS B 1 324 ? -2.451 -8.567 8.145 1.00 59.22 302 LYS B O 1
ATOM 4651 N N . LYS B 1 325 ? -0.529 -8.537 9.319 1.00 56.73 303 LYS B N 1
ATOM 4652 C CA . LYS B 1 325 ? -0.638 -7.115 9.600 1.00 59.03 303 LYS B CA 1
ATOM 4653 C C . LYS B 1 325 ? -0.496 -6.313 8.333 1.00 62.50 303 LYS B C 1
ATOM 4654 O O . LYS B 1 325 ? -1.250 -5.366 8.115 1.00 67.09 303 LYS B O 1
ATOM 4668 N N . GLY B 1 327 ? -1.349 -6.765 5.432 1.00 61.85 305 GLY B N 1
ATOM 4669 C CA . GLY B 1 327 ? -2.677 -6.649 4.856 1.00 57.21 305 GLY B CA 1
ATOM 4670 C C . GLY B 1 327 ? -3.433 -5.467 5.412 1.00 61.69 305 GLY B C 1
ATOM 4671 O O . GLY B 1 327 ? -3.729 -4.518 4.690 1.00 63.62 305 GLY B O 1
ATOM 4672 N N . ASP B 1 328 ? -3.719 -5.507 6.710 1.00 66.24 306 ASP B N 1
ATOM 4673 C CA . ASP B 1 328 ? -4.580 -4.504 7.354 1.00 64.19 306 ASP B CA 1
ATOM 4674 C C . ASP B 1 328 ? -3.939 -3.127 7.280 1.00 63.49 306 ASP B C 1
ATOM 4675 O O . ASP B 1 328 ? -4.627 -2.110 7.069 1.00 57.76 306 ASP B O 1
ATOM 4688 N N . VAL B 1 330 ? -2.143 -2.245 4.871 1.00 74.80 308 VAL B N 1
ATOM 4689 C CA . VAL B 1 330 ? -2.389 -1.847 3.490 1.00 77.43 308 VAL B CA 1
ATOM 4690 C C . VAL B 1 330 ? -3.794 -1.229 3.330 1.00 76.55 308 VAL B C 1
ATOM 4691 O O . VAL B 1 330 ? -3.919 -0.065 2.913 1.00 74.14 308 VAL B O 1
ATOM 4695 N N . LEU B 1 331 ? -4.834 -1.988 3.694 1.00 73.82 309 LEU B N 1
ATOM 4696 C CA . LEU B 1 331 ? -6.227 -1.508 3.607 1.00 73.34 309 LEU B CA 1
ATOM 4697 C C . LEU B 1 331 ? -6.374 -0.118 4.201 1.00 74.63 309 LEU B C 1
ATOM 4698 O O . LEU B 1 331 ? -6.842 0.808 3.534 1.00 78.51 309 LEU B O 1
ATOM 4703 N N . GLU B 1 332 ? -5.941 0.024 5.450 1.00 77.87 310 GLU B N 1
ATOM 4704 C CA . GLU B 1 332 ? -5.985 1.303 6.137 1.00 79.07 310 GLU B CA 1
ATOM 4705 C C . GLU B 1 332 ? -5.420 2.407 5.256 1.00 76.87 310 GLU B C 1
ATOM 4706 O O . GLU B 1 332 ? -6.042 3.455 5.092 1.00 77.22 310 GLU B O 1
ATOM 4712 N N . ASP B 1 333 ? -4.270 2.150 4.646 1.00 75.30 311 ASP B N 1
ATOM 4713 C CA . ASP B 1 333 ? -3.650 3.134 3.776 1.00 73.68 311 ASP B CA 1
ATOM 4714 C C . ASP B 1 333 ? -4.444 3.379 2.513 1.00 71.98 311 ASP B C 1
ATOM 4715 O O . ASP B 1 333 ? -4.555 4.520 2.065 1.00 74.12 311 ASP B O 1
ATOM 4728 N N . ASP B 1 335 ? -7.828 2.839 2.022 1.00 70.83 313 ASP B N 1
ATOM 4729 C CA . ASP B 1 335 ? -9.020 3.581 2.453 1.00 69.52 313 ASP B CA 1
ATOM 4730 C C . ASP B 1 335 ? -8.740 5.068 2.701 1.00 66.05 313 ASP B C 1
ATOM 4731 O O . ASP B 1 335 ? -9.590 5.917 2.460 1.00 65.05 313 ASP B O 1
ATOM 4736 N N . LEU B 1 336 ? -7.532 5.361 3.169 1.00 67.56 314 LEU B N 1
ATOM 4737 C CA . LEU B 1 336 ? -7.151 6.689 3.605 1.00 67.68 314 LEU B CA 1
ATOM 4738 C C . LEU B 1 336 ? -6.913 7.586 2.410 1.00 71.41 314 LEU B C 1
ATOM 4739 O O . LEU B 1 336 ? -7.352 8.741 2.393 1.00 71.02 314 LEU B O 1
ATOM 4752 N N . ASP B 1 338 ? -8.024 7.094 -0.486 1.00 67.78 316 ASP B N 1
ATOM 4753 C CA . ASP B 1 338 ? -9.287 7.244 -1.204 1.00 65.95 316 ASP B CA 1
ATOM 4754 C C . ASP B 1 338 ? -9.936 8.591 -0.980 1.00 66.38 316 ASP B C 1
ATOM 4755 O O . ASP B 1 338 ? -10.298 9.262 -1.952 1.00 68.02 316 ASP B O 1
ATOM 4760 N N . ARG B 1 339 ? -10.086 8.974 0.292 1.00 68.68 317 ARG B N 1
ATOM 4761 C CA . ARG B 1 339 ? -10.473 10.349 0.660 1.00 71.39 317 ARG B CA 1
ATOM 4762 C C . ARG B 1 339 ? -9.525 11.352 0.009 1.00 66.28 317 ARG B C 1
ATOM 4763 O O . ARG B 1 339 ? -9.890 12.490 -0.250 1.00 69.27 317 ARG B O 1
ATOM 4771 N N . GLY B 1 340 ? -8.305 10.917 -0.265 1.00 63.00 318 GLY B N 1
ATOM 4772 C CA . GLY B 1 340 ? -7.318 11.791 -0.855 1.00 62.91 318 GLY B CA 1
ATOM 4773 C C . GLY B 1 340 ? -6.455 12.241 0.278 1.00 67.01 318 GLY B C 1
ATOM 4774 O O . GLY B 1 340 ? -6.042 13.387 0.326 1.00 72.24 318 GLY B O 1
ATOM 4775 N N . LEU B 1 341 ? -6.193 11.325 1.203 1.00 72.65 319 LEU B N 1
ATOM 4776 C CA . LEU B 1 341 ? -5.401 11.651 2.372 1.00 78.99 319 LEU B CA 1
ATOM 4777 C C . LEU B 1 341 ? -4.009 11.060 2.302 1.00 80.65 319 LEU B C 1
ATOM 4778 O O . LEU B 1 341 ? -3.873 9.833 2.242 1.00 80.76 319 LEU B O 1
ATOM 4783 N N . PRO B 1 342 ? -2.975 11.938 2.316 1.00 81.10 320 PRO B N 1
ATOM 4784 C CA . PRO B 1 342 ? -1.559 11.557 2.406 1.00 78.91 320 PRO B CA 1
ATOM 4785 C C . PRO B 1 342 ? -1.367 10.530 3.516 1.00 76.56 320 PRO B C 1
ATOM 4786 O O . PRO B 1 342 ? -1.397 10.898 4.676 1.00 74.12 320 PRO B O 1
ATOM 4790 N N . PRO B 1 343 ? -1.176 9.245 3.163 1.00 83.76 321 PRO B N 1
ATOM 4791 C CA . PRO B 1 343 ? -1.272 8.144 4.132 1.00 87.70 321 PRO B CA 1
ATOM 4792 C C . PRO B 1 343 ? -0.274 8.265 5.292 1.00 90.13 321 PRO B C 1
ATOM 4793 O O . PRO B 1 343 ? 0.865 8.680 5.087 1.00 88.88 321 PRO B O 1
ATOM 4805 N N . ARG B 1 345 ? -0.051 5.724 7.788 1.00 86.88 323 ARG B N 1
ATOM 4806 C CA . ARG B 1 345 ? 0.174 4.378 8.299 1.00 85.53 323 ARG B CA 1
ATOM 4807 C C . ARG B 1 345 ? 1.550 3.817 7.948 1.00 88.31 323 ARG B C 1
ATOM 4808 O O . ARG B 1 345 ? 2.477 3.928 8.746 1.00 85.76 323 ARG B O 1
ATOM 4816 N N . CYS B 1 346 ? 1.674 3.228 6.755 1.00 96.21 324 CYS B N 1
ATOM 4817 C CA . CYS B 1 346 ? 2.924 2.615 6.278 1.00 96.80 324 CYS B CA 1
ATOM 4818 C C . CYS B 1 346 ? 4.086 3.615 6.199 1.00 97.12 324 CYS B C 1
ATOM 4819 O O . CYS B 1 346 ? 3.885 4.824 6.344 1.00 98.80 324 CYS B O 1
ATOM 4822 N N . LYS B 1 347 ? 5.297 3.106 5.972 1.00 94.87 325 LYS B N 1
ATOM 4823 C CA . LYS B 1 347 ? 6.488 3.957 5.892 1.00 94.15 325 LYS B CA 1
ATOM 4824 C C . LYS B 1 347 ? 6.623 4.581 4.494 1.00 87.39 325 LYS B C 1
ATOM 4825 O O . LYS B 1 347 ? 6.250 3.965 3.498 1.00 80.54 325 LYS B O 1
ATOM 4831 N N . ARG B 1 348 ? 7.152 5.802 4.429 1.00 86.73 326 ARG B N 1
ATOM 4832 C CA . ARG B 1 348 ? 7.398 6.481 3.150 1.00 87.68 326 ARG B CA 1
ATOM 4833 C C . ARG B 1 348 ? 8.897 6.507 2.781 1.00 90.34 326 ARG B C 1
ATOM 4834 O O . ARG B 1 348 ? 9.733 5.967 3.519 1.00 89.61 326 ARG B O 1
ATOM 4842 N N . ALA B 1 349 ? 9.236 7.134 1.649 1.00 94.35 327 ALA B N 1
ATOM 4843 C CA . ALA B 1 349 ? 10.621 7.131 1.148 1.00 96.42 327 ALA B CA 1
ATOM 4844 C C . ALA B 1 349 ? 11.106 8.443 0.482 1.00 94.13 327 ALA B C 1
ATOM 4845 O O . ALA B 1 349 ? 10.999 8.603 -0.728 1.00 93.25 327 ALA B O 1
ATOM 4847 N N . GLU B 1 350 ? 11.676 9.358 1.266 1.00 99.39 328 GLU B N 1
ATOM 4848 C CA . GLU B 1 350 ? 11.999 10.709 0.769 1.00 103.65 328 GLU B CA 1
ATOM 4849 C C . GLU B 1 350 ? 13.361 10.831 0.055 1.00 106.16 328 GLU B C 1
ATOM 4850 O O . GLU B 1 350 ? 13.473 10.535 -1.139 1.00 104.49 328 GLU B O 1
ATOM 4856 N N . ARG B 1 351 ? 14.378 11.288 0.794 1.00 112.07 329 ARG B N 1
ATOM 4857 C CA . ARG B 1 351 ? 15.738 11.511 0.263 1.00 109.56 329 ARG B CA 1
ATOM 4858 C C . ARG B 1 351 ? 16.608 10.254 0.323 1.00 104.67 329 ARG B C 1
ATOM 4859 O O . ARG B 1 351 ? 17.822 10.329 0.125 1.00 100.94 329 ARG B O 1
ATOM 4867 N N . GLU B 1 352 ? 15.973 9.111 0.605 1.00 104.65 330 GLU B N 1
ATOM 4868 C CA . GLU B 1 352 ? 16.619 7.792 0.597 1.00 100.82 330 GLU B CA 1
ATO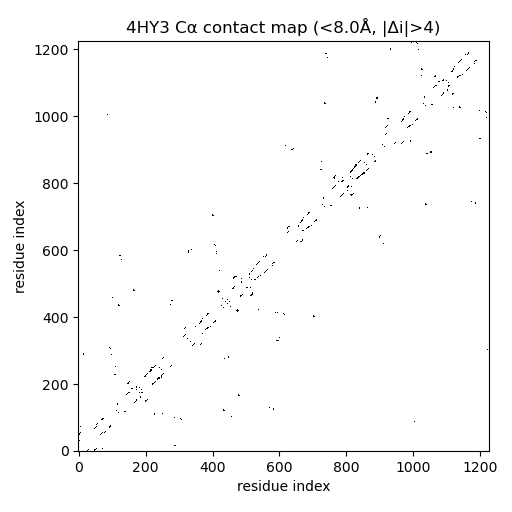M 4869 C C . GLU B 1 352 ? 16.578 7.168 -0.801 1.00 105.69 330 GLU B C 1
ATOM 4870 O O . GLU B 1 352 ? 16.485 5.945 -0.955 1.00 105.99 330 GLU B O 1
ATOM 4876 N N . THR B 1 353 ? 16.636 8.042 -1.806 1.00 108.96 331 THR B N 1
ATOM 4877 C CA . THR B 1 353 ? 16.789 7.683 -3.218 1.00 102.91 331 THR B CA 1
ATOM 4878 C C . THR B 1 353 ? 18.285 7.698 -3.612 1.00 99.21 331 THR B C 1
ATOM 4879 O O . THR B 1 353 ? 18.723 6.887 -4.440 1.00 91.25 331 THR B O 1
ATOM 4883 N N . VAL B 1 354 ? 19.049 8.607 -2.991 1.00 92.59 332 VAL B N 1
ATOM 4884 C CA . VAL B 1 354 ? 20.513 8.720 -3.153 1.00 91.74 332 VAL B CA 1
ATOM 4885 C C . VAL B 1 354 ? 21.230 7.353 -3.168 1.00 92.10 332 VAL B C 1
ATOM 4886 O O . VAL B 1 354 ? 22.077 7.111 -4.028 1.00 91.68 332 VAL B O 1
ATOM 4890 N N . SER B 1 355 ? 20.859 6.461 -2.249 1.00 87.59 333 SER B N 1
ATOM 4891 C CA . SER B 1 355 ? 21.552 5.178 -2.065 1.00 89.27 333 SER B CA 1
ATOM 4892 C C . SER B 1 355 ? 21.249 4.114 -3.139 1.00 86.69 333 SER B C 1
ATOM 4893 O O . SER B 1 355 ? 20.235 3.409 -3.093 1.00 79.61 333 SER B O 1
ATOM 4896 N N . PRO C 1 29 ? 27.860 29.007 4.910 1.00 82.83 7 PRO C N 1
ATOM 4897 C CA . PRO C 1 29 ? 26.550 28.384 4.648 1.00 81.00 7 PRO C CA 1
ATOM 4898 C C . PRO C 1 29 ? 25.387 29.415 4.616 1.00 84.47 7 PRO C C 1
ATOM 4899 O O . PRO C 1 29 ? 25.333 30.309 5.480 1.00 84.28 7 PRO C O 1
ATOM 4903 N N . LEU C 1 30 ? 24.480 29.285 3.632 1.00 87.01 8 LEU C N 1
ATOM 4904 C CA . LEU C 1 30 ? 23.422 30.308 3.326 1.00 88.36 8 LEU C CA 1
ATOM 4905 C C . LEU C 1 30 ? 21.972 29.928 3.658 1.00 89.48 8 LEU C C 1
ATOM 4906 O O . LEU C 1 30 ? 21.473 28.883 3.215 1.00 95.13 8 LEU C O 1
ATOM 4911 N N . ALA C 1 31 ? 21.283 30.821 4.375 1.00 87.08 9 ALA C N 1
ATOM 4912 C CA . ALA C 1 31 ? 19.843 30.676 4.628 1.00 85.86 9 ALA C CA 1
ATOM 4913 C C . ALA C 1 31 ? 19.123 32.016 4.674 1.00 83.27 9 ALA C C 1
ATOM 4914 O O . ALA C 1 31 ? 19.711 33.052 5.012 1.00 84.95 9 ALA C O 1
ATOM 4916 N N . ILE C 1 32 ? 17.840 31.978 4.341 1.00 79.79 10 ILE C N 1
ATOM 4917 C CA . ILE C 1 32 ? 17.045 33.186 4.275 1.00 82.48 10 ILE C CA 1
ATOM 4918 C C . ILE C 1 32 ? 16.093 33.242 5.464 1.00 85.83 10 ILE C C 1
ATOM 4919 O O . ILE C 1 32 ? 15.379 32.277 5.750 1.00 81.07 10 ILE C O 1
ATOM 4924 N N . SER C 1 33 ? 16.121 34.389 6.147 1.00 93.29 11 SER C N 1
ATOM 4925 C CA . SER C 1 33 ? 15.388 34.656 7.395 1.00 97.45 11 SER C CA 1
ATOM 4926 C C . SER C 1 33 ? 14.295 35.749 7.260 1.00 104.61 11 SER C C 1
ATOM 4927 O O . SER C 1 33 ? 14.530 36.926 7.576 1.00 105.93 11 SER C O 1
ATOM 4930 N N . ALA C 1 34 ? 13.111 35.346 6.789 1.00 102.86 12 ALA C N 1
ATOM 4931 C CA . ALA C 1 34 ? 11.906 36.190 6.822 1.00 100.46 12 ALA C CA 1
ATOM 4932 C C . ALA C 1 34 ? 10.983 35.752 7.978 1.00 97.36 12 ALA C C 1
ATOM 4933 O O . ALA C 1 34 ? 9.872 35.254 7.725 1.00 89.31 12 ALA C O 1
ATOM 4935 N N . PRO C 1 35 ? 11.433 35.956 9.245 1.00 95.90 13 PRO C N 1
ATOM 4936 C CA . PRO C 1 35 ? 10.724 35.430 10.408 1.00 93.61 13 PRO C CA 1
ATOM 4937 C C . PRO C 1 35 ? 9.311 36.008 10.595 1.00 95.59 13 PRO C C 1
ATOM 4938 O O . PRO C 1 35 ? 8.370 35.232 10.772 1.00 91.98 13 PRO C O 1
ATOM 4942 N N . GLU C 1 36 ? 9.168 37.339 10.532 1.00 92.09 14 GLU C N 1
ATOM 4943 C CA . GLU C 1 36 ? 7.909 38.044 10.886 1.00 87.94 14 GLU C CA 1
ATOM 4944 C C . GLU C 1 36 ? 6.620 37.397 10.359 1.00 81.67 14 GLU C C 1
ATOM 4945 O O . GLU C 1 36 ? 6.534 37.089 9.167 1.00 75.38 14 GLU C O 1
ATOM 4951 N N . PRO C 1 37 ? 5.606 37.193 11.241 1.00 78.81 15 PRO C N 1
ATOM 4952 C CA . PRO C 1 37 ? 5.397 37.593 12.662 1.00 74.89 15 PRO C CA 1
ATOM 4953 C C . PRO C 1 37 ? 6.479 37.271 13.733 1.00 78.46 15 PRO C C 1
ATOM 4954 O O . PRO C 1 37 ? 6.639 38.047 14.681 1.00 74.26 15 PRO C O 1
ATOM 4958 N N . ARG C 1 38 ? 7.202 36.158 13.603 1.00 76.30 16 ARG C N 1
ATOM 4959 C CA . ARG C 1 38 ? 8.156 35.756 14.645 1.00 76.99 16 ARG C CA 1
ATOM 4960 C C . ARG C 1 38 ? 9.490 36.486 14.529 1.00 75.39 16 ARG C C 1
ATOM 4961 O O . ARG C 1 38 ? 9.905 36.844 13.433 1.00 77.97 16 ARG C O 1
ATOM 4969 N N . SER C 1 39 ? 10.155 36.703 15.661 1.00 69.24 17 SER C N 1
ATOM 4970 C CA . SER C 1 39 ? 11.489 37.289 15.663 1.00 68.92 17 SER C CA 1
ATOM 4971 C C . SER C 1 39 ? 12.568 36.212 15.496 1.00 74.69 17 SER C C 1
ATOM 4972 O O . SER C 1 39 ? 12.261 35.061 15.185 1.00 73.51 17 SER C O 1
ATOM 4975 N N . LEU C 1 40 ? 13.828 36.615 15.687 1.00 78.45 18 LEU C N 1
ATOM 4976 C CA . LEU C 1 40 ? 14.985 35.720 15.798 1.00 75.31 18 LEU C CA 1
ATOM 4977 C C . LEU C 1 40 ? 15.532 35.928 17.196 1.00 76.40 18 LEU C C 1
ATOM 4978 O O . LEU C 1 40 ? 16.218 35.076 17.756 1.00 82.17 18 LEU C O 1
ATOM 4983 N N . ASP C 1 41 ? 15.214 37.089 17.751 1.00 75.03 19 ASP C N 1
ATOM 4984 C CA . ASP C 1 41 ? 15.553 37.425 19.121 1.00 76.46 19 ASP C CA 1
ATOM 4985 C C . ASP C 1 41 ? 14.802 36.522 20.094 1.00 77.94 19 ASP C C 1
ATOM 4986 O O . ASP C 1 41 ? 15.217 36.331 21.244 1.00 77.16 19 ASP C O 1
ATOM 4991 N N . LEU C 1 42 ? 13.706 35.949 19.616 1.00 76.25 20 LEU C N 1
ATOM 4992 C CA . LEU C 1 42 ? 12.702 35.396 20.511 1.00 75.22 20 LEU C CA 1
ATOM 4993 C C . LEU C 1 42 ? 12.305 33.959 20.195 1.00 70.45 20 LEU C C 1
ATOM 4994 O O . LEU C 1 42 ? 11.481 33.376 20.898 1.00 71.64 20 LEU C O 1
ATOM 4999 N N . ILE C 1 43 ? 12.901 33.381 19.157 1.00 64.44 21 ILE C N 1
ATOM 5000 C CA . ILE C 1 43 ? 12.677 31.963 18.860 1.00 58.56 21 ILE C CA 1
ATOM 5001 C C . ILE C 1 43 ? 13.974 31.114 18.926 1.00 57.42 21 ILE C C 1
ATOM 5002 O O . ILE C 1 43 ? 14.046 30.012 18.370 1.00 58.89 21 ILE C O 1
ATOM 5007 N N . PHE C 1 44 ? 14.967 31.647 19.640 1.00 53.74 22 PHE C N 1
ATOM 5008 C CA . PHE C 1 44 ? 16.297 31.064 19.819 1.00 57.85 22 PHE C CA 1
ATOM 5009 C C . PHE C 1 44 ? 16.763 31.509 21.190 1.00 63.63 22 PHE C C 1
ATOM 5010 O O . PHE C 1 44 ? 16.546 32.665 21.569 1.00 65.71 22 PHE C O 1
ATOM 5018 N N . SER C 1 45 ? 17.387 30.619 21.954 1.00 64.11 23 SER C N 1
ATOM 5019 C CA . SER C 1 45 ? 18.028 31.073 23.178 1.00 67.91 23 SER C CA 1
ATOM 5020 C C . SER C 1 45 ? 19.417 31.575 22.804 1.00 73.36 23 SER C C 1
ATOM 5021 O O . SER C 1 45 ? 19.735 31.712 21.611 1.00 73.49 23 SER C O 1
ATOM 5024 N N . ASP C 1 46 ? 20.241 31.852 23.811 1.00 73.76 24 ASP C N 1
ATOM 5025 C CA . ASP C 1 46 ? 21.584 32.356 23.569 1.00 73.65 24 ASP C CA 1
ATOM 5026 C C . ASP C 1 46 ? 22.375 31.326 22.809 1.00 76.53 24 ASP C C 1
ATOM 5027 O O . ASP C 1 46 ? 22.760 31.559 21.668 1.00 77.99 24 ASP C O 1
ATOM 5032 N N . GLU C 1 47 ? 22.570 30.175 23.446 1.00 79.10 25 GLU C N 1
ATOM 5033 C CA . GLU C 1 47 ? 23.257 29.038 22.864 1.00 81.02 25 GLU C CA 1
ATOM 5034 C C . GLU C 1 47 ? 22.699 28.743 21.472 1.00 80.98 25 GLU C C 1
ATOM 5035 O O . GLU C 1 47 ? 23.409 28.245 20.591 1.00 80.82 25 GLU C O 1
ATOM 5041 N N . ALA C 1 48 ? 21.432 29.094 21.275 1.00 81.56 26 ALA C N 1
ATOM 5042 C CA . ALA C 1 48 ? 20.709 28.790 20.038 1.00 85.93 26 ALA C CA 1
ATOM 5043 C C . ALA C 1 48 ? 20.952 29.743 18.856 1.00 87.96 26 ALA C C 1
ATOM 5044 O O . ALA C 1 48 ? 21.099 29.266 17.726 1.00 87.54 2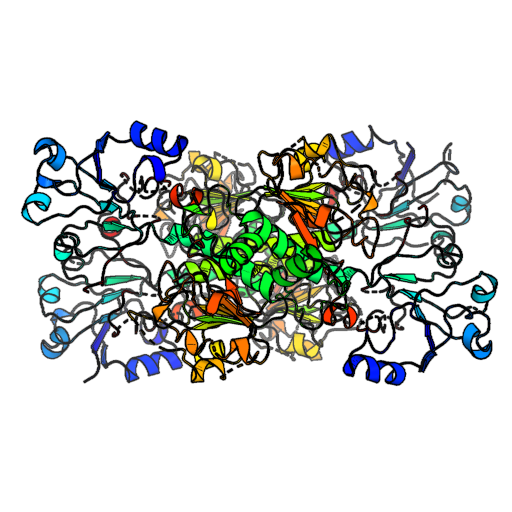6 ALA C O 1
ATOM 5046 N N . ARG C 1 49 ? 20.974 31.066 19.084 1.00 86.53 27 ARG C N 1
ATOM 5047 C CA . ARG C 1 49 ? 21.465 31.989 18.027 1.00 84.57 27 ARG C CA 1
ATOM 5048 C C . ARG C 1 49 ? 22.995 31.898 17.912 1.00 82.03 27 ARG C C 1
ATOM 5049 O O . ARG C 1 49 ? 23.540 31.749 16.809 1.00 74.08 27 ARG C O 1
ATOM 5057 N N . ALA C 1 50 ? 23.669 31.949 19.062 1.00 79.22 28 ALA C N 1
ATOM 5058 C CA . ALA C 1 50 ? 25.099 31.671 19.152 1.00 79.39 28 ALA C CA 1
ATOM 5059 C C . ALA C 1 50 ? 25.532 30.622 18.126 1.00 82.51 28 ALA C C 1
ATOM 5060 O O . ALA C 1 50 ? 26.513 30.821 17.410 1.00 89.27 28 ALA C O 1
ATOM 5062 N N . ALA C 1 51 ? 24.780 29.523 18.050 1.00 80.42 29 ALA C N 1
ATOM 5063 C CA . ALA C 1 51 ? 25.091 28.417 17.151 1.00 72.50 29 ALA C CA 1
ATOM 5064 C C . ALA C 1 51 ? 24.623 28.655 15.716 1.00 65.86 29 ALA C C 1
ATOM 5065 O O . ALA C 1 51 ? 25.311 28.245 14.780 1.00 62.79 29 ALA C O 1
ATOM 5067 N N . LEU C 1 52 ? 23.464 29.299 15.536 1.00 66.41 30 LEU C N 1
ATOM 5068 C CA . LEU C 1 52 ? 22.939 29.584 14.172 1.00 65.78 30 LEU C CA 1
ATOM 5069 C C . LEU C 1 52 ? 23.844 30.539 13.375 1.00 67.06 30 LEU C C 1
ATOM 5070 O O . LEU C 1 52 ? 23.966 30.395 12.152 1.00 70.68 30 LEU C O 1
ATOM 5075 N N . HIS C 1 53 ? 24.465 31.503 14.062 1.00 67.28 31 HIS C N 1
ATOM 5076 C CA . HIS C 1 53 ? 25.500 32.335 13.443 1.00 76.30 31 HIS C CA 1
ATOM 5077 C C . HIS C 1 53 ? 26.656 31.473 13.049 1.00 75.62 31 HIS C C 1
ATOM 5078 O O . HIS C 1 53 ? 26.865 31.223 11.860 1.00 67.76 31 HIS C O 1
ATOM 5085 N N . SER C 1 54 ? 27.379 30.978 14.057 1.00 77.54 32 SER C N 1
ATOM 5086 C CA . SER C 1 54 ? 28.565 30.135 13.868 1.00 77.73 32 SER C CA 1
ATOM 5087 C C . SER C 1 54 ? 28.235 28.727 13.389 1.00 78.18 32 SER C C 1
ATOM 5088 O O . SER C 1 54 ? 28.573 27.751 14.061 1.00 84.26 32 SER C O 1
ATOM 5091 N N . LYS C 1 55 ? 27.572 28.629 12.235 1.00 79.96 33 LYS C N 1
ATOM 5092 C CA . LYS C 1 55 ? 27.376 27.359 11.520 1.00 83.05 33 LYS C CA 1
ATOM 5093 C C . LYS C 1 55 ? 26.614 27.651 10.238 1.00 82.76 33 LYS C C 1
ATOM 5094 O O . LYS C 1 55 ? 26.466 26.782 9.377 1.00 86.27 33 LYS C O 1
ATOM 5100 N N . TYR C 1 56 ? 26.129 28.887 10.132 1.00 84.03 34 TYR C N 1
ATOM 5101 C CA . TYR C 1 56 ? 25.382 29.369 8.974 1.00 87.79 34 TYR C CA 1
ATOM 5102 C C . TYR C 1 56 ? 25.621 30.872 8.829 1.00 93.37 34 TYR C C 1
ATOM 5103 O O . TYR C 1 56 ? 26.594 31.411 9.359 1.00 106.03 34 TYR C O 1
ATOM 5112 N N . GLU C 1 57 ? 24.738 31.543 8.097 1.00 91.56 35 GLU C N 1
ATOM 5113 C CA . GLU C 1 57 ? 24.632 33.000 8.145 1.00 86.57 35 GLU C CA 1
ATOM 5114 C C . GLU C 1 57 ? 23.381 33.486 7.399 1.00 83.56 35 GLU C C 1
ATOM 5115 O O . GLU C 1 57 ? 22.852 32.809 6.502 1.00 72.82 35 GLU C O 1
ATOM 5121 N N . ILE C 1 58 ? 22.899 34.664 7.779 1.00 83.18 36 ILE C N 1
ATOM 5122 C CA . ILE C 1 58 ? 21.500 34.995 7.499 1.00 85.79 36 ILE C CA 1
ATOM 5123 C C . ILE C 1 58 ? 21.127 36.453 7.211 1.00 84.25 36 ILE C C 1
ATOM 5124 O O . ILE C 1 58 ? 21.923 37.388 7.391 1.00 72.59 36 ILE C O 1
ATOM 5129 N N . VAL C 1 59 ? 19.867 36.601 6.795 1.00 92.76 37 VAL C N 1
ATOM 5130 C CA . VAL C 1 59 ? 19.315 37.813 6.183 1.00 97.78 37 VAL C CA 1
ATOM 5131 C C . VAL C 1 59 ? 18.314 38.557 7.097 1.00 104.59 37 VAL C C 1
ATOM 5132 O O . VAL C 1 59 ? 17.873 38.015 8.120 1.00 107.38 37 VAL C O 1
ATOM 5136 N N . GLU C 1 60 ? 17.965 39.795 6.724 1.00 109.91 38 GLU C N 1
ATOM 5137 C CA . GLU C 1 60 ? 16.961 40.602 7.456 1.00 107.29 38 GLU C CA 1
ATOM 5138 C C . GLU C 1 60 ? 15.782 40.987 6.529 1.00 103.71 38 GLU C C 1
ATOM 5139 O O . GLU C 1 60 ? 15.326 42.135 6.523 1.00 102.07 38 GLU C O 1
ATOM 5145 N N . ALA C 1 61 ? 15.273 39.992 5.795 1.00 101.73 39 ALA C N 1
ATOM 5146 C CA . ALA C 1 61 ? 14.474 40.182 4.570 1.00 97.54 39 ALA C CA 1
ATOM 5147 C C . ALA C 1 61 ? 13.062 40.763 4.680 1.00 97.50 39 ALA C C 1
ATOM 5148 O O . ALA C 1 61 ? 12.738 41.547 5.575 1.00 101.38 39 ALA C O 1
ATOM 5150 N N . ASP C 1 62 ? 12.242 40.350 3.719 1.00 97.05 40 ASP C N 1
ATOM 5151 C CA . ASP C 1 62 ? 10.917 40.877 3.496 1.00 100.46 40 ASP C CA 1
ATOM 5152 C C . ASP C 1 62 ? 10.231 39.822 2.633 1.00 109.24 40 ASP C C 1
ATOM 5153 O O . ASP C 1 62 ? 10.559 39.710 1.446 1.00 120.66 40 ASP C O 1
ATOM 5158 N N . PRO C 1 63 ? 9.300 39.023 3.219 1.00 109.65 41 PRO C N 1
ATOM 5159 C CA . PRO C 1 63 ? 8.660 37.907 2.493 1.00 104.44 41 PRO C CA 1
ATOM 5160 C C . PRO C 1 63 ? 8.036 38.292 1.132 1.00 106.29 41 PRO C C 1
ATOM 5161 O O . PRO C 1 63 ? 7.433 37.449 0.459 1.00 99.58 41 PRO C O 1
ATOM 5165 N N . GLU C 1 64 ? 8.207 39.559 0.746 1.00 116.55 42 GLU C N 1
ATOM 5166 C CA . GLU C 1 64 ? 7.766 40.108 -0.547 1.00 114.89 42 GLU C CA 1
ATOM 5167 C C . GLU C 1 64 ? 8.937 40.675 -1.363 1.00 110.16 42 GLU C C 1
ATOM 5168 O O . GLU C 1 64 ? 9.411 40.052 -2.320 1.00 103.02 42 GLU C O 1
ATOM 5174 N N . ASP C 1 72 ? 24.518 36.179 -5.902 1.00 90.16 50 ASP C N 1
ATOM 5175 C CA . ASP C 1 72 ? 24.628 36.361 -4.457 1.00 96.26 50 ASP C CA 1
ATOM 5176 C C . ASP C 1 72 ? 23.468 35.690 -3.703 1.00 103.57 50 ASP C C 1
ATOM 5177 O O . ASP C 1 72 ? 23.675 34.777 -2.889 1.00 108.66 50 ASP C O 1
ATOM 5182 N N . ILE C 1 73 ? 22.250 36.140 -4.000 1.00 104.53 51 ILE C N 1
ATOM 5183 C CA . ILE C 1 73 ? 21.051 35.723 -3.283 1.00 99.10 51 ILE C CA 1
ATOM 5184 C C . ILE C 1 73 ? 20.307 34.697 -4.138 1.00 101.50 51 ILE C C 1
ATOM 5185 O O . ILE C 1 73 ? 20.589 33.494 -4.046 1.00 102.92 51 ILE C O 1
ATOM 5190 N N . LEU C 1 74 ? 19.403 35.192 -4.992 1.00 105.00 52 LEU C N 1
ATOM 5191 C CA . LEU C 1 74 ? 18.510 34.370 -5.828 1.00 106.75 52 LEU C CA 1
ATOM 5192 C C . LEU C 1 74 ? 18.946 32.898 -5.915 1.00 108.92 52 LEU C C 1
ATOM 5193 O O . LEU C 1 74 ? 18.389 32.041 -5.229 1.00 103.19 52 LEU C O 1
ATOM 5198 N N . GLY C 1 75 ? 19.986 32.636 -6.700 1.00 109.80 53 GLY C N 1
ATOM 5199 C CA . GLY C 1 75 ? 20.434 31.282 -7.000 1.00 107.81 53 GLY C CA 1
ATOM 5200 C C . GLY C 1 75 ? 20.788 30.362 -5.852 1.00 103.27 53 GLY C C 1
ATOM 5201 O O . GLY C 1 75 ? 20.084 29.387 -5.595 1.00 105.31 53 GLY C O 1
ATOM 5202 N N . ARG C 1 76 ? 21.874 30.683 -5.158 1.00 101.19 54 ARG C N 1
ATOM 5203 C CA . ARG C 1 76 ? 22.554 29.722 -4.279 1.00 110.25 54 ARG C CA 1
ATOM 5204 C C . ARG C 1 76 ? 21.838 29.316 -2.965 1.00 115.97 54 ARG C C 1
ATOM 5205 O O . ARG C 1 76 ? 22.302 28.414 -2.252 1.00 113.89 54 ARG C O 1
ATOM 5213 N N . ALA C 1 77 ? 20.719 29.972 -2.662 1.00 118.52 55 ALA C N 1
ATOM 5214 C CA . ALA C 1 77 ? 20.033 29.839 -1.365 1.00 115.67 55 ALA C CA 1
ATOM 5215 C C . ALA C 1 77 ? 19.525 28.431 -1.001 1.00 116.55 55 ALA C C 1
ATOM 5216 O O . ALA C 1 77 ? 18.608 27.918 -1.641 1.00 117.58 55 ALA C O 1
ATOM 5218 N N . ARG C 1 78 ? 20.104 27.831 0.045 1.00 113.29 56 ARG C N 1
ATOM 5219 C CA . ARG C 1 78 ? 19.780 26.446 0.454 1.00 106.80 56 ARG C CA 1
ATOM 5220 C C . ARG C 1 78 ? 18.503 26.297 1.290 1.00 100.08 56 ARG C C 1
ATOM 5221 O O . ARG C 1 78 ? 17.737 25.359 1.071 1.00 88.51 56 ARG C O 1
ATOM 5229 N N . TYR C 1 79 ? 18.289 27.208 2.245 1.00 96.23 57 TYR C N 1
ATOM 5230 C CA . TYR C 1 79 ? 17.144 27.132 3.175 1.00 96.01 57 TYR C CA 1
ATOM 5231 C C . TYR C 1 79 ? 16.204 28.341 3.109 1.00 94.22 57 TYR C C 1
ATOM 5232 O O . TYR C 1 79 ? 16.378 29.223 2.262 1.00 88.22 57 TYR C O 1
ATOM 5241 N N . ILE C 1 80 ? 15.212 28.365 4.008 1.00 95.60 58 ILE C N 1
ATOM 5242 C CA . ILE C 1 80 ? 14.320 29.528 4.186 1.00 96.04 58 ILE C CA 1
ATOM 5243 C C . ILE C 1 80 ? 13.469 29.484 5.478 1.00 93.90 58 ILE C C 1
ATOM 5244 O O . ILE C 1 80 ? 12.532 28.678 5.584 1.00 89.44 58 ILE C O 1
ATOM 5249 N N . ILE C 1 81 ? 13.809 30.348 6.446 1.00 88.23 59 ILE C N 1
ATOM 5250 C CA . ILE C 1 81 ? 13.025 30.506 7.690 1.00 86.28 59 ILE C CA 1
ATOM 5251 C C . ILE C 1 81 ? 11.951 31.600 7.570 1.00 85.60 59 ILE C C 1
ATOM 5252 O O . ILE C 1 81 ? 12.150 32.726 8.043 1.00 84.60 59 ILE C O 1
ATOM 5257 N N . GLY C 1 82 ? 10.812 31.276 6.966 1.00 83.82 60 GLY C N 1
ATOM 5258 C CA . GLY C 1 82 ? 9.750 32.265 6.831 1.00 91.13 60 GLY C CA 1
ATOM 5259 C C . GLY C 1 82 ? 8.387 31.806 6.354 1.00 94.54 60 GLY C C 1
ATOM 5260 O O . GLY C 1 82 ? 8.092 30.608 6.272 1.00 87.90 60 GLY C O 1
ATOM 5261 N N . GLN C 1 83 ? 7.547 32.790 6.043 1.00 102.92 61 GLN C N 1
ATOM 5262 C CA . GLN C 1 83 ? 6.179 32.530 5.603 1.00 109.99 61 GLN C CA 1
ATOM 5263 C C . GLN C 1 83 ? 5.802 33.400 4.389 1.00 113.41 61 GLN C C 1
ATOM 5264 O O . GLN C 1 83 ? 4.780 34.099 4.422 1.00 117.48 61 GLN C O 1
ATOM 5270 N N . PRO C 1 84 ? 6.618 33.355 3.309 1.00 113.38 62 PRO C N 1
ATOM 5271 C CA . PRO C 1 84 ? 6.364 34.254 2.187 1.00 114.17 62 PRO C CA 1
ATOM 5272 C C . PRO C 1 84 ? 5.331 33.713 1.191 1.00 116.28 62 PRO C C 1
ATOM 5273 O O . PRO C 1 84 ? 5.147 32.495 1.092 1.00 115.39 62 PRO C O 1
ATOM 5277 N N . PRO C 1 85 ? 4.636 34.617 0.476 1.00 116.77 63 PRO C N 1
ATOM 5278 C CA . PRO C 1 85 ? 3.955 34.136 -0.721 1.00 113.92 63 PRO C CA 1
ATOM 5279 C C . PRO C 1 85 ? 4.949 33.884 -1.878 1.00 111.84 63 PRO C C 1
ATOM 5280 O O . PRO C 1 85 ? 4.629 33.132 -2.805 1.00 101.12 63 PRO C O 1
ATOM 5284 N N . LEU C 1 86 ? 6.143 34.490 -1.805 1.00 114.65 64 LEU C N 1
ATOM 5285 C CA . LEU C 1 86 ? 7.229 34.269 -2.787 1.00 121.35 64 LEU C CA 1
ATOM 5286 C C . LEU C 1 86 ? 7.255 32.806 -3.288 1.00 127.23 64 LEU C C 1
ATOM 5287 O O . LEU C 1 86 ? 7.494 31.901 -2.482 1.00 128.44 64 LEU C O 1
ATOM 5292 N N . SER C 1 87 ? 7.006 32.533 -4.580 1.00 130.42 65 SER C N 1
ATOM 5293 C CA . SER C 1 87 ? 6.684 33.479 -5.681 1.00 128.25 65 SER C CA 1
ATOM 5294 C C . SER C 1 87 ? 7.253 32.952 -7.022 1.00 131.31 65 SER C C 1
ATOM 5295 O O . SER C 1 87 ? 8.368 33.320 -7.416 1.00 131.51 65 SER C O 1
ATOM 5298 N N . ALA C 1 88 ? 6.462 32.113 -7.709 1.00 127.87 66 ALA C N 1
ATOM 5299 C CA . ALA C 1 88 ? 6.861 31.321 -8.908 1.00 118.06 66 ALA C CA 1
ATOM 5300 C C . ALA C 1 88 ? 8.054 31.803 -9.771 1.00 112.41 66 ALA C C 1
ATOM 5301 O O . ALA C 1 88 ? 8.890 30.992 -10.186 1.00 100.76 66 ALA C O 1
ATOM 5303 N N . GLU C 1 89 ? 8.124 33.108 -10.042 1.00 111.54 67 GLU C N 1
ATOM 5304 C CA . GLU C 1 89 ? 9.220 33.681 -10.838 1.00 106.42 67 GLU C CA 1
ATOM 5305 C C . GLU C 1 89 ? 10.480 33.826 -10.015 1.00 109.42 67 GLU C C 1
ATOM 5306 O O . GLU C 1 89 ? 11.518 33.254 -10.358 1.00 113.79 67 GLU C O 1
ATOM 5312 N N . THR C 1 90 ? 10.380 34.599 -8.934 1.00 106.38 68 THR C N 1
ATOM 5313 C CA . THR C 1 90 ? 11.456 34.718 -7.964 1.00 105.91 68 THR C CA 1
ATOM 5314 C C . THR C 1 90 ? 11.997 33.332 -7.540 1.00 111.39 68 THR C C 1
ATOM 5315 O O . THR C 1 90 ? 13.156 33.221 -7.137 1.00 110.08 68 THR C O 1
ATOM 5319 N N . LEU C 1 91 ? 11.171 32.284 -7.687 1.00 118.79 69 LEU C N 1
ATOM 5320 C CA . LEU C 1 91 ? 11.546 30.885 -7.360 1.00 120.64 69 LEU C CA 1
ATOM 5321 C C . LEU C 1 91 ? 12.573 30.272 -8.306 1.00 118.60 69 LEU C C 1
ATOM 5322 O O . LEU C 1 91 ? 13.615 29.787 -7.857 1.00 119.27 69 LEU C O 1
ATOM 5327 N N . ALA C 1 92 ? 12.261 30.263 -9.603 1.00 116.62 70 ALA C N 1
ATOM 5328 C CA . ALA C 1 92 ? 13.184 29.745 -10.611 1.00 117.34 70 ALA C CA 1
ATOM 5329 C C . ALA C 1 92 ? 14.546 30.445 -10.488 1.00 122.03 70 ALA C C 1
ATOM 5330 O O . ALA C 1 92 ? 15.586 29.855 -10.805 1.00 123.30 70 ALA C O 1
ATOM 5332 N N . ARG C 1 93 ? 14.518 31.687 -9.990 1.00 114.79 71 ARG C N 1
ATOM 5333 C CA . ARG C 1 93 ? 15.715 32.492 -9.725 1.00 109.00 71 ARG C CA 1
ATOM 5334 C C . ARG C 1 93 ? 16.563 31.923 -8.588 1.00 111.96 71 ARG C C 1
ATOM 5335 O O . ARG C 1 93 ? 17.768 32.179 -8.530 1.00 104.28 71 ARG C O 1
ATOM 5351 N N . PRO C 1 95 ? 17.605 28.478 -7.724 1.00 117.81 73 PRO C N 1
ATOM 5352 C CA . PRO C 1 95 ? 17.621 27.060 -8.075 1.00 116.29 73 PRO C CA 1
ATOM 5353 C C . PRO C 1 95 ? 18.355 26.129 -7.098 1.00 115.79 73 PRO C C 1
ATOM 5354 O O . PRO C 1 95 ? 18.180 24.911 -7.182 1.00 109.89 73 PRO C O 1
ATOM 5358 N N . ALA C 1 96 ? 19.151 26.677 -6.180 1.00 121.15 74 ALA C N 1
ATOM 5359 C CA . ALA C 1 96 ? 19.893 25.837 -5.227 1.00 123.50 74 ALA C CA 1
ATOM 5360 C C . ALA C 1 96 ? 19.202 25.686 -3.857 1.00 127.21 74 ALA C C 1
ATOM 5361 O O . ALA C 1 96 ? 19.874 25.539 -2.825 1.00 132.46 74 ALA C O 1
ATOM 5363 N N . LEU C 1 97 ? 17.864 25.697 -3.864 1.00 118.13 75 LEU C N 1
ATOM 5364 C CA . LEU C 1 97 ? 17.050 25.626 -2.640 1.00 110.46 75 LEU C CA 1
ATOM 5365 C C . LEU C 1 97 ? 16.784 24.201 -2.157 1.00 113.26 75 LEU C C 1
ATOM 5366 O O . LEU C 1 97 ? 16.643 23.277 -2.961 1.00 118.95 75 LEU C O 1
ATOM 5371 N N . ARG C 1 98 ? 16.705 24.035 -0.839 1.00 113.13 76 ARG C N 1
ATOM 5372 C CA . ARG C 1 98 ? 16.389 22.738 -0.243 1.00 111.72 76 ARG C CA 1
ATOM 5373 C C . ARG C 1 98 ? 15.030 22.698 0.466 1.00 104.74 76 ARG C C 1
ATOM 5374 O O . ARG C 1 98 ? 14.177 21.906 0.081 1.00 94.90 76 ARG C O 1
ATOM 5382 N N . SER C 1 99 ? 14.826 23.555 1.472 1.00 105.92 77 SER C N 1
ATOM 5383 C CA . SER C 1 99 ? 13.682 23.406 2.392 1.00 108.05 77 SER C CA 1
ATOM 5384 C C . SER C 1 99 ? 12.985 24.680 2.856 1.00 103.97 77 SER C C 1
ATOM 5385 O O . SER C 1 99 ? 13.624 25.717 3.038 1.00 100.42 77 SER C O 1
ATOM 5388 N N . ILE C 1 100 ? 11.677 24.554 3.093 1.00 104.82 78 ILE C N 1
ATOM 5389 C CA . ILE C 1 100 ? 10.825 25.632 3.625 1.00 105.99 78 ILE C CA 1
ATOM 5390 C C . ILE C 1 100 ? 10.459 25.448 5.111 1.00 106.98 78 ILE C C 1
ATOM 5391 O O . ILE C 1 100 ? 9.896 24.410 5.517 1.00 106.01 78 ILE C O 1
ATOM 5396 N N . LEU C 1 101 ? 10.784 26.472 5.905 1.00 95.82 79 LEU C N 1
ATOM 5397 C CA . LEU C 1 101 ? 10.588 26.441 7.359 1.00 82.77 79 LEU C CA 1
ATOM 5398 C C . LEU C 1 101 ? 9.616 27.508 7.888 1.00 77.42 79 LEU C C 1
ATOM 5399 O O . LEU C 1 101 ? 10.024 28.559 8.402 1.00 68.08 79 LEU C O 1
ATOM 5404 N N . ASN C 1 102 ? 8.326 27.209 7.748 1.00 74.97 80 ASN C N 1
ATOM 5405 C CA . ASN C 1 102 ? 7.239 27.984 8.329 1.00 78.63 80 ASN C CA 1
ATOM 5406 C C . ASN C 1 102 ? 7.377 28.085 9.864 1.00 81.25 80 ASN C C 1
ATOM 5407 O O . ASN C 1 102 ? 7.060 27.135 10.593 1.00 86.38 80 ASN C O 1
ATOM 5412 N N . VAL C 1 103 ? 7.860 29.229 10.345 1.00 78.18 81 VAL C N 1
ATOM 5413 C CA . VAL C 1 103 ? 7.979 29.492 11.793 1.00 74.79 81 VAL C CA 1
ATOM 5414 C C . VAL C 1 103 ? 6.790 30.267 12.395 1.00 74.69 81 VAL C C 1
ATOM 5415 O O . VAL C 1 103 ? 6.931 31.016 13.365 1.00 68.13 81 VAL C O 1
ATOM 5419 N N . GLU C 1 104 ? 5.617 30.078 11.803 1.00 79.19 82 GLU C N 1
ATOM 5420 C CA . GLU C 1 104 ? 4.390 30.703 12.273 1.00 83.54 82 GLU C CA 1
ATOM 5421 C C . GLU C 1 104 ? 3.310 29.665 12.063 1.00 84.95 82 GLU C C 1
ATOM 5422 O O . GLU C 1 104 ? 2.407 29.839 11.245 1.00 80.37 82 GLU C O 1
ATOM 5428 N N . SER C 1 105 ? 3.442 28.562 12.794 1.00 89.64 83 SER C N 1
ATOM 5429 C CA . SER C 1 105 ? 2.553 27.413 12.667 1.00 90.99 83 SER C CA 1
ATOM 5430 C C . SER C 1 105 ? 1.882 27.302 11.294 1.00 96.62 83 SER C C 1
ATOM 5431 O O . SER C 1 105 ? 2.379 26.592 10.424 1.00 99.88 83 SER C O 1
ATOM 5434 N N . ASN C 1 106 ? 0.780 28.027 11.095 1.00 99.30 84 ASN C N 1
ATOM 5435 C CA . ASN C 1 106 ? -0.012 27.940 9.857 1.00 100.17 84 ASN C CA 1
ATOM 5436 C C . ASN C 1 106 ? 0.721 28.263 8.562 1.00 98.31 84 ASN C C 1
ATOM 5437 O O . ASN C 1 106 ? 1.589 29.141 8.526 1.00 98.88 84 ASN C O 1
ATOM 5442 N N . LEU C 1 107 ? 0.346 27.559 7.499 1.00 93.73 85 LEU C N 1
ATOM 5443 C CA . LEU C 1 107 ? 0.919 27.803 6.181 1.00 92.71 85 LEU C CA 1
ATOM 5444 C C . LEU C 1 107 ? 0.400 29.093 5.538 1.00 97.08 85 LEU C C 1
ATOM 5445 O O . LEU C 1 107 ? -0.727 29.130 5.028 1.00 100.34 85 LEU C O 1
ATOM 5450 N N . LEU C 1 108 ? 1.227 30.145 5.582 1.00 98.43 86 LEU C N 1
ATOM 5451 C CA . LEU C 1 108 ? 0.924 31.413 4.899 1.00 99.54 86 LEU C CA 1
ATOM 5452 C C . LEU C 1 108 ? 1.060 31.307 3.369 1.00 100.24 86 LEU C C 1
ATOM 5453 O O . LEU C 1 108 ? 2.084 31.672 2.760 1.00 89.56 86 LEU C O 1
ATOM 5458 N N . ASN C 1 109 ? -0.009 30.789 2.771 1.00 101.56 87 ASN C N 1
ATOM 5459 C CA . ASN C 1 109 ? -0.168 30.691 1.328 1.00 103.75 87 ASN C CA 1
ATOM 5460 C C . ASN C 1 109 ? -0.112 32.084 0.652 1.00 103.60 87 ASN C C 1
ATOM 5461 O O . ASN C 1 109 ? -0.281 33.105 1.319 1.00 102.42 87 ASN C O 1
ATOM 5466 N N . ASN C 1 110 ? 0.156 32.135 -0.651 1.00 103.62 88 ASN C N 1
ATOM 5467 C CA . ASN C 1 110 ? 0.457 30.949 -1.431 1.00 105.56 88 ASN C CA 1
ATOM 5468 C C . ASN C 1 110 ? 1.893 30.860 -1.897 1.00 112.68 88 ASN C C 1
ATOM 5469 O O . ASN C 1 110 ? 2.480 31.852 -2.321 1.00 103.27 88 ASN C O 1
ATOM 5482 N N . PRO C 1 112 ? 4.393 28.719 -4.686 1.00 131.44 90 PRO C N 1
ATOM 5483 C CA . PRO C 1 112 ? 4.150 28.064 -5.975 1.00 126.71 90 PRO C CA 1
ATOM 5484 C C . PRO C 1 112 ? 3.861 26.579 -5.735 1.00 127.12 90 PRO C C 1
ATOM 5485 O O . PRO C 1 112 ? 4.738 25.722 -5.887 1.00 121.45 90 PRO C O 1
ATOM 5489 N N . TYR C 1 113 ? 2.605 26.325 -5.362 1.00 134.25 91 TYR C N 1
ATOM 5490 C CA . TYR C 1 113 ? 2.124 25.088 -4.729 1.00 140.73 91 TYR C CA 1
ATOM 5491 C C . TYR C 1 113 ? 2.717 23.808 -5.325 1.00 138.47 91 TYR C C 1
ATOM 5492 O O . TYR C 1 113 ? 3.327 23.003 -4.613 1.00 129.34 91 TYR C O 1
ATOM 5501 N N . GLU C 1 114 ? 2.563 23.642 -6.635 1.00 138.63 92 GLU C N 1
ATOM 5502 C CA . GLU C 1 114 ? 2.965 22.406 -7.305 1.00 128.51 92 GLU C CA 1
ATOM 5503 C C . GLU C 1 114 ? 4.429 22.379 -7.773 1.00 116.75 92 GLU C C 1
ATOM 5504 O O . GLU C 1 114 ? 5.030 21.307 -7.837 1.00 108.69 92 GLU C O 1
ATOM 5510 N N . VAL C 1 115 ? 5.003 23.548 -8.073 1.00 109.48 93 VAL C N 1
ATOM 5511 C CA . VAL C 1 115 ? 6.407 23.629 -8.517 1.00 106.99 93 VAL C CA 1
ATOM 5512 C C . VAL C 1 115 ? 7.350 23.582 -7.317 1.00 101.23 93 VAL C C 1
ATOM 5513 O O . VAL C 1 115 ? 8.494 24.048 -7.361 1.00 95.06 93 VAL C O 1
ATOM 5517 N N . LEU C 1 116 ? 6.839 23.013 -6.236 1.00 101.31 94 LEU C N 1
ATOM 5518 C CA . LEU C 1 116 ? 7.654 22.714 -5.082 1.00 96.40 94 LEU C CA 1
ATOM 5519 C C . LEU C 1 116 ? 7.751 21.210 -4.870 1.00 98.08 94 LEU C C 1
ATOM 5520 O O . LEU C 1 116 ? 8.846 20.709 -4.617 1.00 94.89 94 LEU C O 1
ATOM 5525 N N . PHE C 1 117 ? 6.629 20.492 -5.008 1.00 101.86 95 PHE C N 1
ATOM 5526 C CA . PHE C 1 117 ? 6.645 19.018 -4.911 1.00 105.52 95 PHE C CA 1
ATOM 5527 C C . PHE C 1 117 ? 7.132 18.329 -6.202 1.00 108.43 95 PHE C C 1
ATOM 5528 O O . PHE C 1 117 ? 7.855 17.328 -6.132 1.00 103.80 95 PHE C O 1
ATOM 5536 N N . GLN C 1 118 ? 6.762 18.886 -7.362 1.00 113.57 96 GLN C N 1
ATOM 5537 C CA . GLN C 1 118 ? 7.302 18.461 -8.673 1.00 109.24 96 GLN C CA 1
ATOM 5538 C C . GLN C 1 118 ? 8.789 18.825 -8.807 1.00 106.82 96 GLN C C 1
ATOM 5539 O O . GLN C 1 118 ? 9.591 18.036 -9.319 1.00 105.45 96 GLN C O 1
ATOM 5545 N N . ARG C 1 119 ? 9.140 20.021 -8.338 1.00 101.44 97 ARG C N 1
ATOM 5546 C CA . ARG C 1 119 ? 10.525 20.475 -8.306 1.00 94.53 97 ARG C CA 1
ATOM 5547 C C . ARG C 1 119 ? 11.390 19.732 -7.283 1.00 92.94 97 ARG C C 1
ATOM 5548 O O . ARG C 1 119 ? 12.497 19.327 -7.603 1.00 84.97 97 ARG C O 1
ATOM 5556 N N . GLY C 1 120 ? 10.895 19.586 -6.053 1.00 105.68 98 GLY C N 1
ATOM 5557 C CA . GLY C 1 120 ? 11.600 18.821 -5.013 1.00 105.56 98 GLY C CA 1
ATOM 5558 C C . GLY C 1 120 ? 11.646 19.386 -3.594 1.00 108.72 98 GLY C C 1
ATOM 5559 O O . GLY C 1 120 ? 11.586 18.618 -2.630 1.00 108.47 98 GLY C O 1
ATOM 5560 N N . ILE C 1 121 ? 11.751 20.716 -3.479 1.00 105.55 99 ILE C N 1
ATOM 5561 C CA . ILE C 1 121 ? 11.963 21.464 -2.210 1.00 101.27 99 ILE C CA 1
ATOM 5562 C C . ILE C 1 121 ? 11.035 21.041 -1.041 1.00 102.78 99 ILE C C 1
ATOM 5563 O O . ILE C 1 121 ? 9.908 20.598 -1.281 1.00 102.97 99 ILE C O 1
ATOM 5568 N N . HIS C 1 122 ? 11.505 21.181 0.209 1.00 100.44 100 HIS C N 1
ATOM 5569 C CA . HIS C 1 122 ? 10.789 20.655 1.405 1.00 94.60 100 HIS C CA 1
ATOM 5570 C C . HIS C 1 122 ? 9.952 21.598 2.245 1.00 89.85 100 HIS C C 1
ATOM 5571 O O . HIS C 1 122 ? 10.415 22.664 2.658 1.00 80.87 100 HIS C O 1
ATOM 5578 N N . VAL C 1 123 ? 8.722 21.164 2.538 1.00 90.45 101 VAL C N 1
ATOM 5579 C CA . VAL C 1 123 ? 7.709 21.956 3.260 1.00 97.07 101 VAL C CA 1
ATOM 5580 C C . VAL C 1 123 ? 7.344 21.386 4.662 1.00 104.76 101 VAL C C 1
ATOM 5581 O O . VAL C 1 123 ? 6.492 20.484 4.770 1.00 109.84 101 VAL C O 1
ATOM 5585 N N . VAL C 1 124 ? 7.980 21.895 5.728 1.00 107.54 102 VAL C N 1
ATOM 5586 C CA . VAL C 1 124 ? 7.584 21.507 7.113 1.00 105.88 102 VAL C CA 1
ATOM 5587 C C . VAL C 1 124 ? 7.444 22.630 8.142 1.00 99.93 102 VAL C C 1
ATOM 5588 O O . VAL C 1 124 ? 8.053 23.712 8.015 1.00 93.28 102 VAL C O 1
ATOM 5592 N N . THR C 1 125 ? 6.649 22.324 9.172 1.00 91.91 103 THR C N 1
ATOM 5593 C CA . THR C 1 125 ? 6.215 23.273 10.201 1.00 83.80 103 THR C CA 1
ATOM 5594 C C . THR C 1 125 ? 6.935 23.081 11.534 1.00 77.91 103 THR C C 1
ATOM 5595 O O . THR C 1 125 ? 7.563 22.044 11.777 1.00 76.36 103 THR C O 1
ATOM 5599 N N . THR C 1 126 ? 6.822 24.100 12.385 1.00 73.27 104 THR C N 1
ATOM 5600 C CA . THR C 1 126 ? 7.244 24.038 13.778 1.00 74.10 104 THR C CA 1
ATOM 5601 C C . THR C 1 126 ? 6.065 23.857 14.747 1.00 73.27 104 THR C C 1
ATOM 5602 O O . THR C 1 126 ? 6.266 23.849 15.963 1.00 76.04 104 THR C O 1
ATOM 5606 N N . GLY C 1 127 ? 4.852 23.712 14.205 1.00 70.95 105 GLY C N 1
ATOM 5607 C CA . GLY C 1 127 ? 3.599 23.802 14.972 1.00 66.86 105 GLY C CA 1
ATOM 5608 C C . GLY C 1 127 ? 3.453 22.903 16.186 1.00 67.70 105 GLY C C 1
ATOM 5609 O O . GLY C 1 127 ? 2.620 23.146 17.058 1.00 69.44 105 GLY C O 1
ATOM 5610 N N . GLN C 1 128 ? 4.284 21.869 16.241 1.00 66.45 106 GLN C N 1
ATOM 5611 C CA . GLN C 1 128 ? 4.242 20.857 17.280 1.00 60.83 106 GLN C CA 1
ATOM 5612 C C . GLN C 1 128 ? 4.630 21.393 18.676 1.00 59.98 106 GLN C C 1
ATOM 5613 O O . GLN C 1 128 ? 4.216 20.821 19.703 1.00 52.37 106 GLN C O 1
ATOM 5619 N N . VAL C 1 129 ? 5.397 22.492 18.717 1.00 53.18 107 VAL C N 1
ATOM 5620 C CA . VAL C 1 129 ? 5.787 23.096 19.998 1.00 49.67 107 VAL C CA 1
ATOM 5621 C C . VAL C 1 129 ? 4.592 23.565 20.812 1.00 47.39 107 VAL C C 1
ATOM 5622 O O . VAL C 1 129 ? 4.718 23.814 21.998 1.00 45.99 107 VAL C O 1
ATOM 5626 N N . PHE C 1 130 ? 3.435 23.688 20.182 1.00 49.01 108 PHE C N 1
ATOM 5627 C CA . PHE C 1 130 ? 2.266 24.155 20.908 1.00 49.96 108 PHE C CA 1
ATOM 5628 C C . PHE C 1 130 ? 1.482 23.035 21.576 1.00 47.46 108 PHE C C 1
ATOM 5629 O O . PHE C 1 130 ? 0.717 23.283 22.517 1.00 42.71 108 PHE C O 1
ATOM 5637 N N . ALA C 1 131 ? 1.717 21.807 21.112 1.00 44.59 109 ALA C N 1
ATOM 5638 C CA . ALA C 1 131 ? 1.066 20.627 21.660 1.00 42.87 109 ALA C CA 1
ATOM 5639 C C . ALA C 1 131 ? 1.186 20.559 23.177 1.00 45.06 109 ALA C C 1
ATOM 5640 O O . ALA C 1 131 ? 0.161 20.681 23.874 1.00 43.43 109 ALA C O 1
ATOM 5642 N N . GLU C 1 132 ? 2.421 20.403 23.681 1.00 45.20 110 GLU C N 1
ATOM 5643 C CA . GLU C 1 132 ? 2.663 20.331 25.132 1.00 46.02 110 GLU C CA 1
ATOM 5644 C C . GLU C 1 132 ? 1.981 21.450 25.944 1.00 47.00 110 GLU C C 1
ATOM 5645 O O . GLU C 1 132 ? 1.197 21.155 26.856 1.00 51.86 110 GLU C O 1
ATOM 5651 N N . PRO C 1 133 ? 2.226 22.724 25.600 1.00 43.59 111 PRO C N 1
ATOM 5652 C CA . PRO C 1 133 ? 1.568 23.803 26.363 1.00 41.74 111 PRO C CA 1
ATOM 5653 C C . PRO C 1 133 ? 0.032 23.722 26.393 1.00 38.85 111 PRO C C 1
ATOM 5654 O O . PRO C 1 133 ? -0.570 23.975 27.430 1.00 37.67 111 PRO C O 1
ATOM 5658 N N . VAL C 1 134 ? -0.593 23.406 25.266 1.00 38.22 112 VAL C N 1
ATOM 5659 C CA . VAL C 1 134 ? -2.048 23.281 25.219 1.00 40.44 112 VAL C CA 1
ATOM 5660 C C . VAL C 1 134 ? -2.474 22.101 26.099 1.00 42.33 112 VAL C C 1
ATOM 5661 O O . VAL C 1 134 ? -3.390 22.235 26.918 1.00 44.82 112 VAL C O 1
ATOM 5665 N N . ALA C 1 135 ? -1.813 20.952 25.947 1.00 39.81 113 ALA C N 1
ATOM 5666 C CA . ALA C 1 135 ? -2.162 19.789 26.759 1.00 36.92 113 ALA C CA 1
ATOM 5667 C C . ALA C 1 135 ? -2.134 20.134 28.257 1.00 35.17 113 ALA C C 1
ATOM 5668 O O . ALA C 1 135 ? -3.107 19.901 28.975 1.00 35.57 113 ALA C O 1
ATOM 5670 N N . GLU C 1 136 ? -1.033 20.712 28.719 1.00 32.07 114 GLU C N 1
ATOM 5671 C CA . GLU C 1 136 ? -0.838 20.904 30.140 1.00 33.04 114 GLU C CA 1
ATOM 5672 C C . GLU C 1 136 ? -1.976 21.718 30.694 1.00 34.57 114 GLU C C 1
ATOM 5673 O O . GLU C 1 136 ? -2.506 21.407 31.767 1.00 37.45 114 GLU C O 1
ATOM 5679 N N . ILE C 1 137 ? -2.378 22.751 29.962 1.00 33.79 115 ILE C N 1
ATOM 5680 C CA . ILE C 1 137 ? -3.367 23.654 30.505 1.00 32.17 115 ILE C CA 1
ATOM 5681 C C . ILE C 1 137 ? -4.765 23.064 30.357 1.00 31.10 115 ILE C C 1
ATOM 5682 O O . ILE C 1 137 ? -5.664 23.347 31.153 1.00 30.33 115 ILE C O 1
ATOM 5687 N N . GLY C 1 138 ? -4.912 22.185 29.374 1.00 32.02 116 GLY C N 1
ATOM 5688 C CA . GLY C 1 138 ? -6.143 21.404 29.183 1.00 31.36 116 GLY C CA 1
ATOM 5689 C C . GLY C 1 138 ? -6.414 20.566 30.413 1.00 31.20 116 GLY C C 1
ATOM 5690 O O . GLY C 1 138 ? -7.445 20.724 31.061 1.00 31.20 116 GLY C O 1
ATOM 5691 N N . LEU C 1 139 ? -5.469 19.689 30.755 1.00 31.85 117 LEU C N 1
ATOM 5692 C CA . LEU C 1 139 ? -5.517 18.959 32.031 1.00 31.18 117 LEU C CA 1
ATOM 5693 C C . LEU C 1 139 ? -5.819 19.935 33.176 1.00 30.46 117 LEU C C 1
ATOM 5694 O O . LEU C 1 139 ? -6.696 19.672 33.994 1.00 31.54 117 LEU C O 1
ATOM 5699 N N . GLY C 1 140 ? -5.110 21.066 33.202 1.00 30.02 118 GLY C N 1
ATOM 5700 C CA . GLY C 1 140 ? -5.380 22.150 34.137 1.00 28.45 118 GLY C CA 1
ATOM 5701 C C . GLY C 1 140 ? -6.862 22.431 34.266 1.00 28.56 118 GLY C C 1
ATOM 5702 O O . GLY C 1 140 ? -7.433 22.273 35.352 1.00 28.50 118 GLY C O 1
ATOM 5703 N N . PHE C 1 141 ? -7.494 22.811 33.160 1.00 27.30 119 PHE C N 1
ATOM 5704 C CA . PHE C 1 141 ? -8.927 23.119 33.179 1.00 28.16 119 PHE C CA 1
ATOM 5705 C C . PHE C 1 141 ? -9.782 21.941 33.626 1.00 28.64 119 PHE C C 1
ATOM 5706 O O . PHE C 1 141 ? -10.854 22.128 34.234 1.00 29.45 119 PHE C O 1
ATOM 5714 N N . ALA C 1 142 ? -9.331 20.734 33.282 1.00 28.26 120 ALA C N 1
ATOM 5715 C CA . ALA C 1 142 ? -10.070 19.524 33.617 1.00 28.13 120 ALA C CA 1
ATOM 5716 C C . ALA C 1 142 ? -10.121 19.386 35.111 1.00 26.84 120 ALA C C 1
ATOM 5717 O O . ALA C 1 142 ? -11.221 19.274 35.680 1.00 26.62 120 ALA C O 1
ATOM 5719 N N . LEU C 1 143 ? -8.939 19.439 35.733 1.00 23.22 121 LEU C N 1
ATOM 5720 C CA . LEU C 1 143 ? -8.832 19.308 37.176 1.00 23.97 121 LEU C CA 1
ATOM 5721 C C . LEU C 1 143 ? -9.618 20.369 37.932 1.00 26.10 121 LEU C C 1
ATOM 5722 O O . LEU C 1 143 ? -10.218 20.092 38.964 1.00 27.35 121 LEU C O 1
ATOM 5727 N N . ALA C 1 144 ? -9.632 21.581 37.395 1.00 27.46 122 ALA C N 1
ATOM 5728 C CA . ALA C 1 144 ? -10.306 22.677 38.029 1.00 27.11 122 ALA C CA 1
ATOM 5729 C C . ALA C 1 144 ? -11.807 22.450 37.903 1.00 28.93 122 ALA C C 1
ATOM 5730 O O . ALA C 1 144 ? -12.545 22.644 38.877 1.00 30.67 122 ALA C O 1
ATOM 5732 N N . LEU C 1 145 ? -12.265 22.040 36.722 1.00 27.38 123 LEU C N 1
ATOM 5733 C CA . LEU C 1 145 ? -13.686 21.707 36.551 1.00 27.81 123 LEU C CA 1
ATOM 5734 C C . LEU C 1 145 ? -14.011 20.554 37.495 1.00 28.06 123 LEU C C 1
ATOM 5735 O O . LEU C 1 145 ? -15.006 20.592 38.224 1.00 27.83 123 LEU C O 1
ATOM 5740 N N . ALA C 1 146 ? -13.133 19.542 37.487 1.00 27.85 124 ALA C N 1
ATOM 5741 C CA . ALA C 1 146 ? -13.274 18.360 38.310 1.00 26.02 124 ALA C CA 1
ATOM 5742 C C . ALA C 1 146 ? -13.314 18.702 39.781 1.00 26.12 124 ALA C C 1
ATOM 5743 O O . ALA C 1 146 ? -14.034 18.062 40.532 1.00 29.30 124 ALA C O 1
ATOM 5745 N N . ARG C 1 147 ? -12.588 19.717 40.229 1.00 24.05 125 ARG C N 1
ATOM 5746 C CA . ARG C 1 147 ? -12.636 19.956 41.665 1.00 24.28 125 ARG C CA 1
ATOM 5747 C C . ARG C 1 147 ? -13.024 21.322 42.154 1.00 23.76 125 ARG C C 1
ATOM 5748 O O . ARG C 1 147 ? -12.942 21.585 43.342 1.00 24.41 125 ARG C O 1
ATOM 5756 N N . GLY C 1 148 ? -13.479 22.187 41.255 1.00 24.48 126 GLY C N 1
ATOM 5757 C CA . GLY C 1 148 ? -13.946 23.531 41.633 1.00 25.45 126 GLY C CA 1
ATOM 5758 C C . GLY C 1 148 ? -12.842 24.453 42.131 1.00 27.45 126 GLY C C 1
ATOM 5759 O O . GLY C 1 148 ? -13.071 25.321 42.960 1.00 26.24 126 GLY C O 1
ATOM 5760 N N . ILE C 1 149 ? -11.629 24.267 41.625 1.00 30.49 127 ILE C N 1
ATOM 5761 C CA . ILE C 1 149 ? -10.480 24.989 42.152 1.00 32.79 127 ILE C CA 1
ATOM 5762 C C . ILE C 1 149 ? -10.659 26.508 42.138 1.00 34.43 127 ILE C C 1
ATOM 5763 O O . ILE C 1 149 ? -10.522 27.134 43.197 1.00 35.93 127 ILE C O 1
ATOM 5768 N N . VAL C 1 150 ? -10.991 27.068 40.962 1.00 35.49 128 VAL C N 1
ATOM 5769 C CA . VAL C 1 150 ? -11.259 28.521 40.786 1.00 37.28 128 VAL C CA 1
ATOM 5770 C C . VAL C 1 150 ? -12.396 29.019 41.673 1.00 37.64 128 VAL C C 1
ATOM 5771 O O . VAL C 1 150 ? -12.264 30.055 42.311 1.00 37.65 128 VAL C O 1
ATOM 5775 N N . ASP C 1 151 ? -13.510 28.295 41.702 1.00 37.46 129 ASP C N 1
ATOM 5776 C CA . ASP C 1 151 ? -14.607 28.666 42.596 1.00 39.97 129 ASP C CA 1
ATOM 5777 C C . ASP C 1 151 ? -14.240 28.588 44.061 1.00 38.38 129 ASP C C 1
ATOM 5778 O O . ASP C 1 151 ? -14.816 29.296 44.870 1.00 44.04 129 ASP C O 1
ATOM 5783 N N . ALA C 1 152 ? -13.294 27.732 44.425 1.00 35.20 130 ALA C N 1
ATOM 5784 C CA . ALA C 1 152 ? -12.997 27.584 45.827 1.00 31.53 130 ALA C CA 1
ATOM 5785 C C . ALA C 1 152 ? -11.981 28.641 46.215 1.00 30.62 130 ALA C C 1
ATOM 5786 O O . ALA C 1 152 ? -11.885 29.014 47.367 1.00 29.12 130 ALA C O 1
ATOM 5788 N N . ASP C 1 153 ? -11.216 29.132 45.252 1.00 30.95 131 ASP C N 1
ATOM 5789 C CA . ASP C 1 153 ? -10.331 30.257 45.559 1.00 33.72 131 ASP C CA 1
ATOM 5790 C C . ASP C 1 153 ? -11.079 31.602 45.648 1.00 34.21 131 ASP C C 1
ATOM 5791 O O . ASP C 1 153 ? -10.773 32.456 46.501 1.00 32.79 131 ASP C O 1
ATOM 5796 N N . ILE C 1 154 ? -12.060 31.783 44.769 1.00 31.56 132 ILE C N 1
ATOM 5797 C CA . ILE C 1 154 ? -12.882 32.954 44.852 1.00 32.90 132 ILE C CA 1
ATOM 5798 C C . ILE C 1 154 ? -13.684 32.954 46.156 1.00 35.18 132 ILE C C 1
ATOM 5799 O O . ILE C 1 154 ? -13.573 33.894 46.953 1.00 35.20 132 ILE C O 1
ATOM 5804 N N . ALA C 1 155 ? -14.441 31.892 46.405 1.00 34.78 133 ALA C N 1
ATOM 5805 C CA . ALA C 1 155 ? -15.123 31.778 47.697 1.00 34.77 133 ALA C CA 1
ATOM 5806 C C . ALA C 1 155 ? -14.234 32.166 48.896 1.00 34.75 133 ALA C C 1
ATOM 5807 O O . ALA C 1 155 ? -14.695 32.857 49.802 1.00 38.16 133 ALA C O 1
ATOM 5809 N N . PHE C 1 156 ? -12.975 31.729 48.884 1.00 32.85 134 PHE C N 1
ATOM 5810 C CA . PHE C 1 156 ? -12.069 31.843 50.025 1.00 32.17 134 PHE C CA 1
ATOM 5811 C C . PHE C 1 156 ? -11.704 33.302 50.206 1.00 32.20 134 PHE C C 1
ATOM 5812 O O . PHE C 1 156 ? -11.644 33.803 51.324 1.00 32.98 134 PHE C O 1
ATOM 5820 N N . GLN C 1 157 ? -11.429 33.951 49.084 1.00 32.86 135 GLN C N 1
ATOM 5821 C CA . GLN C 1 157 ? -11.221 35.382 49.023 1.00 35.93 135 GLN C CA 1
ATOM 5822 C C . GLN C 1 157 ? -12.436 36.154 49.630 1.00 35.00 135 GLN C C 1
ATOM 5823 O O . GLN C 1 157 ? -12.285 36.975 50.527 1.00 32.57 135 GLN C O 1
ATOM 5829 N N . GLU C 1 158 ? -13.637 35.844 49.154 1.00 35.58 136 GLU C N 1
ATOM 5830 C CA . GLU C 1 158 ? -14.838 36.593 49.492 1.00 35.89 136 GLU C CA 1
ATOM 5831 C C . GLU C 1 158 ? -15.426 36.153 50.837 1.00 36.75 136 GLU C C 1
ATOM 5832 O O . GLU C 1 158 ? -16.499 36.593 51.231 1.00 40.80 136 GLU C O 1
ATOM 5838 N N . GLY C 1 159 ? -14.702 35.320 51.567 1.00 35.18 137 GLY C N 1
ATOM 5839 C CA . GLY C 1 159 ? -15.139 34.933 52.893 1.00 35.06 137 GLY C CA 1
ATOM 5840 C C . GLY C 1 159 ? -16.234 33.878 52.962 1.00 36.61 137 GLY C C 1
ATOM 5841 O O . GLY C 1 159 ? -16.677 33.550 54.074 1.00 34.83 137 GLY C O 1
ATOM 5842 N N . THR C 1 160 ? -16.643 33.309 51.813 1.00 36.21 138 THR C N 1
ATOM 5843 C CA . THR C 1 160 ? -17.823 32.405 51.772 1.00 36.04 138 THR C CA 1
ATOM 5844 C C . THR C 1 160 ? -17.572 30.908 51.456 1.00 36.73 138 THR C C 1
ATOM 5845 O O . THR C 1 160 ? -18.459 30.228 50.895 1.00 34.28 138 THR C O 1
ATOM 5849 N N . GLU C 1 161 ? -16.399 30.393 51.845 1.00 36.76 139 GLU C N 1
ATOM 5850 C CA . GLU C 1 161 ? -15.984 29.013 51.505 1.00 35.58 139 GLU C CA 1
ATOM 5851 C C . GLU C 1 161 ? -16.542 27.992 52.449 1.00 35.32 139 GLU C C 1
ATOM 5852 O O . GLU C 1 161 ? -16.481 28.169 53.661 1.00 35.79 139 GLU C O 1
ATOM 5858 N N . LEU C 1 162 ? -17.035 26.897 51.880 1.00 36.47 140 LEU C N 1
ATOM 5859 C CA . LEU C 1 162 ? -17.408 25.703 52.631 1.00 35.39 140 LEU C CA 1
ATOM 5860 C C . LEU C 1 162 ? -16.183 24.824 52.888 1.00 34.59 140 LEU C C 1
ATOM 5861 O O . LEU C 1 162 ? -15.386 24.583 51.976 1.00 35.42 140 LEU C O 1
ATOM 5866 N N . TRP C 1 163 ? -16.011 24.371 54.126 1.00 33.55 141 TRP C N 1
ATOM 5867 C CA . TRP C 1 163 ? -14.806 23.608 54.481 1.00 35.83 141 TRP C CA 1
ATOM 5868 C C . TRP C 1 163 ? -14.822 22.148 54.142 1.00 37.42 141 TRP C C 1
ATOM 5869 O O . TRP C 1 163 ? -14.000 21.706 53.346 1.00 38.96 141 TRP C O 1
ATOM 5880 N N . GLY C 1 164 ? -15.752 21.386 54.698 1.00 39.17 142 GLY C N 1
ATOM 5881 C CA . GLY C 1 164 ? -15.733 19.907 54.505 1.00 48.11 142 GLY C CA 1
ATOM 5882 C C . GLY C 1 164 ? -14.923 19.276 53.359 1.00 43.95 142 GLY C C 1
ATOM 5883 O O . GLY C 1 164 ? -13.798 19.691 53.082 1.00 42.47 142 GLY C O 1
ATOM 5884 N N . GLY C 1 165 ? -15.466 18.251 52.708 1.00 41.62 143 GLY C N 1
ATOM 5885 C CA . GLY C 1 165 ? -16.742 17.660 53.042 1.00 37.90 143 GLY C CA 1
ATOM 5886 C C . GLY C 1 165 ? -17.825 18.423 52.322 1.00 39.65 143 GLY C C 1
ATOM 5887 O O . GLY C 1 165 ? -18.095 18.209 51.137 1.00 36.31 143 GLY C O 1
ATOM 5888 N N . GLU C 1 166 ? -18.415 19.361 53.050 1.00 42.84 144 GLU C N 1
ATOM 5889 C CA . GLU C 1 166 ? -19.535 20.150 52.562 1.00 43.49 144 GLU C CA 1
ATOM 5890 C C . GLU C 1 166 ? -19.273 20.937 51.282 1.00 41.98 144 GLU C C 1
ATOM 5891 O O . GLU C 1 166 ? -20.220 21.344 50.610 1.00 41.45 144 GLU C O 1
ATOM 5897 N N . GLY C 1 167 ? -18.008 21.152 50.937 1.00 40.58 145 GLY C N 1
ATOM 5898 C CA . GLY C 1 167 ? -17.698 21.973 49.770 1.00 35.08 145 GLY C CA 1
ATOM 5899 C C . GLY C 1 167 ? -17.536 21.137 48.525 1.00 34.32 145 GLY C C 1
ATOM 5900 O O . GLY C 1 167 ? -17.267 21.677 47.450 1.00 33.02 145 GLY C O 1
ATOM 5901 N N . ASN C 1 168 ? -17.718 19.822 48.667 1.00 32.44 146 ASN C N 1
ATOM 5902 C CA . ASN C 1 168 ? -17.230 18.877 47.671 1.00 30.92 146 ASN C CA 1
ATOM 5903 C C . ASN C 1 168 ? -18.338 18.026 47.051 1.00 31.24 146 ASN C C 1
ATOM 5904 O O . ASN C 1 168 ? -18.067 17.009 46.452 1.00 32.26 146 ASN C O 1
ATOM 5909 N N . ALA C 1 169 ? -19.592 18.427 47.198 1.00 32.78 147 ALA C N 1
ATOM 5910 C CA . ALA C 1 169 ? -20.701 17.670 46.598 1.00 32.37 147 ALA C CA 1
ATOM 5911 C C . ALA C 1 169 ? -20.479 17.318 45.112 1.00 32.67 147 ALA C C 1
ATOM 5912 O O . ALA C 1 169 ? -20.859 16.236 44.661 1.00 34.64 147 ALA C O 1
ATOM 5914 N N . SER C 1 170 ? -19.876 18.214 44.344 1.00 32.09 148 SER C N 1
ATOM 5915 C CA . SER C 1 170 ? -19.751 17.949 42.925 1.00 35.34 148 SER C CA 1
ATOM 5916 C C . SER C 1 170 ? -18.350 17.563 42.540 1.00 34.99 148 SER C C 1
ATOM 5917 O O . SER C 1 170 ? -18.011 17.474 41.356 1.00 36.41 148 SER C O 1
ATOM 5920 N N . ALA C 1 171 ? -17.538 17.331 43.556 1.00 32.45 149 ALA C N 1
ATOM 5921 C CA . ALA C 1 171 ? -16.151 17.022 43.359 1.00 30.72 149 ALA C CA 1
ATOM 5922 C C . ALA C 1 171 ? -16.028 15.599 42.901 1.00 30.17 149 ALA C C 1
ATOM 5923 O O . ALA C 1 171 ? -16.575 14.711 43.522 1.00 33.51 149 ALA C O 1
ATOM 5925 N N . ARG C 1 172 ? -15.313 15.384 41.815 1.00 27.77 150 ARG C N 1
ATOM 5926 C CA . ARG C 1 172 ? -15.026 14.049 41.364 1.00 28.07 150 ARG C CA 1
ATOM 5927 C C . ARG C 1 172 ? -13.540 13.910 40.924 1.00 26.50 150 ARG C C 1
ATOM 5928 O O . ARG C 1 172 ? -12.835 14.906 40.801 1.00 24.72 150 ARG C O 1
ATOM 5936 N N . LEU C 1 173 ? -13.118 12.665 40.667 1.00 25.18 151 LEU C N 1
ATOM 5937 C CA . LEU C 1 173 ? -11.746 12.248 40.419 1.00 24.63 151 LEU C CA 1
ATOM 5938 C C . LEU C 1 173 ? -11.557 11.984 38.930 1.00 27.52 151 LEU C C 1
ATOM 5939 O O . LEU C 1 173 ? -12.413 11.371 38.292 1.00 28.80 151 LEU C O 1
ATOM 5944 N N . ILE C 1 174 ? -10.451 12.429 38.343 1.00 30.60 152 ILE C N 1
ATOM 5945 C CA . ILE C 1 174 ? -10.221 12.032 36.951 1.00 31.62 152 ILE C CA 1
ATOM 5946 C C . ILE C 1 174 ? -9.802 10.540 36.831 1.00 32.69 152 ILE C C 1
ATOM 5947 O O . ILE C 1 174 ? -10.105 9.896 35.807 1.00 31.13 152 ILE C O 1
ATOM 5952 N N . ALA C 1 175 ? -9.145 9.979 37.851 1.00 30.87 153 ALA C N 1
ATOM 5953 C CA . ALA C 1 175 ? -8.694 8.589 37.718 1.00 33.72 153 ALA C CA 1
ATOM 5954 C C . ALA C 1 175 ? -9.845 7.561 37.477 1.00 35.07 153 ALA C C 1
ATOM 5955 O O . ALA C 1 175 ? -10.874 7.553 38.169 1.00 32.97 153 ALA C O 1
ATOM 5957 N N . GLY C 1 176 ? -9.647 6.717 36.463 1.00 35.86 154 GLY C N 1
ATOM 5958 C CA . GLY C 1 176 ? -10.620 5.713 36.043 1.00 34.80 154 GLY C CA 1
ATOM 5959 C C . GLY C 1 176 ? -11.941 6.303 35.621 1.00 35.79 154 GLY C C 1
ATOM 5960 O O . GLY C 1 176 ? -12.957 5.945 36.196 1.00 40.09 154 GLY C O 1
ATOM 5961 N N . SER C 1 177 ? -11.974 7.191 34.630 1.00 33.23 155 SER C N 1
ATOM 5962 C CA . SER C 1 177 ? -13.170 8.016 34.553 1.00 35.89 155 SER C CA 1
ATOM 5963 C C . SER C 1 177 ? -13.760 8.264 33.184 1.00 40.49 155 SER C C 1
ATOM 5964 O O . SER C 1 177 ? -14.722 9.017 33.054 1.00 45.36 155 SER C O 1
ATOM 5967 N N . GLU C 1 178 ? -13.214 7.655 32.150 1.00 41.74 156 GLU C N 1
ATOM 5968 C CA . GLU C 1 178 ? -13.812 7.841 30.840 1.00 41.42 156 GLU C CA 1
ATOM 5969 C C . GLU C 1 178 ? -13.619 9.258 30.403 1.00 38.02 156 GLU C C 1
ATOM 5970 O O . GLU C 1 178 ? -14.381 10.137 30.781 1.00 39.50 156 GLU C O 1
ATOM 5976 N N . ILE C 1 179 ? -12.586 9.457 29.603 1.00 34.17 157 ILE C N 1
ATOM 5977 C CA . ILE C 1 179 ? -12.299 10.718 28.965 1.00 33.03 157 ILE C CA 1
ATOM 5978 C C . ILE C 1 179 ? -12.532 10.556 27.492 1.00 34.28 157 ILE C C 1
ATOM 5979 O O . ILE C 1 179 ? -12.164 9.530 26.910 1.00 37.15 157 ILE C O 1
ATOM 5984 N N . GLY C 1 180 ? -13.113 11.570 26.871 1.00 34.37 158 GLY C N 1
ATOM 5985 C CA . GLY C 1 180 ? -13.238 11.561 25.415 1.00 39.63 158 GLY C CA 1
ATOM 5986 C C . GLY C 1 180 ? -12.396 12.618 24.711 1.00 43.24 158 GLY C C 1
ATOM 5987 O O . GLY C 1 180 ? -12.393 13.795 25.117 1.00 45.05 158 GLY C O 1
ATOM 5988 N N . ILE C 1 181 ? -11.680 12.232 23.654 1.00 42.07 159 ILE C N 1
ATOM 5989 C CA . ILE C 1 181 ? -11.075 13.273 22.808 1.00 43.97 159 ILE C CA 1
ATOM 5990 C C . ILE C 1 181 ? -11.670 13.309 21.407 1.00 42.51 159 ILE C C 1
ATOM 5991 O O . ILE C 1 181 ? -11.992 12.264 20.843 1.00 44.29 159 ILE C O 1
ATOM 5996 N N . VAL C 1 182 ? -11.819 14.530 20.893 1.00 41.96 160 VAL C N 1
ATOM 5997 C CA . VAL C 1 182 ? -12.390 14.846 19.589 1.00 41.98 160 VAL C CA 1
ATOM 5998 C C . VAL C 1 182 ? -11.302 15.567 18.797 1.00 46.12 160 VAL C C 1
ATOM 5999 O O . VAL C 1 182 ? -10.948 16.709 19.106 1.00 47.44 160 VAL C O 1
ATOM 6003 N N . GLY C 1 183 ? -10.778 14.888 17.777 1.00 50.97 161 GLY C N 1
ATOM 6004 C CA . GLY C 1 183 ? -9.523 15.266 17.122 1.00 50.25 161 GLY C CA 1
ATOM 6005 C C . GLY C 1 183 ? -8.412 14.471 17.801 1.00 54.65 161 GLY C C 1
ATOM 6006 O O . GLY C 1 183 ? -8.647 13.806 18.817 1.00 54.19 161 GLY C O 1
ATOM 6007 N N . PHE C 1 184 ? -7.207 14.520 17.244 1.00 53.29 162 PHE C N 1
ATOM 6008 C CA . PHE C 1 184 ? -6.051 13.854 17.840 1.00 53.18 162 PHE C CA 1
ATOM 6009 C C . PHE C 1 184 ? -4.798 14.160 17.022 1.00 57.69 162 PHE C C 1
ATOM 6010 O O . PHE C 1 184 ? -4.141 13.258 16.511 1.00 57.10 162 PHE C O 1
ATOM 6018 N N . GLY C 1 185 ? -4.474 15.440 16.874 1.00 59.52 163 GLY C N 1
ATOM 6019 C CA . GLY C 1 185 ? -3.302 15.808 16.099 1.00 59.56 163 GLY C CA 1
ATOM 6020 C C . GLY C 1 185 ? -2.072 15.621 16.956 1.00 64.11 163 GLY C C 1
ATOM 6021 O O . GLY C 1 185 ? -2.046 14.762 17.855 1.00 62.25 163 GLY C O 1
ATOM 6022 N N . ASP C 1 186 ? -1.053 16.429 16.674 1.00 65.19 164 ASP C N 1
ATOM 6023 C CA . ASP C 1 186 ? 0.065 16.611 17.571 1.00 63.72 164 ASP C CA 1
ATOM 6024 C C . ASP C 1 186 ? -0.515 16.794 18.964 1.00 63.98 164 ASP C C 1
ATOM 6025 O O . ASP C 1 186 ? 0.047 16.340 19.971 1.00 66.06 164 ASP C O 1
ATOM 6030 N N . LEU C 1 187 ? -1.673 17.448 18.997 1.00 58.98 165 LEU C N 1
ATOM 6031 C CA . LEU C 1 187 ? -2.285 17.909 20.228 1.00 53.51 165 LEU C CA 1
ATOM 6032 C C . LEU C 1 187 ? -2.877 16.782 21.040 1.00 50.58 165 LEU C C 1
ATOM 6033 O O . LEU C 1 187 ? -2.553 16.609 22.213 1.00 49.16 165 LEU C O 1
ATOM 6038 N N . GLY C 1 188 ? -3.756 16.022 20.406 1.00 49.34 166 GLY C N 1
ATOM 6039 C CA . GLY C 1 188 ? -4.308 14.841 21.026 1.00 48.95 166 GLY C CA 1
ATOM 6040 C C . GLY C 1 188 ? -3.204 14.057 21.698 1.00 47.52 166 GLY C C 1
ATOM 6041 O O . GLY C 1 188 ? -3.350 13.635 22.836 1.00 50.86 166 GLY C O 1
ATOM 6042 N N . LYS C 1 189 ? -2.081 13.902 21.008 1.00 47.62 167 LYS C N 1
ATOM 6043 C CA . LYS C 1 189 ? -1.000 13.064 21.501 1.00 45.86 167 LYS C CA 1
ATOM 6044 C C . LYS C 1 189 ? -0.494 13.551 22.840 1.00 47.19 167 LYS C C 1
ATOM 6045 O O . LYS C 1 189 ? -0.391 12.746 23.791 1.00 49.37 167 LYS C O 1
ATOM 6051 N N . ALA C 1 190 ? -0.207 14.856 22.925 1.00 43.50 168 ALA C N 1
ATOM 6052 C CA . ALA C 1 190 ? 0.316 15.446 24.160 1.00 40.29 168 ALA C CA 1
ATOM 6053 C C . ALA C 1 190 ? -0.677 15.234 25.300 1.00 40.20 168 ALA C C 1
ATOM 6054 O O . ALA C 1 190 ? -0.289 14.824 26.399 1.00 42.38 168 ALA C O 1
ATOM 6056 N N . LEU C 1 191 ? -1.955 15.493 25.034 1.00 38.40 169 LEU C N 1
ATOM 6057 C CA . LEU C 1 191 ? -2.991 15.222 26.005 1.00 38.99 169 LEU C CA 1
ATOM 6058 C C . LEU C 1 191 ? -2.892 13.812 26.526 1.00 39.29 169 LEU C C 1
ATOM 6059 O O . LEU C 1 191 ? -2.782 13.587 27.747 1.00 38.67 169 LEU C O 1
ATOM 6064 N N . ARG C 1 192 ? -2.953 12.858 25.600 1.00 36.24 170 ARG C N 1
ATOM 6065 C CA . ARG C 1 192 ? -2.840 11.460 25.968 1.00 36.02 170 ARG C CA 1
ATOM 6066 C C . ARG C 1 192 ? -1.612 11.175 26.872 1.00 33.50 170 ARG C C 1
ATOM 6067 O O . ARG C 1 192 ? -1.698 10.395 27.797 1.00 32.05 170 ARG C O 1
ATOM 6075 N N . ARG C 1 193 ? -0.492 11.831 26.615 1.00 32.81 171 ARG C N 1
ATOM 6076 C CA . ARG C 1 193 ? 0.695 11.616 27.417 1.00 33.91 171 ARG C CA 1
ATOM 6077 C C . ARG C 1 193 ? 0.592 12.225 28.850 1.00 33.66 171 ARG C C 1
ATOM 6078 O O . ARG C 1 193 ? 0.968 11.580 29.830 1.00 32.48 171 ARG C O 1
ATOM 6086 N N . VAL C 1 194 ? 0.090 13.451 28.985 1.00 32.14 172 VAL C N 1
ATOM 6087 C CA . VAL C 1 194 ? -0.102 14.012 30.334 1.00 32.95 172 VAL C CA 1
ATOM 6088 C C . VAL C 1 194 ? -1.157 13.229 31.150 1.00 33.05 172 VAL C C 1
ATOM 6089 O O . VAL C 1 194 ? -1.214 13.309 32.369 1.00 34.50 172 VAL C O 1
ATOM 6093 N N . LEU C 1 195 ? -1.951 12.431 30.450 1.00 32.18 173 LEU C N 1
ATOM 6094 C CA . LEU C 1 195 ? -2.970 11.603 31.050 1.00 29.55 173 LEU C CA 1
ATOM 6095 C C . LEU C 1 195 ? -2.473 10.228 31.528 1.00 28.92 173 LEU C C 1
ATOM 6096 O O . LEU C 1 195 ? -3.182 9.531 32.247 1.00 28.91 173 LEU C O 1
ATOM 6101 N N . SER C 1 196 ? -1.259 9.855 31.143 1.00 28.57 174 SER C N 1
ATOM 6102 C CA . SER C 1 196 ? -0.736 8.512 31.371 1.00 29.36 174 SER C CA 1
ATOM 6103 C C . SER C 1 196 ? -1.054 8.022 32.749 1.00 31.40 174 SER C C 1
ATOM 6104 O O . SER C 1 196 ? -1.756 7.028 32.917 1.00 34.26 174 SER C O 1
ATOM 6107 N N . GLY C 1 197 ? -0.538 8.737 33.739 1.00 31.48 175 GLY C N 1
ATOM 6108 C CA . GLY C 1 197 ? -0.693 8.347 35.113 1.00 32.29 175 GLY C CA 1
ATOM 6109 C C . GLY C 1 197 ? -2.081 8.395 35.710 1.00 34.73 175 GLY C C 1
ATOM 6110 O O . GLY C 1 197 ? -2.253 8.034 36.877 1.00 41.63 175 GLY C O 1
ATOM 6111 N N . PHE C 1 198 ? -3.088 8.822 34.957 1.00 33.51 176 PHE C N 1
ATOM 6112 C CA . PHE C 1 198 ? -4.435 8.834 35.530 1.00 33.45 176 PHE C CA 1
ATOM 6113 C C . PHE C 1 198 ? -5.207 7.501 35.497 1.00 36.55 176 PHE C C 1
ATOM 6114 O O . PHE C 1 198 ? -6.139 7.311 36.279 1.00 38.79 176 PHE C O 1
ATOM 6122 N N . ARG C 1 199 ? -4.796 6.572 34.642 1.00 38.75 177 ARG C N 1
ATOM 6123 C CA . ARG C 1 199 ? -5.527 5.304 34.441 1.00 44.62 177 ARG C CA 1
ATOM 6124 C C . ARG C 1 199 ? -6.995 5.541 34.088 1.00 42.05 177 ARG C C 1
ATOM 6125 O O . ARG C 1 199 ? -7.910 5.270 34.868 1.00 42.51 177 ARG C O 1
ATOM 6133 N N . ALA C 1 200 ? -7.213 6.044 32.897 1.00 40.21 178 ALA C N 1
ATOM 6134 C CA . ALA C 1 200 ? -8.564 6.257 32.468 1.00 43.35 178 ALA C CA 1
ATOM 6135 C C . ALA C 1 200 ? -8.836 5.524 31.180 1.00 42.25 178 ALA C C 1
ATOM 6136 O O . ALA C 1 200 ? -7.921 5.200 30.425 1.00 43.41 178 ALA C O 1
ATOM 6138 N N . ARG C 1 201 ? -10.111 5.285 30.922 1.00 41.88 179 ARG C N 1
ATOM 6139 C CA . ARG C 1 201 ? -10.537 4.800 29.624 1.00 42.49 179 ARG C CA 1
ATOM 6140 C C . ARG C 1 201 ? -10.626 6.009 28.675 1.00 40.86 179 ARG C C 1
ATOM 6141 O O . ARG C 1 201 ? -11.491 6.881 28.843 1.00 38.76 179 ARG C O 1
ATOM 6149 N N . ILE C 1 202 ? -9.726 6.068 27.695 1.00 38.09 180 ILE C N 1
ATOM 6150 C CA . ILE C 1 202 ? -9.719 7.184 26.751 1.00 38.47 180 ILE C CA 1
ATOM 6151 C C . ILE C 1 202 ? -10.289 6.777 25.393 1.00 38.66 180 ILE C C 1
ATOM 6152 O O . ILE C 1 202 ? -9.778 5.859 24.766 1.00 35.69 180 ILE C O 1
ATOM 6157 N N . ARG C 1 203 ? -11.341 7.479 24.956 1.00 40.68 181 ARG C N 1
ATOM 6158 C CA . ARG C 1 203 ? -11.984 7.256 23.663 1.00 42.22 181 ARG C CA 1
ATOM 6159 C C . ARG C 1 203 ? -11.656 8.410 22.742 1.00 47.71 181 ARG C C 1
ATOM 6160 O O . ARG C 1 203 ? -11.801 9.577 23.130 1.00 54.41 181 ARG C O 1
ATOM 6168 N N . VAL C 1 204 ? -11.233 8.109 21.517 1.00 50.07 182 VAL C N 1
ATOM 6169 C CA . VAL C 1 204 ? -10.930 9.186 20.560 1.00 53.40 182 VAL C CA 1
ATOM 6170 C C . VAL C 1 204 ? -11.729 9.093 19.253 1.00 58.09 182 VAL C C 1
ATOM 6171 O O . VAL C 1 204 ? -11.792 8.023 18.629 1.00 62.40 182 VAL C O 1
ATOM 6175 N N . PHE C 1 205 ? -12.345 10.206 18.854 1.00 57.83 183 PHE C N 1
ATOM 6176 C CA . PHE C 1 205 ? -12.978 10.278 17.547 1.00 64.21 183 PHE C CA 1
ATOM 6177 C C . PHE C 1 205 ? -12.098 11.038 16.563 1.00 67.71 183 PHE C C 1
ATOM 6178 O O . PHE C 1 205 ? -11.831 12.231 16.739 1.00 61.55 183 PHE C O 1
ATOM 6186 N N . ASP C 1 206 ? -11.638 10.322 15.537 1.00 74.63 184 ASP C N 1
ATOM 6187 C CA . ASP C 1 206 ? -10.790 10.887 14.483 1.00 75.05 184 ASP C CA 1
ATOM 6188 C C . ASP C 1 206 ? -10.910 10.056 13.205 1.00 77.95 184 ASP C C 1
ATOM 6189 O O . ASP C 1 206 ? -10.417 8.926 13.145 1.00 76.38 184 ASP C O 1
ATOM 6194 N N . PRO C 1 207 ? -11.572 10.616 12.175 1.00 82.81 185 PRO C N 1
ATOM 6195 C CA . PRO C 1 207 ? -11.817 9.890 10.922 1.00 79.95 185 PRO C CA 1
ATOM 6196 C C . PRO C 1 207 ? -10.561 9.743 10.055 1.00 81.53 185 PRO C C 1
ATOM 6197 O O . PRO C 1 207 ? -10.486 8.829 9.233 1.00 83.41 185 PRO C O 1
ATOM 6201 N N . TRP C 1 208 ? -9.589 10.630 10.252 1.00 81.73 186 TRP C N 1
ATOM 6202 C CA . TRP C 1 208 ? -8.340 10.619 9.494 1.00 86.09 186 TRP C CA 1
ATOM 6203 C C . TRP C 1 208 ? -7.389 9.525 9.880 1.00 92.70 186 TRP C C 1
ATOM 6204 O O . TRP C 1 208 ? -6.878 8.831 9.009 1.00 100.26 186 TRP C O 1
ATOM 6215 N N . LEU C 1 209 ? -7.117 9.364 11.176 1.00 94.18 187 LEU C N 1
ATOM 6216 C CA . LEU C 1 209 ? -6.172 8.330 11.631 1.00 83.55 187 LEU C CA 1
ATOM 6217 C C . LEU C 1 209 ? -6.794 6.934 11.677 1.00 74.81 187 LEU C C 1
ATOM 6218 O O . LEU C 1 209 ? -7.862 6.751 12.263 1.00 70.15 187 LEU C O 1
ATOM 6223 N N . PRO C 1 210 ? -6.119 5.949 11.048 1.00 69.34 188 PRO C N 1
ATOM 6224 C CA . PRO C 1 210 ? -6.582 4.557 10.980 1.00 66.17 188 PRO C CA 1
ATOM 6225 C C . PRO C 1 210 ? -6.588 3.863 12.343 1.00 64.69 188 PRO C C 1
ATOM 6226 O O . PRO C 1 210 ? -5.552 3.809 13.013 1.00 67.50 188 PRO C O 1
ATOM 6230 N N . ARG C 1 211 ? -7.745 3.331 12.735 1.00 59.92 189 ARG C N 1
ATOM 6231 C CA . ARG C 1 211 ? -7.920 2.629 14.006 1.00 62.42 189 ARG C CA 1
ATOM 6232 C C . ARG C 1 211 ? -6.568 2.214 14.630 1.00 67.11 189 ARG C C 1
ATOM 6233 O O . ARG C 1 211 ? -6.165 2.752 15.669 1.00 69.07 189 ARG C O 1
ATOM 6241 N N . SER C 1 212 ? -5.866 1.299 13.961 1.00 67.79 190 SER C N 1
ATOM 6242 C CA . SER C 1 212 ? -4.546 0.776 14.368 1.00 70.96 190 SER C CA 1
ATOM 6243 C C . SER C 1 212 ? -3.521 1.747 14.986 1.00 71.96 190 SER C C 1
ATOM 6244 O O . SER C 1 212 ? -2.747 1.362 15.871 1.00 69.07 190 SER C O 1
ATOM 6255 N N . LEU C 1 214 ? -4.177 4.739 16.504 1.00 62.80 192 LEU C N 1
ATOM 6256 C CA . LEU C 1 214 ? -4.691 5.184 17.788 1.00 58.16 192 LEU C CA 1
ATOM 6257 C C . LEU C 1 214 ? -4.524 4.122 18.862 1.00 58.22 192 LEU C C 1
ATOM 6258 O O . LEU C 1 214 ? -4.030 4.415 19.942 1.00 55.15 192 LEU C O 1
ATOM 6263 N N . GLU C 1 215 ? -4.937 2.891 18.566 1.00 63.15 193 GLU C N 1
ATOM 6264 C CA . GLU C 1 215 ? -4.954 1.834 19.584 1.00 67.09 193 GLU C CA 1
ATOM 6265 C C . GLU C 1 215 ? -3.558 1.439 20.065 1.00 66.20 193 GLU C C 1
ATOM 6266 O O . GLU C 1 215 ? -3.353 1.137 21.243 1.00 66.65 193 GLU C O 1
ATOM 6272 N N . GLU C 1 216 ? -2.593 1.463 19.161 1.00 66.15 194 GLU C N 1
ATOM 6273 C CA . GLU C 1 216 ? -1.220 1.225 19.554 1.00 64.57 194 GLU C CA 1
ATOM 6274 C C . GLU C 1 216 ? -0.686 2.469 20.261 1.00 61.88 194 GLU C C 1
ATOM 6275 O O . GLU C 1 216 ? 0.112 2.362 21.191 1.00 58.71 194 GLU C O 1
ATOM 6281 N N . ASN C 1 217 ? -1.181 3.636 19.841 1.00 58.49 195 ASN C N 1
ATOM 6282 C CA . ASN C 1 217 ? -0.874 4.912 20.474 1.00 52.84 195 ASN C CA 1
ATOM 6283 C C . ASN C 1 217 ? -1.595 5.117 21.825 1.00 51.39 195 ASN C C 1
ATOM 6284 O O . ASN C 1 217 ? -1.618 6.218 22.367 1.00 54.30 195 ASN C O 1
ATOM 6289 N N . GLY C 1 218 ? -2.205 4.070 22.363 1.00 47.96 196 GLY C N 1
ATOM 6290 C CA . GLY C 1 218 ? -2.710 4.115 23.727 1.00 46.23 196 GLY C CA 1
ATOM 6291 C C . GLY C 1 218 ? -4.167 4.459 23.955 1.00 46.67 196 GLY C C 1
ATOM 6292 O O . GLY C 1 218 ? -4.626 4.465 25.087 1.00 48.56 196 GLY C O 1
ATOM 6293 N N . VAL C 1 219 ? -4.913 4.746 22.901 1.00 47.07 197 VAL C N 1
ATOM 6294 C CA . VAL C 1 219 ? -6.318 5.105 23.079 1.00 47.25 197 VAL C CA 1
ATOM 6295 C C . VAL C 1 219 ? -7.301 4.116 22.454 1.00 49.28 197 VAL C C 1
ATOM 6296 O O . VAL C 1 219 ? -6.958 3.348 21.567 1.00 54.68 197 VAL C O 1
ATOM 6300 N N . GLU C 1 220 ? -8.534 4.124 22.928 1.00 52.62 198 GLU C N 1
ATOM 6301 C CA . GLU C 1 220 ? -9.582 3.333 22.295 1.00 52.11 198 GLU C CA 1
ATOM 6302 C C . GLU C 1 220 ? -10.245 4.211 21.240 1.00 54.71 198 GLU C C 1
ATOM 6303 O O . GLU C 1 220 ? -10.668 5.333 21.553 1.00 57.67 198 GLU C O 1
ATOM 6309 N N . PRO C 1 221 ? -10.317 3.726 19.979 1.00 54.83 199 PRO C N 1
ATOM 6310 C CA . PRO C 1 221 ? -10.967 4.486 18.880 1.00 52.56 199 PRO C CA 1
ATOM 6311 C C . PRO C 1 221 ? -12.507 4.379 18.898 1.00 49.29 199 PRO C C 1
ATOM 6312 O O . PRO C 1 221 ? -13.056 3.291 19.146 1.00 47.86 199 PRO C O 1
ATOM 6316 N N . ALA C 1 222 ? -13.195 5.495 18.662 1.00 48.20 200 ALA C N 1
ATOM 6317 C CA . ALA C 1 222 ? -14.657 5.501 18.756 1.00 55.43 200 ALA C CA 1
ATOM 6318 C C . ALA C 1 222 ? -15.386 6.494 17.838 1.00 59.13 200 ALA C C 1
ATOM 6319 O O . ALA C 1 222 ? -14.774 7.419 17.299 1.00 57.51 200 ALA C O 1
ATOM 6321 N N . SER C 1 223 ? -16.696 6.263 17.667 1.00 62.92 201 SER C N 1
ATOM 6322 C CA . SER C 1 223 ? -17.605 7.173 16.960 1.00 63.59 201 SER C CA 1
ATOM 6323 C C . SER C 1 223 ? -17.868 8.392 17.813 1.00 60.97 201 SER C C 1
ATOM 6324 O O . SER C 1 223 ? -17.896 8.295 19.030 1.00 62.70 201 SER C O 1
ATOM 6327 N N . LEU C 1 224 ? -18.122 9.523 17.174 1.00 63.81 202 LEU C N 1
ATOM 6328 C CA . LEU C 1 224 ? -18.365 10.778 17.889 1.00 65.01 202 LEU C CA 1
ATOM 6329 C C . LEU C 1 224 ? -19.470 10.718 18.950 1.00 62.68 202 LEU C C 1
ATOM 6330 O O . LEU C 1 224 ? -19.301 11.280 20.036 1.00 61.28 202 LEU C O 1
ATOM 6335 N N . GLU C 1 225 ? -20.578 10.042 18.638 1.00 62.24 203 GLU C N 1
ATOM 6336 C CA . GLU C 1 225 ? -21.659 9.823 19.605 1.00 67.35 203 GLU C CA 1
ATOM 6337 C C . GLU C 1 225 ? -21.131 9.117 20.833 1.00 68.55 203 GLU C C 1
ATOM 6338 O O . GLU C 1 225 ? -21.330 9.567 21.961 1.00 62.07 203 GLU C O 1
ATOM 6344 N N . ASP C 1 226 ? -20.443 8.006 20.593 1.00 69.32 204 ASP C N 1
ATOM 6345 C CA . ASP C 1 226 ? -19.913 7.185 21.658 1.00 66.53 204 ASP C CA 1
ATOM 6346 C C . ASP C 1 226 ? -18.914 7.960 22.534 1.00 66.21 204 ASP C C 1
ATOM 6347 O O . ASP C 1 226 ? -18.698 7.595 23.696 1.00 67.26 204 ASP C O 1
ATOM 6352 N N . VAL C 1 227 ? -18.318 9.028 21.987 1.00 58.98 205 VAL C N 1
ATOM 6353 C CA . VAL C 1 227 ? -17.572 9.987 22.808 1.00 53.55 205 VAL C CA 1
ATOM 6354 C C . VAL C 1 227 ? -18.596 10.831 23.570 1.00 55.77 205 VAL C C 1
ATOM 6355 O O . VAL C 1 227 ? -19.016 10.448 24.663 1.00 59.90 205 VAL C O 1
ATOM 6359 N N . LEU C 1 228 ? -19.030 11.945 22.989 1.00 50.29 206 LEU C N 1
ATOM 6360 C CA . LEU C 1 228 ? -20.026 12.808 23.622 1.00 52.76 206 LEU C CA 1
ATOM 6361 C C . LEU C 1 228 ? -20.906 12.137 24.689 1.00 54.71 206 LEU C C 1
ATOM 6362 O O . LEU C 1 228 ? -20.968 12.575 25.849 1.00 56.37 206 LEU C O 1
ATOM 6367 N N . THR C 1 229 ? -21.589 11.075 24.277 1.00 56.53 207 THR C N 1
ATOM 6368 C CA . THR C 1 229 ? -22.562 10.414 25.135 1.00 55.54 207 THR C CA 1
ATOM 6369 C C . THR C 1 229 ? -21.901 9.665 26.295 1.00 49.75 207 THR C C 1
ATOM 6370 O O . THR C 1 229 ? -22.458 9.620 27.379 1.00 52.32 207 THR C O 1
ATOM 6374 N N . LYS C 1 230 ? -20.712 9.114 26.080 1.00 49.38 208 LYS C N 1
ATOM 6375 C CA . LYS C 1 230 ? -20.155 8.143 27.044 1.00 55.20 208 LYS C CA 1
ATOM 6376 C C . LYS C 1 230 ? -18.881 8.550 27.825 1.00 54.62 208 LYS C C 1
ATOM 6377 O O . LYS C 1 230 ? -18.207 7.696 28.407 1.00 60.03 208 LYS C O 1
ATOM 6383 N N . SER C 1 231 ? -18.587 9.850 27.859 1.00 51.00 209 SER C N 1
ATOM 6384 C CA . SER C 1 231 ? -17.393 10.400 28.505 1.00 45.95 209 SER C CA 1
ATOM 6385 C C . SER C 1 231 ? -17.767 11.326 29.656 1.00 45.78 209 SER C C 1
ATOM 6386 O O . SER C 1 231 ? -18.793 12.006 29.586 1.00 51.37 209 SER C O 1
ATOM 6389 N N . ASP C 1 232 ? -16.941 11.350 30.706 1.00 44.32 210 ASP C N 1
ATOM 6390 C CA . ASP C 1 232 ? -17.127 12.266 31.856 1.00 43.08 210 ASP C CA 1
ATOM 6391 C C . ASP C 1 232 ? -16.341 13.576 31.695 1.00 40.63 210 ASP C C 1
ATOM 6392 O O . ASP C 1 232 ? -16.647 14.582 32.337 1.00 38.61 210 ASP C O 1
ATOM 6397 N N . PHE C 1 233 ? -15.330 13.534 30.832 1.00 38.89 211 PHE C N 1
ATOM 6398 C CA . PHE C 1 233 ? -14.532 14.684 30.466 1.00 36.46 211 PHE C CA 1
ATOM 6399 C C . PHE C 1 233 ? -14.292 14.586 28.994 1.00 39.37 211 PHE C C 1
ATOM 6400 O O . PHE C 1 233 ? -13.771 13.573 28.531 1.00 46.66 211 PHE C O 1
ATOM 6408 N N . ILE C 1 234 ? -14.665 15.612 28.246 1.00 38.67 212 ILE C N 1
ATOM 6409 C CA . ILE C 1 234 ? -14.420 15.603 26.814 1.00 38.77 212 ILE C CA 1
ATOM 6410 C C . ILE C 1 234 ? -13.514 16.764 26.453 1.00 39.83 212 ILE C C 1
ATOM 6411 O O . ILE C 1 234 ? -13.790 17.913 26.820 1.00 42.55 212 ILE C O 1
ATOM 6416 N N . PHE C 1 235 ? -12.450 16.465 25.719 1.00 38.26 213 PHE C N 1
ATOM 6417 C CA . PHE C 1 235 ? -11.537 17.490 25.228 1.00 40.75 213 PHE C CA 1
ATOM 6418 C C . PHE C 1 235 ? -11.718 17.662 23.727 1.00 45.34 213 PHE C C 1
ATOM 6419 O O . PHE C 1 235 ? -11.817 16.660 23.003 1.00 47.44 213 PHE C O 1
ATOM 6427 N N . VAL C 1 236 ? -11.735 18.918 23.261 1.00 47.18 214 VAL C N 1
ATOM 6428 C CA . VAL C 1 236 ? -11.889 19.224 21.823 1.00 47.37 214 VAL C CA 1
ATOM 6429 C C . VAL C 1 236 ? -10.616 19.848 21.223 1.00 50.36 214 VAL C C 1
ATOM 6430 O O . VAL C 1 236 ? -10.202 20.975 21.579 1.00 48.09 214 VAL C O 1
ATOM 6434 N N . VAL C 1 237 ? -10.011 19.088 20.306 1.00 53.48 215 VAL C N 1
ATOM 6435 C CA . VAL C 1 237 ? -8.716 19.417 19.673 1.00 54.07 215 VAL C CA 1
ATOM 6436 C C . VAL C 1 237 ? -8.825 19.234 18.144 1.00 54.97 215 VAL C C 1
ATOM 6437 O O . VAL C 1 237 ? -8.996 18.119 17.658 1.00 65.02 215 VAL C O 1
ATOM 6441 N N . ALA C 1 238 ? -8.756 20.324 17.390 1.00 52.66 216 ALA C N 1
ATOM 6442 C CA . ALA C 1 238 ? -9.001 20.294 15.930 1.00 54.98 216 ALA C CA 1
ATOM 6443 C C . ALA C 1 238 ? -10.467 20.020 15.567 1.00 56.55 216 ALA C C 1
ATOM 6444 O O . ALA C 1 238 ? -10.960 18.890 15.685 1.00 56.83 216 ALA C O 1
ATOM 6446 N N . ARG C 1 246 ? -18.471 20.355 10.999 1.00 104.47 224 ARG C N 1
ATOM 6447 C CA . ARG C 1 246 ? -18.709 21.732 10.608 1.00 96.40 224 ARG C CA 1
ATOM 6448 C C . ARG C 1 246 ? -19.493 22.532 11.671 1.00 96.33 224 ARG C C 1
ATOM 6449 O O . ARG C 1 246 ? -19.323 23.750 11.737 1.00 101.17 224 ARG C O 1
ATOM 6457 N N . PHE C 1 247 ? -20.319 21.861 12.492 1.00 83.91 225 PHE C N 1
ATOM 6458 C CA . PHE C 1 247 ? -20.895 22.469 13.721 1.00 80.97 225 PHE C CA 1
ATOM 6459 C C . PHE C 1 247 ? -21.306 21.503 14.870 1.00 83.10 225 PHE C C 1
ATOM 6460 O O . PHE C 1 247 ? -22.142 20.623 14.682 1.00 85.85 225 PHE C O 1
ATOM 6468 N N . LEU C 1 248 ? -20.706 21.686 16.054 1.00 82.49 226 LEU C N 1
ATOM 6469 C CA . LEU C 1 248 ? -21.060 20.985 17.315 1.00 74.03 226 LEU C CA 1
ATOM 6470 C C . LEU C 1 248 ? -22.012 21.808 18.179 1.00 71.57 226 LEU C C 1
ATOM 6471 O O . LEU C 1 248 ? -21.606 22.832 18.750 1.00 65.76 226 LEU C O 1
ATOM 6476 N N . GLY C 1 249 ? -23.251 21.339 18.326 1.00 71.33 227 GLY C N 1
ATOM 6477 C CA . GLY C 1 249 ? -24.300 22.160 18.933 1.00 69.38 227 GLY C CA 1
ATOM 6478 C C . GLY C 1 249 ? -25.243 21.503 19.918 1.00 70.29 227 GLY C C 1
ATOM 6479 O O . GLY C 1 249 ? -24.948 20.444 20.471 1.00 74.67 227 GLY C O 1
ATOM 6480 N N . ALA C 1 250 ? -26.381 22.160 20.129 1.00 67.06 228 ALA C N 1
ATOM 6481 C CA . ALA C 1 250 ? -27.467 21.694 20.998 1.00 66.43 228 ALA C CA 1
ATOM 6482 C C . ALA C 1 250 ? -27.747 20.183 20.981 1.00 66.97 228 ALA C C 1
ATOM 6483 O O . ALA C 1 250 ? -27.909 19.566 22.044 1.00 70.55 228 ALA C O 1
ATOM 6485 N N . GLU C 1 251 ? -27.819 19.588 19.790 1.00 68.35 229 GLU C N 1
ATOM 6486 C CA . GLU C 1 251 ? -27.936 18.125 19.673 1.00 73.02 229 GLU C CA 1
ATOM 6487 C C . GLU C 1 251 ? -26.929 17.432 20.607 1.00 68.54 229 GLU C C 1
ATOM 6488 O O . GLU C 1 251 ? -27.310 16.653 21.490 1.00 61.32 229 GLU C O 1
ATOM 6494 N N . ALA C 1 252 ? -25.657 17.786 20.431 1.00 65.95 230 ALA C N 1
ATOM 6495 C CA . ALA C 1 252 ? -24.531 17.221 21.175 1.00 66.54 230 ALA C CA 1
ATOM 6496 C C . ALA C 1 252 ? -24.561 17.450 22.689 1.00 67.79 230 ALA C C 1
ATOM 6497 O O . ALA C 1 252 ? -24.362 16.514 23.478 1.00 70.44 230 ALA C O 1
ATOM 6499 N N . PHE C 1 253 ? -24.795 18.691 23.096 1.00 60.65 231 PHE C N 1
ATOM 6500 C CA . PHE C 1 253 ? -24.701 19.028 24.500 1.00 58.77 231 PHE C CA 1
ATOM 6501 C C . PHE C 1 253 ? -25.758 18.334 25.350 1.00 62.74 231 PHE C C 1
ATOM 6502 O O . PHE C 1 253 ? -25.489 17.955 26.495 1.00 65.76 231 PHE C O 1
ATOM 6510 N N . SER C 1 254 ? -26.946 18.129 24.787 1.00 64.07 232 SER C N 1
ATOM 6511 C CA . SER C 1 254 ? -27.971 17.328 25.466 1.00 63.27 232 SER C CA 1
ATOM 6512 C C . SER C 1 254 ? -27.547 15.864 25.589 1.00 60.15 232 SER C C 1
ATOM 6513 O O . SER C 1 254 ? -27.874 15.197 26.561 1.00 61.85 232 SER C O 1
ATOM 6516 N N . SER C 1 255 ? -26.802 15.383 24.601 1.00 56.46 233 SER C N 1
ATOM 6517 C CA . SER C 1 255 ? -26.310 14.018 24.592 1.00 55.65 233 SER C CA 1
ATOM 6518 C C . SER C 1 255 ? -25.330 13.701 25.725 1.00 54.53 233 SER C C 1
ATOM 6519 O O . SER C 1 255 ? -25.270 12.577 26.215 1.00 53.98 233 SER C O 1
ATOM 6530 N N . ARG C 1 257 ? -23.394 13.245 29.214 1.00 49.80 235 ARG C N 1
ATOM 6531 C CA . ARG C 1 257 ? -23.805 12.889 30.574 1.00 48.34 235 ARG C CA 1
ATOM 6532 C C . ARG C 1 257 ? -24.035 14.135 31.412 1.00 50.52 235 ARG C C 1
ATOM 6533 O O . ARG C 1 257 ? -23.399 15.172 31.212 1.00 53.48 235 ARG C O 1
ATOM 6541 N N . ARG C 1 258 ? -24.938 14.011 32.369 1.00 55.22 236 ARG C N 1
ATOM 6542 C CA . ARG C 1 258 ? -25.365 15.126 33.206 1.00 54.37 236 ARG C CA 1
ATOM 6543 C C . ARG C 1 258 ? -24.243 15.822 34.038 1.00 54.27 236 ARG C C 1
ATOM 6544 O O . ARG C 1 258 ? -24.203 17.042 34.126 1.00 55.35 236 ARG C O 1
ATOM 6552 N N . GLY C 1 259 ? -23.323 15.088 34.639 1.00 49.68 237 GLY C N 1
ATOM 6553 C CA . GLY C 1 259 ? -22.219 15.790 35.324 1.00 51.11 237 GLY C CA 1
ATOM 6554 C C . GLY C 1 259 ? -21.070 16.319 34.456 1.00 48.67 237 GLY C C 1
ATOM 6555 O O . GLY C 1 259 ? -20.197 17.010 34.953 1.00 44.67 237 GLY C O 1
ATOM 6556 N N . ALA C 1 260 ? -21.093 16.010 33.156 1.00 50.21 238 ALA C N 1
ATOM 6557 C CA . ALA C 1 260 ? -19.929 16.139 32.253 1.00 47.24 238 ALA C CA 1
ATOM 6558 C C . ALA C 1 260 ? -19.294 17.521 32.145 1.00 47.31 238 ALA C C 1
ATOM 6559 O O . ALA C 1 260 ? -19.907 18.547 32.498 1.00 49.16 238 ALA C O 1
ATOM 6561 N N . ALA C 1 261 ? -18.073 17.509 31.603 1.00 41.64 239 ALA C N 1
ATOM 6562 C CA . ALA C 1 261 ? -17.148 18.633 31.599 1.00 35.06 239 ALA C CA 1
ATOM 6563 C C . ALA C 1 261 ? -16.647 18.793 30.175 1.00 35.27 239 ALA C C 1
ATOM 6564 O O . ALA C 1 261 ? -16.155 17.841 29.563 1.00 35.76 239 ALA C O 1
ATOM 6566 N N . PHE C 1 262 ? -16.764 19.996 29.638 1.00 34.25 240 PHE C N 1
ATOM 6567 C CA . PHE C 1 262 ? -16.477 20.203 28.243 1.00 34.15 240 PHE C CA 1
ATOM 6568 C C . PHE C 1 262 ? -15.293 21.165 28.077 1.00 37.35 240 PHE C C 1
ATOM 6569 O O . PHE C 1 262 ? -15.384 22.361 28.400 1.00 40.17 240 PHE C O 1
ATOM 6577 N N . ILE C 1 263 ? -14.163 20.648 27.603 1.00 36.49 241 ILE C N 1
ATOM 6578 C CA . ILE C 1 263 ? -12.993 21.499 27.454 1.00 36.45 241 ILE C CA 1
ATOM 6579 C C . ILE C 1 263 ? -12.744 21.756 25.976 1.00 39.15 241 ILE C C 1
ATOM 6580 O O . ILE C 1 263 ? -12.622 20.808 25.168 1.00 35.51 241 ILE C O 1
ATOM 6585 N N . LEU C 1 264 ? -12.653 23.047 25.646 1.00 41.52 242 LEU C N 1
ATOM 6586 C CA . LEU C 1 264 ? -12.497 23.498 24.274 1.00 42.03 242 LEU C CA 1
ATOM 6587 C C . LEU C 1 264 ? -11.168 24.188 24.103 1.00 40.78 242 LEU C C 1
ATOM 6588 O O . LEU C 1 264 ? -10.923 25.198 24.737 1.00 40.58 242 LEU C O 1
ATOM 6593 N N . LEU C 1 265 ? -10.337 23.652 23.214 1.00 40.71 243 LEU C N 1
ATOM 6594 C CA . LEU C 1 265 ? -8.929 24.010 23.171 1.00 41.98 243 LEU C CA 1
ATOM 6595 C C . LEU C 1 265 ? -8.466 24.646 21.873 1.00 47.21 243 LEU C C 1
ATOM 6596 O O . LEU C 1 265 ? -7.566 25.496 21.878 1.00 50.68 243 LEU C O 1
ATOM 6601 N N . SER C 1 266 ? -9.060 24.239 20.759 1.00 53.32 244 SER C N 1
ATOM 6602 C CA . SER C 1 266 ? -8.684 24.809 19.477 1.00 58.72 244 SER C CA 1
ATOM 6603 C C . SER C 1 266 ? -9.939 25.099 18.709 1.00 63.16 244 SER C C 1
ATOM 6604 O O . SER C 1 266 ? -10.888 24.332 18.798 1.00 63.79 244 SER C O 1
ATOM 6607 N N . ARG C 1 267 ? -9.931 26.224 17.988 1.00 69.04 245 ARG C N 1
ATOM 6608 C CA . ARG C 1 267 ? -10.918 26.539 16.948 1.00 70.82 245 ARG C CA 1
ATOM 6609 C C . ARG C 1 267 ? -12.402 26.505 17.388 1.00 66.29 245 ARG C C 1
ATOM 6610 O O . ARG C 1 267 ? -13.013 25.434 17.505 1.00 62.22 245 ARG C O 1
ATOM 6618 N N . ALA C 1 268 ? -12.976 27.686 17.607 1.00 63.42 246 ALA C N 1
ATOM 6619 C CA . ALA C 1 268 ? -14.380 27.801 17.993 1.00 63.15 246 ALA C CA 1
ATOM 6620 C C . ALA C 1 268 ? -15.277 27.326 16.874 1.00 66.13 246 ALA C C 1
ATOM 6621 O O . ALA C 1 268 ? -16.261 26.636 17.121 1.00 59.53 246 ALA C O 1
ATOM 6623 N N . ASP C 1 269 ? -14.895 27.680 15.645 1.00 71.85 247 ASP C N 1
ATOM 6624 C CA . ASP C 1 269 ? -15.759 27.592 14.462 1.00 77.49 247 ASP C CA 1
ATOM 6625 C C . ASP C 1 269 ? -16.714 26.403 14.444 1.00 78.11 247 ASP C C 1
ATOM 6626 O O . ASP C 1 269 ? -17.896 26.559 14.109 1.00 88.53 247 ASP C O 1
ATOM 6631 N N . VAL C 1 270 ? -16.216 25.227 14.813 1.00 70.79 248 VAL C N 1
ATOM 6632 C CA . VAL C 1 270 ? -17.059 24.025 14.815 1.00 72.47 248 VAL C CA 1
ATOM 6633 C C . VAL C 1 270 ? -17.982 23.878 16.037 1.00 71.96 248 VAL C C 1
ATOM 6634 O O . VAL C 1 270 ? -18.567 22.816 16.238 1.00 71.64 248 VAL C O 1
ATOM 6638 N N . VAL C 1 271 ? -18.122 24.935 16.835 1.00 67.79 249 VAL C N 1
ATOM 6639 C CA . VAL C 1 271 ? -18.894 24.862 18.074 1.00 65.97 249 VAL C CA 1
ATOM 6640 C C . VAL C 1 271 ? -20.017 25.896 18.098 1.00 67.77 249 VAL C C 1
ATOM 6641 O O . VAL C 1 271 ? -19.798 27.078 17.819 1.00 67.67 249 VAL C O 1
ATOM 6645 N N . ASP C 1 272 ? -21.215 25.442 18.454 1.00 68.58 250 ASP C N 1
ATOM 6646 C CA . ASP C 1 272 ? -22.353 26.329 18.621 1.00 69.09 250 ASP C CA 1
ATOM 6647 C C . ASP C 1 272 ? -22.243 27.034 19.973 1.00 68.56 250 ASP C C 1
ATOM 6648 O O . ASP C 1 272 ? -22.906 26.663 20.940 1.00 65.82 250 ASP C O 1
ATOM 6653 N N . PHE C 1 273 ? -21.366 28.035 20.012 1.00 70.30 251 PHE C N 1
ATOM 6654 C CA . PHE C 1 273 ? -21.142 28.950 21.148 1.00 75.62 251 PHE C CA 1
ATOM 6655 C C . PHE C 1 273 ? -22.384 29.295 22.005 1.00 72.38 251 PHE C C 1
ATOM 6656 O O . PHE C 1 273 ? -22.273 29.425 23.222 1.00 72.61 251 PHE C O 1
ATOM 6664 N N . ASP C 1 274 ? -23.552 29.439 21.373 1.00 69.74 252 ASP C N 1
ATOM 6665 C CA . ASP C 1 274 ? -24.823 29.726 22.074 1.00 65.82 252 ASP C CA 1
ATOM 6666 C C . ASP C 1 274 ? -25.313 28.520 22.818 1.00 56.62 252 ASP C C 1
ATOM 6667 O O . ASP C 1 274 ? -25.690 28.621 23.966 1.00 53.03 252 ASP C O 1
ATOM 6672 N N . ALA C 1 275 ? -25.341 27.389 22.121 1.00 58.61 253 ALA C N 1
ATOM 6673 C CA . ALA C 1 275 ? -25.725 26.096 22.687 1.00 61.13 253 ALA C CA 1
ATOM 6674 C C . ALA C 1 275 ? -24.850 25.723 23.886 1.00 62.01 253 ALA C C 1
ATOM 6675 O O . ALA C 1 275 ? -25.358 25.326 24.942 1.00 61.80 253 ALA C O 1
ATOM 6677 N N . LEU C 1 276 ? -23.536 25.863 23.712 1.00 58.59 254 LEU C N 1
ATOM 6678 C CA . LEU C 1 276 ? -22.575 25.644 24.787 1.00 55.72 254 LEU C CA 1
ATOM 6679 C C . LEU C 1 276 ? -22.914 26.464 26.029 1.00 54.10 254 LEU C C 1
ATOM 6680 O O . LEU C 1 276 ? -22.851 25.967 27.156 1.00 51.01 254 LEU C O 1
ATOM 6693 N N . ALA C 1 278 ? -25.878 27.690 26.780 1.00 61.14 256 ALA C N 1
ATOM 6694 C CA . ALA C 1 278 ? -27.174 27.273 27.337 1.00 62.77 256 ALA C CA 1
ATOM 6695 C C . ALA C 1 278 ? -27.051 25.977 28.134 1.00 65.17 256 ALA C C 1
ATOM 6696 O O . ALA C 1 278 ? -27.722 25.809 29.161 1.00 70.70 256 ALA C O 1
ATOM 6698 N N . ALA C 1 279 ? -26.195 25.072 27.655 1.00 60.37 257 ALA C N 1
ATOM 6699 C CA . ALA C 1 279 ? -25.959 23.797 28.315 1.00 54.59 257 ALA C CA 1
ATOM 6700 C C . ALA C 1 279 ? -25.416 24.036 29.712 1.00 57.41 257 ALA C C 1
ATOM 6701 O O . ALA C 1 279 ? -25.958 23.489 30.693 1.00 55.64 257 ALA C O 1
ATOM 6703 N N . VAL C 1 280 ? -24.361 24.865 29.789 1.00 54.51 258 VAL C N 1
ATOM 6704 C CA . VAL C 1 280 ? -23.699 25.199 31.049 1.00 49.32 258 VAL C CA 1
ATOM 6705 C C . VAL C 1 280 ? -24.682 25.922 31.931 1.00 51.30 258 VAL C C 1
ATOM 6706 O O . VAL C 1 280 ? -24.799 25.612 33.114 1.00 55.23 258 VAL C O 1
ATOM 6710 N N . SER C 1 281 ? -25.401 26.868 31.331 1.00 55.74 259 SER C N 1
ATOM 6711 C CA . SER C 1 281 ? -26.295 27.789 32.051 1.00 53.67 259 SER C CA 1
ATOM 6712 C C . SER C 1 281 ? -27.398 27.088 32.788 1.00 49.52 259 SER C C 1
ATOM 6713 O O . SER C 1 281 ? -27.835 27.543 33.838 1.00 44.59 259 SER C O 1
ATOM 6716 N N . SER C 1 282 ? -27.857 25.990 32.197 1.00 51.31 260 SER C N 1
ATOM 6717 C CA . SER C 1 282 ? -28.938 25.184 32.738 1.00 52.62 260 SER C CA 1
ATOM 6718 C C . SER C 1 282 ? -28.457 24.237 33.841 1.00 55.24 260 SER C C 1
ATOM 6719 O O . SER C 1 282 ? -29.265 23.588 34.513 1.00 59.23 260 SER C O 1
ATOM 6722 N N . GLY C 1 283 ? -27.142 24.175 34.039 1.00 54.03 261 GLY C N 1
ATOM 6723 C CA . GLY C 1 283 ? -26.558 23.253 34.992 1.00 47.84 261 GLY C CA 1
ATOM 6724 C C . GLY C 1 283 ? -26.352 21.886 34.371 1.00 52.45 261 GLY C C 1
ATOM 6725 O O . GLY C 1 283 ? -25.975 20.943 35.083 1.00 52.95 261 GLY C O 1
ATOM 6726 N N . HIS C 1 284 ? -26.580 21.757 33.053 1.00 50.86 262 HIS C N 1
ATOM 6727 C CA . HIS C 1 284 ? -26.345 20.455 32.396 1.00 51.53 262 HIS C CA 1
ATOM 6728 C C . HIS C 1 284 ? -24.903 20.058 32.433 1.00 50.41 262 HIS C C 1
ATOM 6729 O O . HIS C 1 284 ? -24.574 18.933 32.756 1.00 52.17 262 HIS C O 1
ATOM 6736 N N . ILE C 1 285 ? -24.023 20.983 32.085 1.00 49.53 263 ILE C N 1
ATOM 6737 C CA . ILE C 1 285 ? -22.609 20.699 32.098 1.00 45.67 263 ILE C CA 1
ATOM 6738 C C . ILE C 1 285 ? -21.811 21.883 32.622 1.00 44.45 263 ILE C C 1
ATOM 6739 O O . ILE C 1 285 ? -22.332 22.992 32.810 1.00 47.12 263 ILE C O 1
ATOM 6744 N N . VAL C 1 286 ? -20.547 21.616 32.896 1.00 37.43 264 VAL C N 1
ATOM 6745 C CA . VAL C 1 286 ? -19.609 22.648 33.222 1.00 32.14 264 VAL C CA 1
ATOM 6746 C C . VAL C 1 286 ? -18.654 22.620 32.049 1.00 31.79 264 VAL C C 1
ATOM 6747 O O . VAL C 1 286 ? -18.580 21.614 31.359 1.00 32.96 264 VAL C O 1
ATOM 6751 N N . ALA C 1 287 ? -17.957 23.715 31.767 1.00 32.80 265 ALA C N 1
ATOM 6752 C CA . ALA C 1 287 ? -17.104 23.769 30.561 1.00 30.90 265 ALA C CA 1
ATOM 6753 C C . ALA C 1 287 ? -15.951 24.715 30.749 1.00 29.96 265 ALA C C 1
ATOM 6754 O O . ALA C 1 287 ? -15.869 25.381 31.765 1.00 28.48 265 ALA C O 1
ATOM 6756 N N . ALA C 1 288 ? -15.049 24.748 29.767 1.00 32.16 266 ALA C N 1
ATOM 6757 C CA . ALA C 1 288 ? -13.852 25.620 29.791 1.00 31.27 266 ALA C CA 1
ATOM 6758 C C . ALA C 1 288 ? -13.404 25.807 28.375 1.00 30.73 266 ALA C C 1
ATOM 6759 O O . ALA C 1 288 ? -13.503 24.891 27.577 1.00 31.46 266 ALA C O 1
ATOM 6761 N N . SER C 1 289 ? -12.920 26.986 28.037 1.00 33.83 267 SER C N 1
ATOM 6762 C CA . SER C 1 289 ? -12.499 27.214 26.650 1.00 38.68 267 SER C CA 1
ATOM 6763 C C . SER C 1 289 ? -11.415 28.256 26.509 1.00 39.76 267 SER C C 1
ATOM 6764 O O . SER C 1 289 ? -11.493 29.317 27.095 1.00 42.28 267 SER C O 1
ATOM 6767 N N . ASP C 1 290 ? -10.421 27.949 25.694 1.00 45.29 268 ASP C N 1
ATOM 6768 C CA . ASP C 1 290 ? -9.331 28.860 25.437 1.00 48.98 268 ASP C CA 1
ATOM 6769 C C . ASP C 1 290 ? -9.596 29.685 24.199 1.00 53.20 268 ASP C C 1
ATOM 6770 O O . ASP C 1 290 ? -9.026 30.757 24.045 1.00 60.55 268 ASP C O 1
ATOM 6775 N N . VAL C 1 291 ? -10.454 29.181 23.317 1.00 55.68 269 VAL C N 1
ATOM 6776 C CA . VAL C 1 291 ? -10.787 29.859 22.064 1.00 56.52 269 VAL C CA 1
ATOM 6777 C C . VAL C 1 291 ? -12.246 30.288 22.029 1.00 59.17 269 VAL C C 1
ATOM 6778 O O . VAL C 1 291 ? -13.100 29.690 22.678 1.00 56.02 269 VAL C O 1
ATOM 6782 N N . TYR C 1 292 ? -12.517 31.328 21.247 1.00 66.38 270 TYR C N 1
ATOM 6783 C CA . TYR C 1 292 ? -13.831 31.970 21.221 1.00 67.95 270 TYR C CA 1
ATOM 6784 C C . TYR C 1 292 ? -14.268 32.324 19.796 1.00 71.69 270 TYR C C 1
ATOM 6785 O O . TYR C 1 292 ? -13.413 32.539 18.924 1.00 74.82 270 TYR C O 1
ATOM 6794 N N . PRO C 1 293 ? -15.598 32.368 19.552 1.00 70.06 271 PRO C N 1
ATOM 6795 C CA . PRO C 1 293 ? -16.178 32.731 18.257 1.00 71.99 271 PRO C CA 1
ATOM 6796 C C . PRO C 1 293 ? -15.481 33.927 17.611 1.00 74.41 271 PRO C C 1
ATOM 6797 O O . PRO C 1 293 ? -15.347 33.995 16.386 1.00 75.60 271 PRO C O 1
ATOM 6801 N N . GLU C 1 294 ? -15.036 34.845 18.462 1.00 73.97 272 GLU C N 1
ATOM 6802 C CA . GLU C 1 294 ? -14.367 36.058 18.070 1.00 73.30 272 GLU C CA 1
ATOM 6803 C C . GLU C 1 294 ? -13.301 36.331 19.138 1.00 72.89 272 GLU C C 1
ATOM 6804 O O . GLU C 1 294 ? -13.610 36.447 20.326 1.00 68.06 272 GLU C O 1
ATOM 6810 N N . GLU C 1 295 ? -12.043 36.378 18.709 1.00 73.08 273 GLU C N 1
ATOM 6811 C CA . GLU C 1 295 ? -10.940 36.824 19.559 1.00 72.64 273 GLU C CA 1
ATOM 6812 C C . GLU C 1 295 ? -10.322 38.101 18.975 1.00 72.82 273 GLU C C 1
ATOM 6813 O O . GLU C 1 295 ? -10.006 38.147 17.786 1.00 75.57 273 GLU C O 1
ATOM 6819 N N . PRO C 1 296 ? -10.215 39.170 19.784 1.00 73.23 274 PRO C N 1
ATOM 6820 C CA . PRO C 1 296 ? -10.745 39.342 21.141 1.00 77.05 274 PRO C CA 1
ATOM 6821 C C . PRO C 1 296 ? -12.271 39.323 21.178 1.00 79.28 274 PRO C C 1
ATOM 6822 O O . PRO C 1 296 ? -12.926 39.519 20.149 1.00 84.32 274 PRO C O 1
ATOM 6826 N N . LEU C 1 297 ? -12.822 39.085 22.362 1.00 73.98 275 LEU C N 1
ATOM 6827 C CA . LEU C 1 297 ? -14.259 38.967 22.533 1.00 71.06 275 LEU C CA 1
ATOM 6828 C C . LEU C 1 297 ? -14.751 40.249 23.171 1.00 73.13 275 LEU C C 1
ATOM 6829 O O . LEU C 1 297 ? -14.106 40.762 24.095 1.00 70.25 275 LEU C O 1
ATOM 6834 N N . PRO C 1 298 ? -15.883 40.782 22.672 1.00 74.04 276 PRO C N 1
ATOM 6835 C CA . PRO C 1 298 ? -16.509 42.000 23.182 1.00 73.52 276 PRO C CA 1
ATOM 6836 C C . PRO C 1 298 ? -16.579 42.021 24.702 1.00 75.55 276 PRO C C 1
ATOM 6837 O O . PRO C 1 298 ? -16.945 41.013 25.315 1.00 82.11 276 PRO C O 1
ATOM 6841 N N . LEU C 1 299 ? -16.221 43.162 25.288 1.00 66.25 277 LEU C N 1
ATOM 6842 C CA . LEU C 1 299 ? -16.263 43.377 26.726 1.00 62.06 277 LEU C CA 1
ATOM 6843 C C . LEU C 1 299 ? -17.620 43.073 27.387 1.00 65.74 277 LEU C C 1
ATOM 6844 O O . LEU C 1 299 ? -17.722 43.004 28.616 1.00 61.88 277 LEU C O 1
ATOM 6849 N N . ASP C 1 300 ? -18.656 42.888 26.573 1.00 70.93 278 ASP C N 1
ATOM 6850 C CA . ASP C 1 300 ? -20.045 42.821 27.054 1.00 73.80 278 ASP C CA 1
ATOM 6851 C C . ASP C 1 300 ? -20.648 41.447 26.785 1.00 71.33 278 ASP C C 1
ATOM 6852 O O . ASP C 1 300 ? -21.877 41.268 26.756 1.00 63.59 278 ASP C O 1
ATOM 6857 N N . HIS C 1 301 ? -19.775 40.481 26.546 1.00 71.13 279 HIS C N 1
ATOM 6858 C CA . HIS C 1 301 ? -20.210 39.176 26.092 1.00 65.44 279 HIS C CA 1
ATOM 6859 C C . HIS C 1 301 ? -20.631 38.304 27.241 1.00 62.72 279 HIS C C 1
ATOM 6860 O O . HIS C 1 301 ? -19.862 38.076 28.171 1.00 64.43 279 HIS C O 1
ATOM 6867 N N . PRO C 1 302 ? -21.870 37.797 27.190 1.00 59.43 280 PRO C N 1
ATOM 6868 C CA . PRO C 1 302 ? -22.520 37.065 28.294 1.00 56.84 280 PRO C CA 1
ATOM 6869 C C . PRO C 1 302 ? -21.743 35.859 28.920 1.00 58.88 280 PRO C C 1
ATOM 6870 O O . PRO C 1 302 ? -22.221 35.270 29.895 1.00 53.30 280 PRO C O 1
ATOM 6874 N N . VAL C 1 303 ? -20.576 35.495 28.379 1.00 57.56 281 VAL C N 1
ATOM 6875 C CA . VAL C 1 303 ? -19.785 34.418 28.973 1.00 55.10 281 VAL C CA 1
ATOM 6876 C C . VAL C 1 303 ? -18.994 34.927 30.169 1.00 54.56 281 VAL C C 1
ATOM 6877 O O . VAL C 1 303 ? -18.704 34.173 31.108 1.00 50.35 281 VAL C O 1
ATOM 6881 N N . ARG C 1 304 ? -18.658 36.216 30.118 1.00 55.85 282 ARG C N 1
ATOM 6882 C CA . ARG C 1 304 ? -17.882 36.879 31.155 1.00 51.64 282 ARG C CA 1
ATOM 6883 C C . ARG C 1 304 ? -18.530 36.759 32.532 1.00 53.15 282 ARG C C 1
ATOM 6884 O O . ARG C 1 304 ? -17.891 37.051 33.547 1.00 59.97 282 ARG C O 1
ATOM 6892 N N . SER C 1 305 ? -19.783 36.314 32.582 1.00 51.42 283 SER C N 1
ATOM 6893 C CA . SER C 1 305 ? -20.460 36.163 33.873 1.00 52.94 283 SER C CA 1
ATOM 6894 C C . SER C 1 305 ? -21.244 34.865 34.001 1.00 50.92 283 SER C C 1
ATOM 6895 O O . SER C 1 305 ? -22.173 34.778 34.796 1.00 51.42 283 SER C O 1
ATOM 6898 N N . LEU C 1 306 ? -20.858 33.853 33.233 1.00 50.78 284 LEU C N 1
ATOM 6899 C CA . LEU C 1 306 ? -21.559 32.570 33.252 1.00 50.88 284 LEU C CA 1
ATOM 6900 C C . LEU C 1 306 ? -20.959 31.610 34.270 1.00 49.09 284 LEU C C 1
ATOM 6901 O O . LEU C 1 306 ? -19.866 31.119 34.078 1.00 47.91 284 LEU C O 1
ATOM 6906 N N . LYS C 1 307 ? -21.688 31.393 35.361 1.00 51.71 285 LYS C N 1
ATOM 6907 C CA . LYS C 1 307 ? -21.359 30.429 36.403 1.00 53.32 285 LYS C CA 1
ATOM 6908 C C . LYS C 1 307 ? -21.199 29.025 35.801 1.00 60.09 285 LYS C C 1
ATOM 6909 O O . LYS C 1 307 ? -22.031 28.576 35.001 1.00 62.04 285 LYS C O 1
ATOM 6915 N N . GLY C 1 308 ? -20.110 28.351 36.165 1.00 59.99 286 GLY C N 1
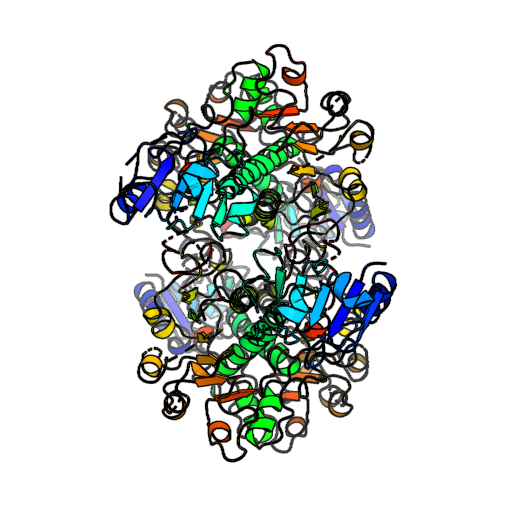ATOM 6916 C CA . GLY C 1 308 ? -19.843 26.997 35.682 1.00 53.37 286 GLY C CA 1
ATOM 6917 C C . GLY C 1 308 ? -18.898 26.926 34.499 1.00 49.15 286 GLY C C 1
ATOM 6918 O O . GLY C 1 308 ? -18.734 25.864 33.896 1.00 50.44 286 GLY C O 1
ATOM 6919 N N . PHE C 1 309 ? -18.244 28.039 34.184 1.00 41.90 287 PHE C N 1
ATOM 6920 C CA . PHE C 1 309 ? -17.468 28.125 32.962 1.00 41.18 287 PHE C CA 1
ATOM 6921 C C . PHE C 1 309 ? -16.120 28.758 33.251 1.00 41.69 287 PHE C C 1
ATOM 6922 O O . PHE C 1 309 ? -16.063 29.843 33.823 1.00 47.00 287 PHE C O 1
ATOM 6930 N N . ILE C 1 310 ? -15.042 28.095 32.839 1.00 38.76 288 ILE C N 1
ATOM 6931 C CA . ILE C 1 310 ? -13.704 28.648 33.026 1.00 38.20 288 ILE C CA 1
ATOM 6932 C C . ILE C 1 310 ? -13.170 29.197 31.706 1.00 39.52 288 ILE C C 1
ATOM 6933 O O . ILE C 1 310 ? -13.145 28.487 30.682 1.00 41.68 288 ILE C O 1
ATOM 6938 N N . ARG C 1 311 ? -12.754 30.465 31.751 1.00 38.02 289 ARG C N 1
ATOM 6939 C CA . ARG C 1 311 ? -12.329 31.220 30.574 1.00 37.05 289 ARG C CA 1
ATOM 6940 C C . ARG C 1 311 ? -10.850 31.496 30.618 1.00 37.58 289 ARG C C 1
ATOM 6941 O O . ARG C 1 311 ? -10.336 31.944 31.659 1.00 38.12 289 ARG C O 1
ATOM 6949 N N . SER C 1 312 ? -10.169 31.191 29.509 1.00 39.42 290 SER C N 1
ATOM 6950 C CA . SER C 1 312 ? -8.794 31.650 29.249 1.00 45.38 290 SER C CA 1
ATOM 6951 C C . SER C 1 312 ? -8.656 32.357 27.877 1.00 49.99 290 SER C C 1
ATOM 6952 O O . SER C 1 312 ? -9.247 31.933 26.871 1.00 54.36 290 SER C O 1
ATOM 6955 N N . ALA C 1 313 ? -7.868 33.433 27.850 1.00 50.43 291 ALA C N 1
ATOM 6956 C CA . ALA C 1 313 ? -7.787 34.344 26.684 1.00 49.34 291 ALA C CA 1
ATOM 6957 C C . ALA C 1 313 ? -6.882 33.874 25.537 1.00 45.83 291 ALA C C 1
ATOM 6958 O O . ALA C 1 313 ? -5.903 34.548 25.211 1.00 41.55 291 ALA C O 1
ATOM 6960 N N . HIS C 1 314 ? -7.224 32.744 24.913 1.00 47.26 292 HIS C N 1
ATOM 6961 C CA . HIS C 1 314 ? -6.419 32.172 23.800 1.00 51.35 292 HIS C CA 1
ATOM 6962 C C . HIS C 1 314 ? -4.964 32.101 24.162 1.00 50.89 292 HIS C C 1
ATOM 6963 O O . HIS C 1 314 ? -4.114 32.518 23.384 1.00 57.59 292 HIS C O 1
ATOM 6970 N N . ARG C 1 315 ? -4.664 31.571 25.341 1.00 46.12 293 ARG C N 1
ATOM 6971 C CA . ARG C 1 315 ? -3.298 31.543 25.853 1.00 44.64 293 ARG C CA 1
ATOM 6972 C C . ARG C 1 315 ? -2.793 30.121 26.113 1.00 47.08 293 ARG C C 1
ATOM 6973 O O . ARG C 1 315 ? -1.827 29.936 26.849 1.00 51.84 293 ARG C O 1
ATOM 6981 N N . ALA C 1 316 ? -3.434 29.119 25.523 1.00 43.26 294 ALA C N 1
ATOM 6982 C CA . ALA C 1 316 ? -2.980 27.750 25.712 1.00 43.95 294 ALA C CA 1
ATOM 6983 C C . ALA C 1 316 ? -1.553 27.532 25.252 1.00 41.93 294 ALA C C 1
ATOM 6984 O O . ALA C 1 316 ? -0.775 26.965 25.992 1.00 41.18 294 ALA C O 1
ATOM 6986 N N . GLY C 1 317 ? -1.217 28.001 24.049 1.00 40.80 295 GLY C N 1
ATOM 6987 C CA . GLY C 1 317 ? 0.058 27.667 23.397 1.00 41.48 295 GLY C CA 1
ATOM 6988 C C . GLY C 1 317 ? 1.219 28.657 23.446 1.00 43.33 295 GLY C C 1
ATOM 6989 O O . GLY C 1 317 ? 2.376 28.255 23.357 1.00 47.46 295 GLY C O 1
ATOM 6990 N N . ALA C 1 318 ? 0.918 29.945 23.599 1.00 44.21 296 ALA C N 1
ATOM 6991 C CA . ALA C 1 318 ? 1.910 31.030 23.552 1.00 40.07 296 ALA C CA 1
ATOM 6992 C C . ALA C 1 318 ? 2.821 31.079 24.761 1.00 43.34 296 ALA C C 1
ATOM 6993 O O . ALA C 1 318 ? 2.708 32.005 25.574 1.00 49.10 296 ALA C O 1
ATOM 6995 N N . LEU C 1 319 ? 3.721 30.108 24.902 1.00 40.73 297 LEU C N 1
ATOM 6996 C CA . LEU C 1 319 ? 4.710 30.175 25.978 1.00 40.31 297 LEU C CA 1
ATOM 6997 C C . LEU C 1 319 ? 6.050 30.617 25.486 1.00 42.55 297 LEU C C 1
ATOM 6998 O O . LEU C 1 319 ? 6.387 30.374 24.341 1.00 44.12 297 LEU C O 1
ATOM 7003 N N . ASP C 1 320 ? 6.844 31.231 26.356 1.00 47.47 298 ASP C N 1
ATOM 7004 C CA . ASP C 1 320 ? 8.186 31.596 25.956 1.00 47.19 298 ASP C CA 1
ATOM 7005 C C . ASP C 1 320 ? 9.009 30.373 25.571 1.00 46.94 298 ASP C C 1
ATOM 7006 O O . ASP C 1 320 ? 9.724 30.409 24.568 1.00 53.50 298 ASP C O 1
ATOM 7011 N N . SER C 1 321 ? 8.876 29.281 26.324 1.00 43.03 299 SER C N 1
ATOM 7012 C CA . SER C 1 321 ? 9.635 28.057 26.037 1.00 40.59 299 SER C CA 1
ATOM 7013 C C . SER C 1 321 ? 9.285 27.373 24.714 1.00 41.29 299 SER C C 1
ATOM 7014 O O . SER C 1 321 ? 10.125 26.662 24.148 1.00 41.75 299 SER C O 1
ATOM 7017 N N . ALA C 1 322 ? 8.063 27.576 24.222 1.00 39.55 300 ALA C N 1
ATOM 7018 C CA . ALA C 1 322 ? 7.666 26.965 22.963 1.00 40.00 300 ALA C CA 1
ATOM 7019 C C . ALA C 1 322 ? 8.342 27.655 21.775 1.00 44.25 300 ALA C C 1
ATOM 7020 O O . ALA C 1 322 ? 8.723 27.004 20.812 1.00 47.56 300 ALA C O 1
ATOM 7022 N N . PHE C 1 323 ? 8.497 28.973 21.854 1.00 46.12 301 PHE C N 1
ATOM 7023 C CA . PHE C 1 323 ? 9.175 29.733 20.813 1.00 48.26 301 PHE C CA 1
ATOM 7024 C C . PHE C 1 323 ? 10.665 29.384 20.770 1.00 50.65 301 PHE C C 1
ATOM 7025 O O . PHE C 1 323 ? 11.249 29.213 19.689 1.00 49.83 301 PHE C O 1
ATOM 7033 N N . LYS C 1 324 ? 11.268 29.234 21.947 1.00 53.55 302 LYS C N 1
ATOM 7034 C CA . LYS C 1 324 ? 12.677 28.843 22.030 1.00 57.88 302 LYS C CA 1
ATOM 7035 C C . LYS C 1 324 ? 12.946 27.418 21.487 1.00 61.34 302 LYS C C 1
ATOM 7036 O O . LYS C 1 324 ? 14.031 27.118 20.972 1.00 61.35 302 LYS C O 1
ATOM 7042 N N . LYS C 1 325 ? 11.935 26.562 21.582 1.00 60.32 303 LYS C N 1
ATOM 7043 C CA . LYS C 1 325 ? 12.007 25.218 21.058 1.00 60.08 303 LYS C CA 1
ATOM 7044 C C . LYS C 1 325 ? 11.877 25.272 19.521 1.00 62.30 303 LYS C C 1
ATOM 7045 O O . LYS C 1 325 ? 12.274 24.339 18.814 1.00 61.32 303 LYS C O 1
ATOM 7059 N N . GLY C 1 327 ? 13.400 27.445 17.423 1.00 57.72 305 GLY C N 1
ATOM 7060 C CA . GLY C 1 327 ? 14.790 27.471 16.980 1.00 54.58 305 GLY C CA 1
ATOM 7061 C C . GLY C 1 327 ? 15.414 26.089 16.895 1.00 55.62 305 GLY C C 1
ATOM 7062 O O . GLY C 1 327 ? 15.744 25.612 15.794 1.00 52.17 305 GLY C O 1
ATOM 7063 N N . ASP C 1 328 ? 15.562 25.446 18.059 1.00 55.42 306 ASP C N 1
ATOM 7064 C CA . ASP C 1 328 ? 16.081 24.082 18.158 1.00 53.15 306 ASP C CA 1
ATOM 7065 C C . ASP C 1 328 ? 15.541 23.249 17.026 1.00 51.99 306 ASP C C 1
ATOM 7066 O O . ASP C 1 328 ? 16.293 22.613 16.304 1.00 50.45 306 ASP C O 1
ATOM 7079 N N . VAL C 1 330 ? 14.113 23.976 14.035 1.00 66.22 308 VAL C N 1
ATOM 7080 C CA . VAL C 1 330 ? 14.639 24.329 12.694 1.00 63.95 308 VAL C CA 1
ATOM 7081 C C . VAL C 1 330 ? 16.145 24.079 12.589 1.00 63.22 308 VAL C C 1
ATOM 7082 O O . VAL C 1 330 ? 16.613 23.529 11.587 1.00 61.62 308 VAL C O 1
ATOM 7086 N N . LEU C 1 331 ? 16.879 24.459 13.638 1.00 57.77 309 LEU C N 1
ATOM 7087 C CA . LEU C 1 331 ? 18.325 24.311 13.679 1.00 56.41 309 LEU C CA 1
ATOM 7088 C C . LEU C 1 331 ? 18.761 22.864 13.507 1.00 59.47 309 LEU C C 1
ATOM 7089 O O . LEU C 1 331 ? 19.543 22.570 12.617 1.00 70.95 309 LEU C O 1
ATOM 7094 N N . GLU C 1 332 ? 18.244 21.963 14.340 1.00 66.10 310 GLU C N 1
ATOM 7095 C CA . GLU C 1 332 ? 18.547 20.526 14.245 1.00 68.37 310 GLU C CA 1
ATOM 7096 C C . GLU C 1 332 ? 18.177 19.966 12.880 1.00 70.53 310 GLU C C 1
ATOM 7097 O O . GLU C 1 332 ? 18.922 19.179 12.317 1.00 80.17 310 GLU C O 1
ATOM 7103 N N . ASP C 1 333 ? 17.027 20.371 12.352 1.00 76.39 311 ASP C N 1
ATOM 7104 C CA . ASP C 1 333 ? 16.556 19.871 11.055 1.00 79.63 311 ASP C CA 1
ATOM 7105 C C . ASP C 1 333 ? 17.211 20.567 9.867 1.00 78.39 311 ASP C C 1
ATOM 7106 O O . ASP C 1 333 ? 17.012 20.175 8.725 1.00 74.64 311 ASP C O 1
ATOM 7119 N N . ASP C 1 335 ? 20.797 21.217 10.160 1.00 70.62 313 ASP C N 1
ATOM 7120 C CA . ASP C 1 335 ? 21.970 20.357 10.241 1.00 73.95 313 ASP C CA 1
ATOM 7121 C C . ASP C 1 335 ? 21.698 18.945 9.698 1.00 73.54 313 ASP C C 1
ATOM 7122 O O . ASP C 1 335 ? 22.619 18.164 9.491 1.00 72.29 313 ASP C O 1
ATOM 7127 N N . LEU C 1 336 ? 20.430 18.630 9.460 1.00 76.81 314 LEU C N 1
ATOM 7128 C CA . LEU C 1 336 ? 20.061 17.370 8.827 1.00 85.96 314 LEU C CA 1
ATOM 7129 C C . LEU C 1 336 ? 19.906 17.504 7.302 1.00 91.39 314 LEU C C 1
ATOM 7130 O O . LEU C 1 336 ? 20.319 16.620 6.541 1.00 86.60 314 LEU C O 1
ATOM 7143 N N . ASP C 1 338 ? 21.303 19.664 5.238 1.00 92.53 316 ASP C N 1
ATOM 7144 C CA . ASP C 1 338 ? 22.639 19.725 4.657 1.00 91.62 316 ASP C CA 1
ATOM 7145 C C . ASP C 1 338 ? 23.443 18.449 4.928 1.00 86.86 316 ASP C C 1
ATOM 7146 O O . ASP C 1 338 ? 24.657 18.496 5.131 1.00 89.77 316 ASP C O 1
ATOM 7151 N N . ARG C 1 339 ? 22.746 17.318 4.946 1.00 76.99 317 ARG C N 1
ATOM 7152 C CA . ARG C 1 339 ? 23.380 16.008 4.948 1.00 77.48 317 ARG C CA 1
ATOM 7153 C C . ARG C 1 339 ? 22.610 15.092 4.004 1.00 77.85 317 ARG C C 1
ATOM 7154 O O . ARG C 1 339 ? 22.678 13.865 4.108 1.00 77.27 317 ARG C O 1
ATOM 7162 N N . GLY C 1 340 ? 21.866 15.699 3.085 1.00 77.55 318 GLY C N 1
ATOM 7163 C CA . GLY C 1 340 ? 21.147 14.949 2.062 1.00 74.65 318 GLY C CA 1
ATOM 7164 C C . GLY C 1 340 ? 20.083 14.077 2.676 1.00 77.23 318 GLY C C 1
ATOM 7165 O O . GLY C 1 340 ? 19.581 13.160 2.031 1.00 80.56 318 GLY C O 1
ATOM 7166 N N . LEU C 1 341 ? 19.748 14.378 3.931 1.00 82.27 319 LEU C N 1
ATOM 7167 C CA . LEU C 1 341 ? 18.700 13.680 4.680 1.00 79.39 319 LEU C CA 1
ATOM 7168 C C . LEU C 1 341 ? 17.425 14.525 4.803 1.00 78.39 319 LEU C C 1
ATOM 7169 O O . LEU C 1 341 ? 17.503 15.753 4.856 1.00 81.46 319 LEU C O 1
ATOM 7174 N N . PRO C 1 342 ? 16.252 13.860 4.878 1.00 77.72 320 PRO C N 1
ATOM 7175 C CA . PRO C 1 342 ? 14.938 14.457 5.174 1.00 78.03 320 PRO C CA 1
ATOM 7176 C C . PRO C 1 342 ? 14.830 15.024 6.591 1.00 80.90 320 PRO C C 1
ATOM 7177 O O . PRO C 1 342 ? 15.771 14.913 7.376 1.00 84.99 320 PRO C O 1
ATOM 7181 N N . PRO C 1 343 ? 13.683 15.639 6.922 1.00 84.67 321 PRO C N 1
ATOM 7182 C CA . PRO C 1 343 ? 13.402 16.009 8.306 1.00 79.25 321 PRO C CA 1
ATOM 7183 C C . PRO C 1 343 ? 12.338 15.107 8.954 1.00 75.67 321 PRO C C 1
ATOM 7184 O O . PRO C 1 343 ? 12.314 14.930 10.182 1.00 69.08 321 PRO C O 1
ATOM 7188 N N . GLU D 1 27 ? -24.203 -17.633 65.416 1.00 46.48 5 GLU D N 1
ATOM 7189 C CA . GLU D 1 27 ? -23.196 -16.600 65.882 1.00 54.26 5 GLU D CA 1
ATOM 7190 C C . GLU D 1 27 ? -22.010 -16.318 64.941 1.00 47.94 5 GLU D C 1
ATOM 7191 O O . GLU D 1 27 ? -21.071 -17.112 64.787 1.00 49.19 5 GLU D O 1
ATOM 7197 N N . ARG D 1 28 ? -22.090 -15.130 64.357 1.00 40.23 6 ARG D N 1
ATOM 7198 C CA . ARG D 1 28 ? -21.115 -14.561 63.442 1.00 32.97 6 ARG D CA 1
ATOM 7199 C C . ARG D 1 28 ? -20.159 -13.563 64.188 1.00 28.53 6 ARG D C 1
ATOM 7200 O O . ARG D 1 28 ? -20.520 -12.959 65.209 1.00 27.40 6 ARG D O 1
ATOM 7208 N N . PRO D 1 29 ? -18.956 -13.360 63.666 1.00 23.85 7 PRO D N 1
ATOM 7209 C CA . PRO D 1 29 ? -18.042 -12.533 64.456 1.00 23.03 7 PRO D CA 1
ATOM 7210 C C . PRO D 1 29 ? -18.587 -11.135 64.728 1.00 21.47 7 PRO D C 1
ATOM 7211 O O . PRO D 1 29 ? -19.221 -10.562 63.890 1.00 23.21 7 PRO D O 1
ATOM 7215 N N . LEU D 1 30 ? -18.344 -10.591 65.899 1.00 20.65 8 LEU D N 1
ATOM 7216 C CA . LEU D 1 30 ? -18.997 -9.352 66.285 1.00 21.25 8 LEU D CA 1
ATOM 7217 C C . LEU D 1 30 ? -18.024 -8.175 66.132 1.00 20.96 8 LEU D C 1
ATOM 7218 O O . LEU D 1 30 ? -16.891 -8.277 66.535 1.00 21.08 8 LEU D O 1
ATOM 7223 N N . ALA D 1 31 ? -18.466 -7.057 65.568 1.00 21.31 9 ALA D N 1
ATOM 7224 C CA . ALA D 1 31 ? -17.639 -5.822 65.558 1.00 20.44 9 ALA D CA 1
ATOM 7225 C C . ALA D 1 31 ? -18.357 -4.655 66.214 1.00 19.74 9 ALA D C 1
ATOM 7226 O O . ALA D 1 31 ? -19.558 -4.480 66.077 1.00 19.27 9 ALA D O 1
ATOM 7228 N N . ILE D 1 32 ? -17.602 -3.846 66.923 1.00 20.03 10 ILE D N 1
ATOM 7229 C CA . ILE D 1 32 ? -18.158 -2.679 67.581 1.00 20.09 10 ILE D CA 1
ATOM 7230 C C . ILE D 1 32 ? -17.910 -1.491 66.702 1.00 21.07 10 ILE D C 1
ATOM 7231 O O . ILE D 1 32 ? -16.768 -1.228 66.280 1.00 21.77 10 ILE D O 1
ATOM 7236 N N . SER D 1 33 ? -18.986 -0.776 66.401 1.00 22.49 11 SER D N 1
ATOM 7237 C CA . SER D 1 33 ? -18.883 0.402 65.566 1.00 21.64 11 SER D CA 1
ATOM 7238 C C . SER D 1 33 ? -18.941 1.681 66.387 1.00 21.99 11 SER D C 1
ATOM 7239 O O . SER D 1 33 ? -19.911 1.943 67.113 1.00 22.95 11 SER D O 1
ATOM 7242 N N . ALA D 1 34 ? -17.878 2.461 66.303 1.00 21.39 12 ALA D N 1
ATOM 7243 C CA . ALA D 1 34 ? -17.855 3.766 66.945 1.00 23.23 12 ALA D CA 1
ATOM 7244 C C . ALA D 1 34 ? -16.962 4.655 66.110 1.00 23.96 12 ALA D C 1
ATOM 7245 O O . ALA D 1 34 ? -15.823 4.887 66.491 1.00 25.92 12 ALA D O 1
ATOM 7247 N N . PRO D 1 35 ? -17.442 5.090 64.925 1.00 23.44 13 PRO D N 1
ATOM 7248 C CA . PRO D 1 35 ? -16.574 5.736 63.905 1.00 23.27 13 PRO D CA 1
ATOM 7249 C C . PRO D 1 35 ? -16.419 7.239 64.018 1.00 24.51 13 PRO D C 1
ATOM 7250 O O . PRO D 1 35 ? -15.705 7.858 63.216 1.00 23.83 13 PRO D O 1
ATOM 7254 N N . GLU D 1 36 ? -17.123 7.809 64.990 1.00 27.99 14 GLU D N 1
ATOM 7255 C CA . GLU D 1 36 ? -17.273 9.254 65.138 1.00 30.89 14 GLU D CA 1
ATOM 7256 C C . GLU D 1 36 ? -15.882 9.843 65.227 1.00 31.37 14 GLU D C 1
ATOM 7257 O O . GLU D 1 36 ? -15.046 9.327 65.966 1.00 32.03 14 GLU D O 1
ATOM 7263 N N . PRO D 1 37 ? -15.627 10.945 64.514 1.00 31.25 15 PRO D N 1
ATOM 7264 C CA . PRO D 1 37 ? -16.569 11.842 63.856 1.00 30.00 15 PRO D CA 1
ATOM 7265 C C . PRO D 1 37 ? -17.092 11.317 62.512 1.00 31.37 15 PRO D C 1
ATOM 7266 O O . PRO D 1 37 ? -17.806 12.042 61.793 1.00 34.98 15 PRO D O 1
ATOM 7270 N N . ARG D 1 38 ? -16.737 10.100 62.130 1.00 29.15 16 ARG D N 1
ATOM 7271 C CA . ARG D 1 38 ? -17.291 9.621 60.882 1.00 27.29 16 ARG D CA 1
ATOM 7272 C C . ARG D 1 38 ? -18.491 8.810 61.256 1.00 26.29 16 ARG D C 1
ATOM 7273 O O . ARG D 1 38 ? -18.903 8.780 62.469 1.00 24.20 16 ARG D O 1
ATOM 7281 N N . SER D 1 39 ? -19.050 8.154 60.229 1.00 21.99 17 SER D N 1
ATOM 7282 C CA . SER D 1 39 ? -20.224 7.314 60.422 1.00 19.27 17 SER D CA 1
ATOM 7283 C C . SER D 1 39 ? -20.233 6.098 59.484 1.00 18.37 17 SER D C 1
ATOM 7284 O O . SER D 1 39 ? -19.708 6.164 58.354 1.00 18.34 17 SER D O 1
ATOM 7287 N N . LEU D 1 40 ? -20.889 5.017 59.903 1.00 17.05 18 LEU D N 1
ATOM 7288 C CA . LEU D 1 40 ? -21.198 3.960 58.941 1.00 16.67 18 LEU D CA 1
ATOM 7289 C C . LEU D 1 40 ? -21.945 4.474 57.734 1.00 17.44 18 LEU D C 1
ATOM 7290 O O . LEU D 1 40 ? -21.559 4.144 56.623 1.00 18.87 18 LEU D O 1
ATOM 7295 N N . ASP D 1 41 ? -22.971 5.309 57.884 1.00 19.74 19 ASP D N 1
ATOM 7296 C CA . ASP D 1 41 ? -23.673 5.756 56.644 1.00 21.23 19 ASP D CA 1
ATOM 7297 C C . ASP D 1 41 ? -22.690 6.312 55.621 1.00 20.87 19 ASP D C 1
ATOM 7298 O O . ASP D 1 41 ? -22.774 5.955 54.451 1.00 20.70 19 ASP D O 1
ATOM 7303 N N . LEU D 1 42 ? -21.725 7.124 56.066 1.00 20.50 20 LEU D N 1
ATOM 7304 C CA . LEU D 1 42 ? -20.766 7.758 55.124 1.00 21.41 20 LEU D CA 1
ATOM 7305 C C . LEU D 1 42 ? -19.647 6.873 54.540 1.00 21.33 20 LEU D C 1
ATOM 7306 O O . LEU D 1 42 ? -19.267 7.030 53.389 1.00 22.68 20 LEU D O 1
ATOM 7311 N N . ILE D 1 43 ? -19.109 5.947 55.312 1.00 20.76 21 ILE D N 1
ATOM 7312 C CA . ILE D 1 43 ? -17.942 5.235 54.815 1.00 20.43 21 ILE D CA 1
ATOM 7313 C C . ILE D 1 43 ? -18.288 3.947 54.097 1.00 20.82 21 ILE D C 1
ATOM 7314 O O . ILE D 1 43 ? -17.435 3.330 53.457 1.00 22.51 21 ILE D O 1
ATOM 7319 N N . PHE D 1 44 ? -19.533 3.518 54.196 1.00 20.23 22 PHE D N 1
ATOM 7320 C CA . PHE D 1 44 ? -19.917 2.288 53.503 1.00 19.15 22 PHE D CA 1
ATOM 7321 C C . PHE D 1 44 ? -20.905 2.613 52.461 1.00 19.00 22 PHE D C 1
ATOM 7322 O O . PHE D 1 44 ? -21.858 3.368 52.709 1.00 18.78 22 PHE D O 1
ATOM 7330 N N . SER D 1 45 ? -20.681 2.046 51.289 1.00 18.45 23 SER D N 1
ATOM 7331 C CA . SER D 1 45 ? -21.643 2.175 50.238 1.00 18.84 23 SER D CA 1
ATOM 7332 C C . SER D 1 45 ? -22.735 1.132 50.515 1.00 20.56 23 SER D C 1
ATOM 7333 O O . SER D 1 45 ? -22.705 0.445 51.540 1.00 21.33 23 SER D O 1
ATOM 7336 N N . ASP D 1 46 ? -23.713 1.026 49.632 1.00 22.38 24 ASP D N 1
ATOM 7337 C CA . ASP D 1 46 ? -24.827 0.092 49.834 1.00 25.14 24 ASP D CA 1
ATOM 7338 C C . ASP D 1 46 ? -24.407 -1.364 49.702 1.00 25.17 24 ASP D C 1
ATOM 7339 O O . ASP D 1 46 ? -24.607 -2.172 50.622 1.00 25.48 24 ASP D O 1
ATOM 7344 N N . GLU D 1 47 ? -23.852 -1.690 48.547 1.00 24.96 25 GLU D N 1
ATOM 7345 C CA . GLU D 1 47 ? -23.294 -2.992 48.328 1.00 26.96 25 GLU D CA 1
ATOM 7346 C C . GLU D 1 47 ? -22.431 -3.330 49.531 1.00 24.26 25 GLU D C 1
ATOM 7347 O O . GLU D 1 47 ? -22.627 -4.368 50.146 1.00 24.53 25 GLU D O 1
ATOM 7353 N N . ALA D 1 48 ? -21.508 -2.449 49.912 1.00 20.44 26 ALA D N 1
ATOM 7354 C CA . ALA D 1 48 ? -20.613 -2.803 51.019 1.00 18.68 26 ALA D CA 1
ATOM 7355 C C . ALA D 1 48 ? -21.218 -2.861 52.437 1.00 17.00 26 ALA D C 1
ATOM 7356 O O . ALA D 1 48 ? -20.861 -3.708 53.219 1.00 17.81 26 ALA D O 1
ATOM 7358 N N . ARG D 1 49 ? -22.124 -1.962 52.759 1.00 15.64 27 ARG D N 1
ATOM 7359 C CA . ARG D 1 49 ? -22.847 -1.968 54.025 1.00 14.69 27 ARG D CA 1
ATOM 7360 C C . ARG D 1 49 ? -23.669 -3.253 54.249 1.00 14.58 27 ARG D C 1
ATOM 7361 O O . ARG D 1 49 ? -23.664 -3.796 55.344 1.00 15.44 27 ARG D O 1
ATOM 7369 N N . ALA D 1 50 ? -24.347 -3.745 53.218 1.00 13.91 28 ALA D N 1
ATOM 7370 C CA . ALA D 1 50 ? -24.991 -5.057 53.263 1.00 13.57 28 ALA D CA 1
ATOM 7371 C C . ALA D 1 50 ? -24.021 -6.232 53.527 1.00 14.01 28 ALA D C 1
ATOM 7372 O O . ALA D 1 50 ? -24.309 -7.143 54.346 1.00 14.30 28 ALA D O 1
ATOM 7374 N N . ALA D 1 51 ? -22.879 -6.245 52.847 1.00 13.70 29 ALA D N 1
ATOM 7375 C CA . ALA D 1 51 ? -21.946 -7.334 53.085 1.00 13.94 29 ALA D CA 1
ATOM 7376 C C . ALA D 1 51 ? -21.589 -7.286 54.568 1.00 15.15 29 ALA D C 1
ATOM 7377 O O . ALA D 1 51 ? -21.601 -8.315 55.285 1.00 14.64 29 ALA D O 1
ATOM 7379 N N . LEU D 1 52 ? -21.320 -6.065 55.051 1.00 15.35 30 LEU D N 1
ATOM 7380 C CA . LEU D 1 52 ? -20.879 -5.925 56.421 1.00 15.85 30 LEU D CA 1
ATOM 7381 C C . LEU D 1 52 ? -21.889 -6.538 57.405 1.00 16.73 30 LEU D C 1
ATOM 7382 O O . LEU D 1 52 ? -21.473 -7.311 58.265 1.00 17.19 30 LEU D O 1
ATOM 7387 N N . HIS D 1 53 ? -23.191 -6.247 57.271 1.00 16.54 31 HIS D N 1
ATOM 7388 C CA . HIS D 1 53 ? -24.144 -6.850 58.214 1.00 17.34 31 HIS D CA 1
ATOM 7389 C C . HIS D 1 53 ? -24.510 -8.284 57.945 1.00 19.52 31 HIS D C 1
ATOM 7390 O O . HIS D 1 53 ? -24.976 -9.003 58.840 1.00 19.84 31 HIS D O 1
ATOM 7397 N N . SER D 1 54 ? -24.263 -8.749 56.730 1.00 20.54 32 SER D N 1
ATOM 7398 C CA . SER D 1 54 ? -24.492 -10.142 56.428 1.00 20.12 32 SER D CA 1
ATOM 7399 C C . SER D 1 54 ? -23.502 -10.960 57.198 1.00 21.05 32 SER D C 1
ATOM 7400 O O . SER D 1 54 ? -23.835 -11.959 57.824 1.00 22.94 32 SER D O 1
ATOM 7403 N N . LYS D 1 55 ? -22.263 -10.499 57.165 1.00 23.41 33 LYS D N 1
ATOM 7404 C CA . LYS D 1 55 ? -21.131 -11.281 57.567 1.00 23.82 33 LYS D CA 1
ATOM 7405 C C . LYS D 1 55 ? -20.835 -10.978 59.015 1.00 25.42 33 LYS D C 1
ATOM 7406 O O . LYS D 1 55 ? -20.327 -11.826 59.723 1.00 30.05 33 LYS D O 1
ATOM 7412 N N . TYR D 1 56 ? -21.206 -9.788 59.487 1.00 26.40 34 TYR D N 1
ATOM 7413 C CA . TYR D 1 56 ? -20.911 -9.385 60.888 1.00 25.64 34 TYR D CA 1
ATOM 7414 C C . TYR D 1 56 ? -22.109 -8.965 61.731 1.00 23.63 34 TYR D C 1
ATOM 7415 O O . TYR D 1 56 ? -23.112 -8.527 61.230 1.00 24.49 34 TYR D O 1
ATOM 7424 N N . GLU D 1 57 ? -21.974 -9.123 63.024 1.00 24.23 35 GLU D N 1
ATOM 7425 C CA . GLU D 1 57 ? -22.934 -8.622 63.966 1.00 26.85 35 GLU D CA 1
ATOM 7426 C C . GLU D 1 57 ? -22.328 -7.287 64.411 1.00 26.45 35 GLU D C 1
ATOM 7427 O O . GLU D 1 57 ? -21.381 -7.271 65.216 1.00 25.76 35 GLU D O 1
ATOM 7433 N N . ILE D 1 58 ? -22.811 -6.179 63.826 1.00 24.27 36 ILE D N 1
ATOM 7434 C CA . ILE D 1 58 ? -22.251 -4.838 64.112 1.00 22.44 36 ILE D CA 1
ATOM 7435 C C . ILE D 1 58 ? -23.066 -4.166 65.187 1.00 20.84 36 ILE D C 1
ATOM 7436 O O . ILE D 1 58 ? -24.223 -3.914 65.000 1.00 20.26 36 ILE D O 1
ATOM 7441 N N . VAL D 1 59 ? -22.421 -3.873 66.295 1.00 21.55 37 VAL D N 1
ATOM 7442 C CA . VAL D 1 59 ? -23.007 -3.199 67.411 1.00 23.89 37 VAL D CA 1
ATOM 7443 C C . VAL D 1 59 ? -22.608 -1.746 67.304 1.00 24.98 37 VAL D C 1
ATOM 7444 O O . VAL D 1 59 ? -21.422 -1.430 67.274 1.00 25.72 37 VAL D O 1
ATOM 7448 N N . GLU D 1 60 ? -23.591 -0.856 67.229 1.00 27.00 38 GLU D N 1
ATOM 7449 C CA . GLU D 1 60 ? -23.298 0.580 67.215 1.00 27.41 38 GLU D CA 1
ATOM 7450 C C . GLU D 1 60 ? -23.073 1.051 68.654 1.00 26.96 38 GLU D C 1
ATOM 7451 O O . GLU D 1 60 ? -23.895 0.819 69.522 1.00 27.84 38 GLU D O 1
ATOM 7457 N N . ALA D 1 61 ? -21.932 1.647 68.932 1.00 27.45 39 ALA D N 1
ATOM 7458 C CA . ALA D 1 61 ? -21.665 2.091 70.298 1.00 28.81 39 ALA D CA 1
ATOM 7459 C C . ALA D 1 61 ? -21.434 3.591 70.386 1.00 29.42 39 ALA D C 1
ATOM 7460 O O . ALA D 1 61 ? -21.009 4.233 69.402 1.00 30.18 39 ALA D O 1
ATOM 7462 N N . ASP D 1 62 ? -21.710 4.134 71.569 1.00 29.53 40 ASP D N 1
ATOM 7463 C CA . ASP D 1 62 ? -21.345 5.504 71.884 1.00 31.73 40 ASP D CA 1
ATOM 7464 C C . ASP D 1 62 ? -19.848 5.575 72.248 1.00 33.44 40 ASP D C 1
ATOM 7465 O O . ASP D 1 62 ? -19.377 4.929 73.192 1.00 32.65 40 ASP D O 1
ATOM 7470 N N . PRO D 1 63 ? -19.093 6.359 71.482 1.00 32.83 41 PRO D N 1
ATOM 7471 C CA . PRO D 1 63 ? -17.657 6.311 71.584 1.00 34.75 41 PRO D CA 1
ATOM 7472 C C . PRO D 1 63 ? -17.142 6.595 72.986 1.00 38.11 41 PRO D C 1
ATOM 7473 O O . PRO D 1 63 ? -16.097 6.104 73.349 1.00 44.74 41 PRO D O 1
ATOM 7477 N N . GLU D 1 64 ? -17.871 7.353 73.786 1.00 44.13 42 GLU D N 1
ATOM 7478 C CA . GLU D 1 64 ? -17.361 7.758 75.095 1.00 43.86 42 GLU D CA 1
ATOM 7479 C C . GLU D 1 64 ? -17.670 6.749 76.185 1.00 42.23 42 GLU D C 1
ATOM 7480 O O . GLU D 1 64 ? -17.308 6.932 77.338 1.00 45.71 42 GLU D O 1
ATOM 7486 N N . ASN D 1 65 ? -18.296 5.647 75.822 1.00 41.79 43 ASN D N 1
ATOM 7487 C CA . ASN D 1 65 ? -18.766 4.723 76.834 1.00 40.42 43 ASN D CA 1
ATOM 7488 C C . ASN D 1 65 ? -18.721 3.240 76.397 1.00 39.39 43 ASN D C 1
ATOM 7489 O O . ASN D 1 65 ? -19.655 2.494 76.632 1.00 42.77 43 ASN D O 1
ATOM 7494 N N . ILE D 1 66 ? -17.610 2.812 75.796 1.00 38.38 44 ILE D N 1
ATOM 7495 C CA . ILE D 1 66 ? -17.435 1.421 75.337 1.00 36.96 44 ILE D CA 1
ATOM 7496 C C . ILE D 1 66 ? -17.535 0.436 76.506 1.00 39.27 44 ILE D C 1
ATOM 7497 O O . ILE D 1 66 ? -17.942 -0.738 76.330 1.00 35.27 44 ILE D O 1
ATOM 7502 N N . ALA D 1 67 ? -17.164 0.936 77.694 1.00 40.86 45 ALA D N 1
ATOM 7503 C CA . ALA D 1 67 ? -17.135 0.148 78.928 1.00 42.02 45 ALA D CA 1
ATOM 7504 C C . ALA D 1 67 ? -18.533 -0.388 79.277 1.00 46.91 45 ALA D C 1
ATOM 7505 O O . ALA D 1 67 ? -18.706 -1.576 79.671 1.00 45.20 45 ALA D O 1
ATOM 7507 N N . GLY D 1 68 ? -19.528 0.493 79.098 1.00 42.55 46 GLY D N 1
ATOM 7508 C CA . GLY D 1 68 ? -20.913 0.160 79.362 1.00 38.43 46 GLY D CA 1
ATOM 7509 C C . GLY D 1 68 ? -21.551 -0.941 78.533 1.00 36.86 46 GLY D C 1
ATOM 7510 O O . GLY D 1 68 ? -22.614 -1.450 78.911 1.00 36.05 46 GLY D O 1
ATOM 7511 N N . LEU D 1 69 ? -20.970 -1.297 77.388 1.00 35.56 47 LEU D N 1
ATOM 7512 C CA . LEU D 1 69 ? -21.610 -2.351 76.557 1.00 35.78 47 LEU D CA 1
ATOM 7513 C C . LEU D 1 69 ? -21.719 -3.635 77.377 1.00 35.12 47 LEU D C 1
ATOM 7514 O O . LEU D 1 69 ? -21.039 -3.785 78.412 1.00 38.12 47 LEU D O 1
ATOM 7519 N N . GLY D 1 70 ? -22.551 -4.572 76.958 1.00 32.28 48 GLY D N 1
ATOM 7520 C CA . GLY D 1 70 ? -22.604 -5.800 77.748 1.00 36.30 48 GLY D CA 1
ATOM 7521 C C . GLY D 1 70 ? -21.245 -6.486 77.912 1.00 36.77 48 GLY D C 1
ATOM 7522 O O . GLY D 1 70 ? -20.371 -6.353 77.073 1.00 38.81 48 GLY D O 1
ATOM 7523 N N . ASP D 1 71 ? -21.053 -7.239 78.978 1.00 38.76 49 ASP D N 1
ATOM 7524 C CA . ASP D 1 71 ? -19.886 -8.113 79.024 1.00 47.32 49 ASP D CA 1
ATOM 7525 C C . ASP D 1 71 ? -19.979 -9.137 77.869 1.00 52.31 49 ASP D C 1
ATOM 7526 O O . ASP D 1 71 ? -18.972 -9.522 77.252 1.00 60.81 49 ASP D O 1
ATOM 7531 N N . ASP D 1 72 ? -21.207 -9.550 77.570 1.00 53.27 50 ASP D N 1
ATOM 7532 C CA . ASP D 1 72 ? -21.516 -10.491 76.500 1.00 50.46 50 ASP D CA 1
ATOM 7533 C C . ASP D 1 72 ? -21.013 -9.988 75.137 1.00 47.24 50 ASP D C 1
ATOM 7534 O O . ASP D 1 72 ? -20.505 -10.763 74.316 1.00 45.69 50 ASP D O 1
ATOM 7539 N N . ILE D 1 73 ? -21.171 -8.689 74.896 1.00 41.97 51 ILE D N 1
ATOM 7540 C CA . ILE D 1 73 ? -20.638 -8.080 73.694 1.00 38.30 51 ILE D CA 1
ATOM 7541 C C . ILE D 1 73 ? -19.110 -7.946 73.814 1.00 36.85 51 ILE D C 1
ATOM 7542 O O . ILE D 1 73 ? -18.375 -8.469 72.960 1.00 32.84 51 ILE D O 1
ATOM 7547 N N . LEU D 1 74 ? -18.637 -7.275 74.878 1.00 34.40 52 LEU D N 1
ATOM 7548 C CA . LEU D 1 74 ? -17.202 -7.010 75.045 1.00 32.33 52 LEU D CA 1
ATOM 7549 C C . LEU D 1 74 ? -16.355 -8.275 75.016 1.00 32.66 52 LEU D C 1
ATOM 7550 O O . LEU D 1 74 ? -15.224 -8.243 74.550 1.00 36.18 52 LEU D O 1
ATOM 7555 N N . GLY D 1 75 ? -16.906 -9.394 75.461 1.00 30.94 53 GLY D N 1
ATOM 7556 C CA . GLY D 1 75 ? -16.114 -10.600 75.538 1.00 31.03 53 GLY D CA 1
ATOM 7557 C C . GLY D 1 75 ? -16.045 -11.345 74.234 1.00 32.90 53 GLY D C 1
ATOM 7558 O O . GLY D 1 75 ? -15.230 -12.236 74.066 1.00 35.23 53 GLY D O 1
ATOM 7559 N N . ARG D 1 76 ? -16.897 -10.969 73.293 1.00 36.67 54 ARG D N 1
ATOM 7560 C CA . ARG D 1 76 ? -17.053 -11.681 72.010 1.00 34.55 54 ARG D CA 1
ATOM 7561 C C . ARG D 1 76 ? -16.559 -10.801 70.846 1.00 33.24 54 ARG D C 1
ATOM 7562 O O . ARG D 1 76 ? -16.381 -11.274 69.718 1.00 33.04 54 ARG D O 1
ATOM 7570 N N . ALA D 1 77 ? -16.340 -9.515 71.130 1.00 31.47 55 ALA D N 1
ATOM 7571 C CA . ALA D 1 77 ? -15.928 -8.552 70.103 1.00 30.49 55 ALA D CA 1
ATOM 7572 C C . ALA D 1 77 ? -14.558 -8.870 69.535 1.00 28.84 55 ALA D C 1
ATOM 7573 O O . ALA D 1 77 ? -13.636 -9.142 70.276 1.00 29.66 55 ALA D O 1
ATOM 7575 N N . ARG D 1 78 ? -14.459 -8.788 68.213 1.00 27.09 56 ARG D N 1
ATOM 7576 C CA . ARG D 1 78 ? -13.295 -9.161 67.434 1.00 25.10 56 ARG D CA 1
ATOM 7577 C C . ARG D 1 78 ? -12.637 -7.969 66.746 1.00 24.94 56 ARG D C 1
ATOM 7578 O O . ARG D 1 78 ? -11.471 -8.008 66.400 1.00 24.02 56 ARG D O 1
ATOM 7586 N N . TYR D 1 79 ? -13.416 -6.917 66.519 1.00 25.42 57 TYR D N 1
ATOM 7587 C CA . TYR D 1 79 ? -12.955 -5.705 65.876 1.00 24.18 57 TYR D CA 1
ATOM 7588 C C . TYR D 1 79 ? -13.625 -4.473 66.475 1.00 24.02 57 TYR D C 1
ATOM 7589 O O . TYR D 1 79 ? -14.730 -4.551 67.001 1.00 22.82 57 TYR D O 1
ATOM 7598 N N . ILE D 1 80 ? -12.971 -3.327 66.333 1.00 24.00 58 ILE D N 1
ATOM 7599 C CA . ILE D 1 80 ? -13.604 -2.039 66.576 1.00 24.07 58 ILE D CA 1
ATOM 7600 C C . ILE D 1 80 ? -13.420 -1.209 65.343 1.00 25.14 58 ILE D C 1
ATOM 7601 O O . ILE D 1 80 ? -12.282 -1.049 64.901 1.00 25.88 58 ILE D O 1
ATOM 7606 N N . ILE D 1 81 ? -14.514 -0.669 64.799 1.00 24.83 59 ILE D N 1
ATOM 7607 C CA . ILE D 1 81 ? -14.406 0.252 63.672 1.00 23.86 59 ILE D CA 1
ATOM 7608 C C . ILE D 1 81 ? -14.514 1.672 64.230 1.00 25.89 59 ILE D C 1
ATOM 7609 O O . ILE D 1 81 ? -15.590 2.098 64.683 1.00 27.76 59 ILE D O 1
ATOM 7614 N N . GLY D 1 82 ? -13.397 2.399 64.212 1.00 25.84 60 GLY D N 1
ATOM 7615 C CA . GLY D 1 82 ? -13.361 3.751 64.722 1.00 25.82 60 GLY D CA 1
ATOM 7616 C C . GLY D 1 82 ? -12.263 3.906 65.747 1.00 28.40 60 GLY D C 1
ATOM 7617 O O . GLY D 1 82 ? -11.448 3.005 65.918 1.00 28.45 60 GLY D O 1
ATOM 7618 N N . GLN D 1 83 ? -12.284 5.045 66.460 1.00 30.79 61 GLN D N 1
ATOM 7619 C CA . GLN D 1 83 ? -11.220 5.482 67.370 1.00 28.99 61 GLN D CA 1
ATOM 7620 C C . GLN D 1 83 ? -11.745 5.782 68.756 1.00 29.46 61 GLN D C 1
ATOM 7621 O O . GLN D 1 83 ? -11.546 6.882 69.242 1.00 30.60 61 GLN D O 1
ATOM 7627 N N . PRO D 1 84 ? -12.399 4.815 69.427 1.00 32.25 62 PRO D N 1
ATOM 7628 C CA . PRO D 1 84 ? -12.894 5.198 70.767 1.00 32.79 62 PRO D CA 1
ATOM 7629 C C . PRO D 1 84 ? -11.811 5.174 71.858 1.00 34.56 62 PRO D C 1
ATOM 7630 O O . PRO D 1 84 ? -10.992 4.254 71.900 1.00 34.10 62 PRO D O 1
ATOM 7634 N N . PRO D 1 85 ? -11.819 6.173 72.751 1.00 37.51 63 PRO D N 1
ATOM 7635 C CA . PRO D 1 85 ? -10.984 6.133 73.956 1.00 37.39 63 PRO D CA 1
ATOM 7636 C C . PRO D 1 85 ? -11.176 4.821 74.718 1.00 38.66 63 PRO D C 1
ATOM 7637 O O . PRO D 1 85 ? -12.302 4.495 75.080 1.00 40.79 63 PRO D O 1
ATOM 7641 N N . LEU D 1 86 ? -10.085 4.079 74.925 1.00 40.74 64 LEU D N 1
ATOM 7642 C CA . LEU D 1 86 ? -10.074 2.767 75.609 1.00 39.03 64 LEU D CA 1
ATOM 7643 C C . LEU D 1 86 ? -9.014 2.677 76.704 1.00 39.36 64 LEU D C 1
ATOM 7644 O O . LEU D 1 86 ? -7.913 3.214 76.565 1.00 46.06 64 LEU D O 1
ATOM 7649 N N . SER D 1 87 ? -9.333 1.956 77.768 1.00 39.49 65 SER D N 1
ATOM 7650 C CA . SER D 1 87 ? -8.482 1.853 78.951 1.00 42.70 65 SER D CA 1
ATOM 7651 C C . SER D 1 87 ? -8.054 0.395 79.125 1.00 46.16 65 SER D C 1
ATOM 7652 O O . SER D 1 87 ? -8.825 -0.505 78.767 1.00 49.76 65 SER D O 1
ATOM 7655 N N . ALA D 1 88 ? -6.863 0.154 79.691 1.00 43.81 66 ALA D N 1
ATOM 7656 C CA . ALA D 1 88 ? -6.386 -1.214 79.932 1.00 41.54 66 ALA D CA 1
ATOM 7657 C C . ALA D 1 88 ? -7.486 -1.982 80.612 1.00 44.87 66 ALA D C 1
ATOM 7658 O O . ALA D 1 88 ? -7.742 -3.147 80.296 1.00 42.16 66 ALA D O 1
ATOM 7660 N N . GLU D 1 89 ? -8.159 -1.287 81.527 1.00 50.76 67 GLU D N 1
ATOM 7661 C CA . GLU D 1 89 ? -9.324 -1.796 82.226 1.00 54.03 67 GLU D CA 1
ATOM 7662 C C . GLU D 1 89 ? -10.275 -2.453 81.229 1.00 50.79 67 GLU D C 1
ATOM 7663 O O . GLU D 1 89 ? -10.526 -3.660 81.292 1.00 50.31 67 GLU D O 1
ATOM 7669 N N . THR D 1 90 ? -10.766 -1.657 80.288 1.00 47.02 68 THR D N 1
ATOM 7670 C CA . THR D 1 90 ? -11.716 -2.140 79.310 1.00 44.91 68 THR D CA 1
ATOM 7671 C C . THR D 1 90 ? -11.056 -3.170 78.410 1.00 46.64 68 THR D C 1
ATOM 7672 O O . THR D 1 90 ? -11.594 -4.263 78.183 1.00 47.03 68 THR D O 1
ATOM 7676 N N . LEU D 1 91 ? -9.881 -2.820 77.897 1.00 44.15 69 LEU D N 1
ATOM 7677 C CA . LEU D 1 91 ? -9.167 -3.696 77.000 1.00 42.32 69 LEU D CA 1
ATOM 7678 C C . LEU D 1 91 ? -9.102 -5.107 77.573 1.00 45.37 69 LEU D C 1
ATOM 7679 O O . LEU D 1 91 ? -9.206 -6.088 76.833 1.00 44.18 69 LEU D O 1
ATOM 7684 N N . ALA D 1 92 ? -8.959 -5.209 78.899 1.00 47.45 70 ALA D N 1
ATOM 7685 C CA . ALA D 1 92 ? -8.778 -6.512 79.544 1.00 47.63 70 ALA D CA 1
ATOM 7686 C C . ALA D 1 92 ? -10.042 -7.340 79.415 1.00 44.59 70 ALA D C 1
ATOM 7687 O O . ALA D 1 92 ? -10.001 -8.561 79.396 1.00 41.75 70 ALA D O 1
ATOM 7689 N N . ARG D 1 93 ? -11.174 -6.664 79.312 1.00 44.23 71 ARG D N 1
ATOM 7690 C CA . ARG D 1 93 ? -12.428 -7.383 79.152 1.00 44.11 71 ARG D CA 1
ATOM 7691 C C . ARG D 1 93 ? -12.694 -7.880 77.720 1.00 41.96 71 ARG D C 1
ATOM 7692 O O . ARG D 1 93 ? -13.726 -8.497 77.469 1.00 41.38 71 ARG D O 1
ATOM 7708 N N . PRO D 1 95 ? -11.123 -10.336 75.453 1.00 34.28 73 PRO D N 1
ATOM 7709 C CA . PRO D 1 95 ? -10.216 -11.407 75.050 1.00 31.89 73 PRO D CA 1
ATOM 7710 C C . PRO D 1 95 ? -10.152 -11.704 73.552 1.00 30.16 73 PRO D C 1
ATOM 7711 O O . PRO D 1 95 ? -9.141 -12.207 73.081 1.00 34.01 73 PRO D O 1
ATOM 7715 N N . ALA D 1 96 ? -11.210 -11.451 72.801 1.00 27.24 74 ALA D N 1
ATOM 7716 C CA . ALA D 1 96 ? -11.212 -11.886 71.389 1.00 24.20 74 ALA D CA 1
ATOM 7717 C C . ALA D 1 96 ? -10.843 -10.767 70.404 1.00 22.32 74 ALA D C 1
ATOM 7718 O O . ALA D 1 96 ? -11.005 -10.913 69.224 1.00 20.50 74 ALA D O 1
ATOM 7720 N N . LEU D 1 97 ? -10.367 -9.640 70.893 1.00 20.93 75 LEU D N 1
ATOM 7721 C CA . LEU D 1 97 ? -10.270 -8.521 70.045 1.00 21.60 75 LEU D CA 1
ATOM 7722 C C . LEU D 1 97 ? -9.074 -8.638 69.071 1.00 22.70 75 LEU D C 1
ATOM 7723 O O . LEU D 1 97 ? -7.952 -8.754 69.451 1.00 24.57 75 LEU D O 1
ATOM 7728 N N . ARG D 1 98 ? -9.310 -8.578 67.786 1.00 25.66 76 ARG D N 1
ATOM 7729 C CA . ARG D 1 98 ? -8.240 -8.907 66.839 1.00 25.87 76 ARG D CA 1
ATOM 7730 C C . ARG D 1 98 ? -7.603 -7.643 66.268 1.00 25.78 76 ARG D C 1
ATOM 7731 O O . ARG D 1 98 ? -6.412 -7.608 65.962 1.00 24.77 76 ARG D O 1
ATOM 7739 N N . SER D 1 99 ? -8.403 -6.585 66.149 1.00 26.83 77 SER D N 1
ATOM 7740 C CA . SER D 1 99 ? -7.923 -5.328 65.580 1.00 24.77 77 SER D CA 1
ATOM 7741 C C . SER D 1 99 ? -8.828 -4.149 65.805 1.00 24.56 77 SER D C 1
ATOM 7742 O O . SER D 1 99 ? -10.023 -4.294 66.019 1.00 25.41 77 SER D O 1
ATOM 7745 N N . ILE D 1 100 ? -8.232 -2.967 65.725 1.00 24.14 78 ILE D N 1
ATOM 7746 C CA . ILE D 1 100 ? -8.957 -1.720 65.787 1.00 22.20 78 ILE D CA 1
ATOM 7747 C C . ILE D 1 100 ? -8.720 -1.051 64.461 1.00 21.00 78 ILE D C 1
ATOM 7748 O O . ILE D 1 100 ? -7.596 -0.843 64.084 1.00 19.89 78 ILE D O 1
ATOM 7753 N N . LEU D 1 101 ? -9.805 -0.785 63.734 1.00 22.12 79 LEU D N 1
ATOM 7754 C CA . LEU D 1 101 ? -9.759 -0.257 62.370 1.00 22.27 79 LEU D CA 1
ATOM 7755 C C . LEU D 1 101 ? -10.209 1.157 62.467 1.00 24.97 79 LEU D C 1
ATOM 7756 O O . LEU D 1 101 ? -11.389 1.444 62.669 1.00 26.56 79 LEU D O 1
ATOM 7761 N N . ASN D 1 102 ? -9.213 2.032 62.373 1.00 27.15 80 ASN D N 1
ATOM 7762 C CA . ASN D 1 102 ? -9.317 3.426 62.677 1.00 27.10 80 ASN D CA 1
ATOM 7763 C C . ASN D 1 102 ? -9.683 4.183 61.423 1.00 26.34 80 ASN D C 1
ATOM 7764 O O . ASN D 1 102 ? -8.950 4.168 60.449 1.00 26.56 80 ASN D O 1
ATOM 7769 N N . VAL D 1 103 ? -10.822 4.858 61.452 1.00 28.34 81 VAL D N 1
ATOM 7770 C CA . VAL D 1 103 ? -11.438 5.420 60.221 1.00 28.90 81 VAL D CA 1
ATOM 7771 C C . VAL D 1 103 ? -11.327 6.945 60.047 1.00 33.11 81 VAL D C 1
ATOM 7772 O O . VAL D 1 103 ? -11.477 7.442 58.943 1.00 35.02 81 VAL D O 1
ATOM 7776 N N . GLU D 1 104 ? -11.086 7.682 61.133 1.00 38.79 82 GLU D N 1
ATOM 7777 C CA . GLU D 1 104 ? -10.418 8.986 61.056 1.00 44.82 82 GLU D CA 1
ATOM 7778 C C . GLU D 1 104 ? -8.993 8.595 60.636 1.00 48.69 82 GLU D C 1
ATOM 7779 O O . GLU D 1 104 ? -8.565 7.469 60.909 1.00 61.14 82 GLU D O 1
ATOM 7785 N N . SER D 1 105 ? -8.239 9.449 59.965 1.00 44.79 83 SER D N 1
ATOM 7786 C CA . SER D 1 105 ? -6.953 8.950 59.438 1.00 44.29 83 SER D CA 1
ATOM 7787 C C . SER D 1 105 ? -5.758 8.967 60.399 1.00 41.45 83 SER D C 1
ATOM 7788 O O . SER D 1 105 ? -4.637 8.675 60.008 1.00 41.30 83 SER D O 1
ATOM 7791 N N . ASN D 1 106 ? -6.019 9.267 61.657 1.00 40.13 84 ASN D N 1
ATOM 7792 C CA . ASN D 1 106 ? -4.983 9.655 62.583 1.00 42.89 84 ASN D CA 1
ATOM 7793 C C . ASN D 1 106 ? -5.130 8.945 63.926 1.00 44.94 84 ASN D C 1
ATOM 7794 O O . ASN D 1 106 ? -6.199 9.005 64.556 1.00 44.74 84 ASN D O 1
ATOM 7799 N N . LEU D 1 107 ? -4.056 8.272 64.350 1.00 43.34 85 LEU D N 1
ATOM 7800 C CA . LEU D 1 107 ? -3.991 7.627 65.653 1.00 43.59 85 LEU D CA 1
ATOM 7801 C C . LEU D 1 107 ? -4.303 8.663 66.714 1.00 45.32 85 LEU D C 1
ATOM 7802 O O . LEU D 1 107 ? -4.006 9.841 66.530 1.00 49.13 85 LEU D O 1
ATOM 7807 N N . LEU D 1 108 ? -4.915 8.229 67.808 1.00 44.89 86 LEU D N 1
ATOM 7808 C CA . LEU D 1 108 ? -5.184 9.098 68.946 1.00 44.22 86 LEU D CA 1
ATOM 7809 C C . LEU D 1 108 ? -4.426 8.564 70.150 1.00 44.87 86 LEU D C 1
ATOM 7810 O O . LEU D 1 108 ? -4.251 7.360 70.294 1.00 43.44 86 LEU D O 1
ATOM 7815 N N . ASN D 1 109 ? -3.988 9.465 71.021 1.00 45.06 87 ASN D N 1
ATOM 7816 C CA . ASN D 1 109 ? -3.306 9.081 72.234 1.00 46.31 87 ASN D CA 1
ATOM 7817 C C . ASN D 1 109 ? -4.294 8.626 73.315 1.00 49.10 87 ASN D C 1
ATOM 7818 O O . ASN D 1 109 ? -4.040 8.749 74.518 1.00 52.33 87 ASN D O 1
ATOM 7823 N N . ASN D 1 110 ? -5.420 8.079 72.875 1.00 48.80 88 ASN D N 1
ATOM 7824 C CA . ASN D 1 110 ? -6.488 7.685 73.780 1.00 47.90 88 ASN D CA 1
ATOM 7825 C C . ASN D 1 110 ? -6.506 6.195 74.122 1.00 50.69 88 ASN D C 1
ATOM 7826 O O . ASN D 1 110 ? -7.550 5.652 74.471 1.00 49.40 88 ASN D O 1
ATOM 7839 N N . PRO D 1 112 ? -4.121 2.489 75.665 1.00 57.12 90 PRO D N 1
ATOM 7840 C CA . PRO D 1 112 ? -2.876 1.861 76.119 1.00 52.16 90 PRO D CA 1
ATOM 7841 C C . PRO D 1 112 ? -2.254 1.053 74.981 1.00 52.14 90 PRO D C 1
ATOM 7842 O O . PRO D 1 112 ? -2.448 -0.162 74.880 1.00 52.74 90 PRO D O 1
ATOM 7846 N N . TYR D 1 113 ? -1.499 1.738 74.127 1.00 49.27 91 TYR D N 1
ATOM 7847 C CA . TYR D 1 113 ? -0.831 1.083 73.018 1.00 46.35 91 TYR D CA 1
ATOM 7848 C C . TYR D 1 113 ? 0.133 -0.027 73.418 1.00 44.09 91 TYR D C 1
ATOM 7849 O O . TYR D 1 113 ? 0.426 -0.889 72.608 1.00 40.80 91 TYR D O 1
ATOM 7858 N N . GLU D 1 114 ? 0.613 0.011 74.663 1.00 45.23 92 GLU D N 1
ATOM 7859 C CA . GLU D 1 114 ? 1.460 -1.030 75.221 1.00 45.55 92 GLU D CA 1
ATOM 7860 C C . GLU D 1 114 ? 0.734 -2.382 75.194 1.00 44.42 92 GLU D C 1
ATOM 7861 O O . GLU D 1 114 ? 1.297 -3.386 74.737 1.00 41.08 92 GLU D O 1
ATOM 7867 N N . VAL D 1 115 ? -0.502 -2.419 75.689 1.00 41.11 93 VAL D N 1
ATOM 7868 C CA . VAL D 1 115 ? -1.167 -3.716 75.865 1.00 43.31 93 VAL D CA 1
ATOM 7869 C C . VAL D 1 115 ? -1.729 -4.335 74.561 1.00 44.23 93 VAL D C 1
ATOM 7870 O O . VAL D 1 115 ? -1.856 -5.571 74.473 1.00 42.62 93 VAL D O 1
ATOM 7874 N N . LEU D 1 116 ? -2.020 -3.497 73.553 1.00 41.21 94 LEU D N 1
ATOM 7875 C CA . LEU D 1 116 ? -2.110 -3.960 72.168 1.00 41.96 94 LEU D CA 1
ATOM 7876 C C . LEU D 1 116 ? -0.717 -4.451 71.915 1.00 47.46 94 LEU D C 1
ATOM 7877 O O . LEU D 1 116 ? 0.008 -4.633 72.875 1.00 56.46 94 LEU D O 1
ATOM 7882 N N . PHE D 1 117 ? -0.285 -4.669 70.676 1.00 53.79 95 PHE D N 1
ATOM 7883 C CA . PHE D 1 117 ? 1.134 -5.098 70.427 1.00 53.10 95 PHE D CA 1
ATOM 7884 C C . PHE D 1 117 ? 1.506 -6.368 71.214 1.00 49.00 95 PHE D C 1
ATOM 7885 O O . PHE D 1 117 ? 1.701 -7.435 70.632 1.00 51.09 95 PHE D O 1
ATOM 7893 N N . GLN D 1 118 ? 1.633 -6.208 72.531 1.00 45.43 96 GLN D N 1
ATOM 7894 C CA . GLN D 1 118 ? 1.557 -7.282 73.520 1.00 47.48 96 GLN D CA 1
ATOM 7895 C C . GLN D 1 118 ? 0.631 -8.423 73.093 1.00 42.90 96 GLN D C 1
ATOM 7896 O O . GLN D 1 118 ? 1.039 -9.576 72.973 1.00 38.70 96 GLN D O 1
ATOM 7902 N N . ARG D 1 119 ? -0.635 -8.092 72.895 1.00 38.37 97 ARG D N 1
ATOM 7903 C CA . ARG D 1 119 ? -1.590 -9.096 72.533 1.00 35.56 97 ARG D CA 1
ATOM 7904 C C . ARG D 1 119 ? -1.647 -9.282 71.024 1.00 36.07 97 ARG D C 1
ATOM 7905 O O . ARG D 1 119 ? -2.458 -10.067 70.521 1.00 40.55 97 ARG D O 1
ATOM 7913 N N . GLY D 1 120 ? -0.778 -8.591 70.292 1.00 33.18 98 GLY D N 1
ATOM 7914 C CA . GLY D 1 120 ? -0.794 -8.701 68.839 1.00 30.64 98 GLY D CA 1
ATOM 7915 C C . GLY D 1 120 ? -2.108 -8.221 68.243 1.00 29.64 98 GLY D C 1
ATOM 7916 O O . GLY D 1 120 ? -2.525 -8.700 67.209 1.00 31.14 98 GLY D O 1
ATOM 7917 N N . ILE D 1 121 ? -2.761 -7.274 68.907 1.00 28.90 99 ILE D N 1
ATOM 7918 C CA . ILE D 1 121 ? -3.942 -6.633 68.364 1.00 28.58 99 ILE D CA 1
ATOM 7919 C C . ILE D 1 121 ? -3.510 -5.494 67.445 1.00 27.89 99 ILE D C 1
ATOM 7920 O O . ILE D 1 121 ? -2.869 -4.542 67.904 1.00 27.27 99 ILE D O 1
ATOM 7925 N N . HIS D 1 122 ? -3.856 -5.592 66.159 1.00 26.94 100 HIS D N 1
ATOM 7926 C CA . HIS D 1 122 ? -3.462 -4.571 65.182 1.00 27.09 100 HIS D CA 1
ATOM 7927 C C . HIS D 1 122 ? -4.301 -3.331 65.220 1.00 26.44 100 HIS D C 1
ATOM 7928 O O . HIS D 1 122 ? -5.523 -3.383 65.394 1.00 26.25 100 HIS D O 1
ATOM 7935 N N . VAL D 1 123 ? -3.648 -2.188 65.063 1.00 27.81 101 VAL D N 1
ATOM 7936 C CA . VAL D 1 123 ? -4.361 -0.955 64.795 1.00 27.94 101 VAL D CA 1
ATOM 7937 C C . VAL D 1 123 ? -3.921 -0.466 63.438 1.00 30.01 101 VAL D C 1
ATOM 7938 O O . VAL D 1 123 ? -2.735 -0.285 63.186 1.00 31.08 101 VAL D O 1
ATOM 7942 N N . VAL D 1 124 ? -4.917 -0.352 62.557 1.00 31.10 102 VAL D N 1
ATOM 7943 C CA . VAL D 1 124 ? -4.735 0.032 61.188 1.00 30.38 102 VAL D CA 1
ATOM 7944 C C . VAL D 1 124 ? -5.502 1.331 60.878 1.00 32.92 102 VAL D C 1
ATOM 7945 O O . VAL D 1 124 ? -6.395 1.758 61.628 1.00 33.87 102 VAL D O 1
ATOM 7949 N N . THR D 1 125 ? -5.156 1.915 59.739 1.00 32.23 103 THR D N 1
ATOM 7950 C CA . THR D 1 125 ? -5.512 3.247 59.395 1.00 34.95 103 THR D CA 1
ATOM 7951 C C . THR D 1 125 ? -5.904 3.257 57.924 1.00 37.62 103 THR D C 1
ATOM 7952 O O . THR D 1 125 ? -5.360 2.536 57.075 1.00 40.25 103 THR D O 1
ATOM 7956 N N . THR D 1 126 ? -6.869 4.098 57.630 1.00 37.25 104 THR D N 1
ATOM 7957 C CA . THR D 1 126 ? -7.562 4.051 56.373 1.00 35.57 104 THR D CA 1
ATOM 7958 C C . THR D 1 126 ? -7.126 5.237 55.472 1.00 32.60 104 THR D C 1
ATOM 7959 O O . THR D 1 126 ? -7.713 5.489 54.412 1.00 28.23 104 THR D O 1
ATOM 7963 N N . GLY D 1 127 ? -6.081 5.951 55.905 1.00 31.64 105 GLY D N 1
ATOM 7964 C CA . GLY D 1 127 ? -5.675 7.215 55.292 1.00 30.25 105 GLY D CA 1
ATOM 7965 C C . GLY D 1 127 ? -5.355 7.163 53.812 1.00 32.16 105 GLY D C 1
ATOM 7966 O O . GLY D 1 127 ? -5.347 8.178 53.153 1.00 31.47 105 GLY D O 1
ATOM 7967 N N . GLN D 1 128 ? -5.106 5.987 53.258 1.00 35.18 106 GLN D N 1
ATOM 7968 C CA . GLN D 1 128 ? -4.681 5.939 51.874 1.00 38.84 106 GLN D CA 1
ATOM 7969 C C . GLN D 1 128 ? -5.762 6.378 50.887 1.00 38.51 106 GLN D C 1
ATOM 7970 O O . GLN D 1 128 ? -5.480 6.608 49.702 1.00 41.33 106 GLN D O 1
ATOM 7976 N N . VAL D 1 129 ? -6.999 6.485 51.355 1.00 34.55 107 VAL D N 1
ATOM 7977 C CA . VAL D 1 129 ? -8.074 6.826 50.433 1.00 32.84 107 VAL D CA 1
ATOM 7978 C C . VAL D 1 129 ? -7.899 8.255 50.028 1.00 30.30 107 VAL D C 1
ATOM 7979 O O . VAL D 1 129 ? -8.521 8.701 49.078 1.00 33.66 107 VAL D O 1
ATOM 7983 N N . PHE D 1 130 ? -7.063 8.974 50.755 1.00 26.59 108 PHE D N 1
ATOM 7984 C CA . PHE D 1 130 ? -6.828 10.372 50.416 1.00 26.34 108 PHE D CA 1
ATOM 7985 C C . PHE D 1 130 ? -5.756 10.604 49.331 1.00 26.11 108 PHE D C 1
ATOM 7986 O O . PHE D 1 130 ? -5.833 11.576 48.599 1.00 26.79 108 PHE D O 1
ATOM 7994 N N . ALA D 1 131 ? -4.803 9.695 49.195 1.00 25.36 109 ALA D N 1
ATOM 7995 C CA . ALA D 1 131 ? -3.676 9.930 48.316 1.00 25.83 109 ALA D CA 1
ATOM 7996 C C . ALA D 1 131 ? -4.069 10.383 46.906 1.00 27.19 109 ALA D C 1
ATOM 7997 O O . ALA D 1 131 ? -3.495 11.324 46.381 1.00 27.78 109 ALA D O 1
ATOM 7999 N N . GLU D 1 132 ? -5.087 9.757 46.332 1.00 28.55 110 GLU D N 1
ATOM 8000 C CA . GLU D 1 132 ? -5.470 9.986 44.944 1.00 28.95 110 GLU D CA 1
ATOM 8001 C C . GLU D 1 132 ? -6.158 11.361 44.783 1.00 27.25 110 GLU D C 1
ATOM 8002 O O . GLU D 1 132 ? -5.689 12.192 43.992 1.00 27.08 110 GLU D O 1
ATOM 8008 N N . PRO D 1 133 ? -7.275 11.609 45.513 1.00 24.26 111 PRO D N 1
ATOM 8009 C CA . PRO D 1 133 ? -7.839 12.936 45.421 1.00 22.99 111 PRO D CA 1
ATOM 8010 C C . PRO D 1 133 ? -6.829 14.017 45.805 1.00 22.88 111 PRO D C 1
ATOM 8011 O O . PRO D 1 133 ? -6.670 14.985 45.055 1.00 24.93 111 PRO D O 1
ATOM 8015 N N . VAL D 1 134 ? -6.108 13.859 46.903 1.00 20.76 112 VAL D N 1
ATOM 8016 C CA . VAL D 1 134 ? -5.169 14.899 47.267 1.00 20.47 112 VAL D CA 1
ATOM 8017 C C . VAL D 1 134 ? -4.121 15.148 46.157 1.00 21.93 112 VAL D C 1
ATOM 8018 O O . VAL D 1 134 ? -3.667 16.290 45.935 1.00 21.89 112 VAL D O 1
ATOM 8022 N N . ALA D 1 135 ? -3.774 14.101 45.418 1.00 22.49 113 ALA D N 1
ATOM 8023 C CA . ALA D 1 135 ? -2.718 14.236 44.427 1.00 22.18 113 ALA D CA 1
ATOM 8024 C C . ALA D 1 135 ? -3.240 14.947 43.192 1.00 23.59 113 ALA D C 1
ATOM 8025 O O . ALA D 1 135 ? -2.500 15.701 42.531 1.00 23.55 113 ALA D O 1
ATOM 8027 N N . GLU D 1 136 ? -4.500 14.698 42.855 1.00 24.22 114 GLU D N 1
ATOM 8028 C CA . GLU D 1 136 ? -5.036 15.285 41.635 1.00 26.51 114 GLU D CA 1
ATOM 8029 C C . GLU D 1 136 ? -5.192 16.802 41.827 1.00 25.64 114 GLU D C 1
ATOM 8030 O O . GLU D 1 136 ? -4.768 17.593 41.005 1.00 23.46 114 GLU D O 1
ATOM 8036 N N . ILE D 1 137 ? -5.765 17.188 42.950 1.00 26.95 115 ILE D N 1
ATOM 8037 C CA . ILE D 1 137 ? -5.905 18.588 43.299 1.00 28.67 115 ILE D CA 1
ATOM 8038 C C . ILE D 1 137 ? -4.498 19.242 43.448 1.00 30.67 115 ILE D C 1
ATOM 8039 O O . ILE D 1 137 ? -4.284 20.390 43.038 1.00 30.31 115 ILE D O 1
ATOM 8044 N N . GLY D 1 138 ? -3.533 18.496 43.987 1.00 29.04 116 GLY D N 1
ATOM 8045 C CA . GLY D 1 138 ? -2.165 18.975 44.036 1.00 28.40 116 GLY D CA 1
ATOM 8046 C C . GLY D 1 138 ? -1.584 19.280 42.666 1.00 28.55 116 GLY D C 1
ATOM 8047 O O . GLY D 1 138 ? -1.007 20.334 42.431 1.00 30.51 116 GLY D O 1
ATOM 8048 N N . LEU D 1 139 ? -1.692 18.344 41.747 1.00 28.15 117 LEU D N 1
ATOM 8049 C CA . LEU D 1 139 ? -1.222 18.631 40.406 1.00 27.31 117 LEU D CA 1
ATOM 8050 C C . LEU D 1 139 ? -2.079 19.770 39.806 1.00 27.97 117 LEU D C 1
ATOM 8051 O O . LEU D 1 139 ? -1.592 20.566 39.025 1.00 32.87 117 LEU D O 1
ATOM 8056 N N . GLY D 1 140 ? -3.342 19.859 40.198 1.00 26.54 118 GLY D N 1
ATOM 8057 C CA . GLY D 1 140 ? -4.212 20.929 39.747 1.00 24.98 118 GLY D CA 1
ATOM 8058 C C . GLY D 1 140 ? -3.832 22.308 40.274 1.00 25.00 118 GLY D C 1
ATOM 8059 O O . GLY D 1 140 ? -4.002 23.301 39.592 1.00 23.96 118 GLY D O 1
ATOM 8060 N N . PHE D 1 141 ? -3.346 22.369 41.509 1.00 26.03 119 PHE D N 1
ATOM 8061 C CA . PHE D 1 141 ? -2.759 23.582 42.072 1.00 24.25 119 PHE D CA 1
ATOM 8062 C C . PHE D 1 141 ? -1.473 23.955 41.351 1.00 25.77 119 PHE D C 1
ATOM 8063 O O . PHE D 1 141 ? -1.270 25.127 41.077 1.00 27.79 119 PHE D O 1
ATOM 8071 N N . ALA D 1 142 ? -0.624 22.975 41.013 1.00 25.42 120 ALA D N 1
ATOM 8072 C CA . ALA D 1 142 ? 0.611 23.275 40.300 1.00 26.02 120 ALA D CA 1
ATOM 8073 C C . ALA D 1 142 ? 0.368 23.850 38.902 1.00 28.75 120 ALA D C 1
ATOM 8074 O O . ALA D 1 142 ? 1.076 24.758 38.480 1.00 27.65 120 ALA D O 1
ATOM 8076 N N . LEU D 1 143 ? -0.623 23.332 38.172 1.00 28.71 121 LEU D N 1
ATOM 8077 C CA . LEU D 1 143 ? -0.862 23.859 36.838 1.00 28.34 121 LEU D CA 1
ATOM 8078 C C . LEU D 1 143 ? -1.525 25.223 36.982 1.00 31.55 121 LEU D C 1
ATOM 8079 O O . LEU D 1 143 ? -1.324 26.124 36.150 1.00 35.62 121 LEU D O 1
ATOM 8084 N N . ALA D 1 144 ? -2.299 25.397 38.048 1.00 29.86 122 ALA D N 1
ATOM 8085 C CA . ALA D 1 144 ? -2.919 26.688 38.261 1.00 28.71 122 ALA D CA 1
ATOM 8086 C C . ALA D 1 144 ? -1.786 27.733 38.397 1.00 29.24 122 ALA D C 1
ATOM 8087 O O . ALA D 1 144 ? -1.734 28.750 37.675 1.00 26.14 122 ALA D O 1
ATOM 8089 N N . LEU D 1 145 ? -0.862 27.440 39.304 1.00 27.25 123 LEU D N 1
ATOM 8090 C CA . LEU D 1 145 ? 0.281 28.292 39.526 1.00 27.12 123 LEU D CA 1
ATOM 8091 C C . LEU D 1 145 ? 1.106 28.432 38.239 1.00 27.96 123 LEU D C 1
ATOM 8092 O O . LEU D 1 145 ? 1.372 29.532 37.760 1.00 28.16 123 LEU D O 1
ATOM 8097 N N . ALA D 1 146 ? 1.459 27.304 37.650 1.00 29.02 124 ALA D N 1
ATOM 8098 C CA . ALA D 1 146 ? 2.302 27.305 36.500 1.00 29.24 124 ALA D CA 1
ATOM 8099 C C . ALA D 1 146 ? 1.730 28.267 35.469 1.00 30.53 124 ALA D C 1
ATOM 8100 O O . ALA D 1 146 ? 2.476 28.925 34.748 1.00 30.70 124 ALA D O 1
ATOM 8102 N N . ARG D 1 147 ? 0.404 28.361 35.397 1.00 32.86 125 ARG D N 1
ATOM 8103 C CA . ARG D 1 147 ? -0.217 29.077 34.265 1.00 33.54 125 ARG D CA 1
ATOM 8104 C C . ARG D 1 147 ? -1.249 30.211 34.506 1.00 32.26 125 ARG D C 1
ATOM 8105 O O . ARG D 1 147 ? -1.859 30.680 33.561 1.00 32.43 125 ARG D O 1
ATOM 8113 N N . GLY D 1 148 ? -1.423 30.632 35.761 1.00 32.48 126 GLY D N 1
ATOM 8114 C CA . GLY D 1 148 ? -2.339 31.700 36.134 1.00 33.15 126 GLY D CA 1
ATOM 8115 C C . GLY D 1 148 ? -3.788 31.448 35.750 1.00 36.07 126 GLY D C 1
ATOM 8116 O O . GLY D 1 148 ? -4.556 32.394 35.554 1.00 38.07 126 GLY D O 1
ATOM 8117 N N . ILE D 1 149 ? -4.162 30.171 35.655 1.00 35.86 127 ILE D N 1
ATOM 8118 C CA . ILE D 1 149 ? -5.550 29.752 35.480 1.00 34.59 127 ILE D CA 1
ATOM 8119 C C . ILE D 1 149 ? -6.566 30.566 36.315 1.00 36.32 127 ILE D C 1
ATOM 8120 O O . ILE D 1 149 ? -7.508 31.098 35.749 1.00 36.47 127 ILE D O 1
ATOM 8125 N N . VAL D 1 150 ? -6.374 30.691 37.630 1.00 37.00 128 VAL D N 1
ATOM 8126 C CA . VAL D 1 150 ? -7.357 31.389 38.467 1.00 38.39 128 VAL D CA 1
ATOM 8127 C C . VAL D 1 150 ? -7.483 32.876 38.112 1.00 40.38 128 VAL D C 1
ATOM 8128 O O . VAL D 1 150 ? -8.591 33.394 37.902 1.00 43.23 128 VAL D O 1
ATOM 8132 N N . ASP D 1 151 ? -6.340 33.547 38.041 1.00 42.71 129 ASP D N 1
ATOM 8133 C CA . ASP D 1 151 ? -6.259 34.965 37.725 1.00 43.37 129 ASP D CA 1
ATOM 8134 C C . ASP D 1 151 ? -6.835 35.254 36.353 1.00 43.64 129 ASP D C 1
ATOM 8135 O O . ASP D 1 151 ? -7.654 36.167 36.208 1.00 41.92 129 ASP D O 1
ATOM 8140 N N . ALA D 1 152 ? -6.409 34.468 35.358 1.00 41.40 130 ALA D N 1
ATOM 8141 C CA . ALA D 1 152 ? -6.852 34.631 33.979 1.00 38.96 130 ALA D CA 1
ATOM 8142 C C . ALA D 1 152 ? -8.352 34.491 33.843 1.00 43.89 130 ALA D C 1
ATOM 8143 O O . ALA D 1 152 ? -8.968 35.196 33.047 1.00 51.78 130 ALA D O 1
ATOM 8145 N N . ASP D 1 153 ? -8.954 33.579 34.601 1.00 45.15 131 ASP D N 1
ATOM 8146 C CA . ASP D 1 153 ? -10.402 33.471 34.576 1.00 44.52 131 ASP D CA 1
ATOM 8147 C C . ASP D 1 153 ? -11.005 34.723 35.213 1.00 42.93 131 ASP D C 1
ATOM 8148 O O . ASP D 1 153 ? -11.890 35.331 34.617 1.00 40.71 131 ASP D O 1
ATOM 8153 N N . ILE D 1 154 ? -10.536 35.078 36.419 1.00 40.65 132 ILE D N 1
ATOM 8154 C CA . ILE D 1 154 ? -10.951 36.316 37.101 1.00 41.74 132 ILE D CA 1
ATOM 8155 C C . ILE D 1 154 ? -10.821 37.575 36.201 1.00 44.56 132 ILE D C 1
ATOM 8156 O O . ILE D 1 154 ? -11.761 38.360 36.104 1.00 42.50 132 ILE D O 1
ATOM 8161 N N . ALA D 1 155 ? -9.681 37.725 35.519 1.00 43.93 133 ALA D N 1
ATOM 8162 C CA . ALA D 1 155 ? -9.498 38.750 34.492 1.00 43.43 133 ALA D CA 1
ATOM 8163 C C . ALA D 1 155 ? -10.588 38.748 33.403 1.00 45.33 133 ALA D C 1
ATOM 8164 O O . ALA D 1 155 ? -11.089 39.795 33.003 1.00 47.05 133 ALA D O 1
ATOM 8166 N N . PHE D 1 156 ? -10.932 37.569 32.911 1.00 45.23 134 PHE D N 1
ATOM 8167 C CA . PHE D 1 156 ? -11.909 37.450 31.857 1.00 45.20 134 PHE D CA 1
ATOM 8168 C C . PHE D 1 156 ? -13.285 37.842 32.403 1.00 47.15 134 PHE D C 1
ATOM 8169 O O . PHE D 1 156 ? -14.096 38.454 31.709 1.00 47.46 134 PHE D O 1
ATOM 8177 N N . GLN D 1 157 ? -13.520 37.504 33.664 1.00 49.28 135 GLN D N 1
ATOM 8178 C CA . GLN D 1 157 ? -14.761 37.812 34.345 1.00 51.78 135 GLN D CA 1
ATOM 8179 C C . GLN D 1 157 ? -14.908 39.317 34.423 1.00 53.09 135 GLN D C 1
ATOM 8180 O O . GLN D 1 157 ? -15.966 39.845 34.131 1.00 59.48 135 GLN D O 1
ATOM 8186 N N . GLU D 1 158 ? -13.831 40.003 34.797 1.00 56.88 136 GLU D N 1
ATOM 8187 C CA . GLU D 1 158 ? -13.874 41.443 35.055 1.00 58.93 136 GLU D CA 1
ATOM 8188 C C . GLU D 1 158 ? -13.682 42.271 33.778 1.00 56.69 136 GLU D C 1
ATOM 8189 O O . GLU D 1 158 ? -14.283 43.326 33.633 1.00 54.97 136 GLU D O 1
ATOM 8195 N N . GLY D 1 159 ? -12.871 41.764 32.855 1.00 61.08 137 GLY D N 1
ATOM 8196 C CA . GLY D 1 159 ? -12.634 42.397 31.551 1.00 62.40 137 GLY D CA 1
ATOM 8197 C C . GLY D 1 159 ? -11.211 42.890 31.301 1.00 66.05 137 GLY D C 1
ATOM 8198 O O . GLY D 1 159 ? -11.000 43.755 30.432 1.00 65.61 137 GLY D O 1
ATOM 8199 N N . THR D 1 160 ? -10.222 42.315 32.003 1.00 66.57 138 THR D N 1
ATOM 8200 C CA . THR D 1 160 ? -8.905 42.963 32.123 1.00 66.53 138 THR D CA 1
ATOM 8201 C C . THR D 1 160 ? -7.572 42.162 32.261 1.00 66.22 138 THR D C 1
ATOM 8202 O O . THR D 1 160 ? -6.909 42.331 33.283 1.00 68.26 138 THR D O 1
ATOM 8206 N N . GLU D 1 161 ? -7.104 41.327 31.317 1.00 67.17 139 GLU D N 1
ATOM 8207 C CA . GLU D 1 161 ? -7.768 40.751 30.136 1.00 68.13 139 GLU D CA 1
ATOM 8208 C C . GLU D 1 161 ? -6.798 40.346 29.002 1.00 67.28 139 GLU D C 1
ATOM 8209 O O . GLU D 1 161 ? -7.235 40.139 27.863 1.00 70.61 139 GLU D O 1
ATOM 8215 N N . LEU D 1 162 ? -5.503 40.222 29.302 1.00 58.54 140 LEU D N 1
ATOM 8216 C CA . LEU D 1 162 ? -4.489 40.024 28.257 1.00 52.94 140 LEU D CA 1
ATOM 8217 C C . LEU D 1 162 ? -4.673 38.771 27.392 1.00 53.14 140 LEU D C 1
ATOM 8218 O O . LEU D 1 162 ? -4.805 37.663 27.916 1.00 63.71 140 LEU D O 1
ATOM 8223 N N . TRP D 1 163 ? -4.706 38.953 26.071 1.00 48.65 141 TRP D N 1
ATOM 8224 C CA . TRP D 1 163 ? -4.833 37.846 25.122 1.00 46.45 141 TRP D CA 1
ATOM 8225 C C . TRP D 1 163 ? -3.500 37.203 24.781 1.00 52.60 141 TRP D C 1
ATOM 8226 O O . TRP D 1 163 ? -2.435 37.794 25.015 1.00 56.19 141 TRP D O 1
ATOM 8237 N N . GLY D 1 164 ? -3.555 35.987 24.231 1.00 55.08 142 GLY D N 1
ATOM 8238 C CA . GLY D 1 164 ? -2.490 34.980 24.392 1.00 57.47 142 GLY D CA 1
ATOM 8239 C C . GLY D 1 164 ? -1.049 35.284 24.045 1.00 61.49 142 GLY D C 1
ATOM 8240 O O . GLY D 1 164 ? -0.649 35.171 22.895 1.00 75.00 142 GLY D O 1
ATOM 8241 N N . GLY D 1 165 ? -0.244 35.642 25.034 1.00 59.90 143 GLY D N 1
ATOM 8242 C CA . GLY D 1 165 ? 1.166 35.882 24.764 1.00 56.58 143 GLY D CA 1
ATOM 8243 C C . GLY D 1 165 ? 1.731 36.922 25.696 1.00 61.91 143 GLY D C 1
ATOM 8244 O O . GLY D 1 165 ? 2.758 36.684 26.357 1.00 58.81 143 GLY D O 1
ATOM 8245 N N . GLU D 1 166 ? 1.064 38.081 25.737 1.00 62.92 144 GLU D N 1
ATOM 8246 C CA . GLU D 1 166 ? 1.396 39.134 26.688 1.00 65.04 144 GLU D CA 1
ATOM 8247 C C . GLU D 1 166 ? 0.997 38.648 28.060 1.00 67.44 144 GLU D C 1
ATOM 8248 O O . GLU D 1 166 ? 1.561 39.083 29.063 1.00 76.11 144 GLU D O 1
ATOM 8254 N N . GLY D 1 167 ? 0.004 37.757 28.089 1.00 66.88 145 GLY D N 1
ATOM 8255 C CA . GLY D 1 167 ? -0.481 37.147 29.327 1.00 63.74 145 GLY D CA 1
ATOM 8256 C C . GLY D 1 167 ? 0.510 36.159 29.903 1.00 58.52 145 GLY D C 1
ATOM 8257 O O . GLY D 1 167 ? 0.836 36.199 31.084 1.00 55.20 145 GLY D O 1
ATOM 8258 N N . ASN D 1 168 ? 1.009 35.284 29.044 1.00 59.63 146 ASN D N 1
ATOM 8259 C CA . ASN D 1 168 ? 1.921 34.234 29.465 1.00 58.68 146 ASN D CA 1
ATOM 8260 C C . ASN D 1 168 ? 3.361 34.692 29.679 1.00 53.95 146 ASN D C 1
ATOM 8261 O O . ASN D 1 168 ? 4.308 34.024 29.281 1.00 56.53 146 ASN D O 1
ATOM 8266 N N . ALA D 1 169 ? 3.500 35.828 30.345 1.00 53.43 147 ALA D N 1
ATOM 8267 C CA . ALA D 1 169 ? 4.805 36.392 30.656 1.00 54.78 147 ALA D CA 1
ATOM 8268 C C . ALA D 1 169 ? 5.518 35.551 31.707 1.00 55.10 147 ALA D C 1
ATOM 8269 O O . ALA D 1 169 ? 6.728 35.323 31.608 1.00 57.60 147 ALA D O 1
ATOM 8271 N N . SER D 1 170 ? 4.774 35.101 32.716 1.00 50.38 148 SER D N 1
ATOM 8272 C CA . SER D 1 170 ? 5.372 34.312 33.799 1.00 49.06 148 SER D CA 1
ATOM 8273 C C . SER D 1 170 ? 4.689 32.947 33.894 1.00 44.18 148 SER D C 1
ATOM 8274 O O . SER D 1 170 ? 4.068 32.622 34.908 1.00 41.58 148 SER D O 1
ATOM 8277 N N . ALA D 1 171 ? 4.829 32.158 32.829 1.00 38.29 149 ALA D N 1
ATOM 8278 C CA . ALA D 1 171 ? 3.981 31.011 32.617 1.00 36.03 149 ALA D CA 1
ATOM 8279 C C . ALA D 1 171 ? 4.736 29.812 32.035 1.00 36.22 149 ALA D C 1
ATOM 8280 O O . ALA D 1 171 ? 4.960 29.739 30.839 1.00 37.45 149 ALA D O 1
ATOM 8282 N N . ARG D 1 172 ? 5.071 28.840 32.874 1.00 34.79 150 ARG D N 1
ATOM 8283 C CA . ARG D 1 172 ? 5.875 27.720 32.434 1.00 33.65 150 ARG D CA 1
ATOM 8284 C C . ARG D 1 172 ? 5.142 26.358 32.243 1.00 37.70 150 ARG D C 1
ATOM 8285 O O . ARG D 1 172 ? 3.934 26.193 32.508 1.00 39.27 150 ARG D O 1
ATOM 8293 N N . LEU D 1 173 ? 5.916 25.382 31.781 1.00 37.07 151 LEU D N 1
ATOM 8294 C CA . LEU D 1 173 ? 5.518 23.998 31.713 1.00 34.96 151 LEU D CA 1
ATOM 8295 C C . LEU D 1 173 ? 5.939 23.248 32.969 1.00 34.49 151 LEU D C 1
ATOM 8296 O O . LEU D 1 173 ? 6.836 23.677 33.709 1.00 31.29 151 LEU D O 1
ATOM 8301 N N . ILE D 1 174 ? 5.300 22.107 33.200 1.00 36.08 152 ILE D N 1
ATOM 8302 C CA . ILE D 1 174 ? 5.744 21.205 34.258 1.00 38.01 152 ILE D CA 1
ATOM 8303 C C . ILE D 1 174 ? 6.647 20.151 33.629 1.00 39.32 152 ILE D C 1
ATOM 8304 O O . ILE D 1 174 ? 7.628 19.700 34.235 1.00 37.57 152 ILE D O 1
ATOM 8309 N N . ALA D 1 175 ? 6.296 19.796 32.396 1.00 39.69 153 ALA D N 1
ATOM 8310 C CA . ALA D 1 175 ? 7.014 18.850 31.577 1.00 38.73 153 ALA D CA 1
ATOM 8311 C C . ALA D 1 175 ? 8.526 18.865 31.822 1.00 40.75 153 ALA D C 1
ATOM 8312 O O . ALA D 1 175 ? 9.090 17.951 32.433 1.00 43.61 153 ALA D O 1
ATOM 8314 N N . GLY D 1 176 ? 9.208 19.901 31.386 1.00 40.63 154 GLY D N 1
ATOM 8315 C CA . GLY D 1 176 ? 10.658 19.850 31.539 1.00 41.86 154 GLY D CA 1
ATOM 8316 C C . GLY D 1 176 ? 11.188 20.035 32.961 1.00 40.43 154 GLY D C 1
ATOM 8317 O O . GLY D 1 176 ? 12.394 19.861 33.208 1.00 39.57 154 GLY D O 1
ATOM 8318 N N . SER D 1 177 ? 10.301 20.378 33.894 1.00 36.14 155 SER D N 1
ATOM 8319 C CA . SER D 1 177 ? 10.725 21.017 35.122 1.00 33.30 155 SER D CA 1
ATOM 8320 C C . SER D 1 177 ? 11.438 20.109 36.095 1.00 32.75 155 SER D C 1
ATOM 8321 O O . SER D 1 177 ? 11.557 18.896 35.863 1.00 34.17 155 SER D O 1
ATOM 8324 N N . GLU D 1 178 ? 11.931 20.714 37.175 1.00 31.39 156 GLU D N 1
ATOM 8325 C CA . GLU D 1 178 ? 12.458 19.986 38.307 1.00 32.36 156 GLU D CA 1
ATOM 8326 C C . GLU D 1 178 ? 11.446 20.099 39.430 1.00 32.49 156 GLU D C 1
ATOM 8327 O O . GLU D 1 178 ? 10.970 21.201 39.710 1.00 33.92 156 GLU D O 1
ATOM 8333 N N . ILE D 1 179 ? 11.098 18.962 40.048 1.00 28.74 157 ILE D N 1
ATOM 8334 C CA . ILE D 1 179 ? 10.027 18.922 41.041 1.00 26.13 157 ILE D CA 1
ATOM 8335 C C . ILE D 1 179 ? 10.604 18.317 42.289 1.00 26.15 157 ILE D C 1
ATOM 8336 O O . ILE D 1 179 ? 11.535 17.523 42.207 1.00 28.23 157 ILE D O 1
ATOM 8341 N N . GLY D 1 180 ? 10.032 18.647 43.436 1.00 24.57 158 GLY D N 1
ATOM 8342 C CA . GLY D 1 180 ? 10.613 18.268 44.701 1.00 23.43 158 GLY D CA 1
ATOM 8343 C C . GLY D 1 180 ? 9.527 17.912 45.686 1.00 24.37 158 GLY D C 1
ATOM 8344 O O . GLY D 1 180 ? 8.485 18.588 45.781 1.00 22.82 158 GLY D O 1
ATOM 8345 N N . ILE D 1 181 ? 9.767 16.837 46.435 1.00 24.56 159 ILE D N 1
ATOM 8346 C CA . ILE D 1 181 ? 8.787 16.404 47.410 1.00 23.60 159 ILE D CA 1
ATOM 8347 C C . ILE D 1 181 ? 9.406 16.232 48.788 1.00 24.77 159 ILE D C 1
ATOM 8348 O O . ILE D 1 181 ? 10.481 15.686 48.948 1.00 26.77 159 ILE D O 1
ATOM 8353 N N . VAL D 1 182 ? 8.700 16.758 49.764 1.00 25.57 160 VAL D N 1
ATOM 8354 C CA . VAL D 1 182 ? 9.057 16.706 51.141 1.00 26.93 160 VAL D CA 1
ATOM 8355 C C . VAL D 1 182 ? 8.002 15.768 51.687 1.00 26.82 160 VAL D C 1
ATOM 8356 O O . VAL D 1 182 ? 6.803 16.116 51.807 1.00 25.13 160 VAL D O 1
ATOM 8360 N N . GLY D 1 183 ? 8.456 14.561 51.970 1.00 27.22 161 GLY D N 1
ATOM 8361 C CA . GLY D 1 183 ? 7.582 13.512 52.449 1.00 27.87 161 GLY D CA 1
ATOM 8362 C C . GLY D 1 183 ? 7.360 12.621 51.269 1.00 27.50 161 GLY D C 1
ATOM 8363 O O . GLY D 1 183 ? 7.626 13.036 50.134 1.00 24.81 161 GLY D O 1
ATOM 8364 N N . PHE D 1 184 ? 6.915 11.396 51.551 1.00 26.91 162 PHE D N 1
ATOM 8365 C CA . PHE D 1 184 ? 6.613 10.439 50.526 1.00 27.63 162 PHE D CA 1
ATOM 8366 C C . PHE D 1 184 ? 5.900 9.203 51.054 1.00 32.29 162 PHE D C 1
ATOM 8367 O O . PHE D 1 184 ? 6.469 8.085 51.029 1.00 38.76 162 PHE D O 1
ATOM 8375 N N . GLY D 1 185 ? 4.668 9.323 51.500 1.00 28.40 163 GLY D N 1
ATOM 8376 C CA . GLY D 1 185 ? 4.017 8.073 51.859 1.00 27.02 163 GLY D CA 1
ATOM 8377 C C . GLY D 1 185 ? 3.132 7.711 50.697 1.00 28.36 163 GLY D C 1
ATOM 8378 O O . GLY D 1 185 ? 3.548 7.751 49.536 1.00 27.90 163 GLY D O 1
ATOM 8379 N N . ASP D 1 186 ? 1.874 7.435 51.006 1.00 28.57 164 ASP D N 1
ATOM 8380 C CA . ASP D 1 186 ? 0.902 7.162 49.991 1.00 29.90 164 ASP D CA 1
ATOM 8381 C C . ASP D 1 186 ? 0.756 8.361 49.051 1.00 28.95 164 ASP D C 1
ATOM 8382 O O . ASP D 1 186 ? 0.669 8.209 47.822 1.00 28.46 164 ASP D O 1
ATOM 8387 N N . LEU D 1 187 ? 0.754 9.551 49.635 1.00 27.80 165 LEU D N 1
ATOM 8388 C CA . LEU D 1 187 ? 0.629 10.789 48.864 1.00 28.08 165 LEU D CA 1
ATOM 8389 C C . LEU D 1 187 ? 1.744 11.008 47.839 1.00 27.21 165 LEU D C 1
ATOM 8390 O O . LEU D 1 187 ? 1.480 11.375 46.689 1.00 25.78 165 LEU D O 1
ATOM 8395 N N . GLY D 1 188 ? 2.988 10.772 48.246 1.00 27.47 166 GLY D N 1
ATOM 8396 C CA . GLY D 1 188 ? 4.090 10.801 47.283 1.00 25.48 166 GLY D CA 1
ATOM 8397 C C . GLY D 1 188 ? 3.825 9.843 46.142 1.00 24.53 166 GLY D C 1
ATOM 8398 O O . GLY D 1 188 ? 3.894 10.223 44.974 1.00 23.35 166 GLY D O 1
ATOM 8399 N N . LYS D 1 189 ? 3.511 8.593 46.470 1.00 25.01 167 LYS D N 1
ATOM 8400 C CA . LYS D 1 189 ? 3.253 7.625 45.426 1.00 25.81 167 LYS D CA 1
ATOM 8401 C C . LYS D 1 189 ? 2.185 8.113 44.456 1.00 23.00 167 LYS D C 1
ATOM 8402 O O . LYS D 1 189 ? 2.373 8.078 43.232 1.00 21.56 167 LYS D O 1
ATOM 8408 N N . ALA D 1 190 ? 1.069 8.595 44.996 1.00 20.94 168 ALA D N 1
ATOM 8409 C CA . ALA D 1 190 ? 0.003 9.046 44.130 1.00 19.49 168 ALA D CA 1
ATOM 8410 C C . ALA D 1 190 ? 0.473 10.258 43.342 1.00 19.82 168 ALA D C 1
ATOM 8411 O O . ALA D 1 190 ? 0.192 10.382 42.138 1.00 21.19 168 ALA D O 1
ATOM 8413 N N . LEU D 1 191 ? 1.235 11.125 44.004 1.00 18.89 169 LEU D N 1
ATOM 8414 C CA . LEU D 1 191 ? 1.818 12.272 43.344 1.00 18.25 169 LEU D CA 1
ATOM 8415 C C . LEU D 1 191 ? 2.782 11.845 42.264 1.00 18.37 169 LEU D C 1
ATOM 8416 O O . LEU D 1 191 ? 2.775 12.414 41.187 1.00 18.31 169 LEU D O 1
ATOM 8421 N N . ARG D 1 192 ? 3.590 10.823 42.521 1.00 19.72 170 ARG D N 1
ATOM 8422 C CA . ARG D 1 192 ? 4.439 10.258 41.456 1.00 21.44 170 ARG D CA 1
ATOM 8423 C C . ARG D 1 192 ? 3.657 9.660 40.286 1.00 20.55 170 ARG D C 1
ATOM 8424 O O . ARG D 1 192 ? 4.060 9.801 39.153 1.00 19.92 170 ARG D O 1
ATOM 8432 N N . ARG D 1 193 ? 2.538 9.011 40.553 1.00 22.55 171 ARG D N 1
ATOM 8433 C CA . ARG D 1 193 ? 1.738 8.394 39.468 1.00 25.97 171 ARG D CA 1
ATOM 8434 C C . ARG D 1 193 ? 1.167 9.462 38.516 1.00 23.89 171 ARG D C 1
ATOM 8435 O O . ARG D 1 193 ? 1.493 9.504 37.343 1.00 22.43 171 ARG D O 1
ATOM 8443 N N . VAL D 1 194 ? 0.340 10.347 39.042 1.00 24.34 172 VAL D N 1
ATOM 8444 C CA . VAL D 1 194 ? -0.185 11.458 38.230 1.00 27.06 172 VAL D CA 1
ATOM 8445 C C . VAL D 1 194 ? 0.872 12.360 37.535 1.00 27.83 172 VAL D C 1
ATOM 8446 O O . VAL D 1 194 ? 0.605 12.855 36.424 1.00 31.82 172 VAL D O 1
ATOM 8450 N N . LEU D 1 195 ? 2.044 12.573 38.145 1.00 25.17 173 LEU D N 1
ATOM 8451 C CA . LEU D 1 195 ? 3.139 13.265 37.426 1.00 24.13 173 LEU D CA 1
ATOM 8452 C C . LEU D 1 195 ? 3.826 12.454 36.345 1.00 24.36 173 LEU D C 1
ATOM 8453 O O . LEU D 1 195 ? 4.723 12.969 35.689 1.00 25.16 173 LEU D O 1
ATOM 8458 N N . SER D 1 196 ? 3.447 11.196 36.147 1.00 26.18 174 SER D N 1
ATOM 8459 C CA . SER D 1 196 ? 4.273 10.321 35.265 1.00 27.97 174 SER D CA 1
ATOM 8460 C C . SER D 1 196 ? 4.214 10.706 33.795 1.00 27.41 174 SER D C 1
ATOM 8461 O O . SER D 1 196 ? 5.156 10.495 33.086 1.00 27.92 174 SER D O 1
ATOM 8464 N N . GLY D 1 197 ? 3.111 11.305 33.361 1.00 30.86 175 GLY D N 1
ATOM 8465 C CA . GLY D 1 197 ? 2.997 11.794 32.006 1.00 31.04 175 GLY D CA 1
ATOM 8466 C C . GLY D 1 197 ? 3.918 12.954 31.697 1.00 33.17 175 GLY D C 1
ATOM 8467 O O . GLY D 1 197 ? 4.163 13.245 30.545 1.00 33.64 175 GLY D O 1
ATOM 8468 N N . PHE D 1 198 ? 4.434 13.628 32.716 1.00 36.19 176 PHE D N 1
ATOM 8469 C CA . PHE D 1 198 ? 5.198 14.858 32.493 1.00 37.48 176 PHE D CA 1
ATOM 8470 C C . PHE D 1 198 ? 6.682 14.649 32.302 1.00 41.63 176 PHE D C 1
ATOM 8471 O O . PHE D 1 198 ? 7.369 15.545 31.805 1.00 42.36 176 PHE D O 1
ATOM 8479 N N . ARG D 1 199 ? 7.184 13.473 32.681 1.00 43.26 177 ARG D N 1
ATOM 8480 C CA . ARG D 1 199 ? 8.589 13.156 32.457 1.00 42.11 177 ARG D CA 1
ATOM 8481 C C . ARG D 1 199 ? 9.440 14.337 32.953 1.00 38.94 177 ARG D C 1
ATOM 8482 O O . ARG D 1 199 ? 10.146 14.993 32.197 1.00 40.18 177 ARG D O 1
ATOM 8490 N N . ALA D 1 200 ? 9.309 14.612 34.242 1.00 34.22 178 ALA D N 1
ATOM 8491 C CA . ALA D 1 200 ? 10.116 15.578 34.938 1.00 30.43 178 ALA D CA 1
ATOM 8492 C C . ALA D 1 200 ? 11.170 14.878 35.807 1.00 28.97 178 ALA D C 1
ATOM 8493 O O . ALA D 1 200 ? 11.252 13.666 35.869 1.00 25.10 178 ALA D O 1
ATOM 8495 N N . ARG D 1 201 ? 11.995 15.669 36.467 1.00 28.89 179 ARG D N 1
ATOM 8496 C CA . ARG D 1 201 ? 12.972 15.118 37.342 1.00 27.70 179 ARG D CA 1
ATOM 8497 C C . ARG D 1 201 ? 12.440 15.423 38.718 1.00 29.23 179 ARG D C 1
ATOM 8498 O O . ARG D 1 201 ? 12.180 16.595 39.056 1.00 32.57 179 ARG D O 1
ATOM 8506 N N . ILE D 1 202 ? 12.241 14.380 39.507 1.00 25.96 180 ILE D N 1
ATOM 8507 C CA . ILE D 1 202 ? 11.568 14.524 40.760 1.00 23.86 180 ILE D CA 1
ATOM 8508 C C . ILE D 1 202 ? 12.529 14.119 41.831 1.00 24.59 180 ILE D C 1
ATOM 8509 O O . ILE D 1 202 ? 12.969 12.971 41.862 1.00 25.26 180 ILE D O 1
ATOM 8514 N N . ARG D 1 203 ? 12.861 15.064 42.701 1.00 24.49 181 ARG D N 1
ATOM 8515 C CA . ARG D 1 203 ? 13.778 14.804 43.783 1.00 24.76 181 ARG D CA 1
ATOM 8516 C C . ARG D 1 203 ? 12.884 14.726 44.947 1.00 24.91 181 ARG D C 1
ATOM 8517 O O . ARG D 1 203 ? 11.911 15.432 44.960 1.00 28.97 181 ARG D O 1
ATOM 8525 N N . VAL D 1 204 ? 13.161 13.866 45.919 1.00 25.09 182 VAL D N 1
ATOM 8526 C CA . VAL D 1 204 ? 12.305 13.788 47.112 1.00 25.00 182 VAL D CA 1
ATOM 8527 C C . VAL D 1 204 ? 13.091 13.457 48.330 1.00 25.81 182 VAL D C 1
ATOM 8528 O O . VAL D 1 204 ? 13.958 12.615 48.281 1.00 28.36 182 VAL D O 1
ATOM 8532 N N . PHE D 1 205 ? 12.757 14.137 49.418 1.00 27.75 183 PHE D N 1
ATOM 8533 C CA . PHE D 1 205 ? 13.317 13.928 50.737 1.00 29.88 183 PHE D CA 1
ATOM 8534 C C . PHE D 1 205 ? 12.329 13.102 51.570 1.00 32.54 183 PHE D C 1
ATOM 8535 O O . PHE D 1 205 ? 11.259 13.585 51.901 1.00 35.65 183 PHE D O 1
ATOM 8543 N N . ASP D 1 206 ? 12.650 11.846 51.868 1.00 34.56 184 ASP D N 1
ATOM 8544 C CA . ASP D 1 206 ? 11.880 11.062 52.854 1.00 35.75 184 ASP D CA 1
ATOM 8545 C C . ASP D 1 206 ? 12.827 10.171 53.689 1.00 37.95 184 ASP D C 1
ATOM 8546 O O . ASP D 1 206 ? 13.226 9.088 53.242 1.00 39.31 184 ASP D O 1
ATOM 8551 N N . PRO D 1 207 ? 13.207 10.627 54.901 1.00 39.33 185 PRO D N 1
ATOM 8552 C CA . PRO D 1 207 ? 14.148 9.849 55.709 1.00 39.54 185 PRO D CA 1
ATOM 8553 C C . PRO D 1 207 ? 13.508 8.708 56.554 1.00 39.33 185 PRO D C 1
ATOM 8554 O O . PRO D 1 207 ? 14.076 8.300 57.545 1.00 43.51 185 PRO D O 1
ATOM 8558 N N . TRP D 1 208 ? 12.331 8.235 56.171 1.00 40.40 186 TRP D N 1
ATOM 8559 C CA . TRP D 1 208 ? 11.667 7.078 56.782 1.00 42.62 186 TRP D CA 1
ATOM 8560 C C . TRP D 1 208 ? 11.572 5.967 55.756 1.00 44.58 186 TRP D C 1
ATOM 8561 O O . TRP D 1 208 ? 11.083 4.854 56.021 1.00 43.75 186 TRP D O 1
ATOM 8572 N N . LEU D 1 209 ? 12.035 6.288 54.554 1.00 41.01 187 LEU D N 1
ATOM 8573 C CA . LEU D 1 209 ? 12.194 5.312 53.522 1.00 41.00 187 LEU D CA 1
ATOM 8574 C C . LEU D 1 209 ? 13.673 5.118 53.199 1.00 42.08 187 LEU D C 1
ATOM 8575 O O . LEU D 1 209 ? 14.471 6.079 53.182 1.00 41.67 187 LEU D O 1
ATOM 8580 N N . PRO D 1 210 ? 14.051 3.860 52.972 1.00 40.19 188 PRO D N 1
ATOM 8581 C CA . PRO D 1 210 ? 15.384 3.561 52.512 1.00 39.35 188 PRO D CA 1
ATOM 8582 C C . PRO D 1 210 ? 15.498 3.998 51.058 1.00 39.32 188 PRO D C 1
ATOM 8583 O O . PRO D 1 210 ? 14.513 3.869 50.322 1.00 38.89 188 PRO D O 1
ATOM 8587 N N . ARG D 1 211 ? 16.670 4.518 50.666 1.00 40.27 189 ARG D N 1
ATOM 8588 C CA . ARG D 1 211 ? 16.900 5.104 49.325 1.00 42.02 189 ARG D CA 1
ATOM 8589 C C . ARG D 1 211 ? 16.607 4.150 48.142 1.00 41.79 189 ARG D C 1
ATOM 8590 O O . ARG D 1 211 ? 16.228 4.584 47.046 1.00 42.28 189 ARG D O 1
ATOM 8598 N N . SER D 1 212 ? 16.779 2.852 48.375 1.00 39.66 190 SER D N 1
ATOM 8599 C CA . SER D 1 212 ? 16.462 1.858 47.390 1.00 36.04 190 SER D CA 1
ATOM 8600 C C . SER D 1 212 ? 14.955 1.851 47.142 1.00 35.81 190 SER D C 1
ATOM 8601 O O . SER D 1 212 ? 14.516 1.606 46.033 1.00 34.46 190 SER D O 1
ATOM 8612 N N . LEU D 1 214 ? 12.827 4.415 47.518 1.00 32.18 192 LEU D N 1
ATOM 8613 C CA . LEU D 1 214 ? 12.560 5.586 46.746 1.00 29.87 192 LEU D CA 1
ATOM 8614 C C . LEU D 1 214 ? 12.838 5.294 45.289 1.00 31.49 192 LEU D C 1
ATOM 8615 O O . LEU D 1 214 ? 11.980 5.511 44.447 1.00 32.39 192 LEU D O 1
ATOM 8620 N N . GLU D 1 215 ? 14.023 4.776 44.985 1.00 35.79 193 GLU D N 1
ATOM 8621 C CA . GLU D 1 215 ? 14.440 4.624 43.585 1.00 37.72 193 GLU D CA 1
ATOM 8622 C C . GLU D 1 215 ? 13.516 3.719 42.798 1.00 35.71 193 GLU D C 1
ATOM 8623 O O . GLU D 1 215 ? 13.219 3.990 41.656 1.00 37.46 193 GLU D O 1
ATOM 8629 N N . GLU D 1 216 ? 13.002 2.680 43.429 1.00 36.55 194 GLU D N 1
ATOM 8630 C CA . GLU D 1 216 ? 12.090 1.767 42.740 1.00 40.93 194 GLU D CA 1
ATOM 8631 C C . GLU D 1 216 ? 10.700 2.332 42.598 1.00 41.44 194 GLU D C 1
ATOM 8632 O O . GLU D 1 216 ? 9.796 1.709 42.048 1.00 42.88 194 GLU D O 1
ATOM 8638 N N . ASN D 1 217 ? 10.526 3.512 43.143 1.00 40.18 195 ASN D N 1
ATOM 8639 C CA . ASN D 1 217 ? 9.259 4.145 43.094 1.00 38.00 195 ASN D CA 1
ATOM 8640 C C . ASN D 1 217 ? 9.339 5.263 42.067 1.00 36.91 195 ASN D C 1
ATOM 8641 O O . ASN D 1 217 ? 8.408 6.042 41.917 1.00 36.19 195 ASN D O 1
ATOM 8646 N N . GLY D 1 218 ? 10.471 5.320 41.368 1.00 34.07 196 GLY D N 1
ATOM 8647 C CA . GLY D 1 218 ? 10.633 6.178 40.223 1.00 31.45 196 GLY D CA 1
ATOM 8648 C C . GLY D 1 218 ? 11.028 7.596 40.575 1.00 31.94 196 GLY D C 1
ATOM 8649 O O . GLY D 1 218 ? 10.807 8.523 39.800 1.00 33.35 196 GLY D O 1
ATOM 8650 N N . VAL D 1 219 ? 11.615 7.779 41.747 1.00 30.50 197 VAL D N 1
ATOM 8651 C CA . VAL D 1 219 ? 12.061 9.088 42.139 1.00 27.62 197 VAL D CA 1
ATOM 8652 C C . VAL D 1 219 ? 13.548 9.074 42.452 1.00 29.09 197 VAL D C 1
ATOM 8653 O O . VAL D 1 219 ? 14.142 8.021 42.721 1.00 29.58 197 VAL D O 1
ATOM 8657 N N . GLU D 1 220 ? 14.138 10.256 42.423 1.00 30.74 198 GLU D N 1
ATOM 8658 C CA . GLU D 1 220 ? 15.517 10.459 42.811 1.00 33.47 198 GLU D CA 1
ATOM 8659 C C . GLU D 1 220 ? 15.609 10.950 44.276 1.00 34.05 198 GLU D C 1
ATOM 8660 O O . GLU D 1 220 ? 15.299 12.109 44.561 1.00 40.11 198 GLU D O 1
ATOM 8666 N N . PRO D 1 221 ? 16.048 10.091 45.214 1.00 32.20 199 PRO D N 1
ATOM 8667 C CA . PRO D 1 221 ? 16.205 10.563 46.615 1.00 31.46 199 PRO D CA 1
ATOM 8668 C C . PRO D 1 221 ? 17.215 11.711 46.717 1.00 32.01 199 PRO D C 1
ATOM 8669 O O . PRO D 1 221 ? 18.172 11.775 45.942 1.00 33.75 199 PRO D O 1
ATOM 8673 N N . ALA D 1 222 ? 16.999 12.606 47.666 1.00 30.64 200 ALA D N 1
ATOM 8674 C CA . ALA D 1 222 ? 17.708 13.870 47.692 1.00 29.80 200 ALA D CA 1
ATOM 8675 C C . ALA D 1 222 ? 17.630 14.505 49.075 1.00 30.78 200 ALA D C 1
ATOM 8676 O O . ALA D 1 222 ? 16.671 14.283 49.824 1.00 30.94 200 ALA D O 1
ATOM 8678 N N . SER D 1 223 ? 18.640 15.294 49.425 1.00 31.22 201 SER D N 1
ATOM 8679 C CA . SER D 1 223 ? 18.635 15.988 50.714 1.00 30.92 201 SER D CA 1
ATOM 8680 C C . SER D 1 223 ? 17.544 17.051 50.764 1.00 30.28 201 SER D C 1
ATOM 8681 O O . SER D 1 223 ? 17.144 17.605 49.728 1.00 29.43 201 SER D O 1
ATOM 8684 N N . LEU D 1 224 ? 17.103 17.363 51.972 1.00 30.22 202 LEU D N 1
ATOM 8685 C CA . LEU D 1 224 ? 16.139 18.425 52.168 1.00 32.92 202 LEU D CA 1
ATOM 8686 C C . LEU D 1 224 ? 16.507 19.687 51.396 1.00 36.12 202 LEU D C 1
ATOM 8687 O O . LEU D 1 224 ? 15.686 20.230 50.653 1.00 35.44 202 LEU D O 1
ATOM 8692 N N . GLU D 1 225 ? 17.736 20.166 51.562 1.00 40.19 203 GLU D N 1
ATOM 8693 C CA . GLU D 1 225 ? 18.071 21.439 50.934 1.00 43.96 203 GLU D CA 1
ATOM 8694 C C . GLU D 1 225 ? 18.189 21.387 49.395 1.00 44.26 203 GLU D C 1
ATOM 8695 O O . GLU D 1 225 ? 18.002 22.407 48.730 1.00 44.52 203 GLU D O 1
ATOM 8701 N N . ASP D 1 226 ? 18.432 20.210 48.818 1.00 43.80 204 ASP D N 1
ATOM 8702 C CA . ASP D 1 226 ? 18.389 20.097 47.347 1.00 42.08 204 ASP D CA 1
ATOM 8703 C C . ASP D 1 226 ? 16.966 20.233 46.807 1.00 38.40 204 ASP D C 1
ATOM 8704 O O . ASP D 1 226 ? 16.740 20.959 45.839 1.00 39.57 204 ASP D O 1
ATOM 8709 N N . VAL D 1 227 ? 16.027 19.523 47.437 1.00 31.57 205 VAL D N 1
ATOM 8710 C CA . VAL D 1 227 ? 14.614 19.630 47.156 1.00 28.20 205 VAL D CA 1
ATOM 8711 C C . VAL D 1 227 ? 14.203 21.111 47.210 1.00 29.36 205 VAL D C 1
ATOM 8712 O O . VAL D 1 227 ? 13.621 21.633 46.267 1.00 29.22 205 VAL D O 1
ATOM 8716 N N . LEU D 1 228 ? 14.563 21.787 48.300 1.00 30.12 206 LEU D N 1
ATOM 8717 C CA . LEU D 1 228 ? 14.270 23.191 48.520 1.00 30.53 206 LEU D CA 1
ATOM 8718 C C . LEU D 1 228 ? 14.903 24.137 47.506 1.00 32.51 206 LEU D C 1
ATOM 8719 O O . LEU D 1 228 ? 14.290 25.121 47.087 1.00 34.82 206 LEU D O 1
ATOM 8724 N N . THR D 1 229 ? 16.134 23.869 47.108 1.00 32.62 207 THR D N 1
ATOM 8725 C CA . THR D 1 229 ? 16.850 24.869 46.337 1.00 32.02 207 THR D CA 1
ATOM 8726 C C . THR D 1 229 ? 16.880 24.579 44.864 1.00 32.07 207 THR D C 1
ATOM 8727 O O . THR D 1 229 ? 17.358 25.409 44.084 1.00 33.98 207 THR D O 1
ATOM 8731 N N . LYS D 1 230 ? 16.428 23.398 44.463 1.00 32.21 208 LYS D N 1
ATOM 8732 C CA . LYS D 1 230 ? 16.727 22.957 43.093 1.00 33.77 208 LYS D CA 1
ATOM 8733 C C . LYS D 1 230 ? 15.528 22.516 42.318 1.00 33.52 208 LYS D C 1
ATOM 8734 O O . LYS D 1 230 ? 15.678 21.703 41.410 1.00 34.93 208 LYS D O 1
ATOM 8740 N N . SER D 1 231 ? 14.364 23.068 42.666 1.00 31.84 209 SER D N 1
ATOM 8741 C CA . SER D 1 231 ? 13.069 22.621 42.173 1.00 30.14 209 SER D CA 1
ATOM 8742 C C . SER D 1 231 ? 12.208 23.813 41.795 1.00 30.93 209 SER D C 1
ATOM 8743 O O . SER D 1 231 ? 12.089 24.797 42.557 1.00 31.46 209 SER D O 1
ATOM 8746 N N . ASP D 1 232 ? 11.603 23.696 40.620 1.00 28.87 210 ASP D N 1
ATOM 8747 C CA . ASP D 1 232 ? 10.704 24.671 40.079 1.00 27.54 210 ASP D CA 1
ATOM 8748 C C . ASP D 1 232 ? 9.345 24.604 40.814 1.00 29.52 210 ASP D C 1
ATOM 8749 O O . ASP D 1 232 ? 8.660 25.653 41.002 1.00 27.63 210 ASP D O 1
ATOM 8754 N N . PHE D 1 233 ? 8.978 23.379 41.256 1.00 28.49 211 PHE D N 1
ATOM 8755 C CA . PHE D 1 233 ? 7.710 23.099 41.985 1.00 25.84 211 PHE D CA 1
ATOM 8756 C C . PHE D 1 233 ? 8.047 22.244 43.185 1.00 27.29 211 PHE D C 1
ATOM 8757 O O . PHE D 1 233 ? 8.871 21.315 43.055 1.00 32.95 211 PHE D O 1
ATOM 8765 N N . ILE D 1 234 ? 7.465 22.559 44.342 1.00 22.86 212 ILE D N 1
ATOM 8766 C CA . ILE D 1 234 ? 7.713 21.795 45.552 1.00 20.92 212 ILE D CA 1
ATOM 8767 C C . ILE D 1 234 ? 6.372 21.435 46.157 1.00 21.04 212 ILE D C 1
ATOM 8768 O O . ILE D 1 234 ? 5.601 22.305 46.537 1.00 21.64 212 ILE D O 1
ATOM 8773 N N . PHE D 1 235 ? 6.078 20.145 46.228 1.00 20.71 213 PHE D N 1
ATOM 8774 C CA . PHE D 1 235 ? 4.914 19.681 46.950 1.00 19.18 213 PHE D CA 1
ATOM 8775 C C . PHE D 1 235 ? 5.368 19.224 48.317 1.00 18.86 213 PHE D C 1
ATOM 8776 O O . PHE D 1 235 ? 6.363 18.542 48.405 1.00 19.05 213 PHE D O 1
ATOM 8784 N N . VAL D 1 236 ? 4.639 19.594 49.362 1.00 19.29 214 VAL D N 1
ATOM 8785 C CA . VAL D 1 236 ? 4.915 19.170 50.726 1.00 20.82 214 VAL D CA 1
ATOM 8786 C C . VAL D 1 236 ? 3.800 18.222 51.084 1.00 22.34 214 VAL D C 1
ATOM 8787 O O . VAL D 1 236 ? 2.654 18.580 50.837 1.00 23.15 214 VAL D O 1
ATOM 8791 N N . VAL D 1 237 ? 4.097 17.080 51.727 1.00 23.13 215 VAL D N 1
ATOM 8792 C CA . VAL D 1 237 ? 3.218 15.906 51.589 1.00 23.63 215 VAL D CA 1
ATOM 8793 C C . VAL D 1 237 ? 2.970 14.954 52.758 1.00 23.61 215 VAL D C 1
ATOM 8794 O O . VAL D 1 237 ? 3.744 14.885 53.707 1.00 27.12 215 VAL D O 1
ATOM 8798 N N . PHE D 1 247 ? 10.464 23.314 61.452 1.00 40.93 225 PHE D N 1
ATOM 8799 C CA . PHE D 1 247 ? 11.310 23.550 60.281 1.00 41.80 225 PHE D CA 1
ATOM 8800 C C . PHE D 1 247 ? 10.455 24.163 59.176 1.00 43.08 225 PHE D C 1
ATOM 8801 O O . PHE D 1 247 ? 9.251 24.358 59.388 1.00 47.42 225 PHE D O 1
ATOM 8809 N N . LEU D 1 248 ? 11.058 24.463 58.022 1.00 38.02 226 LEU D N 1
ATOM 8810 C CA . LEU D 1 248 ? 10.370 25.146 56.915 1.00 38.26 226 LEU D CA 1
ATOM 8811 C C . LEU D 1 248 ? 9.867 26.554 57.276 1.00 40.05 226 LEU D C 1
ATOM 8812 O O . LEU D 1 248 ? 8.678 26.751 57.570 1.00 45.92 226 LEU D O 1
ATOM 8817 N N . GLY D 1 249 ? 10.771 27.528 57.244 1.00 36.72 227 GLY D N 1
ATOM 8818 C CA . GLY D 1 249 ? 10.450 28.921 57.557 1.00 32.70 227 GLY D CA 1
ATOM 8819 C C . GLY D 1 249 ? 11.179 29.894 56.653 1.00 32.27 227 GLY D C 1
ATOM 8820 O O . GLY D 1 249 ? 11.408 29.613 55.478 1.00 34.09 227 GLY D O 1
ATOM 8821 N N . ALA D 1 250 ? 11.557 31.050 57.167 1.00 33.15 228 ALA D N 1
ATOM 8822 C CA . ALA D 1 250 ? 12.048 32.097 56.260 1.00 36.27 228 ALA D CA 1
ATOM 8823 C C . ALA D 1 250 ? 13.338 31.699 55.520 1.00 37.67 228 ALA D C 1
ATOM 8824 O O . ALA D 1 250 ? 13.482 32.010 54.338 1.00 36.95 228 ALA D O 1
ATOM 8826 N N . GLU D 1 251 ? 14.263 31.011 56.184 1.00 38.44 229 GLU D N 1
ATOM 8827 C CA . GLU D 1 251 ? 15.478 30.582 55.462 1.00 42.56 229 GLU D CA 1
ATOM 8828 C C . GLU D 1 251 ? 15.167 29.530 54.382 1.00 38.75 229 GLU D C 1
ATOM 8829 O O . GLU D 1 251 ? 15.675 29.610 53.237 1.00 38.87 229 GLU D O 1
ATOM 8835 N N . ALA D 1 252 ? 14.304 28.575 54.742 1.00 34.01 230 ALA D N 1
ATOM 8836 C CA . ALA D 1 252 ? 13.705 27.642 53.773 1.00 29.57 230 ALA D CA 1
ATOM 8837 C C . ALA D 1 252 ? 13.119 28.382 52.568 1.00 27.32 230 ALA D C 1
ATOM 8838 O O . ALA D 1 252 ? 13.596 28.199 51.464 1.00 27.26 230 ALA D O 1
ATOM 8840 N N . PHE D 1 253 ? 12.141 29.256 52.775 1.00 25.81 231 PHE D N 1
ATOM 8841 C CA . PHE D 1 253 ? 11.602 30.030 51.645 1.00 28.02 231 PHE D CA 1
ATOM 8842 C C . PHE D 1 253 ? 12.586 30.874 50.816 1.00 28.16 231 PHE D C 1
ATOM 8843 O O . PHE D 1 253 ? 12.431 30.953 49.577 1.00 27.30 231 PHE D O 1
ATOM 8851 N N . SER D 1 254 ? 13.569 31.508 51.469 1.00 27.91 232 SER D N 1
ATOM 8852 C CA . SER D 1 254 ? 14.459 32.406 50.751 1.00 29.49 232 SER D CA 1
ATOM 8853 C C . SER D 1 254 ? 15.423 31.601 49.942 1.00 30.16 232 SER D C 1
ATOM 8854 O O . SER D 1 254 ? 15.913 32.075 48.917 1.00 33.14 232 SER D O 1
ATOM 8857 N N . SER D 1 255 ? 15.644 30.356 50.348 1.00 30.58 233 SER D N 1
ATOM 8858 C CA . SER D 1 255 ? 16.505 29.473 49.551 1.00 30.60 233 SER D CA 1
ATOM 8859 C C . SER D 1 255 ? 15.910 28.893 48.255 1.00 27.63 233 SER D C 1
ATOM 8860 O O . SER D 1 255 ? 16.643 28.401 47.419 1.00 31.14 233 SER D O 1
ATOM 8871 N N . ARG D 1 257 ? 14.424 28.637 44.406 1.00 31.93 235 ARG D N 1
ATOM 8872 C CA . ARG D 1 257 ? 14.608 29.375 43.143 1.00 32.95 235 ARG D CA 1
ATOM 8873 C C . ARG D 1 257 ? 13.512 30.399 42.960 1.00 36.49 235 ARG D C 1
ATOM 8874 O O . ARG D 1 257 ? 12.365 30.157 43.328 1.00 37.43 235 ARG D O 1
ATOM 8882 N N . ARG D 1 258 ? 14.088 31.566 42.233 1.00 38.94 236 ARG D N 1
ATOM 8883 C CA . ARG D 1 258 ? 13.228 32.732 42.255 1.00 37.31 236 ARG D CA 1
ATOM 8884 C C . ARG D 1 258 ? 11.784 32.507 41.799 1.00 35.72 236 ARG D C 1
ATOM 8885 O O . ARG D 1 258 ? 10.871 32.763 42.556 1.00 42.84 236 ARG D O 1
ATOM 8893 N N . GLY D 1 259 ? 11.379 32.010 40.719 1.00 31.82 237 GLY D N 1
ATOM 8894 C CA . GLY D 1 259 ? 9.931 31.817 40.411 1.00 33.51 237 GLY D CA 1
ATOM 8895 C C . GLY D 1 259 ? 9.220 30.589 41.031 1.00 33.33 237 GLY D C 1
ATOM 8896 O O . GLY D 1 259 ? 8.083 30.304 40.694 1.00 30.06 237 GLY D O 1
ATOM 8897 N N . ALA D 1 260 ? 9.771 29.851 42.012 1.00 34.58 238 ALA D N 1
ATOM 8898 C CA . ALA D 1 260 ? 9.330 28.538 42.506 1.00 33.91 238 ALA D CA 1
ATOM 8899 C C . ALA D 1 260 ? 7.905 28.542 43.097 1.00 36.30 238 ALA D C 1
ATOM 8900 O O . ALA D 1 260 ? 7.506 29.508 43.778 1.00 37.17 238 ALA D O 1
ATOM 8902 N N . ALA D 1 261 ? 7.153 27.472 42.818 1.00 31.29 239 ALA D N 1
ATOM 8903 C CA . ALA D 1 261 ? 5.816 27.309 43.333 1.00 29.68 239 ALA D CA 1
ATOM 8904 C C . ALA D 1 261 ? 5.897 26.319 44.481 1.00 31.13 239 ALA D C 1
ATOM 8905 O O . ALA D 1 261 ? 6.596 25.315 44.409 1.00 37.25 239 ALA D O 1
ATOM 8907 N N . PHE D 1 262 ? 5.146 26.573 45.528 1.00 29.87 240 PHE D N 1
ATOM 8908 C CA . PHE D 1 262 ? 5.255 25.803 46.743 1.00 28.86 240 PHE D CA 1
ATOM 8909 C C . PHE D 1 262 ? 3.859 25.310 47.059 1.00 29.80 240 PHE D C 1
ATOM 8910 O O . PHE D 1 262 ? 2.961 26.118 47.310 1.00 31.20 240 PHE D O 1
ATOM 8918 N N . ILE D 1 263 ? 3.648 23.996 47.007 1.00 28.93 241 ILE D N 1
ATOM 8919 C CA . ILE D 1 263 ? 2.286 23.445 47.155 1.00 25.83 241 ILE D CA 1
ATOM 8920 C C . ILE D 1 263 ? 2.225 22.660 48.426 1.00 26.31 241 ILE D C 1
ATOM 8921 O O . ILE D 1 263 ? 2.906 21.639 48.551 1.00 28.66 241 ILE D O 1
ATOM 8926 N N . LEU D 1 264 ? 1.427 23.129 49.373 1.00 25.74 242 LEU D N 1
ATOM 8927 C CA . LEU D 1 264 ? 1.372 22.496 50.675 1.00 27.21 242 LEU D CA 1
ATOM 8928 C C . LEU D 1 264 ? 0.075 21.742 50.865 1.00 29.24 242 LEU D C 1
ATOM 8929 O O . LEU D 1 264 ? -1.008 22.340 50.862 1.00 33.36 242 LEU D O 1
ATOM 8934 N N . LEU D 1 265 ? 0.175 20.428 51.046 1.00 29.50 243 LEU D N 1
ATOM 8935 C CA . LEU D 1 265 ? -0.997 19.576 50.994 1.00 27.36 243 LEU D CA 1
ATOM 8936 C C . LEU D 1 265 ? -1.338 18.886 52.304 1.00 31.61 243 LEU D C 1
ATOM 8937 O O . LEU D 1 265 ? -2.491 18.496 52.513 1.00 38.53 243 LEU D O 1
ATOM 8942 N N . SER D 1 266 ? -0.385 18.745 53.217 1.00 34.20 244 SER D N 1
ATOM 8943 C CA . SER D 1 266 ? -0.712 18.108 54.480 1.00 37.18 244 SER D CA 1
ATOM 8944 C C . SER D 1 266 ? -0.127 18.859 55.627 1.00 40.59 244 SER D C 1
ATOM 8945 O O . SER D 1 266 ? 1.020 19.283 55.564 1.00 40.53 244 SER D O 1
ATOM 8948 N N . ARG D 1 267 ? -0.906 18.979 56.693 1.00 43.60 245 ARG D N 1
ATOM 8949 C CA . ARG D 1 267 ? -0.429 19.545 57.962 1.00 47.85 245 ARG D CA 1
ATOM 8950 C C . ARG D 1 267 ? 0.322 20.875 57.845 1.00 44.38 245 ARG D C 1
ATOM 8951 O O . ARG D 1 267 ? 1.514 20.894 57.571 1.00 39.57 245 ARG D O 1
ATOM 8959 N N . ALA D 1 268 ? -0.389 21.973 58.098 1.00 44.76 246 ALA D N 1
ATOM 8960 C CA . ALA D 1 268 ? 0.205 23.296 58.224 1.00 45.31 246 ALA D CA 1
ATOM 8961 C C . ALA D 1 268 ? 1.219 23.363 59.383 1.00 46.96 246 ALA D C 1
ATOM 8962 O O . ALA D 1 268 ? 2.095 24.235 59.398 1.00 47.96 246 ALA D O 1
ATOM 8964 N N . ASP D 1 269 ? 1.078 22.438 60.338 1.00 49.42 247 ASP D N 1
ATOM 8965 C CA . ASP D 1 269 ? 1.954 22.288 61.515 1.00 49.17 247 ASP D CA 1
ATOM 8966 C C . ASP D 1 269 ? 3.401 22.563 61.261 1.00 45.47 247 ASP D C 1
ATOM 8967 O O . ASP D 1 269 ? 4.098 22.975 62.163 1.00 52.15 247 ASP D O 1
ATOM 8972 N N . VAL D 1 270 ? 3.869 22.316 60.048 1.00 42.65 248 VAL D N 1
ATOM 8973 C CA . VAL D 1 270 ? 5.300 22.353 59.774 1.00 41.04 248 VAL D CA 1
ATOM 8974 C C . VAL D 1 270 ? 5.796 23.534 58.953 1.00 42.17 248 VAL D C 1
ATOM 8975 O O . VAL D 1 270 ? 6.992 23.606 58.647 1.00 44.66 248 VAL D O 1
ATOM 8979 N N . VAL D 1 271 ? 4.902 24.427 58.548 1.00 38.17 249 VAL D N 1
ATOM 8980 C CA . VAL D 1 271 ? 5.365 25.623 57.870 1.00 37.05 249 VAL D CA 1
ATOM 8981 C C . VAL D 1 271 ? 5.252 26.760 58.840 1.00 37.87 249 VAL D C 1
ATOM 8982 O O . VAL D 1 271 ? 4.403 26.724 59.734 1.00 34.54 249 VAL D O 1
ATOM 8986 N N . ASP D 1 272 ? 6.147 27.733 58.695 1.00 41.21 250 ASP D N 1
ATOM 8987 C CA . ASP D 1 272 ? 5.980 28.994 59.385 1.00 45.50 250 ASP D CA 1
ATOM 8988 C C . ASP D 1 272 ? 5.088 29.822 58.493 1.00 43.02 250 ASP D C 1
ATOM 8989 O O . ASP D 1 272 ? 5.538 30.495 57.545 1.00 43.17 250 ASP D O 1
ATOM 8994 N N . PHE D 1 273 ? 3.812 29.762 58.806 1.00 39.45 251 PHE D N 1
ATOM 8995 C CA . PHE D 1 273 ? 2.834 30.332 57.923 1.00 42.65 251 PHE D CA 1
ATOM 8996 C C . PHE D 1 273 ? 3.049 31.815 57.641 1.00 43.78 251 PHE D C 1
ATOM 8997 O O . PHE D 1 273 ? 2.830 32.279 56.513 1.00 43.02 251 PHE D O 1
ATOM 9005 N N . ASP D 1 274 ? 3.524 32.541 58.652 1.00 48.89 252 ASP D N 1
ATOM 9006 C CA . ASP D 1 274 ? 3.823 33.961 58.493 1.00 47.46 252 ASP D CA 1
ATOM 9007 C C . ASP D 1 274 ? 4.957 34.180 57.511 1.00 43.07 252 ASP D C 1
ATOM 9008 O O . ASP D 1 274 ? 4.808 34.979 56.581 1.00 43.42 252 ASP D O 1
ATOM 9013 N N . ALA D 1 275 ? 6.049 33.432 57.670 1.00 39.41 253 ALA D N 1
ATOM 9014 C CA . ALA D 1 275 ? 7.159 33.460 56.693 1.00 37.99 253 ALA D CA 1
ATOM 9015 C C . ALA D 1 275 ? 6.720 33.137 55.237 1.00 38.36 253 ALA D C 1
ATOM 9016 O O . ALA D 1 275 ? 7.220 33.758 54.269 1.00 33.76 253 ALA D O 1
ATOM 9018 N N . LEU D 1 276 ? 5.782 32.182 55.092 1.00 36.63 254 LEU D N 1
ATOM 9019 C CA . LEU D 1 276 ? 5.292 31.744 53.771 1.00 32.25 254 LEU D CA 1
ATOM 9020 C C . LEU D 1 276 ? 4.615 32.889 53.050 1.00 32.15 254 LEU D C 1
ATOM 9021 O O . LEU D 1 276 ? 4.892 33.177 51.867 1.00 27.88 254 LEU D O 1
ATOM 9034 N N . ALA D 1 278 ? 4.827 36.162 53.901 1.00 32.53 256 ALA D N 1
ATOM 9035 C CA . ALA D 1 278 ? 5.861 37.132 53.606 1.00 30.95 256 ALA D CA 1
ATOM 9036 C C . ALA D 1 278 ? 6.561 36.718 52.300 1.00 32.43 256 ALA D C 1
ATOM 9037 O O . ALA D 1 278 ? 6.648 37.535 51.366 1.00 32.99 256 ALA D O 1
ATOM 9039 N N . ALA D 1 279 ? 6.993 35.448 52.194 1.00 31.93 257 ALA D N 1
ATOM 9040 C CA . ALA D 1 279 ? 7.731 35.017 51.005 1.00 29.70 257 ALA D CA 1
ATOM 9041 C C . ALA D 1 279 ? 6.893 35.180 49.747 1.00 31.42 257 ALA D C 1
ATOM 9042 O O . ALA D 1 279 ? 7.421 35.481 48.669 1.00 33.08 257 ALA D O 1
ATOM 9044 N N . VAL D 1 280 ? 5.576 35.021 49.891 1.00 33.25 258 VAL D N 1
ATOM 9045 C CA . VAL D 1 280 ? 4.666 35.096 48.740 1.00 31.50 258 VAL D CA 1
ATOM 9046 C C . VAL D 1 280 ? 4.390 36.521 48.304 1.00 30.30 258 VAL D C 1
ATOM 9047 O O . VAL D 1 280 ? 4.576 36.852 47.128 1.00 27.91 258 VAL D O 1
ATOM 9051 N N . SER D 1 281 ? 3.962 37.349 49.253 1.00 32.96 259 SER D N 1
ATOM 9052 C CA . SER D 1 281 ? 3.712 38.786 49.016 1.00 34.59 259 SER D CA 1
ATOM 9053 C C . SER D 1 281 ? 4.903 39.550 48.409 1.00 32.91 259 SER D C 1
ATOM 9054 O O . SER D 1 281 ? 4.712 40.358 47.506 1.00 34.22 259 SER D O 1
ATOM 9057 N N . SER D 1 282 ? 6.126 39.291 48.863 1.00 30.62 260 SER D N 1
ATOM 9058 C CA . SER D 1 282 ? 7.288 39.906 48.209 1.00 30.45 260 SER D CA 1
ATOM 9059 C C . SER D 1 282 ? 7.502 39.485 46.744 1.00 29.99 260 SER D C 1
ATOM 9060 O O . SER D 1 282 ? 8.342 40.045 46.035 1.00 30.30 260 SER D O 1
ATOM 9063 N N . GLY D 1 283 ? 6.750 38.488 46.290 1.00 30.01 261 GLY D N 1
ATOM 9064 C CA . GLY D 1 283 ? 6.918 37.958 44.944 1.00 27.58 261 GLY D CA 1
ATOM 9065 C C . GLY D 1 283 ? 8.146 37.071 44.812 1.00 29.11 261 GLY D C 1
ATOM 9066 O O . GLY D 1 283 ? 8.594 36.839 43.700 1.00 31.94 261 GLY D O 1
ATOM 9067 N N . HIS D 1 284 ? 8.703 36.559 45.920 1.00 27.83 262 HIS D N 1
ATOM 9068 C CA . HIS D 1 284 ? 9.709 35.493 45.817 1.00 27.52 262 HIS D CA 1
ATOM 9069 C C . HIS D 1 284 ? 9.125 34.162 45.338 1.00 28.65 262 HIS D C 1
ATOM 9070 O O . HIS D 1 284 ? 9.655 33.567 44.419 1.00 29.25 262 HIS D O 1
ATOM 9077 N N . ILE D 1 285 ? 8.029 33.684 45.926 1.00 27.09 263 ILE D N 1
ATOM 9078 C CA . ILE D 1 285 ? 7.412 32.456 45.417 1.00 28.25 263 ILE D CA 1
ATOM 9079 C C . ILE D 1 285 ? 5.930 32.685 45.269 1.00 28.40 263 ILE D C 1
ATOM 9080 O O . ILE D 1 285 ? 5.376 33.524 45.975 1.00 29.06 263 ILE D O 1
ATOM 9085 N N . VAL D 1 286 ? 5.293 31.938 44.367 1.00 27.84 264 VAL D N 1
ATOM 9086 C CA . VAL D 1 286 ? 3.841 31.741 44.436 1.00 28.30 264 VAL D CA 1
ATOM 9087 C C . VAL D 1 286 ? 3.553 30.441 45.173 1.00 28.09 264 VAL D C 1
ATOM 9088 O O . VAL D 1 286 ? 4.453 29.641 45.381 1.00 29.58 264 VAL D O 1
ATOM 9092 N N . ALA D 1 287 ? 2.306 30.242 45.592 1.00 27.50 265 ALA D N 1
ATOM 9093 C CA . ALA D 1 287 ? 1.976 29.114 46.466 1.00 24.45 265 ALA D CA 1
ATOM 9094 C C . ALA D 1 287 ? 0.490 28.750 46.478 1.00 23.06 265 ALA D C 1
ATOM 9095 O O . ALA D 1 287 ? -0.353 29.444 45.949 1.00 21.06 265 ALA D O 1
ATOM 9097 N N . ALA D 1 288 ? 0.200 27.610 47.079 1.00 25.76 266 ALA D N 1
ATOM 9098 C CA . ALA D 1 288 ? -1.159 27.073 47.210 1.00 25.31 266 ALA D CA 1
ATOM 9099 C C . ALA D 1 288 ? -1.205 26.215 48.458 1.00 24.81 266 ALA D C 1
ATOM 9100 O O . ALA D 1 288 ? -0.277 25.457 48.719 1.00 27.03 266 ALA D O 1
ATOM 9102 N N . SER D 1 289 ? -2.257 26.324 49.244 1.00 24.21 267 SER D N 1
ATOM 9103 C CA . SER D 1 289 ? -2.392 25.413 50.342 1.00 25.02 267 SER D CA 1
ATOM 9104 C C . SER D 1 289 ? -3.814 25.021 50.475 1.00 26.97 267 SER D C 1
ATOM 9105 O O . SER D 1 289 ? -4.709 25.787 50.150 1.00 28.92 267 SER D O 1
ATOM 9108 N N . ASP D 1 290 ? -4.014 23.814 50.975 1.00 28.77 268 ASP D N 1
ATOM 9109 C CA . ASP D 1 290 ? -5.323 23.294 51.246 1.00 27.82 268 ASP D CA 1
ATOM 9110 C C . ASP D 1 290 ? -5.399 23.186 52.754 1.00 27.48 268 ASP D C 1
ATOM 9111 O O . ASP D 1 290 ? -6.469 22.975 53.298 1.00 29.54 268 ASP D O 1
ATOM 9116 N N . VAL D 1 291 ? -4.271 23.336 53.443 1.00 25.88 269 VAL D N 1
ATOM 9117 C CA . VAL D 1 291 ? -4.302 23.381 54.918 1.00 25.63 269 VAL D CA 1
ATOM 9118 C C . VAL D 1 291 ? -3.859 24.705 55.524 1.00 23.96 269 VAL D C 1
ATOM 9119 O O . VAL D 1 291 ? -3.130 25.453 54.880 1.00 23.02 269 VAL D O 1
ATOM 9123 N N . TYR D 1 292 ? -4.307 24.997 56.751 1.00 25.24 270 TYR D N 1
ATOM 9124 C CA . TYR D 1 292 ? -4.059 26.325 57.412 1.00 28.40 270 TYR D CA 1
ATOM 9125 C C . TYR D 1 292 ? -3.851 26.252 58.918 1.00 31.51 270 TYR D C 1
ATOM 9126 O O . TYR D 1 292 ? -4.228 25.252 59.535 1.00 32.05 270 TYR D O 1
ATOM 9135 N N . PRO D 1 293 ? -3.259 27.323 59.520 1.00 36.02 271 PRO D N 1
ATOM 9136 C CA . PRO D 1 293 ? -2.915 27.353 60.970 1.00 36.47 271 PRO D CA 1
ATOM 9137 C C . PRO D 1 293 ? -4.096 27.235 61.949 1.00 39.55 271 PRO D C 1
ATOM 9138 O O . PRO D 1 293 ? -4.004 26.457 62.874 1.00 45.13 271 PRO D O 1
ATOM 9142 N N . GLU D 1 294 ? -5.190 27.976 61.753 1.00 44.45 272 GLU D N 1
ATOM 9143 C CA . GLU D 1 294 ? -6.477 27.663 62.411 1.00 41.99 272 GLU D CA 1
ATOM 9144 C C . GLU D 1 294 ? -7.485 27.267 61.338 1.00 41.31 272 GLU D C 1
ATOM 9145 O O . GLU D 1 294 ? -7.540 27.892 60.291 1.00 43.85 272 GLU D O 1
ATOM 9151 N N . GLU D 1 295 ? -8.285 26.237 61.579 1.00 42.67 273 GLU D N 1
ATOM 9152 C CA . GLU D 1 295 ? -9.289 25.820 60.590 1.00 43.31 273 GLU D CA 1
ATOM 9153 C C . GLU D 1 295 ? -10.622 25.526 61.225 1.00 46.52 273 GLU D C 1
ATOM 9154 O O . GLU D 1 295 ? -10.679 24.708 62.141 1.00 50.17 273 GLU D O 1
ATOM 9160 N N . PRO D 1 296 ? -11.709 26.147 60.724 1.00 48.60 274 PRO D N 1
ATOM 9161 C CA . PRO D 1 296 ? -11.811 27.248 59.759 1.00 48.53 274 PRO D CA 1
ATOM 9162 C C . PRO D 1 296 ? -10.940 28.451 60.080 1.00 48.98 274 PRO D C 1
ATOM 9163 O O . PRO D 1 296 ? -10.751 28.781 61.245 1.00 50.16 274 PRO D O 1
ATOM 9167 N N . LEU D 1 297 ? -10.402 29.086 59.040 1.00 47.37 275 LEU D N 1
ATOM 9168 C CA . LEU D 1 297 ? -9.737 30.360 59.186 1.00 45.01 275 LEU D CA 1
ATOM 9169 C C . LEU D 1 297 ? -10.738 31.400 59.633 1.00 48.01 275 LEU D C 1
ATOM 9170 O O . LEU D 1 297 ? -11.911 31.263 59.318 1.00 49.87 275 LEU D O 1
ATOM 9175 N N . PRO D 1 298 ? -10.285 32.445 60.373 1.00 52.83 276 PRO D N 1
ATOM 9176 C CA . PRO D 1 298 ? -11.080 33.671 60.578 1.00 50.06 276 PRO D CA 1
ATOM 9177 C C . PRO D 1 298 ? -11.238 34.486 59.287 1.00 47.77 276 PRO D C 1
ATOM 9178 O O . PRO D 1 298 ? -10.376 34.421 58.395 1.00 46.65 276 PRO D O 1
ATOM 9182 N N . LEU D 1 299 ? -12.324 35.252 59.192 1.00 44.77 277 LEU D N 1
ATOM 9183 C CA . LEU D 1 299 ? -12.574 36.070 57.995 1.00 45.26 277 LEU D CA 1
ATOM 9184 C C . LEU D 1 299 ? -11.602 37.248 57.907 1.00 46.00 277 LEU D C 1
ATOM 9185 O O . LEU D 1 299 ? -11.403 37.805 56.830 1.00 47.14 277 LEU D O 1
ATOM 9190 N N . ASP D 1 300 ? -10.995 37.601 59.041 1.00 45.09 278 ASP D N 1
ATOM 9191 C CA . ASP D 1 300 ? -10.011 38.658 59.116 1.00 48.81 278 ASP D CA 1
ATOM 9192 C C . ASP D 1 300 ? -8.773 38.359 58.285 1.00 47.91 278 ASP D C 1
ATOM 9193 O O . ASP D 1 300 ? -8.173 39.259 57.695 1.00 50.23 278 ASP D O 1
ATOM 9198 N N . HIS D 1 301 ? -8.413 37.083 58.245 1.00 42.59 279 HIS D N 1
ATOM 9199 C CA . HIS D 1 301 ? -7.075 36.645 57.915 1.00 39.76 279 HIS D CA 1
ATOM 9200 C C . HIS D 1 301 ? -6.414 37.226 56.670 1.00 41.34 279 HIS D C 1
ATOM 9201 O O . HIS D 1 301 ? -7.036 37.268 55.590 1.00 39.69 279 HIS D O 1
ATOM 9208 N N . PRO D 1 302 ? -5.120 37.639 56.799 1.00 38.53 280 PRO D N 1
ATOM 9209 C CA . PRO D 1 302 ? -4.339 38.197 55.670 1.00 36.82 280 PRO D CA 1
ATOM 9210 C C . PRO D 1 302 ? -4.270 37.330 54.378 1.00 34.95 280 PRO D C 1
ATOM 9211 O O . PRO D 1 302 ? -4.240 37.867 53.247 1.00 34.69 280 PRO D O 1
ATOM 9215 N N . VAL D 1 303 ? -4.229 36.009 54.533 1.00 32.70 281 VAL D N 1
ATOM 9216 C CA . VAL D 1 303 ? -4.013 35.111 53.378 1.00 30.97 281 VAL D CA 1
ATOM 9217 C C . VAL D 1 303 ? -5.205 35.115 52.389 1.00 30.66 281 VAL D C 1
ATOM 9218 O O . VAL D 1 303 ? -5.055 34.761 51.191 1.00 26.48 281 VAL D O 1
ATOM 9222 N N . ARG D 1 304 ? -6.373 35.524 52.911 1.00 30.26 282 ARG D N 1
ATOM 9223 C CA . ARG D 1 304 ? -7.563 35.765 52.106 1.00 30.37 282 ARG D CA 1
ATOM 9224 C C . ARG D 1 304 ? -7.435 36.882 51.055 1.00 32.60 282 ARG D C 1
ATOM 9225 O O . ARG D 1 304 ? -8.175 36.878 50.069 1.00 34.58 282 ARG D O 1
ATOM 9233 N N . SER D 1 305 ? -6.513 37.820 51.236 1.00 34.39 283 SER D N 1
ATOM 9234 C CA . SER D 1 305 ? -6.420 38.922 50.272 1.00 40.11 283 SER D CA 1
ATOM 9235 C C . SER D 1 305 ? -5.119 38.940 49.455 1.00 39.26 283 SER D C 1
ATOM 9236 O O . SER D 1 305 ? -4.905 39.828 48.602 1.00 39.38 283 SER D O 1
ATOM 9239 N N . LEU D 1 306 ? -4.298 37.926 49.703 1.00 37.42 284 LEU D N 1
ATOM 9240 C CA . LEU D 1 306 ? -2.934 37.816 49.197 1.00 37.21 284 LEU D CA 1
ATOM 9241 C C . LEU D 1 306 ? -2.793 37.302 47.757 1.00 37.87 284 LEU D C 1
ATOM 9242 O O . LEU D 1 306 ? -3.350 36.272 47.398 1.00 36.79 284 LEU D O 1
ATOM 9247 N N . LYS D 1 307 ? -2.026 38.021 46.939 1.00 39.96 285 LYS D N 1
ATOM 9248 C CA . LYS D 1 307 ? -1.846 37.657 45.534 1.00 41.11 285 LYS D CA 1
ATOM 9249 C C . LYS D 1 307 ? -0.734 36.628 45.446 1.00 40.69 285 LYS D C 1
ATOM 9250 O O . LYS D 1 307 ? 0.121 36.583 46.317 1.00 45.09 285 LYS D O 1
ATOM 9256 N N . GLY D 1 308 ? -0.772 35.793 44.411 1.00 37.73 286 GLY D N 1
ATOM 9257 C CA . GLY D 1 308 ? 0.186 34.721 44.232 1.00 38.69 286 GLY D CA 1
ATOM 9258 C C . GLY D 1 308 ? -0.128 33.467 45.041 1.00 39.87 286 GLY D C 1
ATOM 9259 O O . GLY D 1 308 ? 0.691 32.546 45.120 1.00 39.79 286 GLY D O 1
ATOM 9260 N N . PHE D 1 309 ? -1.308 33.429 45.642 1.00 36.83 287 PHE D N 1
ATOM 9261 C CA . PHE D 1 309 ? -1.667 32.350 46.528 1.00 36.67 287 PHE D CA 1
ATOM 9262 C C . PHE D 1 309 ? -2.961 31.703 46.047 1.00 39.58 287 PHE D C 1
ATOM 9263 O O . PHE D 1 309 ? -4.024 32.375 45.978 1.00 42.04 287 PHE D O 1
ATOM 9271 N N . ILE D 1 310 ? -2.898 30.406 45.733 1.00 34.46 288 ILE D N 1
ATOM 9272 C CA . ILE D 1 310 ? -4.148 29.674 45.532 1.00 31.83 288 ILE D CA 1
ATOM 9273 C C . ILE D 1 310 ? -4.584 29.033 46.825 1.00 30.80 288 ILE D C 1
ATOM 9274 O O . ILE D 1 310 ? -3.752 28.451 47.518 1.00 30.25 288 ILE D O 1
ATOM 9279 N N . ARG D 1 311 ? -5.875 29.211 47.147 1.00 28.97 289 ARG D N 1
ATOM 9280 C CA . ARG D 1 311 ? -6.492 28.789 48.395 1.00 27.56 289 ARG D CA 1
ATOM 9281 C C . ARG D 1 311 ? -7.498 27.638 48.216 1.00 28.88 289 ARG D C 1
ATOM 9282 O O . ARG D 1 311 ? -8.223 27.567 47.191 1.00 26.15 289 ARG D O 1
ATOM 9290 N N . SER D 1 312 ? -7.579 26.777 49.246 1.00 27.48 290 SER D N 1
ATOM 9291 C CA . SER D 1 312 ? -8.444 25.629 49.230 1.00 26.94 290 SER D CA 1
ATOM 9292 C C . SER D 1 312 ? -8.834 25.293 50.637 1.00 29.33 290 SER D C 1
ATOM 9293 O O . SER D 1 312 ? -7.984 25.264 51.510 1.00 35.05 290 SER D O 1
ATOM 9296 N N . ALA D 1 313 ? -10.116 25.028 50.880 1.00 29.06 291 ALA D N 1
ATOM 9297 C CA . ALA D 1 313 ? -10.600 24.993 52.248 1.00 28.48 291 ALA D CA 1
ATOM 9298 C C . ALA D 1 313 ? -10.532 23.582 52.776 1.00 31.13 291 ALA D C 1
ATOM 9299 O O . ALA D 1 313 ? -11.556 22.900 52.939 1.00 31.71 291 ALA D O 1
ATOM 9301 N N . HIS D 1 314 ? -9.318 23.133 53.055 1.00 30.52 292 HIS D N 1
ATOM 9302 C CA . HIS D 1 314 ? -9.119 21.754 53.488 1.00 30.45 292 HIS D CA 1
ATOM 9303 C C . HIS D 1 314 ? -10.054 20.785 52.822 1.00 28.82 292 HIS D C 1
ATOM 9304 O O . HIS D 1 314 ? -10.688 19.958 53.482 1.00 31.00 292 HIS D O 1
ATOM 9311 N N . ARG D 1 315 ? -10.142 20.875 51.507 1.00 25.50 293 ARG D N 1
ATOM 9312 C CA . ARG D 1 315 ? -10.974 19.962 50.754 1.00 24.84 293 ARG D CA 1
ATOM 9313 C C . ARG D 1 315 ? -10.160 19.091 49.822 1.00 24.61 293 ARG D C 1
ATOM 9314 O O . ARG D 1 315 ? -10.735 18.433 48.958 1.00 24.39 293 ARG D O 1
ATOM 9322 N N . ALA D 1 316 ? -8.832 19.090 49.952 1.00 23.93 294 ALA D N 1
ATOM 9323 C CA . ALA D 1 316 ? -8.037 18.315 48.995 1.00 24.43 294 ALA D CA 1
ATOM 9324 C C . ALA D 1 316 ? -8.467 16.841 48.960 1.00 25.42 294 ALA D C 1
ATOM 9325 O O . ALA D 1 316 ? -8.696 16.298 47.872 1.00 25.08 294 ALA D O 1
ATOM 9327 N N . GLY D 1 317 ? -8.654 16.239 50.140 1.00 23.63 295 GLY D N 1
ATOM 9328 C CA . GLY D 1 317 ? -9.024 14.851 50.218 1.00 24.66 295 GLY D CA 1
ATOM 9329 C C . GLY D 1 317 ? -10.457 14.412 50.542 1.00 26.82 295 GLY D C 1
ATOM 9330 O O . GLY D 1 317 ? -10.787 13.246 50.337 1.00 30.04 295 GLY D O 1
ATOM 9331 N N . ALA D 1 318 ? -11.337 15.270 51.049 1.00 26.42 296 ALA D N 1
ATOM 9332 C CA . ALA D 1 318 ? -12.665 14.733 51.440 1.00 24.42 296 ALA D CA 1
ATOM 9333 C C . ALA D 1 318 ? -13.656 14.558 50.260 1.00 24.99 296 ALA D C 1
ATOM 9334 O O . ALA D 1 318 ? -14.568 15.365 50.086 1.00 28.46 296 ALA D O 1
ATOM 9336 N N . LEU D 1 319 ? -13.479 13.528 49.443 1.00 22.95 297 LEU D N 1
ATOM 9337 C CA . LEU D 1 319 ? -14.464 13.219 48.398 1.00 23.50 297 LEU D CA 1
ATOM 9338 C C . LEU D 1 319 ? -15.315 12.018 48.809 1.00 25.68 297 LEU D C 1
ATOM 9339 O O . LEU D 1 319 ? -14.810 11.094 49.434 1.00 28.39 297 LEU D O 1
ATOM 9344 N N . ASP D 1 320 ? -16.597 11.993 48.443 1.00 26.92 298 ASP D N 1
ATOM 9345 C CA . ASP D 1 320 ? -17.476 10.895 48.815 1.00 24.81 298 ASP D CA 1
ATOM 9346 C C . ASP D 1 320 ? -16.923 9.525 48.400 1.00 25.11 298 ASP D C 1
ATOM 9347 O O . ASP D 1 320 ? -16.902 8.566 49.186 1.00 25.12 298 ASP D O 1
ATOM 9352 N N . SER D 1 321 ? -16.463 9.432 47.162 1.00 23.16 299 SER D N 1
ATOM 9353 C CA . SER D 1 321 ? -15.938 8.203 46.679 1.00 21.30 299 SER D CA 1
ATOM 9354 C C . SER D 1 321 ? -14.741 7.755 47.556 1.00 22.06 299 SER D C 1
ATOM 9355 O O . SER D 1 321 ? -14.500 6.550 47.736 1.00 22.80 299 SER D O 1
ATOM 9358 N N . ALA D 1 322 ? -14.029 8.730 48.119 1.00 20.67 300 ALA D N 1
ATOM 9359 C CA . ALA D 1 322 ? -12.897 8.484 48.995 1.00 20.60 300 ALA D CA 1
ATOM 9360 C C . ALA D 1 322 ? -13.372 7.864 50.277 1.00 22.23 300 ALA D C 1
ATOM 9361 O O . ALA D 1 322 ? -12.779 6.896 50.749 1.00 23.58 300 ALA D O 1
ATOM 9363 N N . PHE D 1 323 ? -14.415 8.448 50.874 1.00 22.84 301 PHE D N 1
ATOM 9364 C CA . PHE D 1 323 ? -14.966 7.924 52.113 1.00 23.12 301 PHE D CA 1
ATOM 9365 C C . PHE D 1 323 ? -15.549 6.520 51.881 1.00 24.27 301 PHE D C 1
ATOM 9366 O O . PHE D 1 323 ? -15.496 5.672 52.781 1.00 25.31 301 PHE D O 1
ATOM 9374 N N . LYS D 1 324 ? -16.110 6.279 50.689 1.00 23.98 302 LYS D N 1
ATOM 9375 C CA . LYS D 1 324 ? -16.604 4.965 50.371 1.00 24.13 302 LYS D CA 1
ATOM 9376 C C . LYS D 1 324 ? -15.487 3.952 50.339 1.00 25.02 302 LYS D C 1
ATOM 9377 O O . LYS D 1 324 ? -15.679 2.829 50.773 1.00 26.45 302 LYS D O 1
ATOM 9383 N N . LYS D 1 325 ? -14.323 4.330 49.821 1.00 25.18 303 LYS D N 1
ATOM 9384 C CA . LYS D 1 325 ? -13.217 3.406 49.767 1.00 26.06 303 LYS D CA 1
ATOM 9385 C C . LYS D 1 325 ? -12.763 2.954 51.150 1.00 27.20 303 LYS D C 1
ATOM 9386 O O . LYS D 1 325 ? -12.234 1.846 51.268 1.00 28.47 303 LYS D O 1
ATOM 9400 N N . GLY D 1 327 ? -14.870 2.084 53.626 1.00 24.16 305 GLY D N 1
ATOM 9401 C CA . GLY D 1 327 ? -15.697 0.916 53.894 1.00 25.99 305 GLY D CA 1
ATOM 9402 C C . GLY D 1 327 ? -15.140 -0.334 53.228 1.00 27.30 305 GLY D C 1
ATOM 9403 O O . GLY D 1 327 ? -15.108 -1.430 53.797 1.00 25.76 305 GLY D O 1
ATOM 9404 N N . ASP D 1 328 ? -14.680 -0.146 52.006 1.00 29.23 306 ASP D N 1
ATOM 9405 C CA . ASP D 1 328 ? -14.208 -1.231 51.198 1.00 30.94 306 ASP D CA 1
ATOM 9406 C C . ASP D 1 328 ? -12.884 -1.812 51.695 1.00 29.50 306 ASP D C 1
ATOM 9407 O O . ASP D 1 328 ? -12.624 -3.004 51.572 1.00 30.30 306 ASP D O 1
ATOM 9420 N N . VAL D 1 330 ? -11.826 -1.489 54.991 1.00 27.08 308 VAL D N 1
ATOM 9421 C CA . VAL D 1 330 ? -12.146 -2.013 56.284 1.00 25.47 308 VAL D CA 1
ATOM 9422 C C . VAL D 1 330 ? -12.606 -3.445 56.182 1.00 25.57 308 VAL D C 1
ATOM 9423 O O . VAL D 1 330 ? -12.204 -4.291 56.964 1.00 26.94 308 VAL D O 1
ATOM 9427 N N . LEU D 1 331 ? -13.406 -3.722 55.173 1.00 25.94 309 LEU D N 1
ATOM 9428 C CA . LEU D 1 331 ? -13.979 -5.033 54.918 1.00 24.02 309 LEU D CA 1
ATOM 9429 C C . LEU D 1 331 ? -12.969 -5.992 54.333 1.00 26.50 309 LEU D C 1
ATOM 9430 O O . LEU D 1 331 ? -13.000 -7.214 54.597 1.00 28.08 309 LEU D O 1
ATOM 9435 N N . GLU D 1 332 ? -12.098 -5.455 53.485 1.00 29.12 310 GLU D N 1
ATOM 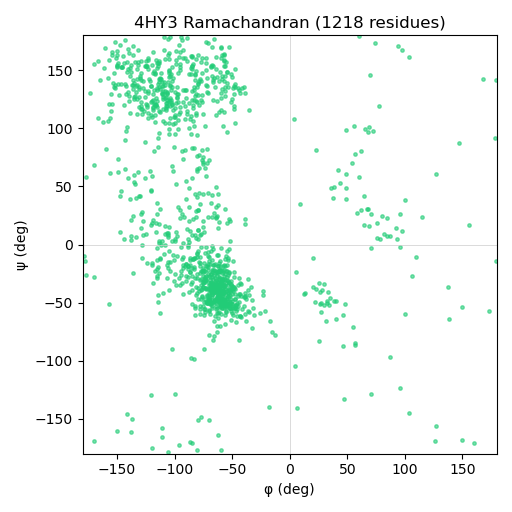9436 C CA . GLU D 1 332 ? -11.039 -6.268 52.942 1.00 32.39 310 GLU D CA 1
ATOM 9437 C C . GLU D 1 332 ? -10.138 -6.757 54.067 1.00 32.25 310 GLU D C 1
ATOM 9438 O O . GLU D 1 332 ? -9.773 -7.922 54.096 1.00 35.87 310 GLU D O 1
ATOM 9444 N N . ASP D 1 333 ? -9.869 -5.900 55.040 1.00 32.86 311 ASP D N 1
ATOM 9445 C CA . ASP D 1 333 ? -8.962 -6.245 56.122 1.00 34.00 311 ASP D CA 1
ATOM 9446 C C . ASP D 1 333 ? -9.610 -7.133 57.168 1.00 31.95 311 ASP D C 1
ATOM 9447 O O . ASP D 1 333 ? -8.944 -7.957 57.766 1.00 36.72 311 ASP D O 1
ATOM 9460 N N . ASP D 1 335 ? -11.770 -9.376 56.505 1.00 27.10 313 ASP D N 1
ATOM 9461 C CA . ASP D 1 335 ? -11.782 -10.662 55.848 1.00 29.61 313 ASP D CA 1
ATOM 9462 C C . ASP D 1 335 ? -10.471 -11.442 56.061 1.00 32.53 313 ASP D C 1
ATOM 9463 O O . ASP D 1 335 ? -10.492 -12.605 56.505 1.00 30.82 313 ASP D O 1
ATOM 9468 N N . LEU D 1 336 ? -9.342 -10.784 55.760 1.00 31.83 314 LEU D N 1
ATOM 9469 C CA . LEU D 1 336 ? -8.030 -11.339 56.023 1.00 30.15 314 LEU D CA 1
ATOM 9470 C C . LEU D 1 336 ? -7.904 -11.800 57.448 1.00 29.54 314 LEU D C 1
ATOM 9471 O O . LEU D 1 336 ? -7.416 -12.903 57.711 1.00 31.32 314 LEU D O 1
ATOM 9484 N N . ASP D 1 338 ? -10.260 -12.559 59.708 1.00 29.91 316 ASP D N 1
ATOM 9485 C CA . ASP D 1 338 ? -11.162 -13.648 60.033 1.00 29.31 316 ASP D CA 1
ATOM 9486 C C . ASP D 1 338 ? -10.492 -14.923 59.579 1.00 28.88 316 ASP D C 1
ATOM 9487 O O . ASP D 1 338 ? -10.656 -15.946 60.180 1.00 28.65 316 ASP D O 1
ATOM 9492 N N . ARG D 1 339 ? -9.743 -14.853 58.491 1.00 30.07 317 ARG D N 1
ATOM 9493 C CA . ARG D 1 339 ? -8.950 -15.984 58.028 1.00 29.39 317 ARG D CA 1
ATOM 9494 C C . ARG D 1 339 ? -7.646 -16.089 58.786 1.00 28.94 317 ARG D C 1
ATOM 9495 O O . ARG D 1 339 ? -6.823 -16.928 58.466 1.00 31.26 317 ARG D O 1
ATOM 9503 N N . GLY D 1 340 ? -7.456 -15.260 59.798 1.00 28.31 318 GLY D N 1
ATOM 9504 C CA . GLY D 1 340 ? -6.209 -15.279 60.554 1.00 28.83 318 GLY D CA 1
ATOM 9505 C C . GLY D 1 340 ? -4.941 -14.797 59.846 1.00 29.75 318 GLY D C 1
ATOM 9506 O O . GLY D 1 340 ? -3.857 -15.065 60.323 1.00 30.13 318 GLY D O 1
ATOM 9507 N N . LEU D 1 341 ? -5.047 -14.093 58.717 1.00 30.74 319 LEU D N 1
ATOM 9508 C CA . LEU D 1 341 ? -3.863 -13.455 58.120 1.00 32.71 319 LEU D CA 1
ATOM 9509 C C . LEU D 1 341 ? -3.615 -12.042 58.749 1.00 35.41 319 LEU D C 1
ATOM 9510 O O . LEU D 1 341 ? -4.508 -11.526 59.428 1.00 33.95 319 LEU D O 1
ATOM 9515 N N . PRO D 1 342 ? -2.392 -11.449 58.616 1.00 38.66 320 PRO D N 1
ATOM 9516 C CA . PRO D 1 342 ? -2.281 -10.031 59.047 1.00 41.07 320 PRO D CA 1
ATOM 9517 C C . PRO D 1 342 ? -2.912 -9.070 58.025 1.00 42.22 320 PRO D C 1
ATOM 9518 O O . PRO D 1 342 ? -3.112 -9.463 56.865 1.00 39.75 320 PRO D O 1
ATOM 9522 N N . PRO D 1 343 ? -3.249 -7.832 58.456 1.00 44.46 321 PRO D N 1
ATOM 9523 C CA . PRO D 1 343 ? -3.895 -6.843 57.573 1.00 46.98 321 PRO D CA 1
ATOM 9524 C C . PRO D 1 343 ? -2.965 -6.370 56.478 1.00 46.74 321 PRO D C 1
ATOM 9525 O O . PRO D 1 343 ? -1.752 -6.364 56.651 1.00 45.55 321 PRO D O 1
ATOM 9537 N N . ARG D 1 345 ? -4.461 -4.157 53.491 1.00 51.48 323 ARG D N 1
ATOM 9538 C CA . ARG D 1 345 ? -4.984 -3.018 52.716 1.00 55.04 323 ARG D CA 1
ATOM 9539 C C . ARG D 1 345 ? -4.917 -1.680 53.455 1.00 53.65 323 ARG D C 1
ATOM 9540 O O . ARG D 1 345 ? -4.893 -0.630 52.829 1.00 56.62 323 ARG D O 1
ATOM 9548 N N . CYS D 1 346 ? -4.889 -1.727 54.782 1.00 54.68 324 CYS D N 1
ATOM 9549 C CA . CYS D 1 346 ? -4.758 -0.532 55.605 1.00 51.38 324 CYS D CA 1
ATOM 9550 C C . CYS D 1 346 ? -3.373 -0.521 56.206 1.00 51.10 324 CYS D C 1
ATOM 9551 O O . CYS D 1 346 ? -2.719 -1.569 56.308 1.00 48.64 324 CYS D O 1
ATOM 9554 N N . LYS D 1 347 ? -2.942 0.667 56.616 1.00 51.96 325 LYS D N 1
ATOM 9555 C CA . LYS D 1 347 ? -1.612 0.846 57.159 1.00 54.57 325 LYS D CA 1
ATOM 9556 C C . LYS D 1 347 ? -1.601 0.456 58.620 1.00 52.96 325 LYS D C 1
ATOM 9557 O O . LYS D 1 347 ? -2.549 0.743 59.332 1.00 52.94 325 LYS D O 1
ATOM 9563 N N . ARG D 1 348 ? -0.521 -0.190 59.058 1.00 52.98 326 ARG D N 1
ATOM 9564 C CA . ARG D 1 348 ? -0.405 -0.706 60.431 1.00 52.62 326 ARG D CA 1
ATOM 9565 C C . ARG D 1 348 ? 0.415 0.200 61.369 1.00 49.73 326 ARG D C 1
ATOM 9566 O O . ARG D 1 348 ? 1.608 0.411 61.127 1.00 51.39 326 ARG D O 1
ATOM 9574 N N . ALA D 1 349 ? -0.238 0.719 62.422 1.00 44.70 327 ALA D N 1
ATOM 9575 C CA . ALA D 1 349 ? 0.415 1.454 63.540 1.00 43.44 327 ALA D CA 1
ATOM 9576 C C . ALA D 1 349 ? 1.623 0.717 64.079 1.00 42.07 327 ALA D C 1
ATOM 9577 O O . ALA D 1 349 ? 1.503 -0.397 64.555 1.00 39.24 327 ALA D O 1
ATOM 9579 N N . GLU D 1 350 ? 2.783 1.358 63.994 1.00 47.00 328 GLU D N 1
ATOM 9580 C CA . GLU D 1 350 ? 4.032 0.753 64.437 1.00 49.35 328 GLU D CA 1
ATOM 9581 C C . GLU D 1 350 ? 4.502 1.347 65.752 1.00 47.97 328 GLU D C 1
ATOM 9582 O O . GLU D 1 350 ? 4.419 2.560 65.963 1.00 51.46 328 GLU D O 1
ATOM 9588 N N . ARG D 1 351 ? 5.010 0.483 66.622 1.00 49.20 329 ARG D N 1
ATOM 9589 C CA . ARG D 1 351 ? 5.471 0.885 67.950 1.00 52.01 329 ARG D CA 1
ATOM 9590 C C . ARG D 1 351 ? 6.190 2.249 67.950 1.00 49.89 329 ARG D C 1
ATOM 9591 O O . ARG D 1 351 ? 5.910 3.092 68.791 1.00 49.49 329 ARG D O 1
ATOM 9599 N N . GLU D 1 352 ? 7.068 2.472 66.977 1.00 49.62 330 GLU D N 1
ATOM 9600 C CA . GLU D 1 352 ? 7.859 3.703 66.896 1.00 54.38 330 GLU D CA 1
ATOM 9601 C C . GLU D 1 352 ? 7.074 4.966 66.540 1.00 57.64 330 GLU D C 1
ATOM 9602 O O . GLU D 1 352 ? 7.412 6.052 67.028 1.00 61.05 330 GLU D O 1
ATOM 9608 N N . THR D 1 353 ? 6.054 4.827 65.684 1.00 57.38 331 THR D N 1
ATOM 9609 C CA . THR D 1 353 ? 5.111 5.913 65.398 1.00 53.01 331 THR D CA 1
ATOM 9610 C C . THR D 1 353 ? 4.346 6.234 66.660 1.00 51.64 331 THR D C 1
ATOM 9611 O O . THR D 1 353 ? 4.216 7.404 67.024 1.00 51.59 331 THR D O 1
ATOM 9615 N N . VAL D 1 354 ? 3.841 5.195 67.328 1.00 50.40 332 VAL D N 1
ATOM 9616 C CA . VAL D 1 354 ? 3.082 5.406 68.569 1.00 54.69 332 VAL D CA 1
ATOM 9617 C C . VAL D 1 354 ? 3.975 5.912 69.703 1.00 55.61 332 VAL D C 1
ATOM 9618 O O . VAL D 1 354 ? 3.537 6.696 70.524 1.00 57.52 332 VAL D O 1
ATOM 9622 N N . SER D 1 355 ? 5.232 5.475 69.720 1.00 61.88 333 SER D N 1
ATOM 9623 C CA . SER D 1 355 ? 6.265 6.057 70.575 1.00 62.95 333 SER D CA 1
ATOM 9624 C C . SER D 1 355 ? 6.408 7.584 70.347 1.00 62.51 333 SER D C 1
ATOM 9625 O O . SER D 1 355 ? 6.344 8.371 71.294 1.00 58.06 333 SER D O 1
ATOM 9628 N N . ARG D 1 356 ? 6.572 7.983 69.085 1.00 62.52 334 ARG D N 1
ATOM 9629 C CA . ARG D 1 356 ? 6.717 9.384 68.689 1.00 61.02 334 ARG D CA 1
ATOM 9630 C C . ARG D 1 356 ? 5.433 10.182 68.947 1.00 58.50 334 ARG D C 1
ATOM 9631 O O . ARG D 1 356 ? 4.838 10.100 70.026 1.00 56.65 334 ARG D O 1
#

Organism: Rhizobium etli (strain ATCC 51251 / DSM 11541 / JCM 21823 / NBRC 15573 / CFN 42) (NCBI:txid347834)

Sequence (1226 aa):
RPLAISAPEPRSLDLIFSDEARAALHSKYEIVEADPENIAGLGDDILGRARYIIGQPPLSAETLARPALRSILNVESNLLNNPYEVLFQRGIHVVTTGQVFAEPVAEIGLGFALALARGIVDADIAFQEGTELWGGEGNASARLIAGSEIGIVGFGDLGKALRRVLSGFRARIRVFDPWLPRSLEENGVEPASLEDVLTKSDFIFVVAAVTSEFLGAEAFSSRRGAAFILLSRADVVDFDALAAVSSGHIVAASDVYPEEPLPLDHPVRSLKGFIRSAHRAGALDSAFKKGDVLEDDLDRGLPPRCKRAERETVRPLAISAPEPRSLDLIFSDEARAALHSKYEIVEADPENIAGLGDDILGRARYIIGQPPLSAETLARPALRSILNVESNLLNNPYEVLFQRGIHVVTTGQVFAEPVAEIGLGFALALARGIVDADIAFQEGTELWGGEGNASARLIAGSEIGIVGFGDLGKALRRVLSGFRARIRVFDPWLPRSLEENGVEPASLEDVLTKSDFIFVVFLGAEAFSSRRGAAFILLSRADVVDFDALAAVSSGHIVAASDVYPEEPLPLDHPVRSLKGFIRSAHRAGALDSAFKKGDVLEDDLDRGLPPRCKRAERETVSPLAISAPEPRSLDLIFSDEARAALHSKYEIVEADPEDILGRARYIIGQPPLSAETLARPALRSILNVESNLLNNPYEVLFQRGIHVVTTGQVFAEPVAEIGLGFALALARGIVDADIAFQEGTELWGGEGNASARLIAGSEIGIVGFGDLGKALRRVLSGFRARIRVFDPWLPRSLEENGVEPASLEDVLTKSDFIFVVARFLGAEAFSSRRGAAFILLSRADVVDFDALAAVSSGHIVAASDVYPEEPLPLDHPVRSLKGFIRSAHRAGALDSAFKKGDVLEDDLDRGLPPERPLAISAPEPRSLDLIFSDEARAALHSKYEIVEADPENIAGLGDDILGRARYIIGQPPLSAETLARPALRSILNVESNLLNNPYEVLFQRGIHVVTTGQVFAEPVAEIGLGFALALARGIVDADIAFQEGTELWGGEGNASARLIAGSEIGIVGFGDLGKALRRVLSGFRARIRVFDPWLPRSLEENGVEPASLEDVLTKSDFIFVVFLGAEAFSSRRGAAFILLSRADVVDFDALAAVSSGHIVAASDVYPEEPLPLDHPVRSLKGFIRSAHRAGALDSAFKKGDVLEDDLDRGLPPRCKRAERETVSR

Solvent-accessible surface area: 52567 Å² total

Radius of gyration: 33.83 Å; Cα contacts (8 Å, |Δi|>4): 2487; chains: 4; bounding box: 68×85×104 Å

Nearest PDB structures (foldseek):
  4hy3-assembly1_C  TM=9.983E-01  e=5.909E-55  Rhizobium etli CFN 42
  4hy3-assembly1_B  TM=9.710E-01  e=2.930E-42  Rhizobium etli CFN 42
  4g2n-assembly1_A  TM=6.960E-01  e=1.784E-15  Polaromonas sp. JS666
  3wx0-assembly1_D  TM=6.083E-01  e=4.166E-14  Escherichia coli BL21(DE3)
  4zgs-assembly1_B  TM=6.148E-01  e=1.504E-13  Chlamydomonas reinhardtii

CATH classification: 3.40.50.720 (+1 more: 3.40.50.720)

Secondary structure (DSSP, 8-state):
--EEEEE-TTS-HHHH--HHHHHHHHHHSEEEE--GGGGGGS-TTHHHHEEEEEE-----HHHHT-----EEE--SSS-----TTHHHHS--EEEE-GGGGHHHHHHHHHHHHHHHHHTTTHHHHHHHHT----SSSSTTS---SSSSEEEEE--SHHHHHHHHHHTTS--EEEEE-SSS----GGGT-EE--HHHHHHS-SEEEE-S-SS-----HHHHH--TT-EEEE-S-GGGS-TTT--TTTTTSSEEEES--SSSSPPTT-GGGT-TTEEE--S-SS--HHHHH-----------S----PEE--S---/--EEEEE-SS--TTTT--HHHHHTTTTT-EEEE--TT--TTS-HHHHHH--EEEE-----HHHH------EEEE-SSS-----TTHHHHS--EEEE-GGGGHHHHHHHHHHHHHHHHHTHHHHHHHHHHT----GGGG-TT---STTSEEEEES-SHHHHHHHHHHGGG--EEEEE-SSS----GGGT-EE--HHHHHHT-SEEEE----THHHH--TT-EEEE-S-GGGS-TTT--HHHHSS-EEEES--SSSS--SS-GGGG-TTEEE-SS-SS--HHHHH-----------------B--SSTT--/----EE-TTS-SSSSS-HHHHHHHHBTB----------TTT----EE-----HHHHH-----EEEESSSS------HHHHTT--EEEE-GGGGHHHHHHHHHHHHHHHHHTHHHHHHHHHTT----SSTT-TT---STT--EEEE--SHHHHHHHHHTGGG---EEEE-SSS----TTTT-EE--HHHHHTT-SEEEE----B-HHHHH--TT-EEEE-S-STTB-TTT--TTTTTS-EEEES--SSSS--TT-GGGG-TTEEE--S-SS--HHHHH-----------S---/-PPEEEEE-TTS-HHHH--HHHHHHHHHH-EEEE--GGGGGGS-HHHHTTEEEEEE-----HHHHH-----EEEE-SSS-----TTHHHHT--EEEE-GGGGHHHHHHHHHHHHHHHHHTHHHHHHHHHHT----TTTSGGG---STT-EEEEE--SHHHHHHHHHGGGG--EEEEE-TTS----GGGT-EE--HHHHHHS-SEEEE---SHHHHH--TT-EEEE-S-GGGS-TTT--TTTTTS-EEEES--SSSSPPTT-GGGT-TTEEE--S-SS--HHHHH-----------S-----EEP-HHHHH-

B-factor: mean 53.0, std 22.91, range [12.64, 173.46]

Foldseek 3Di:
DAEEEEAAPVADPVQQADPVLSCVVVVPYHYHYDHLACPLVDPLVNLCGHQEYEAAGQDDPVSVVSANHAEYEHEPQDDDPRPVVVCVVNNYWYFGQVLLQQLLLLVVQVVVVQCLQQVVPVQCVCVVVPNHLDPPRSCPRHDDPLEFFAEEEDADSNNLSNLVVCVVSPYAYEYEADPDDQVCVVSVHHDDDPLCRLAVGQEYEYGADNDDADAFLVSNVNQFAHEYEYRDDQRHYDVVSCCCVLVPRYAYEYQDDPDVPDDPVDPVVPGPRYHYHPNPSGPDSVSSNVSCVVQLVCCVPHHGNGHTDDDDDD/DFAEEEEAPVDDPVQLADPVLSVVDVVPYDYDYDHLAPLLPDDLVRLLGHAEYEYQGADDVSSVVSQRHQEYEHAPQDHDPRPVPVCVVSVYWYFGLNLLLQQLLLVVLVVVQQCLLAVVVVCVVCVVVVVDDDDPRRCPRRDAQQQFEEEEEAQDSNNLNNQVVCVVRNHQYEYEHPPDDQVVVVSRHHYDDPLCNQQPGLEYEYCCDAQVSLVNDQEGEYEYEDDQVNYPVVRVVSQVVNSYAYEYCDDDDQVDDPVDCVVVGPRYYYHNNPRRPDSVSSNVSCVVQLVCVVPHPGNGHTDDPVPVD/DAEEDPAPVDDPPQLADPVLVVVCPVVYDYDPDDLVVPQPQHAYYADAHQDDVVSNVSANYAEYEHAPADRNDDVVVCCVVVHHYDDYLNLLQQQLLLVVLVVLVQCLQFVVVVQVVCVVVVRHDPPPVRGPLHDAQAAFFEEEEDCDSNVLNNQVVCVPRHYQYEYEDPPDDQVVVVSPHHYDDPLCRLQPGQEYEYDDCADALVSLVNQQAHEEEARDDCNRYPPVRVVCVQVSSYAYEYQDDPDPVDDPPDPVVDRPRYHYHPNCSGDDSVSSNVSCVVVCCCVPPHGD/DAQEEEEDAPVPDPVQQADDVLSVVDVVRYHYHYDHLACPVPDDLVRLLRHAEYEAAGQDDVVSVVSDRHAEYEHQPQDHDPSPVVVPVVNVYWYFGLPLLQQQLLLVVQVVFVQCLLAVVVVQVVCVVVVNHDPPDVRCPRHDDPQAWEEEEEADDSNNLNNCVVCVVSNYAYEYEDPVDDQVCVVSPHHYDDPLCRQQPGQEYEYSVAAQVSLVRQQAHEYEYRDDPVNHPVVRCCSQQVSRYAYEYQDDDDPVDDPPDPLVVGPSYHYHRNPSGDDSVSSNVSCVVVLVCVVPHGGNTHTDDPVNSVD